Protein AF-0000000078958968 (afdb_homodimer)

Nearest PDB structures (foldseek):
  7oz1-assembly1_B  TM=9.095E-01  e=1.351E-38  Homo sapiens
  7fdv-assembly1_D  TM=9.111E-01  e=1.232E-34  Homo sapiens
  7r8b-assembly1_B  TM=8.773E-01  e=3.197E-30  Homo sapiens
  7r87-assembly1_B  TM=8.542E-01  e=3.319E-28  Homo sapiens
  9iul-assembly1_A  TM=8.326E-01  e=7.284E-24  Candida albicans SC5314

Foldseek 3Di:
DPDPPPLPPVLVPLPDKKKKWWFQKWAWDCDPDRPDTDTQAGGATAMFTFQFEEEEEAAPSLCSVVVLCVSLLQDDPRIDTAMDMVQHGDDSQVSNLQEAEDAPDDDDQQLAFLLLRLLLLLLLSDFPPQDPVNSVVLSVSLCVLLVVVVRRGPGNNPDDPLSNLSSSVSSRCSSVHQEYEEEASCPPHDPVSSLSVLVSQSVSRNSTGGYYYYHHDDDLSSLVSGQWYWYGASNATLDTGGSVCVQVLLVVLPAHDDPPDRPSVRSRVVRVVPPDPSSVVSRVVRNCVRVVPDNPDPPPDDPPPPPCPVPPPDPDDPDRPAHAINYDLVSLLVSLLVVLLSSVVSPCVVLVVLQVVLLVVLVVLLVVLFQVLQALQNVLVVLVSLVVLLVCLLCSQQQVLLCVCLSCLVVVLVCRSSHSHDLVSNLVSVLVSCLVSLLNSLQSSLVSNCVSNNFPPDPQLSVLLSLLSSLSNLLSNLLSNLLNLQDDPVCSNPVSCVVLVVLLCLLLSNPALVVDDPVCNVSNVLRLNVLSSLSNLCSRLHDCDQFRDYPDPDRPPRHSQVVCVVSPSPPDDSVVSSVSSVVSSVVSSVSSSVSSVVSSSVVD/DPDPDPLPPVLVPLPDKKKKWWWQKWAWDCDPDRPDTHTQAGGATAMFTFQFEEEEEAAPSLCSVVVLCVSLLQDDPRIDTAMDMVQHGDDSQVSNLQEAEDAPDDDDQQLAFLLLRLLLLLLLSDFPPQDPVNSVVLSVSLCVLLVVVVRRGPGNNPDDPLSNLSSSVSSRCSSVHQEYEEEASCPPHDPVSSLSVLVSQSVSRNSTGGYYYYHHDDDLSSLVSGQWYWYGASNATLDTGGSVCVQVLLVVLPAHDDPPDRPSVRSRVVRVVPPDPSSVVSRVVRNCVSVVPDNDDPPPPDPPPPPCPVPPPDDDDPDRPAHAINYDLVSLLVSLLVVLLSSVVSPCVVLVVLQVVLLVVLVVLLVVLAQVLQALQNVLVVLVSLVVLLVCLLCSQQQVLLCVCLSCLVVCLVCRSSNSHDLVSNLVSNLVSCLVSLLNSLQSSLVSNCVSNNFPPDPQLSVLLSLLSSLSNLLSNLLSNLLNLQDDPVCSNPVSCVVLVVLLCLLLSNPALVRDDPVCNVSNVLRLSVLSSLSNLCSRLHDCDQFRDYPDPDRPRRHSQVVCVVSPSPPDDSVVSSVSSVVSSVVSSVSSSVSSVVSSVVVD

Solvent-accessible surface area (backbone atoms only — not comparable to full-atom values): 63274 Å² total; per-residue (Å²): 131,82,75,80,71,73,70,44,81,85,46,65,67,60,51,71,83,45,36,44,35,36,41,49,30,27,32,44,46,78,44,98,54,95,82,48,63,48,72,48,34,51,58,28,52,43,73,47,47,40,40,28,24,31,35,40,35,34,48,81,85,16,37,66,69,58,51,51,33,40,74,58,51,64,49,62,80,54,55,45,64,45,48,24,45,70,83,34,74,61,49,63,67,63,45,41,70,37,39,39,77,43,59,64,79,74,67,71,72,45,64,35,28,44,48,54,52,41,48,52,39,43,63,29,60,34,49,74,82,57,47,69,66,55,50,49,48,52,50,52,48,44,34,58,73,59,66,38,68,92,45,35,84,35,38,47,66,76,52,52,66,48,54,49,48,45,47,56,49,45,50,55,48,66,72,60,46,46,31,36,41,32,37,33,76,49,66,91,40,46,68,70,44,31,49,52,54,49,50,48,48,36,52,50,4,61,58,28,16,28,29,38,32,36,43,76,79,63,49,41,72,54,54,68,61,37,45,24,35,32,34,32,33,80,14,28,35,42,41,62,46,50,44,87,53,44,62,58,55,40,40,73,51,70,44,78,80,60,85,44,25,17,64,62,48,49,50,35,52,55,40,72,59,52,93,41,76,47,49,53,51,33,28,52,52,38,44,51,57,56,68,56,63,68,80,71,83,74,70,83,66,74,82,81,67,59,75,70,55,74,68,79,68,74,88,71,81,88,68,67,81,50,51,75,52,58,40,56,66,70,59,46,26,52,54,48,24,52,52,49,39,49,37,53,69,60,40,49,68,66,50,49,51,52,47,50,49,34,45,52,51,18,51,50,51,14,63,61,38,54,48,33,53,56,32,15,75,35,48,68,39,41,52,34,47,52,49,48,51,50,52,48,42,25,54,68,27,16,50,58,26,24,55,59,46,51,73,44,42,65,40,50,49,54,40,42,52,65,13,42,47,54,69,68,35,51,52,52,20,53,56,58,41,48,41,60,64,51,45,49,38,44,48,53,20,48,60,46,28,45,60,40,17,30,40,73,95,41,68,69,37,48,51,46,43,48,50,47,43,38,52,42,23,50,45,20,27,48,53,14,31,39,33,21,49,70,41,54,74,73,55,24,61,39,44,54,55,65,60,49,53,63,36,49,50,34,21,44,82,37,35,48,74,85,72,43,54,80,85,55,50,63,54,34,72,66,18,64,42,18,36,48,46,49,37,46,52,40,36,71,38,34,92,80,47,71,68,36,53,58,92,57,101,72,39,92,40,27,44,36,64,57,44,32,52,73,64,69,58,70,79,72,54,65,63,55,28,51,48,52,49,49,48,52,44,51,51,47,53,50,47,40,54,49,35,53,52,48,49,57,55,64,77,101,126,85,74,84,70,76,66,45,79,86,48,67,65,61,52,73,83,47,35,42,37,36,40,48,30,28,30,44,46,77,45,100,52,95,82,48,65,49,73,49,32,50,56,28,53,44,73,45,47,42,40,29,25,30,35,40,36,34,47,81,86,16,37,65,68,57,51,52,33,39,74,60,52,65,49,62,81,56,55,44,61,46,49,25,45,71,84,34,74,61,49,64,68,62,46,42,70,39,39,37,78,42,59,63,81,74,70,69,73,45,63,37,28,43,48,54,50,42,46,52,38,44,62,28,62,34,48,74,84,59,46,70,66,55,50,50,48,52,51,53,48,46,34,58,72,58,66,39,68,91,45,33,83,36,38,47,65,75,52,52,66,50,54,49,48,46,47,56,49,46,50,55,47,66,71,60,46,49,30,38,40,32,36,34,77,48,67,91,42,46,68,69,46,30,48,52,55,49,51,48,47,36,51,50,4,61,58,28,16,28,30,38,33,36,42,75,78,62,48,42,72,54,55,68,61,37,47,25,33,32,34,32,34,80,14,27,36,41,40,63,45,51,45,86,54,45,63,57,56,40,40,75,51,71,44,76,80,59,86,44,25,17,64,63,49,48,53,35,52,56,41,70,58,52,92,40,74,46,50,52,51,32,28,50,51,38,44,51,56,59,66,57,63,66,79,71,83,75,70,83,62,73,82,80,68,58,73,71,56,76,66,78,66,72,86,72,80,89,67,66,80,52,51,76,53,56,41,57,64,70,60,45,26,51,54,48,24,52,52,48,38,48,36,54,69,63,40,48,69,67,50,50,50,50,45,49,49,34,46,52,51,18,51,50,51,14,61,61,37,53,49,34,53,56,32,14,75,36,49,67,40,41,52,36,48,53,50,48,51,51,52,47,44,25,54,69,28,16,51,57,26,25,55,60,44,51,72,43,43,65,41,49,49,53,39,41,53,65,12,41,49,54,68,66,36,52,51,52,19,52,56,58,42,49,41,59,65,52,45,49,36,45,50,52,21,48,60,46,27,44,60,40,17,30,40,74,95,41,68,70,37,48,50,46,43,48,50,48,41,38,51,41,22,49,47,20,27,49,53,14,32,38,35,20,50,71,40,52,72,72,53,23,60,40,45,54,55,64,60,48,53,64,36,48,50,34,21,44,82,35,36,49,72,86,71,43,54,79,85,54,47,63,54,35,72,67,18,64,42,19,36,48,47,50,38,47,50,40,36,70,38,35,92,81,48,72,68,36,53,57,93,57,99,71,41,92,39,28,43,36,66,57,45,34,52,73,66,67,58,70,80,71,55,65,64,54,28,50,49,52,49,48,49,50,44,51,50,46,54,50,48,38,53,50,37,54,54,49,49,57,54,65,76,99

Structure (mmCIF, N/CA/C/O backbone):
data_AF-0000000078958968-model_v1
#
loop_
_entity.id
_entity.type
_entity.pdbx_description
1 polymer GH11650
#
loop_
_atom_site.group_PDB
_atom_site.id
_atom_site.type_symbol
_atom_site.label_atom_id
_atom_site.label_alt_id
_atom_site.label_comp_id
_atom_site.label_asym_id
_atom_site.label_entity_id
_atom_site.label_seq_id
_atom_site.pdbx_PDB_ins_code
_atom_site.Cartn_x
_atom_site.Cartn_y
_atom_site.Cartn_z
_atom_site.occupancy
_atom_site.B_iso_or_equiv
_atom_site.auth_seq_id
_atom_site.auth_comp_id
_atom_site.auth_asym_id
_atom_site.auth_atom_id
_atom_site.pdbx_PDB_model_num
ATOM 1 N N . MET A 1 1 ? -19.984 43.531 -3.785 1 21.97 1 MET A N 1
ATOM 2 C CA . MET A 1 1 ? -21.422 43.312 -3.637 1 21.97 1 MET A CA 1
ATOM 3 C C . MET A 1 1 ? -21.875 42.062 -4.387 1 21.97 1 MET A C 1
ATOM 5 O O . MET A 1 1 ? -22.516 42.156 -5.441 1 21.97 1 MET A O 1
ATOM 9 N N . ALA A 1 2 ? -20.875 41.219 -4.719 1 28.06 2 ALA A N 1
ATOM 10 C CA . ALA A 1 2 ? -21.203 39.969 -5.387 1 28.06 2 ALA A CA 1
ATOM 11 C C . ALA A 1 2 ? -22.406 39.281 -4.73 1 28.06 2 ALA A C 1
ATOM 13 O O . ALA A 1 2 ? -22.469 39.156 -3.504 1 28.06 2 ALA A O 1
ATOM 14 N N . ASP A 1 3 ? -23.547 39.375 -5.348 1 26.59 3 ASP A N 1
ATOM 15 C CA . ASP A 1 3 ? -24.922 39.031 -5.039 1 26.59 3 ASP A CA 1
ATOM 16 C C . ASP A 1 3 ? -25.016 37.656 -4.375 1 26.59 3 ASP A C 1
ATOM 18 O O . ASP A 1 3 ? -24.188 36.781 -4.645 1 26.59 3 ASP A O 1
ATOM 22 N N . SER A 1 4 ? -25.547 37.594 -3.16 1 30.73 4 SER A N 1
ATOM 23 C CA . SER A 1 4 ? -26.172 36.594 -2.293 1 30.73 4 SER A CA 1
ATOM 24 C C . SER A 1 4 ? -26.953 35.562 -3.105 1 30.73 4 SER A C 1
ATOM 26 O O . SER A 1 4 ? -28.109 35.781 -3.439 1 30.73 4 SER A O 1
ATOM 28 N N . VAL A 1 5 ? -26.547 35.156 -4.191 1 30.25 5 VAL A N 1
ATOM 29 C CA . VAL A 1 5 ? -27.344 34.188 -4.918 1 30.25 5 VAL A CA 1
ATOM 30 C C . VAL A 1 5 ? -27.938 33.156 -3.943 1 30.25 5 VAL A C 1
ATOM 32 O O . VAL A 1 5 ? -27.234 32.688 -3.039 1 30.25 5 VAL A O 1
ATOM 35 N N . ALA A 1 6 ? -29.281 32.969 -3.887 1 29.92 6 ALA A N 1
ATOM 36 C CA . ALA A 1 6 ? -30.312 32.219 -3.184 1 29.92 6 ALA A CA 1
ATOM 37 C C . ALA A 1 6 ? -29.938 30.734 -3.111 1 29.92 6 ALA A C 1
ATOM 39 O O . ALA A 1 6 ? -29.844 30.062 -4.141 1 29.92 6 ALA A O 1
ATOM 40 N N . LEU A 1 7 ? -29.031 30.297 -2.375 1 36.12 7 LEU A N 1
ATOM 41 C CA . LEU A 1 7 ? -29.094 28.922 -1.894 1 36.12 7 LEU A CA 1
ATOM 42 C C . LEU A 1 7 ? -30.531 28.453 -1.768 1 36.12 7 LEU A C 1
ATOM 44 O O . LEU A 1 7 ? -31.016 28.172 -0.664 1 36.12 7 LEU A O 1
ATOM 48 N N . ASN A 1 8 ? -31.562 29 -2.436 1 33.12 8 ASN A N 1
ATOM 49 C CA . ASN A 1 8 ? -33 28.922 -2.346 1 33.12 8 ASN A CA 1
ATOM 50 C C . ASN A 1 8 ? -33.5 27.484 -2.42 1 33.12 8 ASN A C 1
ATOM 52 O O . ASN A 1 8 ? -34.469 27.125 -1.751 1 33.12 8 ASN A O 1
ATOM 56 N N . GLY A 1 9 ? -33.156 26.688 -3.391 1 35.72 9 GLY A N 1
ATOM 57 C CA . GLY A 1 9 ? -33.875 25.422 -3.561 1 35.72 9 GLY A CA 1
ATOM 58 C C . GLY A 1 9 ? -33.562 24.406 -2.48 1 35.72 9 GLY A C 1
ATOM 59 O O . GLY A 1 9 ? -34.406 23.578 -2.143 1 35.72 9 GLY A O 1
ATOM 60 N N . LEU A 1 10 ? -32.375 24.078 -2.201 1 39.72 10 LEU A N 1
ATOM 61 C CA . LEU A 1 10 ? -32.125 23.219 -1.056 1 39.72 10 LEU A CA 1
ATOM 62 C C . LEU A 1 10 ? -32.625 23.859 0.232 1 39.72 10 LEU A C 1
ATOM 64 O O . LEU A 1 10 ? -33 23.156 1.176 1 39.72 10 LEU A O 1
ATOM 68 N N . VAL A 1 11 ? -32.594 25.312 0.463 1 41.25 11 VAL A N 1
ATOM 69 C CA . VAL A 1 11 ? -32.812 26.172 1.623 1 41.25 11 VAL A CA 1
ATOM 70 C C . VAL A 1 11 ? -34.281 26.406 1.827 1 41.25 11 VAL A C 1
ATOM 72 O O . VAL A 1 11 ? -34.688 27.25 2.639 1 41.25 11 VAL A O 1
ATOM 75 N N . THR A 1 12 ? -35.094 26.156 0.951 1 43.62 12 THR A N 1
ATOM 76 C CA . THR A 1 12 ? -36.438 26.578 1.318 1 43.62 12 THR A CA 1
ATOM 77 C C . THR A 1 12 ? -36.781 26.078 2.719 1 43.62 12 THR A C 1
ATOM 79 O O . THR A 1 12 ? -37.688 26.641 3.369 1 43.62 12 THR A O 1
ATOM 82 N N . ARG A 1 13 ? -36.438 24.891 3.098 1 45.53 13 ARG A N 1
ATOM 83 C CA . ARG A 1 13 ? -36.906 24.547 4.438 1 45.53 13 ARG A CA 1
ATOM 84 C C . ARG A 1 13 ? -35.812 24.766 5.473 1 45.53 13 ARG A C 1
ATOM 86 O O . ARG A 1 13 ? -34.844 24.016 5.535 1 45.53 13 ARG A O 1
ATOM 93 N N . ARG A 1 14 ? -35.656 26.031 5.914 1 50.84 14 ARG A N 1
ATOM 94 C CA . ARG A 1 14 ? -34.812 26.312 7.066 1 50.84 14 ARG A CA 1
ATOM 95 C C . ARG A 1 14 ? -34.938 25.219 8.117 1 50.84 14 ARG A C 1
ATOM 97 O O . ARG A 1 14 ? -36.062 24.906 8.578 1 50.84 14 ARG A O 1
ATOM 104 N N . PRO A 1 15 ? -33.844 24.328 8.258 1 58.31 15 PRO A N 1
ATOM 105 C CA . PRO A 1 15 ? -33.969 23.297 9.297 1 58.31 15 PRO A CA 1
ATOM 106 C C . PRO A 1 15 ? -34.406 23.859 10.641 1 58.31 15 PRO A C 1
ATOM 108 O O . PRO A 1 15 ? -34.188 25.047 10.922 1 58.31 15 PRO A O 1
ATOM 111 N N . LYS A 1 16 ? -35.375 23.328 11.367 1 59.72 16 LYS A N 1
ATOM 112 C CA . LYS A 1 16 ? -35.812 23.688 12.711 1 59.72 16 LYS A CA 1
ATOM 113 C C . LYS A 1 16 ? -34.625 23.891 13.641 1 59.72 16 LYS A C 1
ATOM 115 O O . LYS A 1 16 ? -33.625 23.203 13.508 1 59.72 16 LYS A O 1
ATOM 120 N N . ALA A 1 17 ? -34.531 24.969 14.305 1 71.69 17 ALA A N 1
ATOM 121 C CA . ALA A 1 17 ? -33.5 25.312 15.273 1 71.69 17 ALA A CA 1
ATOM 122 C C . ALA A 1 17 ? -33.281 24.172 16.266 1 71.69 17 ALA A C 1
ATOM 124 O O . ALA A 1 17 ? -34.219 23.656 16.859 1 71.69 17 ALA A O 1
ATOM 125 N N . VAL A 1 18 ? -32.125 23.5 16.125 1 82.94 18 VAL A N 1
ATOM 126 C CA . VAL A 1 18 ? -31.781 22.375 17 1 82.94 18 VAL A CA 1
ATOM 127 C C . VAL A 1 18 ? -30.641 22.766 17.922 1 82.94 18 VAL A C 1
ATOM 129 O O . VAL A 1 18 ? -29.797 23.594 17.562 1 82.94 18 VAL A O 1
ATOM 132 N N . GLU A 1 19 ? -30.812 22.375 19.156 1 87.19 19 GLU A N 1
ATOM 133 C CA . GLU A 1 19 ? -29.75 22.562 20.125 1 87.19 19 GLU A CA 1
ATOM 134 C C . GLU A 1 19 ? -29.312 21.25 20.75 1 87.19 19 GLU A C 1
ATOM 136 O O . GLU A 1 19 ? -30.156 20.438 21.141 1 87.19 19 GLU A O 1
ATOM 141 N N . LEU A 1 20 ? -28.062 21.031 20.703 1 90.12 20 LEU A N 1
ATOM 142 C CA . LEU A 1 20 ? -27.5 19.812 21.297 1 90.12 20 LEU A CA 1
ATOM 143 C C . LEU A 1 20 ? -26.766 20.141 22.594 1 90.12 20 LEU A C 1
ATOM 145 O O . LEU A 1 20 ? -25.844 20.969 22.594 1 90.12 20 LEU A O 1
ATOM 149 N N . HIS A 1 21 ? -27.25 19.578 23.672 1 90.56 21 HIS A N 1
ATOM 150 C CA . HIS A 1 21 ? -26.625 19.75 24.984 1 90.56 21 HIS A CA 1
ATOM 151 C C . HIS A 1 21 ? -26.094 18.438 25.516 1 90.56 21 HIS A C 1
ATOM 153 O O . HIS A 1 21 ? -26.719 17.391 25.359 1 90.56 21 HIS A O 1
ATOM 159 N N . PHE A 1 22 ? -24.922 18.422 26.031 1 90.06 22 PHE A N 1
ATOM 160 C CA . PHE A 1 22 ? -24.359 17.234 26.672 1 90.06 22 PHE A CA 1
ATOM 161 C C . PHE A 1 22 ? -23.828 17.562 28.047 1 90.06 22 PHE A C 1
ATOM 163 O O . PHE A 1 22 ? -23.188 18.609 28.25 1 90.06 22 PHE A O 1
ATOM 170 N N . LYS A 1 23 ? -24.188 16.719 28.969 1 89.06 23 LYS A N 1
ATOM 171 C CA . LYS A 1 23 ? -23.844 16.938 30.359 1 89.06 23 LYS A CA 1
ATOM 172 C C . LYS A 1 23 ? -23.125 15.727 30.953 1 89.06 23 LYS A C 1
ATOM 174 O O . LYS A 1 23 ? -23.516 14.586 30.719 1 89.06 23 LYS A O 1
ATOM 179 N N . GLN A 1 24 ? -22.047 16.016 31.641 1 87.62 24 GLN A N 1
ATOM 180 C CA . GLN A 1 24 ? -21.281 15.039 32.406 1 87.62 24 GLN A CA 1
ATOM 181 C C . GLN A 1 24 ? -20.938 13.82 31.562 1 87.62 24 GLN A C 1
ATOM 183 O O . GLN A 1 24 ? -21.188 12.68 31.984 1 87.62 24 GLN A O 1
ATOM 188 N N . VAL A 1 25 ? -20.469 14.102 30.484 1 88.31 25 VAL A N 1
ATOM 189 C CA . VAL A 1 25 ? -20.094 13.016 29.578 1 88.31 25 VAL A CA 1
ATOM 190 C C . VAL A 1 25 ? -18.734 12.43 30 1 88.31 25 VAL A C 1
ATOM 192 O O . VAL A 1 25 ? -17.766 13.164 30.172 1 88.31 25 VAL A O 1
ATOM 195 N N . CYS A 1 26 ? -18.734 11.164 30.266 1 89.44 26 CYS A N 1
ATOM 196 C CA . CYS A 1 26 ? -17.531 10.438 30.625 1 89.44 26 CYS A CA 1
ATOM 197 C C . CYS A 1 26 ? -17.297 9.25 29.688 1 89.44 26 CYS A C 1
ATOM 199 O O . CYS A 1 26 ? -18.25 8.656 29.188 1 89.44 26 CYS A O 1
ATOM 201 N N . TYR A 1 27 ? -16.109 9.07 29.375 1 88.56 27 TYR A N 1
ATOM 202 C CA . TYR A 1 27 ? -15.742 7.938 28.531 1 88.56 27 TYR A CA 1
ATOM 203 C C . TYR A 1 27 ? -14.508 7.227 29.078 1 88.56 27 TYR A C 1
ATOM 205 O O . TYR A 1 27 ? -13.5 7.863 29.375 1 88.56 27 TYR A O 1
ATOM 213 N N . ARG A 1 28 ? -14.602 5.914 29.266 1 84.62 28 ARG A N 1
ATOM 214 C CA . ARG A 1 28 ? -13.508 5.078 29.75 1 84.62 28 ARG A CA 1
ATOM 215 C C . ARG A 1 28 ? -13.156 3.99 28.75 1 84.62 28 ARG A C 1
ATOM 217 O O . ARG A 1 28 ? -14.047 3.324 28.203 1 84.62 28 ARG A O 1
ATOM 224 N N . LEU A 1 29 ? -11.906 4.02 28.25 1 76.06 29 LEU A N 1
ATOM 225 C CA . LEU A 1 29 ? -11.422 2.994 27.344 1 76.06 29 LEU A CA 1
ATOM 226 C C . LEU A 1 29 ? -10.945 1.762 28.109 1 76.06 29 LEU A C 1
ATOM 228 O O . LEU A 1 29 ? -10.266 1.883 29.125 1 76.06 29 LEU A O 1
ATOM 232 N N . LYS A 1 30 ? -11.477 0.591 27.781 1 65.44 30 LYS A N 1
ATOM 233 C CA . LYS A 1 30 ? -11.016 -0.647 28.406 1 65.44 30 LYS A CA 1
ATOM 234 C C . LYS A 1 30 ? -9.586 -0.977 27.984 1 65.44 30 LYS A C 1
ATOM 236 O O . LYS A 1 30 ? -9.266 -0.983 26.797 1 65.44 30 LYS A O 1
ATOM 241 N N . GLY A 1 31 ? -8.602 -0.687 28.719 1 57.44 31 GLY A N 1
ATOM 242 C CA . GLY A 1 31 ? -7.211 -1.001 28.422 1 57.44 31 GLY A CA 1
ATOM 243 C C . GLY A 1 31 ? -6.988 -2.463 28.078 1 57.44 31 GLY A C 1
ATOM 244 O O . GLY A 1 31 ? -7.91 -3.275 28.188 1 57.44 31 GLY A O 1
ATOM 245 N N . LYS A 1 32 ? -5.777 -2.885 27.453 1 53.34 32 LYS A N 1
ATOM 246 C CA . LYS A 1 32 ? -5.352 -4.246 27.141 1 53.34 32 LYS A CA 1
ATOM 247 C C . LYS A 1 32 ? -5.445 -5.148 28.359 1 53.34 32 LYS A C 1
ATOM 249 O O . LYS A 1 32 ? -5.656 -6.359 28.234 1 53.34 32 LYS A O 1
ATOM 254 N N . ASP A 1 33 ? -5.199 -4.648 29.641 1 50.44 33 ASP A N 1
ATOM 255 C CA . ASP A 1 33 ? -5.312 -5.449 30.844 1 50.44 33 ASP A CA 1
ATOM 256 C C . ASP A 1 33 ? -6.699 -5.316 31.469 1 50.44 33 ASP A C 1
ATOM 258 O O . ASP A 1 33 ? -7.324 -4.254 31.375 1 50.44 33 ASP A O 1
ATOM 262 N N . LYS A 1 34 ? -7.465 -6.402 31.844 1 51.16 34 LYS A N 1
ATOM 263 C CA . LYS A 1 34 ? -8.828 -6.562 32.344 1 51.16 34 LYS A CA 1
ATOM 264 C C . LYS A 1 34 ? -9.211 -5.418 33.281 1 51.16 34 LYS A C 1
ATOM 266 O O . LYS A 1 34 ? -10.344 -4.934 33.25 1 51.16 34 LYS A O 1
ATOM 271 N N . ASP A 1 35 ? -8.477 -5.02 34.094 1 53.09 35 ASP A N 1
ATOM 272 C CA . ASP A 1 35 ? -8.922 -4.211 35.219 1 53.09 35 ASP A CA 1
ATOM 273 C C . ASP A 1 35 ? -8.531 -2.746 35.031 1 53.09 35 ASP A C 1
ATOM 275 O O . ASP A 1 35 ? -8.914 -1.891 35.844 1 53.09 35 ASP A O 1
ATOM 279 N N . SER A 1 36 ? -7.691 -2.328 33.969 1 58.62 36 SER A N 1
ATOM 280 C CA . SER A 1 36 ? -7.234 -0.941 33.969 1 58.62 36 SER A CA 1
ATOM 281 C C . SER A 1 36 ? -8.023 -0.102 32.969 1 58.62 36 SER A C 1
ATOM 283 O O . SER A 1 36 ? -8.039 -0.407 31.781 1 58.62 36 SER A O 1
ATOM 285 N N . LYS A 1 37 ? -9.055 0.526 33.438 1 65.62 37 LYS A N 1
ATOM 286 C CA . LYS A 1 37 ? -9.859 1.461 32.656 1 65.62 37 LYS A CA 1
ATOM 287 C C . LYS A 1 37 ? -9.195 2.836 32.594 1 65.62 37 LYS A C 1
ATOM 289 O O . LYS A 1 37 ? -8.844 3.4 33.625 1 65.62 37 LYS A O 1
ATOM 294 N N . THR A 1 38 ? -8.578 3.242 31.359 1 77.81 38 THR A N 1
ATOM 295 C CA . THR A 1 38 ? -8.047 4.594 31.219 1 77.81 38 THR A CA 1
ATOM 296 C C . THR A 1 38 ? -9.148 5.578 30.859 1 77.81 38 THR A C 1
ATOM 298 O O . THR A 1 38 ? -9.891 5.363 29.891 1 77.81 38 THR A O 1
ATOM 301 N N . GLN A 1 39 ? -9.391 6.523 31.781 1 81.31 39 GLN A N 1
ATOM 302 C CA . GLN A 1 39 ? -10.406 7.539 31.531 1 81.31 39 GLN A CA 1
ATOM 303 C C . GLN A 1 39 ? -9.93 8.57 30.516 1 81.31 39 GLN A C 1
ATOM 305 O O . GLN A 1 39 ? -8.898 9.219 30.719 1 81.31 39 GLN A O 1
ATOM 310 N N . ILE A 1 40 ? -10.633 8.703 29.375 1 85 40 ILE A N 1
ATOM 311 C CA . ILE A 1 40 ? -10.258 9.625 28.312 1 85 40 ILE A CA 1
ATOM 312 C C . ILE A 1 40 ? -11.008 10.938 28.484 1 85 40 ILE A C 1
ATOM 314 O O . ILE A 1 40 ? -10.422 12.016 28.344 1 85 40 ILE A O 1
ATOM 318 N N . LEU A 1 41 ? -12.328 10.875 28.734 1 90.12 41 LEU A N 1
ATOM 319 C CA . LEU A 1 41 ? -13.141 12.062 28.969 1 90.12 41 LEU A CA 1
ATOM 320 C C . LEU A 1 41 ? -13.68 12.07 30.406 1 90.12 41 LEU A C 1
ATOM 322 O O . LEU A 1 41 ? -14.078 11.031 30.922 1 90.12 41 LEU A O 1
ATOM 326 N N . ASN A 1 42 ? -13.633 13.32 31 1 90.12 42 ASN A N 1
ATOM 327 C CA . ASN A 1 42 ? -14.055 13.477 32.375 1 90.12 42 ASN A CA 1
ATOM 328 C C . ASN A 1 42 ? -15.117 14.555 32.531 1 90.12 42 ASN A C 1
ATOM 330 O O . ASN A 1 42 ? -14.805 15.75 32.562 1 90.12 42 ASN A O 1
ATOM 334 N N . GLU A 1 43 ? -16.297 14.164 32.75 1 87.75 43 GLU A N 1
ATOM 335 C CA . GLU A 1 43 ? -17.453 15.023 33.031 1 87.75 43 GLU A CA 1
ATOM 336 C C . GLU A 1 43 ? -17.469 16.25 32.094 1 87.75 43 GLU A C 1
ATOM 338 O O . GLU A 1 43 ? -17.531 17.375 32.562 1 87.75 43 GLU A O 1
ATOM 343 N N . THR A 1 44 ? -17.453 15.977 30.859 1 89.81 44 THR A N 1
ATOM 344 C CA . THR A 1 44 ? -17.438 17.031 29.844 1 89.81 44 THR A CA 1
ATOM 345 C C . THR A 1 44 ? -18.828 17.578 29.609 1 89.81 44 THR A C 1
ATOM 347 O O . THR A 1 44 ? -19.812 16.828 29.578 1 89.81 44 THR A O 1
ATOM 350 N N . CYS A 1 45 ? -18.938 18.891 29.625 1 90.75 45 CYS A N 1
ATOM 351 C CA . CYS A 1 45 ? -20.234 19.547 29.391 1 90.75 45 CYS A CA 1
ATOM 352 C C . CYS A 1 45 ? -20.109 20.625 28.344 1 90.75 45 CYS A C 1
ATOM 354 O O . CYS A 1 45 ? -19.031 21.219 28.172 1 90.75 45 CYS A O 1
ATOM 356 N N . GLY A 1 46 ? -21.125 20.844 27.594 1 90.06 46 GLY A N 1
ATOM 357 C CA . GLY A 1 46 ? -21.156 21.859 26.547 1 90.06 46 GLY A CA 1
ATOM 358 C C . GLY A 1 46 ? -22.453 21.859 25.766 1 90.06 46 GLY A C 1
ATOM 359 O O . GLY A 1 46 ? -23.391 21.125 26.078 1 90.06 46 GLY A O 1
ATOM 360 N N . ALA A 1 47 ? -22.516 22.797 24.875 1 91.25 47 ALA A N 1
ATOM 361 C CA . ALA A 1 47 ? -23.719 22.891 24.047 1 91.25 47 ALA A CA 1
ATOM 362 C C . ALA A 1 47 ? -23.375 23.406 22.641 1 91.25 47 ALA A C 1
ATOM 364 O O . ALA A 1 47 ? -22.422 24.172 22.469 1 91.25 47 ALA A O 1
ATOM 365 N N . PHE A 1 48 ? -24.141 22.922 21.719 1 93.19 48 PHE A N 1
ATOM 366 C CA . PHE A 1 48 ? -24.062 23.391 20.328 1 93.19 48 PHE A CA 1
ATOM 367 C C . PHE A 1 48 ? -25.391 23.953 19.875 1 93.19 48 PHE A C 1
ATOM 369 O O . PHE A 1 48 ? -26.453 23.375 20.141 1 93.19 48 PHE A O 1
ATOM 376 N N . ARG A 1 49 ? -25.312 25.047 19.25 1 89.81 49 ARG A N 1
ATOM 377 C CA . ARG A 1 49 ? -26.516 25.734 18.812 1 89.81 49 ARG A CA 1
ATOM 378 C C . ARG A 1 49 ? -26.609 25.781 17.297 1 89.81 49 ARG A C 1
ATOM 380 O O . ARG A 1 49 ? -25.578 25.812 16.609 1 89.81 49 ARG A O 1
ATOM 387 N N . SER A 1 50 ? -27.781 25.828 16.859 1 91.75 50 SER A N 1
ATOM 388 C CA . SER A 1 50 ? -28.016 25.969 15.422 1 91.75 50 SER A CA 1
ATOM 389 C C . SER A 1 50 ? -27.609 27.344 14.922 1 91.75 50 SER A C 1
ATOM 391 O O . SER A 1 50 ? -27.766 28.344 15.641 1 91.75 50 SER A O 1
ATOM 393 N N . GLY A 1 51 ? -27 27.375 13.789 1 92 51 GLY A N 1
ATOM 394 C CA . GLY A 1 51 ? -26.625 28.656 13.188 1 92 51 GLY A CA 1
ATOM 395 C C . GLY A 1 51 ? -25.219 29.078 13.516 1 92 51 GLY A C 1
ATOM 396 O O . GLY A 1 51 ? -24.797 30.188 13.172 1 92 51 GLY A O 1
ATOM 397 N N . CYS A 1 52 ? -24.578 28.172 14.219 1 93.56 52 CYS A N 1
ATOM 398 C CA . CYS A 1 52 ? -23.219 28.531 14.648 1 93.56 52 CYS A CA 1
ATOM 399 C C . CYS A 1 52 ? -22.203 27.5 14.18 1 93.56 52 CYS A C 1
ATOM 401 O O . CYS A 1 52 ? -22.5 26.297 14.188 1 93.56 52 CYS A O 1
ATOM 403 N N . LEU A 1 53 ? -21.125 27.984 13.664 1 96.19 53 LEU A N 1
ATOM 404 C CA . LEU A 1 53 ? -19.969 27.125 13.406 1 96.19 53 LEU A CA 1
ATOM 405 C C . LEU A 1 53 ? -19.094 27.016 14.648 1 96.19 53 LEU A C 1
ATOM 407 O O . LEU A 1 53 ? -18.547 28 15.125 1 96.19 53 LEU A O 1
ATOM 411 N N . THR A 1 54 ? -19.047 25.797 15.195 1 96.44 54 THR A N 1
ATOM 412 C CA . THR A 1 54 ? -18.312 25.594 16.438 1 96.44 54 THR A CA 1
ATOM 413 C C . THR A 1 54 ? -17.031 24.812 16.188 1 96.44 54 THR A C 1
ATOM 415 O O . THR A 1 54 ? -17.031 23.797 15.477 1 96.44 54 THR A O 1
ATOM 418 N N . ALA A 1 55 ? -15.953 25.25 16.734 1 96.12 55 ALA A N 1
ATOM 419 C CA . ALA A 1 55 ? -14.664 24.562 16.625 1 96.12 55 ALA A CA 1
ATOM 420 C C . ALA A 1 55 ? -14.273 23.906 17.953 1 96.12 55 ALA A C 1
ATOM 422 O O . ALA A 1 55 ? -14.414 24.516 19.016 1 96.12 55 ALA A O 1
ATOM 423 N N . ILE A 1 56 ? -13.953 22.703 17.891 1 95.38 56 ILE A N 1
ATOM 424 C CA . ILE A 1 56 ? -13.375 22.016 19.047 1 95.38 56 ILE A CA 1
ATOM 425 C C . ILE A 1 56 ? -11.852 22.094 18.984 1 95.38 56 ILE A C 1
ATOM 427 O O . ILE A 1 56 ? -11.234 21.562 18.047 1 95.38 56 ILE A O 1
ATOM 431 N N . LEU A 1 57 ? -11.32 22.75 19.969 1 93.44 57 LEU A N 1
ATOM 432 C CA . LEU A 1 57 ? -9.883 22.953 20.016 1 93.44 57 LEU A CA 1
ATOM 433 C C . LEU A 1 57 ? -9.266 22.203 21.188 1 93.44 57 LEU A C 1
ATOM 435 O O . LEU A 1 57 ? -9.938 21.969 22.203 1 93.44 57 LEU A O 1
ATOM 439 N N . GLY A 1 58 ? -8.055 21.781 21.031 1 89.56 58 GLY A N 1
ATOM 440 C CA . GLY A 1 58 ? -7.312 21.062 22.062 1 89.56 58 GLY A CA 1
ATOM 441 C C . GLY A 1 58 ? -6.051 20.406 21.547 1 89.56 58 GLY A C 1
ATOM 442 O O . GLY A 1 58 ? -5.902 20.188 20.344 1 89.56 58 GLY A O 1
ATOM 443 N N . PRO A 1 59 ? -5.23 20.172 22.453 1 86.06 59 PRO A N 1
ATOM 444 C CA . PRO A 1 59 ? -3.996 19.5 22.047 1 86.06 59 PRO A CA 1
ATOM 445 C C . PRO A 1 59 ? -4.234 18.047 21.625 1 86.06 59 PRO A C 1
ATOM 447 O O . PRO A 1 59 ? -5.355 17.547 21.734 1 86.06 59 PRO A O 1
ATOM 450 N N . SER A 1 60 ? -3.199 17.484 21.031 1 80.31 60 SER A N 1
ATOM 451 C CA . SER A 1 60 ? -3.311 16.094 20.594 1 80.31 60 SER A CA 1
ATOM 452 C C . SER A 1 60 ? -3.529 15.156 21.781 1 80.31 60 SER A C 1
ATOM 454 O O . SER A 1 60 ? -2.857 15.273 22.797 1 80.31 60 SER A O 1
ATOM 456 N N . GLY A 1 61 ? -4.465 14.266 21.734 1 79.25 61 GLY A N 1
ATOM 457 C CA . GLY A 1 61 ? -4.75 13.305 22.781 1 79.25 61 GLY A CA 1
ATOM 458 C C . GLY A 1 61 ? -5.715 13.836 23.828 1 79.25 61 GLY A C 1
ATOM 459 O O . GLY A 1 61 ? -5.996 13.164 24.812 1 79.25 61 GLY A O 1
ATOM 460 N N . ALA A 1 62 ? -6.168 15.023 23.562 1 84.25 62 ALA A N 1
ATOM 461 C CA . ALA A 1 62 ? -7.078 15.625 24.531 1 84.25 62 ALA A CA 1
ATOM 462 C C . ALA A 1 62 ? -8.438 14.922 24.531 1 84.25 62 ALA A C 1
ATOM 464 O O . ALA A 1 62 ? -9.227 15.078 25.453 1 84.25 62 ALA A O 1
ATOM 465 N N . GLY A 1 63 ? -8.703 14.188 23.469 1 87.62 63 GLY A N 1
ATOM 466 C CA . GLY A 1 63 ? -9.969 13.492 23.375 1 87.62 63 GLY A CA 1
ATOM 467 C C . GLY A 1 63 ? -10.93 14.148 22.391 1 87.62 63 GLY A C 1
ATOM 468 O O . GLY A 1 63 ? -12.141 13.914 22.453 1 87.62 63 GLY A O 1
ATOM 469 N N . LYS A 1 64 ? -10.453 15 21.547 1 89.88 64 LYS A N 1
ATOM 470 C CA . LYS A 1 64 ? -11.297 15.75 20.609 1 89.88 64 LYS A CA 1
ATOM 471 C C . LYS A 1 64 ? -12.086 14.812 19.703 1 89.88 64 LYS A C 1
ATOM 473 O O . LYS A 1 64 ? -13.305 14.93 19.594 1 89.88 64 LYS A O 1
ATOM 478 N N . THR A 1 65 ? -11.359 13.867 19.078 1 86.5 65 THR A N 1
ATOM 479 C CA . THR A 1 65 ? -11.984 12.922 18.156 1 86.5 65 THR A CA 1
ATOM 480 C C . THR A 1 65 ? -12.938 11.992 18.891 1 86.5 65 THR A C 1
ATOM 482 O O . THR A 1 65 ? -14 11.641 18.375 1 86.5 65 THR A O 1
ATOM 485 N N . THR A 1 66 ? -12.586 11.602 20.109 1 87.19 66 THR A N 1
ATOM 486 C CA . THR A 1 66 ? -13.453 10.758 20.938 1 87.19 66 THR A CA 1
ATOM 487 C C . THR A 1 66 ? -14.75 11.477 21.281 1 87.19 66 THR A C 1
ATOM 489 O O . THR A 1 66 ? -15.828 10.898 21.203 1 87.19 66 THR A O 1
ATOM 492 N N . LEU A 1 67 ? -14.547 12.703 21.672 1 90.56 67 LEU A N 1
ATOM 493 C CA . LEU A 1 67 ? -15.727 13.5 22 1 90.56 67 LEU A CA 1
ATOM 494 C C . LEU A 1 67 ? -16.641 13.633 20.781 1 90.56 67 LEU A C 1
ATOM 496 O O . LEU A 1 67 ? -17.859 13.469 20.891 1 90.56 67 LEU A O 1
ATOM 500 N N . LEU A 1 68 ? -16.016 13.914 19.641 1 89.88 68 LEU A N 1
ATOM 501 C CA . LEU A 1 68 ? -16.781 14.062 18.406 1 89.88 68 LEU A CA 1
ATOM 502 C C . LEU A 1 68 ? -17.484 12.766 18.047 1 89.88 68 LEU A C 1
ATOM 504 O O . LEU A 1 68 ? -18.641 12.781 17.625 1 89.88 68 LEU A O 1
ATOM 508 N N . ASN A 1 69 ? -16.859 11.656 18.234 1 85.06 69 ASN A N 1
ATOM 509 C CA . ASN A 1 69 ? -17.438 10.352 17.938 1 85.06 69 ASN A CA 1
ATOM 510 C C . ASN A 1 69 ? -18.594 10.023 18.891 1 85.06 69 ASN A C 1
ATOM 512 O O . ASN A 1 69 ? -19.578 9.414 18.469 1 85.06 69 ASN A O 1
ATOM 516 N N . ILE A 1 70 ? -18.438 10.414 20.078 1 85.44 70 ILE A N 1
ATOM 517 C CA . ILE A 1 70 ? -19.469 10.172 21.078 1 85.44 70 ILE A CA 1
ATOM 518 C C . ILE A 1 70 ? -20.688 11.039 20.781 1 85.44 70 ILE A C 1
ATOM 520 O O . ILE A 1 70 ? -21.828 10.562 20.812 1 85.44 70 ILE A O 1
ATOM 524 N N . LEU A 1 71 ? -20.391 12.211 20.453 1 87.88 71 LEU A N 1
ATOM 525 C CA . LEU A 1 71 ? -21.484 13.141 20.156 1 87.88 71 LEU A CA 1
ATOM 526 C C . LEU A 1 71 ? -22.219 12.719 18.875 1 87.88 71 LEU A C 1
ATOM 528 O O . LEU A 1 71 ? -23.438 12.883 18.781 1 87.88 71 LEU A O 1
ATOM 532 N N . ALA A 1 72 ? -21.438 12.195 17.938 1 83.31 72 ALA A N 1
ATOM 533 C CA . ALA A 1 72 ? -22.031 11.734 16.672 1 83.31 72 ALA A CA 1
ATOM 534 C C . ALA A 1 72 ? -22.75 10.406 16.859 1 83.31 72 ALA A C 1
ATOM 536 O O . ALA A 1 72 ? -23.516 9.984 15.992 1 83.31 72 ALA A O 1
ATOM 537 N N . GLY A 1 73 ? -22.469 9.75 17.953 1 76.81 73 GLY A N 1
ATOM 538 C CA . GLY A 1 73 ? -23.156 8.5 18.25 1 76.81 73 GLY A CA 1
ATOM 539 C C . GLY A 1 73 ? -22.438 7.277 17.734 1 76.81 73 GLY A C 1
ATOM 540 O O . GLY A 1 73 ? -23.016 6.195 17.641 1 76.81 73 GLY A O 1
ATOM 541 N N . PHE A 1 74 ? -21.25 7.391 17.328 1 72.31 74 PHE A N 1
ATOM 542 C CA . PHE A 1 74 ? -20.484 6.262 16.812 1 72.31 74 PHE A CA 1
ATOM 543 C C . PHE A 1 74 ? -19.938 5.41 17.953 1 72.31 74 PHE A C 1
ATOM 545 O O . PHE A 1 74 ? -19.812 4.191 17.812 1 72.31 74 PHE A O 1
ATOM 552 N N . LYS A 1 75 ? -19.562 6.047 19 1 71.38 75 LYS A N 1
ATOM 553 C CA . LYS A 1 75 ? -19.047 5.34 20.156 1 71.38 75 LYS A CA 1
ATOM 554 C C . LYS A 1 75 ? -20.062 5.348 21.312 1 71.38 75 LYS A C 1
ATOM 556 O O . LYS A 1 75 ? -20.406 6.41 21.828 1 71.38 75 LYS A O 1
ATOM 561 N N . VAL A 1 76 ? -20.547 4.125 21.625 1 68.06 76 VAL A N 1
ATOM 562 C CA . VAL A 1 76 ? -21.609 4.086 22.641 1 68.06 76 VAL A CA 1
ATOM 563 C C . VAL A 1 76 ? -21.141 3.262 23.828 1 68.06 76 VAL A C 1
ATOM 565 O O . VAL A 1 76 ? -21.531 3.533 24.969 1 68.06 76 VAL A O 1
ATOM 568 N N . SER A 1 77 ? -20.203 2.426 23.5 1 72.75 77 SER A N 1
ATOM 569 C CA . SER A 1 77 ? -19.75 1.567 24.594 1 72.75 77 SER A CA 1
ATOM 570 C C . SER A 1 77 ? -18.828 2.32 25.547 1 72.75 77 SER A C 1
ATOM 572 O O . SER A 1 77 ? -17.906 3.006 25.094 1 72.75 77 SER A O 1
ATOM 574 N N . GLY A 1 78 ? -19.156 2.275 26.828 1 76.31 78 GLY A N 1
ATOM 575 C CA . GLY A 1 78 ? -18.312 2.887 27.859 1 76.31 78 GLY A CA 1
ATOM 576 C C . GLY A 1 78 ? -18.594 4.367 28.047 1 76.31 78 GLY A C 1
ATOM 577 O O . GLY A 1 78 ? -17.797 5.078 28.672 1 76.31 78 GLY A O 1
ATOM 578 N N . VAL A 1 79 ? -19.656 4.816 27.375 1 83.69 79 VAL A N 1
ATOM 579 C CA . VAL A 1 79 ? -19.969 6.238 27.453 1 83.69 79 VAL A CA 1
ATOM 580 C C . VAL A 1 79 ? -21.062 6.473 28.5 1 83.69 79 VAL A C 1
ATOM 582 O O . VAL A 1 79 ? -22.016 5.703 28.594 1 83.69 79 VAL A O 1
ATOM 585 N N . SER A 1 80 ? -20.766 7.332 29.453 1 84.81 80 SER A N 1
ATOM 586 C CA . SER A 1 80 ? -21.75 7.77 30.422 1 84.81 80 SER A CA 1
ATOM 587 C C . SER A 1 80 ? -22.031 9.266 30.312 1 84.81 80 SER A C 1
ATOM 589 O O . SER A 1 80 ? -21.172 10.023 29.844 1 84.81 80 SER A O 1
ATOM 591 N N . GLY A 1 81 ? -23.25 9.656 30.453 1 85.25 81 GLY A N 1
ATOM 592 C CA . GLY A 1 81 ? -23.641 11.062 30.375 1 85.25 81 GLY A CA 1
ATOM 593 C C . GLY A 1 81 ? -25.016 11.273 29.797 1 85.25 81 GLY A C 1
ATOM 594 O O . GLY A 1 81 ? -25.734 10.305 29.516 1 85.25 81 GLY A O 1
AT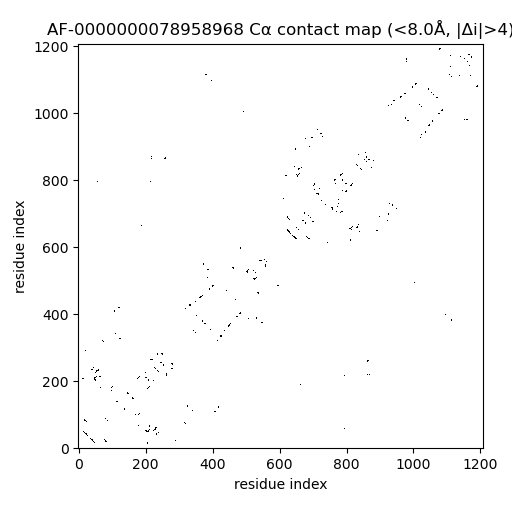OM 595 N N . GLU A 1 82 ? -25.344 12.539 29.797 1 85.56 82 GLU A N 1
ATOM 596 C CA . GLU A 1 82 ? -26.656 12.898 29.266 1 85.56 82 GLU A CA 1
ATOM 597 C C . GLU A 1 82 ? -26.531 13.734 28 1 85.56 82 GLU A C 1
ATOM 599 O O . GLU A 1 82 ? -25.734 14.672 27.938 1 85.56 82 GLU A O 1
ATOM 604 N N . PHE A 1 83 ? -27.203 13.32 27.016 1 88 83 PHE A N 1
ATOM 605 C CA . PHE A 1 83 ? -27.25 14.031 25.734 1 88 83 PHE A CA 1
ATOM 606 C C . PHE A 1 83 ? -28.672 14.523 25.453 1 88 83 PHE A C 1
ATOM 608 O O . PHE A 1 83 ? -29.594 13.719 25.359 1 88 83 PHE A O 1
ATOM 615 N N . LEU A 1 84 ? -28.797 15.789 25.375 1 86.25 84 LEU A N 1
ATOM 616 C CA . LEU A 1 84 ? -30.109 16.375 25.172 1 86.25 84 LEU A CA 1
ATOM 617 C C . LEU A 1 84 ? -30.203 17.062 23.812 1 86.25 84 LEU A C 1
ATOM 619 O O . LEU A 1 84 ? -29.328 17.859 23.453 1 86.25 84 LEU A O 1
ATOM 623 N N . LEU A 1 85 ? -31.156 16.672 23.047 1 87.12 85 LEU A N 1
ATOM 624 C CA . LEU A 1 85 ? -31.5 17.344 21.797 1 87.12 85 LEU A CA 1
ATOM 625 C C . LEU A 1 85 ? -32.75 18.172 21.969 1 87.12 85 LEU A C 1
ATOM 627 O O . LEU A 1 85 ? -33.844 17.625 22.156 1 87.12 85 LEU A O 1
ATOM 631 N N . ASN A 1 86 ? -32.625 19.391 21.859 1 82.5 86 ASN A N 1
ATOM 632 C CA . ASN A 1 86 ? -33.75 20.297 22.109 1 82.5 86 ASN A CA 1
ATOM 633 C C . ASN A 1 86 ? -34.438 20 23.438 1 82.5 86 ASN A C 1
ATOM 635 O O . ASN A 1 86 ? -35.656 19.922 23.516 1 82.5 86 ASN A O 1
ATOM 639 N N . GLY A 1 87 ? -33.656 19.594 24.391 1 78.38 87 GLY A N 1
ATOM 640 C CA . GLY A 1 87 ? -34.156 19.406 25.75 1 78.38 87 GLY A CA 1
ATOM 641 C C . GLY A 1 87 ? -34.594 17.984 26.031 1 78.38 87 GLY A C 1
ATOM 642 O O . GLY A 1 87 ? -34.875 17.625 27.172 1 78.38 87 GLY A O 1
ATOM 643 N N . GLU A 1 88 ? -34.625 17.172 25 1 81.25 88 GLU A N 1
ATOM 644 C CA . GLU A 1 88 ? -35.031 15.773 25.156 1 81.25 88 GLU A CA 1
ATOM 645 C C . GLU A 1 88 ? -33.844 14.836 24.984 1 81.25 88 GLU A C 1
ATOM 647 O O . GLU A 1 88 ? -32.875 15.156 24.281 1 81.25 88 GLU A O 1
ATOM 652 N N . GLN A 1 89 ? -33.969 13.781 25.688 1 82.75 89 GLN A N 1
ATOM 653 C CA . GLN A 1 89 ? -32.906 12.789 25.578 1 82.75 89 GLN A CA 1
ATOM 654 C C . GLN A 1 89 ? -32.781 12.273 24.156 1 82.75 89 GLN A C 1
ATOM 656 O O . GLN A 1 89 ? -33.812 11.992 23.5 1 82.75 89 GLN A O 1
ATOM 661 N N . ARG A 1 90 ? -31.688 12.188 23.75 1 78.69 90 ARG A N 1
ATOM 662 C CA . ARG A 1 90 ? -31.422 11.859 22.344 1 78.69 90 ARG A CA 1
ATOM 663 C C . ARG A 1 90 ? -31.625 10.375 22.078 1 78.69 90 ARG A C 1
ATOM 665 O O . ARG A 1 90 ? -31.219 9.531 22.891 1 78.69 90 ARG A O 1
ATOM 672 N N . ASP A 1 91 ? -32.406 10.094 21.062 1 78 91 ASP A N 1
ATOM 673 C CA . ASP A 1 91 ? -32.469 8.742 20.484 1 78 91 ASP A CA 1
ATOM 674 C C . ASP A 1 91 ? -31.312 8.508 19.531 1 78 91 ASP A C 1
ATOM 676 O O . ASP A 1 91 ? -31.188 9.195 18.5 1 78 91 ASP A O 1
ATOM 680 N N . LEU A 1 92 ? -30.531 7.613 19.906 1 78.56 92 LEU A N 1
ATOM 681 C CA . LEU A 1 92 ? -29.297 7.398 19.172 1 78.56 92 LEU A CA 1
ATOM 682 C C . LEU A 1 92 ? -29.578 7.117 17.703 1 78.56 92 LEU A C 1
ATOM 684 O O . LEU A 1 92 ? -28.875 7.625 16.828 1 78.56 92 LEU A O 1
ATOM 688 N N . LEU A 1 93 ? -30.578 6.359 17.438 1 76 93 LEU A N 1
ATOM 689 C CA . LEU A 1 93 ? -30.875 5.992 16.062 1 76 93 LEU A CA 1
ATOM 690 C C . LEU A 1 93 ? -31.406 7.188 15.281 1 76 93 LEU A C 1
ATOM 692 O O . LEU A 1 93 ? -31 7.418 14.133 1 76 93 LEU A O 1
ATOM 696 N N . ALA A 1 94 ? -32.25 7.859 15.945 1 77.06 94 ALA A N 1
ATOM 697 C CA . ALA A 1 94 ? -32.812 9.055 15.305 1 77.06 94 ALA A CA 1
ATOM 698 C C . ALA A 1 94 ? -31.734 10.125 15.117 1 77.06 94 ALA A C 1
ATOM 700 O O . ALA A 1 94 ? -31.719 10.82 14.102 1 77.06 94 ALA A O 1
ATOM 701 N N . PHE A 1 95 ? -30.906 10.156 16.031 1 82.81 95 PHE A N 1
ATOM 702 C CA . PHE A 1 95 ? -29.828 11.141 15.984 1 82.81 95 PHE A CA 1
ATOM 703 C C . PHE A 1 95 ? -28.859 10.82 14.852 1 82.81 95 PHE A C 1
ATOM 705 O O . PHE A 1 95 ? -28.391 11.727 14.156 1 82.81 95 PHE A O 1
ATOM 712 N N . ARG A 1 96 ? -28.609 9.641 14.656 1 78 96 ARG A N 1
ATOM 713 C CA . ARG A 1 96 ? -27.688 9.227 13.602 1 78 96 ARG A CA 1
ATOM 714 C C . ARG A 1 96 ? -28.266 9.539 12.219 1 78 96 ARG A C 1
ATOM 716 O O . ARG A 1 96 ? -27.516 9.836 11.281 1 78 96 ARG A O 1
ATOM 723 N N . LYS A 1 97 ? -29.5 9.531 12.203 1 75.38 97 LYS A N 1
ATOM 724 C CA . LYS A 1 97 ? -30.156 9.844 10.938 1 75.38 97 LYS A CA 1
ATOM 725 C C . LYS A 1 97 ? -30.125 11.344 10.648 1 75.38 97 LYS A C 1
ATOM 727 O O . LYS A 1 97 ? -30.078 11.75 9.484 1 75.38 97 LYS A O 1
ATOM 732 N N . MET A 1 98 ? -30.062 12.016 11.719 1 80.44 98 MET A N 1
ATOM 733 C CA . MET A 1 98 ? -30.109 13.469 11.547 1 80.44 98 MET A CA 1
ATOM 734 C C . MET A 1 98 ? -28.719 14.07 11.555 1 80.44 98 MET A C 1
ATOM 736 O O . MET A 1 98 ? -28.547 15.266 11.297 1 80.44 98 MET A O 1
ATOM 740 N N . SER A 1 99 ? -27.766 13.242 11.789 1 85.62 99 SER A N 1
ATOM 741 C CA . SER A 1 99 ? -26.406 13.766 11.875 1 85.62 99 SER A CA 1
ATOM 742 C C . SER A 1 99 ? -25.5 13.125 10.828 1 85.62 99 SER A C 1
ATOM 744 O O . SER A 1 99 ? -25.781 12.031 10.336 1 85.62 99 SER A O 1
ATOM 746 N N . SER A 1 100 ? -24.578 13.93 10.367 1 84.56 100 SER A N 1
ATOM 747 C CA . SER A 1 100 ? -23.562 13.453 9.445 1 84.56 100 SER A CA 1
ATOM 748 C C . SER A 1 100 ? -22.172 13.586 10.039 1 84.56 100 SER A C 1
ATOM 750 O O . SER A 1 100 ? -21.891 14.539 10.781 1 84.56 100 SER A O 1
ATOM 752 N N . TYR A 1 101 ? -21.406 12.555 9.852 1 85.94 101 TYR A N 1
ATOM 753 C CA . TYR A 1 101 ? -20.031 12.547 10.344 1 85.94 101 TYR A CA 1
ATOM 754 C C . TYR A 1 101 ? -19.047 12.367 9.195 1 85.94 101 TYR A C 1
ATOM 756 O O . TYR A 1 101 ? -19.156 11.43 8.406 1 85.94 101 TYR A O 1
ATOM 764 N N . ILE A 1 102 ? -18.188 13.266 9.086 1 86.75 102 ILE A N 1
ATOM 765 C CA . ILE A 1 102 ? -17.109 13.18 8.102 1 86.75 102 ILE A CA 1
ATOM 766 C C . ILE A 1 102 ? -15.773 12.977 8.805 1 86.75 102 ILE A C 1
ATOM 768 O O . ILE A 1 102 ? -15.297 13.859 9.516 1 86.75 102 ILE A O 1
ATOM 772 N N . ALA A 1 103 ? -15.156 11.859 8.57 1 84.25 103 ALA A N 1
ATOM 773 C CA . ALA A 1 103 ? -13.898 11.5 9.211 1 84.25 103 ALA A CA 1
ATOM 774 C C . ALA A 1 103 ? -12.727 12.227 8.555 1 84.25 103 ALA A C 1
ATOM 776 O O . ALA A 1 103 ? -12.883 12.844 7.5 1 84.25 103 ALA A O 1
ATOM 777 N N . GLN A 1 104 ? -11.633 12.156 9.234 1 80.75 104 GLN A N 1
ATOM 778 C CA . GLN A 1 104 ? -10.422 12.805 8.758 1 80.75 104 GLN A CA 1
ATOM 779 C C . GLN A 1 104 ? -9.992 12.242 7.402 1 80.75 104 GLN A C 1
ATOM 781 O O . GLN A 1 104 ? -9.734 13 6.465 1 80.75 104 GLN A O 1
ATOM 786 N N . LYS A 1 105 ? -9.898 10.93 7.371 1 78.12 105 LYS A N 1
ATOM 787 C CA . LYS A 1 105 ? -9.586 10.273 6.105 1 78.12 105 LYS A CA 1
ATOM 788 C C . LYS A 1 105 ? -10.852 9.742 5.438 1 78.12 105 LYS A C 1
ATOM 790 O O . LYS A 1 105 ? -11.5 8.836 5.965 1 78.12 105 LYS A O 1
ATOM 795 N N . PHE A 1 106 ? -11.219 10.461 4.422 1 85.25 106 PHE A N 1
ATOM 796 C CA . PHE A 1 106 ? -12.414 10.07 3.68 1 85.25 106 PHE A CA 1
ATOM 797 C C . PHE A 1 106 ? -12.039 9.359 2.385 1 85.25 106 PHE A C 1
ATOM 799 O O . PHE A 1 106 ? -11.75 10.008 1.378 1 85.25 106 PHE A O 1
ATOM 806 N N . VAL A 1 107 ? -12.094 8.062 2.426 1 87.94 107 VAL A N 1
ATOM 807 C CA . VAL A 1 107 ? -11.688 7.289 1.261 1 87.94 107 VAL A CA 1
ATOM 808 C C . VAL A 1 107 ? -12.844 7.195 0.268 1 87.94 107 VAL A C 1
ATOM 810 O O . VAL A 1 107 ? -13.992 7.004 0.664 1 87.94 107 VAL A O 1
ATOM 813 N N . MET A 1 108 ? -12.547 7.441 -0.971 1 92.69 108 MET A N 1
ATOM 814 C CA . MET A 1 108 ? -13.539 7.367 -2.043 1 92.69 108 MET A CA 1
ATOM 815 C C . MET A 1 108 ? -13.039 6.484 -3.184 1 92.69 108 MET A C 1
ATOM 817 O O . MET A 1 108 ? -11.852 6.152 -3.246 1 92.69 108 MET A O 1
ATOM 821 N N . LEU A 1 109 ? -14.008 6.07 -3.979 1 92.5 109 LEU A N 1
ATOM 822 C CA . LEU A 1 109 ? -13.617 5.34 -5.184 1 92.5 109 LEU A CA 1
ATOM 823 C C . LEU A 1 109 ? -12.945 6.266 -6.188 1 92.5 109 LEU A C 1
ATOM 825 O O . LEU A 1 109 ? -13.461 7.348 -6.488 1 92.5 109 LEU A O 1
ATOM 829 N N . THR A 1 110 ? -11.891 5.863 -6.758 1 91.75 110 THR A N 1
ATOM 830 C CA . THR A 1 110 ? -11.023 6.758 -7.52 1 91.75 110 THR A CA 1
ATOM 831 C C . THR A 1 110 ? -11.414 6.758 -9 1 91.75 110 THR A C 1
ATOM 833 O O . THR A 1 110 ? -11.055 7.676 -9.742 1 91.75 110 THR A O 1
ATOM 836 N N . LEU A 1 111 ? -12.188 5.816 -9.438 1 93.25 111 LEU A N 1
ATOM 837 C CA . LEU A 1 111 ? -12.414 5.676 -10.867 1 93.25 111 LEU A CA 1
ATOM 838 C C . LEU A 1 111 ? -13.812 6.168 -11.25 1 93.25 111 LEU A C 1
ATOM 840 O O . LEU A 1 111 ? -14.344 5.785 -12.289 1 93.25 111 LEU A O 1
ATOM 844 N N . LEU A 1 112 ? -14.453 6.922 -10.398 1 95.44 112 LEU A N 1
ATOM 845 C CA . LEU A 1 112 ? -15.703 7.617 -10.688 1 95.44 112 LEU A CA 1
ATOM 846 C C . LEU A 1 112 ? -15.477 9.125 -10.781 1 95.44 112 LEU A C 1
ATOM 848 O O . LEU A 1 112 ? -14.547 9.656 -10.172 1 95.44 112 LEU A O 1
ATOM 852 N N . THR A 1 113 ? -16.25 9.719 -11.555 1 96.81 113 THR A N 1
ATOM 853 C CA . THR A 1 113 ? -16.188 11.172 -11.633 1 96.81 113 THR A CA 1
ATOM 854 C C . THR A 1 113 ? -16.828 11.805 -10.398 1 96.81 113 THR A C 1
ATOM 856 O O . THR A 1 113 ? -17.531 11.133 -9.648 1 96.81 113 THR A O 1
ATOM 859 N N . VAL A 1 114 ? -16.547 13.039 -10.242 1 96.94 114 VAL A N 1
ATOM 860 C CA . VAL A 1 114 ? -17.109 13.789 -9.125 1 96.94 114 VAL A CA 1
ATOM 861 C C . VAL A 1 114 ? -18.641 13.75 -9.195 1 96.94 114 VAL A C 1
ATOM 863 O O . VAL A 1 114 ? -19.297 13.445 -8.203 1 96.94 114 VAL A O 1
ATOM 866 N N . GLU A 1 115 ? -19.156 13.945 -10.305 1 96.5 115 GLU A N 1
ATOM 867 C CA . GLU A 1 115 ? -20.609 13.945 -10.492 1 96.5 115 GLU A CA 1
ATOM 868 C C . GLU A 1 115 ? -21.203 12.57 -10.211 1 96.5 115 GLU A C 1
ATOM 870 O O . GLU A 1 115 ? -22.234 12.453 -9.547 1 96.5 115 GLU A O 1
ATOM 875 N N . GLU A 1 116 ? -20.578 11.594 -10.758 1 96 116 GLU A N 1
ATOM 876 C CA . GLU A 1 116 ? -21.062 10.234 -10.555 1 96 116 GLU A CA 1
ATOM 877 C C . GLU A 1 116 ? -21.031 9.852 -9.078 1 96 116 GLU A C 1
ATOM 879 O O . GLU A 1 116 ? -21.938 9.156 -8.586 1 96 116 GLU A O 1
ATOM 884 N N . THR A 1 117 ? -19.984 10.258 -8.422 1 96.31 117 THR A N 1
ATOM 885 C CA . THR A 1 117 ? -19.844 9.953 -7.004 1 96.31 117 THR A CA 1
ATOM 886 C C . THR A 1 117 ? -20.984 10.586 -6.203 1 96.31 117 THR A C 1
ATOM 888 O O . THR A 1 117 ? -21.578 9.93 -5.348 1 96.31 117 THR A O 1
ATOM 891 N N . ILE A 1 118 ? -21.312 11.805 -6.504 1 95.62 118 ILE A N 1
ATOM 892 C CA . ILE A 1 118 ? -22.406 12.492 -5.816 1 95.62 118 ILE A CA 1
ATOM 893 C C . ILE A 1 118 ? -23.734 11.859 -6.207 1 95.62 118 ILE A C 1
ATOM 895 O O . ILE A 1 118 ? -24.625 11.711 -5.371 1 95.62 118 ILE A O 1
ATOM 899 N N . ARG A 1 119 ? -23.875 11.5 -7.418 1 95.31 119 ARG A N 1
ATOM 900 C CA . ARG A 1 119 ? -25.109 10.883 -7.895 1 95.31 119 ARG A CA 1
ATOM 901 C C . ARG A 1 119 ? -25.375 9.57 -7.18 1 95.31 119 ARG A C 1
ATOM 903 O O . ARG A 1 119 ? -26.516 9.297 -6.777 1 95.31 119 ARG A O 1
ATOM 910 N N . VAL A 1 120 ? -24.344 8.773 -7.062 1 95.38 120 VAL A N 1
ATOM 911 C CA . VAL A 1 120 ? -24.5 7.496 -6.375 1 95.38 120 VAL A CA 1
ATOM 912 C C . VAL A 1 120 ? -24.922 7.734 -4.926 1 95.38 120 VAL A C 1
ATOM 914 O O . VAL A 1 120 ? -25.781 7.023 -4.398 1 95.38 120 VAL A O 1
ATOM 917 N N . SER A 1 121 ? -24.312 8.695 -4.34 1 93.31 121 SER A N 1
ATOM 918 C CA . SER A 1 121 ? -24.688 9.039 -2.971 1 93.31 121 SER A CA 1
ATOM 919 C C . SER A 1 121 ? -26.125 9.508 -2.891 1 93.31 121 SER A C 1
ATOM 921 O O . SER A 1 121 ? -26.875 9.109 -1.986 1 93.31 121 SER A O 1
ATOM 923 N N . ALA A 1 122 ? -26.562 10.32 -3.824 1 93.5 122 ALA A N 1
ATOM 924 C CA . ALA A 1 122 ? -27.938 10.812 -3.867 1 93.5 122 ALA A CA 1
ATOM 925 C C . ALA A 1 122 ? -28.922 9.664 -4.074 1 93.5 122 ALA A C 1
ATOM 927 O O . ALA A 1 122 ? -29.984 9.633 -3.457 1 93.5 122 ALA A O 1
ATOM 928 N N . ASP A 1 123 ? -28.547 8.758 -4.887 1 94.5 123 ASP A N 1
ATOM 929 C CA . ASP A 1 123 ? -29.406 7.633 -5.207 1 94.5 123 ASP A CA 1
ATOM 930 C C . ASP A 1 123 ? -29.578 6.707 -4.004 1 94.5 123 ASP A C 1
ATOM 932 O O . ASP A 1 123 ? -30.656 6.121 -3.814 1 94.5 123 ASP A O 1
ATOM 936 N N . LEU A 1 124 ? -28.609 6.641 -3.178 1 93.69 124 LEU A N 1
ATOM 937 C CA . LEU A 1 124 ? -28.641 5.656 -2.102 1 93.69 124 LEU A CA 1
ATOM 938 C C . LEU A 1 124 ? -29.078 6.297 -0.792 1 93.69 124 LEU A C 1
ATOM 940 O O . LEU A 1 124 ? -29.641 5.625 0.08 1 93.69 124 LEU A O 1
ATOM 944 N N . LYS A 1 125 ? -28.859 7.59 -0.633 1 90.19 125 LYS A N 1
ATOM 945 C CA . LYS A 1 125 ? -29.109 8.234 0.647 1 90.19 125 LYS A CA 1
ATOM 946 C C . LYS A 1 125 ? -30.484 8.906 0.656 1 90.19 125 LYS A C 1
ATOM 948 O O . LYS A 1 125 ? -31.016 9.234 1.72 1 90.19 125 LYS A O 1
ATOM 953 N N . LEU A 1 126 ? -31.031 9.164 -0.484 1 90.44 126 LEU A N 1
ATOM 954 C CA . LEU A 1 126 ? -32.344 9.805 -0.56 1 90.44 126 LEU A CA 1
ATOM 955 C C . LEU A 1 126 ? -33.438 8.766 -0.752 1 90.44 126 LEU A C 1
ATOM 957 O O . LEU A 1 126 ? -33.219 7.73 -1.38 1 90.44 126 LEU A O 1
ATOM 961 N N . PRO A 1 127 ? -34.562 9.109 -0.167 1 87.19 127 PRO A N 1
ATOM 962 C CA . PRO A 1 127 ? -35.656 8.164 -0.311 1 87.19 127 PRO A CA 1
ATOM 963 C C . PRO A 1 127 ? -36.062 7.945 -1.767 1 87.19 127 PRO A C 1
ATOM 965 O O . PRO A 1 127 ? -35.812 8.797 -2.619 1 87.19 127 PRO A O 1
ATOM 968 N N . THR A 1 128 ? -36.688 6.859 -2.014 1 84.19 128 THR A N 1
ATOM 969 C CA . THR A 1 128 ? -37.094 6.465 -3.359 1 84.19 128 THR A CA 1
ATOM 970 C C . THR A 1 128 ? -38.188 7.398 -3.898 1 84.19 128 THR A C 1
ATOM 972 O O . THR A 1 128 ? -38.406 7.465 -5.109 1 84.19 128 THR A O 1
ATOM 975 N N . THR A 1 129 ? -38.75 8.109 -3 1 86.12 129 THR A N 1
ATOM 976 C CA . THR A 1 129 ? -39.812 9.023 -3.398 1 86.12 129 THR A CA 1
ATOM 977 C C . THR A 1 129 ? -39.25 10.258 -4.094 1 86.12 129 THR A C 1
ATOM 979 O O . THR A 1 129 ? -39.969 10.977 -4.785 1 86.12 129 THR A O 1
ATOM 982 N N . THR A 1 130 ? -38 10.422 -3.934 1 88.81 130 THR A N 1
ATOM 983 C CA . THR A 1 130 ? -37.375 11.555 -4.582 1 88.81 130 THR A CA 1
ATOM 984 C C . THR A 1 130 ? -37.188 11.297 -6.074 1 88.81 130 THR A C 1
ATOM 986 O O . THR A 1 130 ? -36.562 10.305 -6.461 1 88.81 130 THR A O 1
ATOM 989 N N . THR A 1 131 ? -37.688 12.133 -6.891 1 90.69 131 THR A N 1
ATOM 990 C CA . THR A 1 131 ? -37.625 11.977 -8.336 1 90.69 131 THR A CA 1
ATOM 991 C C . THR A 1 131 ? -36.219 12.219 -8.852 1 90.69 131 THR A C 1
ATOM 993 O O . THR A 1 131 ? -35.406 12.836 -8.172 1 90.69 131 THR A O 1
ATOM 996 N N . THR A 1 132 ? -36 11.75 -9.984 1 91.06 132 THR A N 1
ATOM 997 C CA . THR A 1 132 ? -34.688 11.906 -10.625 1 91.06 132 THR A CA 1
ATOM 998 C C . THR A 1 132 ? -34.406 13.383 -10.875 1 91.06 132 THR A C 1
ATOM 1000 O O . THR A 1 132 ? -33.25 13.812 -10.766 1 91.06 132 THR A O 1
ATOM 1003 N N . GLN A 1 133 ? -35.406 14.078 -11.18 1 92.56 133 GLN A N 1
ATOM 1004 C CA . GLN A 1 133 ? -35.219 15.508 -11.422 1 92.56 133 GLN A CA 1
ATOM 1005 C C . GLN A 1 133 ? -34.844 16.25 -10.141 1 92.56 133 GLN A C 1
ATOM 1007 O O . GLN A 1 133 ? -34 17.125 -10.164 1 92.56 133 GLN A O 1
ATOM 1012 N N . GLN A 1 134 ? -35.469 15.836 -9.102 1 92 134 GLN A N 1
ATOM 1013 C CA . GLN A 1 134 ? -35.156 16.438 -7.816 1 92 134 GLN A CA 1
ATOM 1014 C C . GLN A 1 134 ? -33.719 16.094 -7.395 1 92 134 GLN A C 1
ATOM 1016 O O . GLN A 1 134 ? -33 16.938 -6.855 1 92 134 GLN A O 1
ATOM 1021 N N . LYS A 1 135 ? -33.406 14.922 -7.633 1 92.88 135 LYS A N 1
ATOM 1022 C CA . LYS A 1 135 ? -32.031 14.5 -7.309 1 92.88 135 LYS A CA 1
ATOM 1023 C C . LYS A 1 135 ? -31.016 15.289 -8.109 1 92.88 135 LYS A C 1
ATOM 1025 O O . LYS A 1 135 ? -29.969 15.68 -7.582 1 92.88 135 LYS A O 1
ATOM 1030 N N . GLN A 1 136 ? -31.359 15.5 -9.375 1 93.69 136 GLN A N 1
ATOM 1031 C CA . GLN A 1 136 ? -30.453 16.266 -10.227 1 93.69 136 GLN A CA 1
ATOM 1032 C C . GLN A 1 136 ? -30.344 17.703 -9.734 1 93.69 136 GLN A C 1
ATOM 1034 O O . GLN A 1 136 ? -29.266 18.312 -9.797 1 93.69 136 GLN A O 1
ATOM 1039 N N . GLN A 1 137 ? -31.344 18.188 -9.297 1 92.44 137 GLN A N 1
ATOM 1040 C CA . GLN A 1 137 ? -31.344 19.547 -8.766 1 92.44 137 GLN A CA 1
ATOM 1041 C C . GLN A 1 137 ? -30.484 19.641 -7.5 1 92.44 137 GLN A C 1
ATOM 1043 O O . GLN A 1 137 ? -29.734 20.594 -7.324 1 92.44 137 GLN A O 1
ATOM 1048 N N . ILE A 1 138 ? -30.703 18.719 -6.668 1 91.12 138 ILE A N 1
ATOM 1049 C CA . ILE A 1 138 ? -29.906 18.672 -5.441 1 91.12 138 ILE A CA 1
ATOM 1050 C C . ILE A 1 138 ? -28.422 18.578 -5.785 1 91.12 138 ILE A C 1
ATOM 1052 O O . ILE A 1 138 ? -27.594 19.266 -5.191 1 91.12 138 ILE A O 1
ATOM 1056 N N . LEU A 1 139 ? -28.156 17.75 -6.75 1 93.75 139 LEU A N 1
ATOM 1057 C CA . LEU A 1 139 ? -26.781 17.562 -7.199 1 93.75 139 LEU A CA 1
ATOM 1058 C C . LEU A 1 139 ? -26.203 18.859 -7.738 1 93.75 139 LEU A C 1
ATOM 1060 O O . LEU A 1 139 ? -25.078 19.234 -7.391 1 93.75 139 LEU A O 1
ATOM 1064 N N . ASP A 1 140 ? -26.922 19.531 -8.555 1 93.75 140 ASP A N 1
ATOM 1065 C CA . ASP A 1 140 ? -26.469 20.781 -9.141 1 93.75 140 ASP A CA 1
ATOM 1066 C C . ASP A 1 140 ? -26.266 21.844 -8.07 1 93.75 140 ASP A C 1
ATOM 1068 O O . ASP A 1 140 ? -25.328 22.641 -8.141 1 93.75 140 ASP A O 1
ATOM 1072 N N . ASN A 1 141 ? -27.109 21.844 -7.113 1 89.25 141 ASN A N 1
ATOM 1073 C CA . ASN A 1 141 ? -27 22.781 -6.008 1 89.25 141 ASN A CA 1
ATOM 1074 C C . ASN A 1 141 ? -25.734 22.531 -5.191 1 89.25 141 ASN A C 1
ATOM 1076 O O . ASN A 1 141 ? -25.047 23.484 -4.797 1 89.25 141 ASN A O 1
ATOM 1080 N N . ILE A 1 142 ? -25.484 21.328 -4.93 1 90.25 142 ILE A N 1
ATOM 1081 C CA . ILE A 1 142 ? -24.312 20.953 -4.145 1 90.25 142 ILE A CA 1
ATOM 1082 C C . ILE A 1 142 ? -23.047 21.359 -4.891 1 90.25 142 ILE A C 1
ATOM 1084 O O . ILE A 1 142 ? -22.125 21.922 -4.301 1 90.25 142 ILE A O 1
ATOM 1088 N N . ILE A 1 143 ? -23.062 21.109 -6.199 1 93.56 143 ILE A N 1
ATOM 1089 C CA . ILE A 1 143 ? -21.906 21.453 -7.031 1 93.56 143 ILE A CA 1
ATOM 1090 C C . ILE A 1 143 ? -21.703 22.969 -7.016 1 93.56 143 ILE A C 1
ATOM 1092 O O . ILE A 1 143 ? -20.578 23.453 -6.977 1 93.56 143 ILE A O 1
ATOM 1096 N N . GLU A 1 144 ? -22.719 23.641 -6.957 1 88.56 144 GLU A N 1
ATOM 1097 C CA . GLU A 1 144 ? -22.672 25.094 -6.941 1 88.56 144 GLU A CA 1
ATOM 1098 C C . GLU A 1 144 ? -22.203 25.609 -5.582 1 88.56 144 GLU A C 1
ATOM 1100 O O . GLU A 1 144 ? -21.297 26.453 -5.508 1 88.56 144 GLU A O 1
ATOM 1105 N N . VAL A 1 145 ? -22.812 25.078 -4.578 1 82.75 145 VAL A N 1
ATOM 1106 C CA . VAL A 1 145 ? -22.531 25.547 -3.221 1 82.75 145 VAL A CA 1
ATOM 1107 C C . VAL A 1 145 ? -21.062 25.281 -2.879 1 82.75 145 VAL A C 1
ATOM 1109 O O . VAL A 1 145 ? -20.406 26.094 -2.229 1 82.75 145 VAL A O 1
ATOM 1112 N N . LEU A 1 146 ? -20.531 24.172 -3.332 1 88.12 146 LEU A N 1
ATOM 1113 C CA . LEU A 1 146 ? -19.172 23.781 -2.977 1 88.12 146 LEU A CA 1
ATOM 1114 C C . LEU A 1 146 ? -18.203 24.125 -4.098 1 88.12 146 LEU A C 1
ATOM 1116 O O . LEU A 1 146 ? -17.031 23.75 -4.039 1 88.12 146 LEU A O 1
ATOM 1120 N N . ASN A 1 147 ? -18.562 24.797 -5.109 1 87.25 147 ASN A N 1
ATOM 1121 C CA . ASN A 1 147 ? -17.75 25.234 -6.223 1 87.25 147 ASN A CA 1
ATOM 1122 C C . ASN A 1 147 ? -16.969 24.078 -6.852 1 87.25 147 ASN A C 1
ATOM 1124 O O . ASN A 1 147 ? -15.75 24.156 -6.996 1 87.25 147 ASN A O 1
ATOM 1128 N N . LEU A 1 148 ? -17.688 23.062 -7.207 1 92.31 148 LEU A N 1
ATOM 1129 C CA . LEU A 1 148 ? -17.078 21.891 -7.812 1 92.31 148 LEU A CA 1
ATOM 1130 C C . LEU A 1 148 ? -17.328 21.844 -9.312 1 92.31 148 LEU A C 1
ATOM 1132 O O . LEU A 1 148 ? -17.188 20.797 -9.953 1 92.31 148 LEU A O 1
ATOM 1136 N N . HIS A 1 149 ? -17.625 22.938 -9.906 1 92.5 149 HIS A N 1
ATOM 1137 C CA . HIS A 1 149 ? -17.984 23.016 -11.32 1 92.5 149 HIS A CA 1
ATOM 1138 C C . HIS A 1 149 ? -16.797 22.641 -12.203 1 92.5 149 HIS A C 1
ATOM 1140 O O . HIS A 1 149 ? -16.953 21.938 -13.203 1 92.5 149 HIS A O 1
ATOM 1146 N N . SER A 1 150 ? -15.617 23.031 -11.867 1 91.31 150 SER A N 1
ATOM 1147 C CA . SER A 1 150 ? -14.43 22.828 -12.695 1 91.31 150 SER A CA 1
ATOM 1148 C C . SER A 1 150 ? -14.023 21.359 -12.734 1 91.31 150 SER A C 1
ATOM 1150 O O . SER A 1 150 ? -13.422 20.906 -13.711 1 91.31 150 SER A O 1
ATOM 1152 N N . CYS A 1 151 ? -14.414 20.609 -11.664 1 93.06 151 CYS A N 1
ATOM 1153 C CA . CYS A 1 151 ? -13.984 19.219 -11.602 1 93.06 151 CYS A CA 1
ATOM 1154 C C . CYS A 1 151 ? -15.172 18.266 -11.688 1 93.06 151 CYS A C 1
ATOM 1156 O O . CYS A 1 151 ? -15.062 17.094 -11.328 1 93.06 151 CYS A O 1
ATOM 1158 N N . ARG A 1 152 ? -16.234 18.75 -12.164 1 94.94 152 ARG A N 1
ATOM 1159 C CA . ARG A 1 152 ? -17.484 17.984 -12.227 1 94.94 152 ARG A CA 1
ATOM 1160 C C . ARG A 1 152 ? -17.297 16.688 -12.984 1 94.94 152 ARG A C 1
ATOM 1162 O O . ARG A 1 152 ? -17.797 15.633 -12.57 1 94.94 152 ARG A O 1
ATOM 1169 N N . HIS A 1 153 ? -16.516 16.672 -14.078 1 95.38 153 HIS A N 1
ATOM 1170 C CA . HIS A 1 153 ? -16.375 15.492 -14.93 1 95.38 153 HIS A CA 1
ATOM 1171 C C . HIS A 1 153 ? -14.977 14.891 -14.789 1 95.38 153 HIS A C 1
ATOM 1173 O O . HIS A 1 153 ? -14.578 14.047 -15.594 1 95.38 153 HIS A O 1
ATOM 1179 N N . THR A 1 154 ? -14.328 15.312 -13.805 1 95.5 154 THR A N 1
ATOM 1180 C CA . THR A 1 154 ? -12.992 14.781 -13.539 1 95.5 154 THR A CA 1
ATOM 1181 C C . THR A 1 154 ? -13.07 13.555 -12.633 1 95.5 154 THR A C 1
ATOM 1183 O O . THR A 1 154 ? -13.945 13.469 -11.766 1 95.5 154 THR A O 1
ATOM 1186 N N . LEU A 1 155 ? -12.227 12.617 -12.922 1 95.69 155 LEU A N 1
ATOM 1187 C CA . LEU A 1 155 ? -12.156 11.438 -12.062 1 95.69 155 LEU A CA 1
ATOM 1188 C C . LEU A 1 155 ? -11.648 11.797 -10.68 1 95.69 155 LEU A C 1
ATOM 1190 O O . LEU A 1 155 ? -10.781 12.664 -10.539 1 95.69 155 LEU A O 1
ATOM 1194 N N . VAL A 1 156 ? -12.125 11.148 -9.656 1 94.81 156 VAL A N 1
ATOM 1195 C CA . VAL A 1 156 ? -11.758 11.414 -8.273 1 94.81 156 VAL A CA 1
ATOM 1196 C C . VAL A 1 156 ? -10.258 11.219 -8.086 1 94.81 156 VAL A C 1
ATOM 1198 O O . VAL A 1 156 ? -9.625 11.906 -7.281 1 94.81 156 VAL A O 1
ATOM 1201 N N . ARG A 1 157 ? -9.695 10.414 -8.852 1 91.25 157 ARG A N 1
ATOM 1202 C CA . ARG A 1 157 ? -8.266 10.148 -8.758 1 91.25 157 ARG A CA 1
ATOM 1203 C C . ARG A 1 157 ? -7.453 11.375 -9.156 1 91.25 157 ARG A C 1
ATOM 1205 O O . ARG A 1 157 ? -6.348 11.586 -8.648 1 91.25 157 ARG A O 1
ATOM 1212 N N . ASP A 1 158 ? -8.008 12.227 -9.953 1 92 158 ASP A N 1
ATOM 1213 C CA . ASP A 1 158 ? -7.262 13.32 -10.57 1 92 158 ASP A CA 1
ATOM 1214 C C . ASP A 1 158 ? -7.602 14.656 -9.914 1 92 158 ASP A C 1
ATOM 1216 O O . ASP A 1 158 ? -7.121 15.703 -10.352 1 92 158 ASP A O 1
ATOM 1220 N N . ILE A 1 159 ? -8.352 14.625 -8.852 1 91.38 159 ILE A N 1
ATOM 1221 C CA . ILE A 1 159 ? -8.742 15.898 -8.25 1 91.38 159 ILE A CA 1
ATOM 1222 C C . ILE A 1 159 ? -7.738 16.281 -7.16 1 91.38 159 ILE A C 1
ATOM 1224 O O . ILE A 1 159 ? -6.996 15.422 -6.668 1 91.38 159 ILE A O 1
ATOM 1228 N N . SER A 1 160 ? -7.762 17.578 -6.859 1 84.81 160 SER A N 1
ATOM 1229 C CA . SER A 1 160 ? -6.852 18.109 -5.848 1 84.81 160 SER A CA 1
ATOM 1230 C C . SER A 1 160 ? -7.324 17.75 -4.441 1 84.81 160 SER A C 1
ATOM 1232 O O . SER A 1 160 ? -8.445 17.266 -4.258 1 84.81 160 SER A O 1
ATOM 1234 N N . GLY A 1 161 ? -6.508 17.906 -3.424 1 83.19 161 GLY A N 1
ATOM 1235 C CA . GLY A 1 161 ? -6.867 17.656 -2.039 1 83.19 161 GLY A CA 1
ATOM 1236 C C . GLY A 1 161 ? -8.047 18.484 -1.562 1 83.19 161 GLY A C 1
ATOM 1237 O O . GLY A 1 161 ? -8.922 17.984 -0.859 1 83.19 161 GLY A O 1
ATOM 1238 N N . GLY A 1 162 ? -8.016 19.734 -1.943 1 83.88 162 GLY A N 1
ATOM 1239 C CA . GLY A 1 162 ? -9.117 20.609 -1.585 1 83.88 162 GLY A CA 1
ATOM 1240 C C . GLY A 1 162 ? -10.438 20.188 -2.215 1 83.88 162 GLY A C 1
ATOM 1241 O O . GLY A 1 162 ? -11.477 20.219 -1.562 1 83.88 162 GLY A O 1
ATOM 1242 N N . GLU A 1 163 ? -10.32 19.812 -3.461 1 89.12 163 GLU A N 1
ATOM 1243 C CA . GLU A 1 163 ? -11.516 19.344 -4.152 1 89.12 163 GLU A CA 1
ATOM 1244 C C . GLU A 1 163 ? -12.023 18.031 -3.545 1 89.12 163 GLU A C 1
ATOM 1246 O O . GLU A 1 163 ? -13.234 17.828 -3.449 1 89.12 163 GLU A O 1
ATOM 1251 N N . HIS A 1 164 ? -11.109 17.25 -3.168 1 92.38 164 HIS A N 1
ATOM 1252 C CA . HIS A 1 164 ? -11.461 15.984 -2.541 1 92.38 164 HIS A CA 1
ATOM 1253 C C . HIS A 1 164 ? -12.227 16.203 -1.241 1 92.38 164 HIS A C 1
ATOM 1255 O O . HIS A 1 164 ? -13.219 15.516 -0.975 1 92.38 164 HIS A O 1
ATOM 1261 N N . LYS A 1 165 ? -11.82 17.141 -0.485 1 88.69 165 LYS A N 1
ATOM 1262 C CA . LYS A 1 165 ? -12.5 17.438 0.776 1 88.69 165 LYS A CA 1
ATOM 1263 C C . LYS A 1 165 ? -13.875 18.031 0.534 1 88.69 165 LYS A C 1
ATOM 1265 O O . LYS A 1 165 ? -14.836 17.703 1.232 1 88.69 165 LYS A O 1
ATOM 1270 N N . ARG A 1 166 ? -13.922 18.953 -0.391 1 89.44 166 ARG A N 1
ATOM 1271 C CA . ARG A 1 166 ? -15.219 19.531 -0.724 1 89.44 166 ARG A CA 1
ATOM 1272 C C . ARG A 1 166 ? -16.188 18.469 -1.236 1 89.44 166 ARG A C 1
ATOM 1274 O O . ARG A 1 166 ? -17.375 18.5 -0.93 1 89.44 166 ARG A O 1
ATOM 1281 N N . LEU A 1 167 ? -15.633 17.562 -1.99 1 93.88 167 LEU A N 1
ATOM 1282 C CA . LEU A 1 167 ? -16.453 16.453 -2.48 1 93.88 167 LEU A CA 1
ATOM 1283 C C . LEU A 1 167 ? -16.953 15.594 -1.322 1 93.88 167 LEU A C 1
ATOM 1285 O O . LEU A 1 167 ? -18.109 15.164 -1.329 1 93.88 167 LEU A O 1
ATOM 1289 N N . SER A 1 168 ? -16.109 15.32 -0.373 1 92 168 SER A N 1
ATOM 1290 C CA . SER A 1 168 ? -16.531 14.547 0.794 1 92 168 SER A CA 1
ATOM 1291 C C . SER A 1 168 ? -17.672 15.227 1.527 1 92 168 SER A C 1
ATOM 1293 O O . SER A 1 168 ? -18.594 14.562 2.006 1 92 168 SER A O 1
ATOM 1295 N N . MET A 1 169 ? -17.672 16.531 1.591 1 87.88 169 MET A N 1
ATOM 1296 C CA . MET A 1 169 ? -18.75 17.297 2.184 1 87.88 169 MET A CA 1
ATOM 1297 C C . MET A 1 169 ? -20.031 17.172 1.36 1 87.88 169 MET A C 1
ATOM 1299 O O . MET A 1 169 ? -21.125 17.047 1.917 1 87.88 169 MET A O 1
ATOM 1303 N N . GLY A 1 170 ? -19.781 17.219 0.075 1 90 170 GLY A N 1
ATOM 1304 C CA . GLY A 1 170 ? -20.922 17.109 -0.817 1 90 170 GLY A CA 1
ATOM 1305 C C . GLY A 1 170 ? -21.656 15.789 -0.663 1 90 170 GLY A C 1
ATOM 1306 O O . GLY A 1 170 ? -22.891 15.758 -0.696 1 90 170 GLY A O 1
ATOM 1307 N N . ILE A 1 171 ? -20.938 14.75 -0.459 1 92.31 171 ILE A N 1
ATOM 1308 C CA . ILE A 1 171 ? -21.516 13.422 -0.291 1 92.31 171 ILE A CA 1
ATOM 1309 C C . ILE A 1 171 ? -22.406 13.398 0.95 1 92.31 171 ILE A C 1
ATOM 1311 O O . ILE A 1 171 ? -23.484 12.812 0.931 1 92.31 171 ILE A O 1
ATOM 1315 N N . GLU A 1 172 ? -22.031 14.148 1.949 1 84.44 172 GLU A N 1
ATOM 1316 C CA . GLU A 1 172 ? -22.766 14.141 3.211 1 84.44 172 GLU A CA 1
ATOM 1317 C C . GLU A 1 172 ? -23.922 15.156 3.188 1 84.44 172 GLU A C 1
ATOM 1319 O O . GLU A 1 172 ? -24.922 14.984 3.883 1 84.44 172 GLU A O 1
ATOM 1324 N N . LEU A 1 173 ? -23.797 16.125 2.375 1 86.62 173 LEU A N 1
ATOM 1325 C CA . LEU A 1 173 ? -24.766 17.203 2.32 1 86.62 173 LEU A CA 1
ATOM 1326 C C . LEU A 1 173 ? -26.016 16.766 1.561 1 86.62 173 LEU A C 1
ATOM 1328 O O . LEU A 1 173 ? -27.047 17.438 1.618 1 86.62 173 LEU A O 1
ATOM 1332 N N . ILE A 1 174 ? -25.906 15.711 0.947 1 87.94 174 ILE A N 1
ATOM 1333 C CA . ILE A 1 174 ? -27 15.242 0.1 1 87.94 174 ILE A CA 1
ATOM 1334 C C . ILE A 1 174 ? -28.266 15.07 0.936 1 87.94 174 ILE A C 1
ATOM 1336 O O . ILE A 1 174 ? -29.375 15.352 0.463 1 87.94 174 ILE A O 1
ATOM 1340 N N . THR A 1 175 ? -28.141 14.602 2.17 1 84.06 175 THR A N 1
ATOM 1341 C CA . THR A 1 175 ? -29.297 14.352 3.029 1 84.06 175 THR A CA 1
ATOM 1342 C C . THR A 1 175 ? -29.688 15.625 3.773 1 84.06 175 THR A C 1
ATOM 1344 O O . THR A 1 175 ? -30.703 15.648 4.492 1 84.06 175 THR A O 1
ATOM 1347 N N . ASN A 1 176 ? -28.984 16.625 3.604 1 81.31 176 ASN A N 1
ATOM 1348 C CA . ASN A 1 176 ? -29.234 17.906 4.262 1 81.31 176 ASN A CA 1
ATOM 1349 C C . ASN A 1 176 ? -29.375 17.734 5.773 1 81.31 176 ASN A C 1
ATOM 1351 O O . ASN A 1 176 ? -30.375 18.156 6.352 1 81.31 176 ASN A O 1
ATOM 1355 N N . PRO A 1 177 ? -28.438 17.219 6.402 1 87.12 177 PRO A N 1
ATOM 1356 C CA . PRO A 1 177 ? -28.516 17 7.848 1 87.12 177 PRO A CA 1
ATOM 1357 C C . PRO A 1 177 ? -28.453 18.297 8.648 1 87.12 177 PRO A C 1
ATOM 1359 O O . PRO A 1 177 ? -27.688 19.203 8.312 1 87.12 177 PRO A O 1
ATOM 1362 N N . PRO A 1 178 ? -29.297 18.328 9.688 1 89.12 178 PRO A N 1
ATOM 1363 C CA . PRO A 1 178 ? -29.266 19.531 10.516 1 89.12 178 PRO A CA 1
ATOM 1364 C C . PRO A 1 178 ? -28.016 19.625 11.383 1 89.12 178 PRO A C 1
ATOM 1366 O O . PRO A 1 178 ? -27.641 20.703 11.844 1 89.12 178 PRO A O 1
ATOM 1369 N N . ILE A 1 179 ? -27.422 18.484 11.609 1 91.38 179 ILE A N 1
ATOM 1370 C CA . ILE A 1 179 ? -26.203 18.453 12.43 1 91.38 179 ILE A CA 1
ATOM 1371 C C . ILE A 1 179 ? -25.062 17.812 11.641 1 91.38 179 ILE A C 1
ATOM 1373 O O . ILE A 1 179 ? -25.219 16.734 11.086 1 91.38 179 ILE A O 1
ATOM 1377 N N . MET A 1 180 ? -24 18.484 11.586 1 91.81 180 MET A N 1
ATOM 1378 C CA . MET A 1 180 ? -22.844 17.984 10.844 1 91.81 180 MET A CA 1
ATOM 1379 C C . MET A 1 180 ? -21.594 18.016 11.695 1 91.81 180 MET A C 1
ATOM 1381 O O . MET A 1 180 ? -21.281 19.031 12.32 1 91.81 180 MET A O 1
ATOM 1385 N N . PHE A 1 181 ? -20.906 16.875 11.781 1 92.81 181 PHE A N 1
ATOM 1386 C CA . PHE A 1 181 ? -19.656 16.75 12.508 1 92.81 181 PHE A CA 1
ATOM 1387 C C . PHE A 1 181 ? -18.484 16.547 11.539 1 92.81 181 PHE A C 1
ATOM 1389 O O . PHE A 1 181 ? -18.547 15.656 10.688 1 92.81 181 PHE A O 1
ATOM 1396 N N . PHE A 1 182 ? -17.484 17.359 11.641 1 92.56 182 PHE A N 1
ATOM 1397 C CA . PHE A 1 182 ? -16.297 17.266 10.789 1 92.56 182 PHE A CA 1
ATOM 1398 C C . PHE A 1 182 ? -15.055 17 11.617 1 92.56 182 PHE A C 1
ATOM 1400 O O . PHE A 1 182 ? -14.727 17.766 12.523 1 92.56 182 PHE A O 1
ATOM 1407 N N . ASP A 1 183 ? -14.453 15.867 11.312 1 90.19 183 ASP A N 1
ATOM 1408 C CA . ASP A 1 183 ? -13.188 15.57 11.977 1 90.19 183 ASP A CA 1
ATOM 1409 C C . ASP A 1 183 ? -12 16.047 11.141 1 90.19 183 ASP A C 1
ATOM 1411 O O . ASP A 1 183 ? -11.617 15.391 10.172 1 90.19 183 ASP A O 1
ATOM 1415 N N . GLU A 1 184 ? -11.406 17.094 11.453 1 88.88 184 GLU A N 1
ATOM 1416 C CA . GLU A 1 184 ? -10.219 17.688 10.844 1 88.88 184 GLU A CA 1
ATOM 1417 C C . GLU A 1 184 ? -10.422 17.906 9.344 1 88.88 184 GLU A C 1
ATOM 1419 O O . GLU A 1 184 ? -9.648 17.391 8.531 1 88.88 184 GLU A O 1
ATOM 1424 N N . PRO A 1 185 ? -11.352 18.719 8.992 1 89 185 PRO A N 1
ATOM 1425 C CA . PRO A 1 185 ? -11.664 18.953 7.582 1 89 185 PRO A CA 1
ATOM 1426 C C . PRO A 1 185 ? -10.539 19.688 6.848 1 89 185 PRO A C 1
ATOM 1428 O O . PRO A 1 185 ? -10.5 19.688 5.613 1 89 185 PRO A O 1
ATOM 1431 N N . THR A 1 186 ? -9.68 20.359 7.559 1 86.88 186 THR A N 1
ATOM 1432 C CA . THR A 1 186 ? -8.641 21.156 6.918 1 86.88 186 THR A CA 1
ATOM 1433 C C . THR A 1 186 ? -7.312 20.406 6.898 1 86.88 186 THR A C 1
ATOM 1435 O O . THR A 1 186 ? -6.312 20.922 6.387 1 86.88 186 THR A O 1
ATOM 1438 N N . SER A 1 187 ? -7.316 19.25 7.387 1 80.75 187 SER A N 1
ATOM 1439 C CA . SER A 1 187 ? -6.074 18.5 7.453 1 80.75 187 SER A CA 1
ATOM 1440 C C . SER A 1 187 ? -5.559 18.156 6.059 1 80.75 187 SER A C 1
ATOM 1442 O O . SER A 1 187 ? -6.324 17.734 5.188 1 80.75 187 SER A O 1
ATOM 1444 N N . GLY A 1 188 ? -4.285 18.438 5.824 1 72.31 188 GLY A N 1
ATOM 1445 C CA . GLY A 1 188 ? -3.654 18.094 4.559 1 72.31 188 GLY A CA 1
ATOM 1446 C C . GLY A 1 188 ? -3.918 19.109 3.469 1 72.31 188 GLY A C 1
ATOM 1447 O O . GLY A 1 188 ? -3.529 18.906 2.316 1 72.31 188 GLY A O 1
ATOM 1448 N N . LEU A 1 189 ? -4.645 20.172 3.838 1 78.69 189 LEU A N 1
ATOM 1449 C CA . LEU A 1 189 ? -4.957 21.203 2.859 1 78.69 189 LEU A CA 1
ATOM 1450 C C . LEU A 1 189 ? -4.055 22.406 3.041 1 78.69 189 LEU A C 1
ATOM 1452 O O . LEU A 1 189 ? -3.518 22.641 4.129 1 78.69 189 LEU A O 1
ATOM 1456 N N . ASP A 1 190 ? -3.893 23.125 1.958 1 73.56 190 ASP A N 1
ATOM 1457 C CA . ASP A 1 190 ? -3.174 24.406 2.045 1 73.56 190 ASP A CA 1
ATOM 1458 C C . ASP A 1 190 ? -4.055 25.484 2.654 1 73.56 190 ASP A C 1
ATOM 1460 O O . ASP A 1 190 ? -5.258 25.297 2.83 1 73.56 190 ASP A O 1
ATOM 1464 N N . SER A 1 191 ? -3.527 26.578 2.926 1 76.81 191 SER A N 1
ATOM 1465 C CA . SER A 1 191 ? -4.207 27.656 3.619 1 76.81 191 SER A CA 1
ATOM 1466 C C . SER A 1 191 ? -5.395 28.172 2.812 1 76.81 191 SER A C 1
ATOM 1468 O O . SER A 1 191 ? -6.465 28.438 3.367 1 76.81 191 SER A O 1
ATOM 1470 N N . ALA A 1 192 ? -5.121 28.328 1.534 1 76.88 192 ALA A N 1
ATOM 1471 C CA . ALA A 1 192 ? -6.191 28.859 0.697 1 76.88 192 ALA A CA 1
ATOM 1472 C C . ALA A 1 192 ? -7.363 27.891 0.609 1 76.88 192 ALA A C 1
ATOM 1474 O O . ALA A 1 192 ? -8.523 28.281 0.759 1 76.88 192 ALA A O 1
ATOM 1475 N N . SER A 1 193 ? -7.055 26.656 0.396 1 82 193 SER A N 1
ATOM 1476 C CA . SER A 1 193 ? -8.086 25.625 0.305 1 82 193 SER A CA 1
ATOM 1477 C C . SER A 1 193 ? -8.797 25.438 1.643 1 82 193 SER A C 1
ATOM 1479 O O . SER A 1 193 ? -10.008 25.219 1.684 1 82 193 SER A O 1
ATOM 1481 N N . SER A 1 194 ? -8.008 25.5 2.674 1 87.06 194 SER A N 1
ATOM 1482 C CA . SER A 1 194 ? -8.594 25.375 4.004 1 87.06 194 SER A CA 1
ATOM 1483 C C . SER A 1 194 ? -9.602 26.484 4.266 1 87.06 194 SER A C 1
ATOM 1485 O O . SER A 1 194 ? -10.688 26.25 4.805 1 87.06 194 SER A O 1
ATOM 1487 N N . TYR A 1 195 ? -9.203 27.641 3.908 1 88 195 TYR A N 1
ATOM 1488 C CA . TYR A 1 195 ? -10.086 28.797 4.105 1 88 195 TYR A CA 1
ATOM 1489 C C . TYR A 1 195 ? -11.359 28.641 3.293 1 88 195 TYR A C 1
ATOM 1491 O O . TYR A 1 195 ? -12.453 28.938 3.785 1 88 195 TYR A O 1
ATOM 1499 N N . GLN A 1 196 ? -11.195 28.203 2.104 1 85.69 196 GLN A N 1
ATOM 1500 C CA . GLN A 1 196 ? -12.367 28.016 1.247 1 85.69 196 GLN A CA 1
ATOM 1501 C C . GLN A 1 196 ? -13.32 26.984 1.83 1 85.69 196 GLN A C 1
ATOM 1503 O O . GLN A 1 196 ? -14.531 27.203 1.865 1 85.69 196 GLN A O 1
ATOM 1508 N N . VAL A 1 197 ? -12.812 25.922 2.223 1 88.56 197 VAL A N 1
ATOM 1509 C CA . VAL A 1 197 ? -13.617 24.859 2.797 1 88.56 197 VAL A CA 1
ATOM 1510 C C . VAL A 1 197 ? -14.344 25.359 4.043 1 88.56 197 VAL A C 1
ATOM 1512 O O . VAL A 1 197 ? -15.539 25.125 4.215 1 88.56 197 VAL A O 1
ATOM 1515 N N . MET A 1 198 ? -13.68 26.078 4.875 1 92.31 198 MET A N 1
ATOM 1516 C CA . MET A 1 198 ? -14.266 26.578 6.121 1 92.31 198 MET A CA 1
ATOM 1517 C C . MET A 1 198 ? -15.328 27.625 5.844 1 92.31 198 MET A C 1
ATOM 1519 O O . MET A 1 198 ? -16.312 27.734 6.574 1 92.31 198 MET A O 1
ATOM 1523 N N . CYS A 1 199 ? -15.078 28.391 4.809 1 91.75 199 CYS A N 1
ATOM 1524 C CA . CYS A 1 199 ? -16.094 29.344 4.414 1 91.75 199 CYS A CA 1
ATOM 1525 C C . CYS A 1 199 ? -17.391 28.656 4.012 1 91.75 199 CYS A C 1
ATOM 1527 O O . CYS A 1 199 ? -18.484 29.109 4.348 1 91.75 199 CYS A O 1
ATOM 1529 N N . HIS A 1 200 ? -17.203 27.625 3.342 1 88.88 200 HIS A N 1
ATOM 1530 C CA . HIS A 1 200 ? -18.375 26.844 2.955 1 88.88 200 HIS A CA 1
ATOM 1531 C C . HIS A 1 200 ? -19.062 26.266 4.176 1 88.88 200 HIS A C 1
ATOM 1533 O O . HIS A 1 200 ? -20.297 26.234 4.238 1 88.88 200 HIS A O 1
ATOM 1539 N N . LEU A 1 201 ? -18.328 25.797 5.125 1 91.5 201 LEU A N 1
ATOM 1540 C CA . LEU A 1 201 ? -18.906 25.234 6.352 1 91.5 201 LEU A CA 1
ATOM 1541 C C . LEU A 1 201 ? -19.625 26.328 7.145 1 91.5 201 LEU A C 1
ATOM 1543 O O . LEU A 1 201 ? -20.688 26.062 7.73 1 91.5 201 LEU A O 1
ATOM 1547 N N . GLN A 1 202 ? -19.016 27.484 7.188 1 94 202 GLN A N 1
ATOM 1548 C CA . GLN A 1 202 ? -19.656 28.594 7.883 1 94 202 GLN A CA 1
ATOM 1549 C C . GLN A 1 202 ? -21 28.953 7.25 1 94 202 GLN A C 1
ATOM 1551 O O . GLN A 1 202 ? -21.969 29.219 7.957 1 94 202 GLN A O 1
ATOM 1556 N N . ARG A 1 203 ? -20.938 28.953 5.977 1 89.62 203 ARG A N 1
ATOM 1557 C CA . ARG A 1 203 ? -22.188 29.234 5.262 1 89.62 203 ARG A CA 1
ATOM 1558 C C . ARG A 1 203 ? -23.25 28.188 5.59 1 89.62 203 ARG A C 1
ATOM 1560 O O . ARG A 1 203 ? -24.422 28.531 5.785 1 89.62 203 ARG A O 1
ATOM 1567 N N . LEU A 1 204 ? -22.891 27 5.609 1 87.81 204 LEU A N 1
ATOM 1568 C CA . LEU A 1 204 ? -23.812 25.922 5.953 1 87.81 204 LEU A CA 1
ATOM 1569 C C . LEU A 1 204 ? -24.344 26.094 7.371 1 87.81 204 LEU A C 1
ATOM 1571 O O . LEU A 1 204 ? -25.531 25.859 7.621 1 87.81 204 LEU A O 1
ATOM 1575 N N . ALA A 1 205 ? -23.484 26.469 8.281 1 92.88 205 ALA A N 1
ATOM 1576 C CA . ALA A 1 205 ? -23.906 26.719 9.656 1 92.88 205 ALA A CA 1
ATOM 1577 C C . ALA A 1 205 ? -24.891 27.875 9.734 1 92.88 205 ALA A C 1
ATOM 1579 O O . ALA A 1 205 ? -25.938 27.766 10.398 1 92.88 205 ALA A O 1
ATOM 1580 N N . HIS A 1 206 ? -24.625 28.938 9.078 1 92.25 206 HIS A N 1
ATOM 1581 C CA . HIS A 1 206 ? -25.453 30.141 9.133 1 92.25 206 HIS A CA 1
ATOM 1582 C C . HIS A 1 206 ? -26.797 29.922 8.438 1 92.25 206 HIS A C 1
ATOM 1584 O O . HIS A 1 206 ? -27.734 30.688 8.656 1 92.25 206 HIS A O 1
ATOM 1590 N N . ASP A 1 207 ? -26.812 28.844 7.645 1 87.69 207 ASP A N 1
ATOM 1591 C CA . ASP A 1 207 ? -28.078 28.469 7.035 1 87.69 207 ASP A CA 1
ATOM 1592 C C . ASP A 1 207 ? -28.969 27.734 8.039 1 87.69 207 ASP A C 1
ATOM 1594 O O . ASP A 1 207 ? -30.094 27.328 7.695 1 87.69 207 ASP A O 1
ATOM 1598 N N . GLY A 1 208 ? -28.516 27.562 9.242 1 88.38 208 GLY A N 1
ATOM 1599 C CA . GLY A 1 208 ? -29.375 27.047 10.289 1 88.38 208 GLY A CA 1
ATOM 1600 C C . GLY A 1 208 ? -28.938 25.688 10.797 1 88.38 208 GLY A C 1
ATOM 1601 O O . GLY A 1 208 ? -29.641 25.031 11.562 1 88.38 208 GLY A O 1
ATOM 1602 N N . ARG A 1 209 ? -27.859 25.25 10.43 1 90 209 ARG A N 1
ATOM 1603 C CA . ARG A 1 209 ? -27.375 23.938 10.828 1 90 209 ARG A CA 1
ATOM 1604 C C . ARG A 1 209 ? -26.375 24.047 11.977 1 90 209 ARG A C 1
ATOM 1606 O O . ARG A 1 209 ? -25.844 25.125 12.25 1 90 209 ARG A O 1
ATOM 1613 N N . ILE A 1 210 ? -26.266 22.922 12.703 1 93.06 210 ILE A N 1
ATOM 1614 C CA . ILE A 1 210 ? -25.172 22.781 13.664 1 93.06 210 ILE A CA 1
ATOM 1615 C C . ILE A 1 210 ? -23.938 22.188 12.969 1 93.06 210 ILE A C 1
ATOM 1617 O O . ILE A 1 210 ? -24 21.094 12.43 1 93.06 210 ILE A O 1
ATOM 1621 N N . VAL A 1 211 ? -22.969 22.938 12.859 1 94.31 211 VAL A N 1
ATOM 1622 C CA . VAL A 1 211 ? -21.734 22.453 12.258 1 94.31 211 VAL A CA 1
ATOM 1623 C C . VAL A 1 211 ? -20.609 22.484 13.289 1 94.31 211 VAL A C 1
ATOM 1625 O O . VAL A 1 211 ? -20.297 23.531 13.844 1 94.31 211 VAL A O 1
ATOM 1628 N N . VAL A 1 212 ? -20.125 21.312 13.602 1 95.25 212 VAL A N 1
ATOM 1629 C CA . VAL A 1 212 ? -19.047 21.188 14.57 1 95.25 212 VAL A CA 1
ATOM 1630 C C . VAL A 1 212 ? -17.812 20.594 13.883 1 95.25 212 VAL A C 1
ATOM 1632 O O . VAL A 1 212 ? -17.891 19.609 13.164 1 95.25 212 VAL A O 1
ATOM 1635 N N . CYS A 1 213 ? -16.688 21.203 14.062 1 93.88 213 CYS A N 1
ATOM 1636 C CA . CYS A 1 213 ? -15.469 20.688 13.438 1 93.88 213 CYS A CA 1
ATOM 1637 C C . CYS A 1 213 ? -14.32 20.656 14.438 1 93.88 213 CYS A C 1
ATOM 1639 O O . CYS A 1 213 ? -14.219 21.516 15.305 1 93.88 213 CYS A O 1
ATOM 1641 N N . VAL A 1 214 ? -13.625 19.594 14.359 1 93.56 214 VAL A N 1
ATOM 1642 C CA . VAL A 1 214 ? -12.383 19.484 15.117 1 93.56 214 VAL A CA 1
ATOM 1643 C C . VAL A 1 214 ? -11.227 20.047 14.297 1 93.56 214 VAL A C 1
ATOM 1645 O O . VAL A 1 214 ? -11.031 19.656 13.141 1 93.56 214 VAL A O 1
ATOM 1648 N N . VAL A 1 215 ? -10.578 21.031 14.812 1 88.81 215 VAL A N 1
ATOM 1649 C CA . VAL A 1 215 ? -9.422 21.609 14.133 1 88.81 215 VAL A CA 1
ATOM 1650 C C . VAL A 1 215 ? -8.203 21.562 15.055 1 88.81 215 VAL A C 1
ATOM 1652 O O . VAL A 1 215 ? -8.297 21.891 16.234 1 88.81 215 VAL A O 1
ATOM 1655 N N . HIS A 1 216 ? -7.211 21.109 14.625 1 80.81 216 HIS A N 1
ATOM 1656 C CA . HIS A 1 216 ? -6.012 20.984 15.445 1 80.81 216 HIS A CA 1
ATOM 1657 C C . HIS A 1 216 ? -5.348 22.344 15.664 1 80.81 216 HIS A C 1
ATOM 1659 O O . HIS A 1 216 ? -5.066 22.719 16.797 1 80.81 216 HIS A O 1
ATOM 1665 N N . GLN A 1 217 ? -4.965 23.016 14.633 1 82.75 217 GLN A N 1
ATOM 1666 C CA . GLN A 1 217 ? -4.305 24.312 14.719 1 82.75 217 GLN A CA 1
ATOM 1667 C C . GLN A 1 217 ? -4.797 25.25 13.625 1 82.75 217 GLN A C 1
ATOM 1669 O O . GLN A 1 217 ? -4.102 25.469 12.625 1 82.75 217 GLN A O 1
ATOM 1674 N N . PRO A 1 218 ? -5.883 25.906 13.953 1 88.25 218 PRO A N 1
ATOM 1675 C CA . PRO A 1 218 ? -6.406 26.812 12.93 1 88.25 218 PRO A CA 1
ATOM 1676 C C . PRO A 1 218 ? -5.578 28.094 12.797 1 88.25 218 PRO A C 1
ATOM 1678 O O . PRO A 1 218 ? -5.031 28.578 13.789 1 88.25 218 PRO A O 1
ATOM 1681 N N . SER A 1 219 ? -5.535 28.578 11.594 1 88.25 219 SER A N 1
ATOM 1682 C CA . SER A 1 219 ? -4.895 29.875 11.367 1 88.25 219 SER A CA 1
ATOM 1683 C C . SER A 1 219 ? -5.719 31.016 11.961 1 88.25 219 SER A C 1
ATOM 1685 O O . SER A 1 219 ? -6.863 30.812 12.367 1 88.25 219 SER A O 1
ATOM 1687 N N . SER A 1 220 ? -5.141 32.156 12.062 1 89.75 220 SER A N 1
ATOM 1688 C CA . SER A 1 220 ? -5.824 33.312 12.617 1 89.75 220 SER A CA 1
ATOM 1689 C C . SER A 1 220 ? -7.07 33.656 11.812 1 89.75 220 SER A C 1
ATOM 1691 O O . SER A 1 220 ? -8.102 34.031 12.375 1 89.75 220 SER A O 1
ATOM 1693 N N . ARG A 1 221 ? -6.902 33.5 10.57 1 87.75 221 ARG A N 1
ATOM 1694 C CA . ARG A 1 221 ? -8.031 33.781 9.695 1 87.75 221 ARG A CA 1
ATOM 1695 C C . ARG A 1 221 ? -9.148 32.781 9.883 1 87.75 221 ARG A C 1
ATOM 1697 O O . ARG A 1 221 ? -10.328 33.125 9.867 1 87.75 221 ARG A O 1
ATOM 1704 N N . LEU A 1 222 ? -8.812 31.609 10.039 1 91 222 LEU A N 1
ATOM 1705 C CA . LEU A 1 222 ? -9.797 30.547 10.25 1 91 222 LEU A CA 1
ATOM 1706 C C . LEU A 1 222 ? -10.492 30.703 11.594 1 91 222 LEU A C 1
ATOM 1708 O O . LEU A 1 222 ? -11.695 30.453 11.711 1 91 222 LEU A O 1
ATOM 1712 N N . MET A 1 223 ? -9.711 31.125 12.562 1 92.38 223 MET A N 1
ATOM 1713 C CA . MET A 1 223 ? -10.258 31.312 13.898 1 92.38 223 MET A CA 1
ATOM 1714 C C . MET A 1 223 ? -11.383 32.344 13.891 1 92.38 223 MET A C 1
ATOM 1716 O O . MET A 1 223 ? -12.336 32.219 14.664 1 92.38 223 MET A O 1
ATOM 1720 N N . GLN A 1 224 ? -11.273 33.25 13.039 1 91.12 224 GLN A N 1
ATOM 1721 C CA . GLN A 1 224 ? -12.266 34.312 12.953 1 91.12 224 GLN A CA 1
ATOM 1722 C C . GLN A 1 224 ? -13.57 33.812 12.359 1 91.12 224 GLN A C 1
ATOM 1724 O O . GLN A 1 224 ? -14.617 34.438 12.523 1 91.12 224 GLN A O 1
ATOM 1729 N N . LEU A 1 225 ? -13.492 32.719 11.719 1 93.69 225 LEU A N 1
ATOM 1730 C CA . LEU A 1 225 ? -14.688 32.188 11.062 1 93.69 225 LEU A CA 1
ATOM 1731 C C . LEU A 1 225 ? -15.578 31.469 12.062 1 93.69 225 LEU A C 1
ATOM 1733 O O . LEU A 1 225 ? -16.766 31.25 11.797 1 93.69 225 LEU A O 1
ATOM 1737 N N . PHE A 1 226 ? -15.047 31.094 13.18 1 96 226 PHE A N 1
ATOM 1738 C CA . PHE A 1 226 ? -15.812 30.312 14.141 1 96 226 PHE A CA 1
ATOM 1739 C C . PHE A 1 226 ? -16.703 31.203 14.992 1 96 226 PHE A C 1
ATOM 1741 O O . PHE A 1 226 ? -16.266 32.25 15.461 1 96 226 PHE A O 1
ATOM 1748 N N . ASP A 1 227 ? -17.875 30.828 15.164 1 96.06 227 ASP A N 1
ATOM 1749 C CA . ASP A 1 227 ? -18.812 31.531 16.047 1 96.06 227 ASP A CA 1
ATOM 1750 C C . ASP A 1 227 ? -18.625 31.094 17.5 1 96.06 227 ASP A C 1
ATOM 1752 O O . ASP A 1 227 ? -18.547 31.938 18.406 1 96.06 227 ASP A O 1
ATOM 1756 N N . ASP A 1 228 ? -18.594 29.844 17.672 1 95.88 228 ASP A N 1
ATOM 1757 C CA . ASP A 1 228 ? -18.406 29.234 18.984 1 95.88 228 ASP A CA 1
ATOM 1758 C C . ASP A 1 228 ? -17.156 28.375 19.016 1 95.88 228 ASP A C 1
ATOM 1760 O O . ASP A 1 228 ? -16.688 27.906 17.969 1 95.88 228 ASP A O 1
ATOM 1764 N N . VAL A 1 229 ? -16.625 28.25 20.234 1 96.06 229 VAL A N 1
ATOM 1765 C CA . VAL A 1 229 ? -15.43 27.438 20.391 1 96.06 229 VAL A CA 1
ATOM 1766 C C . VAL A 1 229 ? -15.555 26.578 21.641 1 96.06 229 VAL A C 1
ATOM 1768 O O . VAL A 1 229 ? -16.172 26.984 22.625 1 96.06 229 VAL A O 1
ATOM 1771 N N . LEU A 1 230 ? -15.148 25.375 21.516 1 95.81 230 LEU A N 1
ATOM 1772 C CA . LEU A 1 230 ? -15.039 24.453 22.641 1 95.81 230 LEU A CA 1
ATOM 1773 C C . LEU A 1 230 ? -13.594 24.016 22.844 1 95.81 230 LEU A C 1
ATOM 1775 O O . LEU A 1 230 ? -12.984 23.422 21.938 1 95.81 230 LEU A O 1
ATOM 1779 N N . VAL A 1 231 ? -13.062 24.312 24 1 95.12 231 VAL A N 1
ATOM 1780 C CA . VAL A 1 231 ? -11.664 24.016 24.281 1 95.12 231 VAL A CA 1
ATOM 1781 C C . VAL A 1 231 ? -11.578 22.812 25.203 1 95.12 231 VAL A C 1
ATOM 1783 O O . VAL A 1 231 ? -12.109 22.828 26.328 1 95.12 231 VAL A O 1
ATOM 1786 N N . LEU A 1 232 ? -10.914 21.797 24.719 1 93.19 232 LEU A N 1
ATOM 1787 C CA . LEU A 1 232 ? -10.781 20.547 25.453 1 93.19 232 LEU A CA 1
ATOM 1788 C C . LEU A 1 232 ? -9.328 20.312 25.859 1 93.19 232 LEU A C 1
ATOM 1790 O O . LEU A 1 232 ? -8.414 20.531 25.078 1 93.19 232 LEU A O 1
ATOM 1794 N N . ALA A 1 233 ? -9.125 20.016 27.141 1 90.38 233 ALA A N 1
ATOM 1795 C CA . ALA A 1 233 ? -7.797 19.672 27.641 1 90.38 233 ALA A CA 1
ATOM 1796 C C . ALA A 1 233 ? -7.859 18.469 28.578 1 90.38 233 ALA A C 1
ATOM 1798 O O . ALA A 1 233 ? -8.594 18.484 29.578 1 90.38 233 ALA A O 1
ATOM 1799 N N . ASN A 1 234 ? -7.102 17.453 28.328 1 87.88 234 ASN A N 1
ATOM 1800 C CA . ASN A 1 234 ? -6.98 16.266 29.172 1 87.88 234 ASN A CA 1
ATOM 1801 C C . ASN A 1 234 ? -8.344 15.664 29.5 1 87.88 234 ASN A C 1
ATOM 1803 O O . ASN A 1 234 ? -8.633 15.352 30.656 1 87.88 234 ASN A O 1
ATOM 1807 N N . GLY A 1 235 ? -9.203 15.719 28.562 1 89.25 235 GLY A N 1
ATOM 1808 C CA . GLY A 1 235 ? -10.5 15.078 28.719 1 89.25 235 GLY A CA 1
ATOM 1809 C C . GLY A 1 235 ? -11.531 15.977 29.391 1 89.25 235 GLY A C 1
ATOM 1810 O O . GLY A 1 235 ? -12.641 15.539 29.688 1 89.25 235 GLY A O 1
ATOM 1811 N N . GLU A 1 236 ? -11.172 17.172 29.75 1 91.38 236 GLU A N 1
ATOM 1812 C CA . GLU A 1 236 ? -12.086 18.109 30.375 1 91.38 236 GLU A CA 1
ATOM 1813 C C . GLU A 1 236 ? -12.242 19.375 29.531 1 91.38 236 GLU A C 1
ATOM 1815 O O . GLU A 1 236 ? -11.32 19.766 28.812 1 91.38 236 GLU A O 1
ATOM 1820 N N . VAL A 1 237 ? -13.391 19.984 29.656 1 93.75 237 VAL A N 1
ATOM 1821 C CA . VAL A 1 237 ? -13.672 21.172 28.859 1 93.75 237 VAL A CA 1
ATOM 1822 C C . VAL A 1 237 ? -13.305 22.422 29.656 1 93.75 237 VAL A C 1
ATOM 1824 O O . VAL A 1 237 ? -13.844 22.656 30.75 1 93.75 237 VAL A O 1
ATOM 1827 N N . LEU A 1 238 ? -12.461 23.219 29.125 1 92.69 238 LEU A N 1
ATOM 1828 C CA . LEU A 1 238 ? -12.039 24.453 29.781 1 92.69 238 LEU A CA 1
ATOM 1829 C C . LEU A 1 238 ? -13.016 25.594 29.484 1 92.69 238 LEU A C 1
ATOM 1831 O O . LEU A 1 238 ? -13.25 26.453 30.328 1 92.69 238 LEU A O 1
ATOM 1835 N N . TYR A 1 239 ? -13.469 25.578 28.266 1 94.06 239 TYR A N 1
ATOM 1836 C CA . TYR A 1 239 ? -14.352 26.656 27.828 1 94.06 239 TYR A CA 1
ATOM 1837 C C . TYR A 1 239 ? -15.273 26.188 26.703 1 94.06 239 TYR A C 1
ATOM 1839 O O . TYR A 1 239 ? -14.852 25.453 25.812 1 94.06 239 TYR A O 1
ATOM 1847 N N . ALA A 1 240 ? -16.469 26.531 26.781 1 94.62 240 ALA A N 1
ATOM 1848 C CA . ALA A 1 240 ? -17.453 26.328 25.719 1 94.62 240 ALA A CA 1
ATOM 1849 C C . ALA A 1 240 ? -18.359 27.531 25.578 1 94.62 240 ALA A C 1
ATOM 1851 O O . ALA A 1 240 ? -19.016 27.953 26.547 1 94.62 240 ALA A O 1
ATOM 1852 N N . GLY A 1 241 ? -18.344 28.156 24.484 1 93.06 241 GLY A N 1
ATOM 1853 C CA . GLY A 1 241 ? -19.188 29.328 24.281 1 93.06 241 GLY A CA 1
ATOM 1854 C C . GLY A 1 241 ? -18.766 30.156 23.078 1 93.06 241 GLY A C 1
ATOM 1855 O O . GLY A 1 241 ? -18.125 29.641 22.156 1 93.06 241 GLY A O 1
ATOM 1856 N N . ALA A 1 242 ? -19.156 31.375 23.062 1 94.56 242 ALA A N 1
ATOM 1857 C CA . ALA A 1 242 ? -18.859 32.281 21.953 1 94.56 242 ALA A CA 1
ATOM 1858 C C . ALA A 1 242 ? -17.375 32.594 21.875 1 94.56 242 ALA A C 1
ATOM 1860 O O . ALA A 1 242 ? -16.719 32.812 22.906 1 94.56 242 ALA A O 1
ATOM 1861 N N . GLN A 1 243 ? -16.844 32.562 20.703 1 94.38 243 GLN A N 1
ATOM 1862 C CA . GLN A 1 243 ? -15.422 32.812 20.484 1 94.38 243 GLN A CA 1
ATOM 1863 C C . GLN A 1 243 ? -15.016 34.188 21.031 1 94.38 243 GLN A C 1
ATOM 1865 O O . GLN A 1 243 ? -13.938 34.344 21.594 1 94.38 243 GLN A O 1
ATOM 1870 N N . ARG A 1 244 ? -15.852 35.219 20.906 1 91.38 244 ARG A N 1
ATOM 1871 C CA . ARG A 1 244 ? -15.555 36.594 21.297 1 91.38 244 ARG A CA 1
ATOM 1872 C C . ARG A 1 244 ? -15.328 36.688 22.797 1 91.38 244 ARG A C 1
ATOM 1874 O O . ARG A 1 244 ? -14.602 37.594 23.266 1 91.38 244 ARG A O 1
ATOM 1881 N N . ASP A 1 245 ? -15.961 35.812 23.547 1 93.25 245 ASP A N 1
ATOM 1882 C CA . ASP A 1 245 ? -15.906 35.875 25 1 93.25 245 ASP A CA 1
ATOM 1883 C C . ASP A 1 245 ? -14.789 34.969 25.547 1 93.25 245 ASP A C 1
ATOM 1885 O O . ASP A 1 245 ? -14.523 34.969 26.75 1 93.25 245 ASP A O 1
ATOM 1889 N N . MET A 1 246 ? -14.227 34.281 24.719 1 93.44 246 MET A N 1
ATOM 1890 C CA . MET A 1 246 ? -13.25 33.25 25.141 1 93.44 246 MET A CA 1
ATOM 1891 C C . MET A 1 246 ? -12.055 33.906 25.828 1 93.44 246 MET A C 1
ATOM 1893 O O . MET A 1 246 ? -11.688 33.531 26.938 1 93.44 246 MET A O 1
ATOM 1897 N N . LEU A 1 247 ? -11.484 34.938 25.188 1 92.69 247 LEU A N 1
ATOM 1898 C CA . LEU A 1 247 ? -10.281 35.562 25.703 1 92.69 247 LEU A CA 1
ATOM 1899 C C . LEU A 1 247 ? -10.562 36.25 27.047 1 92.69 247 LEU A C 1
ATOM 1901 O O . LEU A 1 247 ? -9.703 36.25 27.938 1 92.69 247 LEU A O 1
ATOM 1905 N N . ALA A 1 248 ? -11.719 36.812 27.156 1 92.75 248 ALA A N 1
ATOM 1906 C CA . ALA A 1 248 ? -12.102 37.438 28.406 1 92.75 248 ALA A CA 1
ATOM 1907 C C . ALA A 1 248 ? -12.203 36.438 29.547 1 92.75 248 ALA A C 1
ATOM 1909 O O . ALA A 1 248 ? -11.781 36.688 30.672 1 92.75 248 ALA A O 1
ATOM 1910 N N . SER A 1 249 ? -12.773 35.312 29.281 1 92.56 249 SER A N 1
ATOM 1911 C CA . SER A 1 249 ? -12.891 34.219 30.266 1 92.56 249 SER A CA 1
ATOM 1912 C C . SER A 1 249 ? -11.516 33.75 30.719 1 92.56 249 SER A C 1
ATOM 1914 O O . SER A 1 249 ? -11.305 33.469 31.891 1 92.56 249 SER A O 1
ATOM 1916 N N . PHE A 1 250 ? -10.648 33.594 29.812 1 92.94 250 PHE A N 1
ATOM 1917 C CA . PHE A 1 250 ? -9.305 33.125 30.141 1 92.94 250 PHE A CA 1
ATOM 1918 C C . PHE A 1 250 ? -8.547 34.188 30.938 1 92.94 250 PHE A C 1
ATOM 1920 O O . PHE A 1 250 ? -7.746 33.875 31.812 1 92.94 250 PHE A O 1
ATOM 1927 N N . ARG A 1 251 ? -8.773 35.438 30.547 1 92 251 ARG A N 1
ATOM 1928 C CA . ARG A 1 251 ? -8.148 36.531 31.297 1 92 251 ARG A CA 1
ATOM 1929 C C . ARG A 1 251 ? -8.617 36.531 32.75 1 92 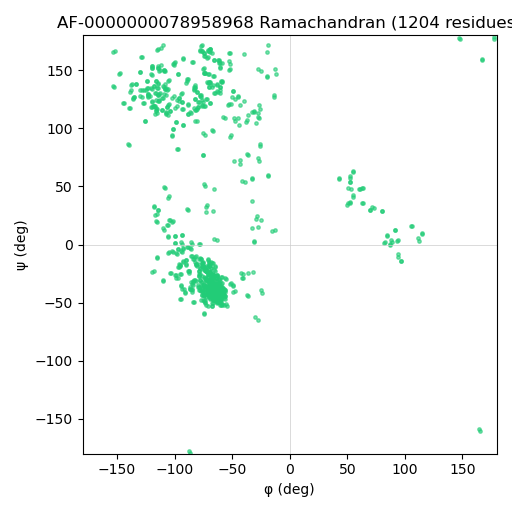251 ARG A C 1
ATOM 1931 O O . ARG A 1 251 ? -7.828 36.812 33.656 1 92 251 ARG A O 1
ATOM 1938 N N . GLU A 1 252 ? -9.875 36.25 32.969 1 91.75 252 GLU A N 1
ATOM 1939 C CA . GLU A 1 252 ? -10.43 36.156 34.312 1 91.75 252 GLU A CA 1
ATOM 1940 C C . GLU A 1 252 ? -9.758 35.062 35.125 1 91.75 252 GLU A C 1
ATOM 1942 O O . GLU A 1 252 ? -9.633 35.156 36.344 1 91.75 252 GLU A O 1
ATOM 1947 N N . ALA A 1 253 ? -9.391 34.062 34.469 1 89.88 253 ALA A N 1
ATOM 1948 C CA . ALA A 1 253 ? -8.734 32.938 35.125 1 89.88 253 ALA A CA 1
ATOM 1949 C C . ALA A 1 253 ? -7.246 33.219 35.344 1 89.88 253 ALA A C 1
ATOM 1951 O O . ALA A 1 253 ? -6.551 32.469 36 1 89.88 253 ALA A O 1
ATOM 1952 N N . GLY A 1 254 ? -6.695 34.312 34.75 1 88.06 254 GLY A N 1
ATOM 1953 C CA . GLY A 1 254 ? -5.312 34.688 34.969 1 88.06 254 GLY A CA 1
ATOM 1954 C C . GLY A 1 254 ? -4.426 34.531 33.75 1 88.06 254 GLY A C 1
ATOM 1955 O O . GLY A 1 254 ? -3.207 34.688 33.844 1 88.06 254 GLY A O 1
ATOM 1956 N N . PHE A 1 255 ? -5.027 34.156 32.688 1 89.94 255 PHE A N 1
ATOM 1957 C CA . PHE A 1 255 ? -4.238 33.969 31.484 1 89.94 255 PHE A CA 1
ATOM 1958 C C . PHE A 1 255 ? -4.391 35.188 30.547 1 89.94 255 PHE A C 1
ATOM 1960 O O . PHE A 1 255 ? -5.512 35.594 30.25 1 89.94 255 PHE A O 1
ATOM 1967 N N . SER A 1 256 ? -3.254 35.75 30.125 1 88.94 256 SER A N 1
ATOM 1968 C CA . SER A 1 256 ? -3.303 36.875 29.188 1 88.94 256 SER A CA 1
ATOM 1969 C C . SER A 1 256 ? -2.66 36.5 27.859 1 88.94 256 SER A C 1
ATOM 1971 O O . SER A 1 256 ? -1.518 36.062 27.812 1 88.94 256 SER A O 1
ATOM 1973 N N . CYS A 1 257 ? -3.404 36.656 26.828 1 88.56 257 CYS A N 1
ATOM 1974 C CA . CYS A 1 257 ? -2.922 36.375 25.484 1 88.56 257 CYS A CA 1
ATOM 1975 C C . CYS A 1 257 ? -1.945 37.438 25.016 1 88.56 257 CYS A C 1
ATOM 1977 O O . CYS A 1 257 ? -2.273 38.625 25.031 1 88.56 257 CYS A O 1
ATOM 1979 N N . PRO A 1 258 ? -0.787 37.094 24.609 1 85.12 258 PRO A N 1
ATOM 1980 C CA . PRO A 1 258 ? 0.192 38.094 24.156 1 85.12 258 PRO A CA 1
ATOM 1981 C C . PRO A 1 258 ? -0.221 38.75 22.844 1 85.12 258 PRO A C 1
ATOM 1983 O O . PRO A 1 258 ? -1.126 38.281 22.156 1 85.12 258 PRO A O 1
ATOM 1986 N N . GLN A 1 259 ? 0.458 39.844 22.547 1 81.75 259 GLN A N 1
ATOM 1987 C CA . GLN A 1 259 ? 0.217 40.531 21.281 1 81.75 259 GLN A CA 1
ATOM 1988 C C . GLN A 1 259 ? 0.73 39.719 20.094 1 81.75 259 GLN A C 1
ATOM 1990 O O . GLN A 1 259 ? 1.775 39.062 20.188 1 81.75 259 GLN A O 1
ATOM 1995 N N . TYR A 1 260 ? -0.05 39.719 19 1 81.62 260 TYR A N 1
ATOM 1996 C CA . TYR A 1 260 ? 0.327 39.062 17.75 1 81.62 260 TYR A CA 1
ATOM 1997 C C . TYR A 1 260 ? 0.304 37.531 17.922 1 81.62 260 TYR A C 1
ATOM 1999 O O . TYR A 1 260 ? 1.225 36.844 17.484 1 81.62 260 TYR A O 1
ATOM 2007 N N . TYR A 1 261 ? -0.573 37.125 18.812 1 88.75 261 TYR A N 1
ATOM 2008 C CA . TYR A 1 261 ? -0.832 35.719 19 1 88.75 261 TYR A CA 1
ATOM 2009 C C . TYR A 1 261 ? -2.201 35.344 18.438 1 88.75 261 TYR A C 1
ATOM 2011 O O . TYR A 1 261 ? -3.174 36.062 18.625 1 88.75 261 TYR A O 1
ATOM 2019 N N . ASN A 1 262 ? -2.164 34.312 17.781 1 90.56 262 ASN A N 1
ATOM 2020 C CA . ASN A 1 262 ? -3.439 33.688 17.438 1 90.56 262 ASN A CA 1
ATOM 2021 C C . ASN A 1 262 ? -4.141 33.094 18.656 1 90.56 262 ASN A C 1
ATOM 2023 O O . ASN A 1 262 ? -3.539 32.344 19.422 1 90.56 262 ASN A O 1
ATOM 2027 N N . PRO A 1 263 ? -5.332 33.531 18.922 1 90.25 263 PRO A N 1
ATOM 2028 C CA . PRO A 1 263 ? -6.059 33.031 20.094 1 90.25 263 PRO A CA 1
ATOM 2029 C C . PRO A 1 263 ? -6.066 31.516 20.172 1 90.25 263 PRO A C 1
ATOM 2031 O O . PRO A 1 263 ? -6.016 30.953 21.281 1 90.25 263 PRO A O 1
ATOM 2034 N N . SER A 1 264 ? -6.137 30.891 19.094 1 90.94 264 SER A N 1
ATOM 2035 C CA . SER A 1 264 ? -6.129 29.422 19.109 1 90.94 264 SER A CA 1
ATOM 2036 C C . SER A 1 264 ? -4.805 28.891 19.625 1 90.94 264 SER A C 1
ATOM 2038 O O . SER A 1 264 ? -4.781 27.922 20.391 1 90.94 264 SER A O 1
ATOM 2040 N N . ASP A 1 265 ? -3.736 29.5 19.172 1 90.19 265 ASP A N 1
ATOM 2041 C CA . ASP A 1 265 ? -2.42 29.094 19.641 1 90.19 265 ASP A CA 1
ATOM 2042 C C . ASP A 1 265 ? -2.295 29.281 21.156 1 90.19 265 ASP A C 1
ATOM 2044 O O . ASP A 1 265 ? -1.72 28.453 21.844 1 90.19 265 ASP A O 1
ATOM 2048 N N . PHE A 1 266 ? -2.781 30.375 21.562 1 88.88 266 PHE A N 1
ATOM 2049 C CA . PHE A 1 266 ? -2.723 30.719 22.984 1 88.88 266 PHE A CA 1
ATOM 2050 C C . PHE A 1 266 ? -3.461 29.688 23.828 1 88.88 266 PHE A C 1
ATOM 2052 O O . PHE A 1 266 ? -2.924 29.188 24.812 1 88.88 266 PHE A O 1
ATOM 2059 N N . VAL A 1 267 ? -4.613 29.359 23.438 1 90.06 267 VAL A N 1
ATOM 2060 C CA . VAL A 1 267 ? -5.449 28.422 24.188 1 90.06 267 VAL A CA 1
ATOM 2061 C C . VAL A 1 267 ? -4.812 27.031 24.188 1 90.06 267 VAL A C 1
ATOM 2063 O O . VAL A 1 267 ? -4.867 26.312 25.188 1 90.06 267 VAL A O 1
ATOM 2066 N N . LEU A 1 268 ? -4.262 26.656 23.094 1 88.38 268 LEU A N 1
ATOM 2067 C CA . LEU A 1 268 ? -3.613 25.359 23 1 88.38 268 LEU A CA 1
ATOM 2068 C C . LEU A 1 268 ? -2.406 25.281 23.922 1 88.38 268 LEU A C 1
ATOM 2070 O O . LEU A 1 268 ? -2.117 24.219 24.5 1 88.38 268 LEU A O 1
ATOM 2074 N N . GLU A 1 269 ? -1.693 26.406 24.031 1 85.44 269 GLU A N 1
ATOM 2075 C CA . GLU A 1 269 ? -0.556 26.453 24.938 1 85.44 269 GLU A CA 1
ATOM 2076 C C . GLU A 1 269 ? -1.009 26.344 26.391 1 85.44 269 GLU A C 1
ATOM 2078 O O . GLU A 1 269 ? -0.371 25.641 27.188 1 85.44 269 GLU A O 1
ATOM 2083 N N . VAL A 1 270 ? -2.045 27 26.672 1 87.25 270 VAL A N 1
ATOM 2084 C CA . VAL A 1 270 ? -2.592 26.953 28.016 1 87.25 270 VAL A CA 1
ATOM 2085 C C . VAL A 1 270 ? -3.039 25.531 28.344 1 87.25 270 VAL A C 1
ATOM 2087 O O . VAL A 1 270 ? -2.816 25.047 29.453 1 87.25 270 VAL A O 1
ATOM 2090 N N . CYS A 1 271 ? -3.67 24.891 27.375 1 87.62 271 CYS A N 1
ATOM 2091 C CA . CYS A 1 271 ? -4.176 23.547 27.562 1 87.62 271 CYS A CA 1
ATOM 2092 C C . CYS A 1 271 ? -3.033 22.547 27.766 1 87.62 271 CYS A C 1
ATOM 2094 O O . CYS A 1 271 ? -3.201 21.531 28.438 1 87.62 271 CYS A O 1
ATOM 2096 N N . SER A 1 272 ? -1.979 22.844 27.109 1 78.69 272 SER A N 1
ATOM 2097 C CA . SER A 1 272 ? -0.842 21.938 27.203 1 78.69 272 SER A CA 1
ATOM 2098 C C . SER A 1 272 ? -0.159 22.047 28.562 1 78.69 272 SER A C 1
ATOM 2100 O O . SER A 1 272 ? 0.513 21.125 29.016 1 78.69 272 SER A O 1
ATOM 2102 N N . GLU A 1 273 ? -0.333 23.203 29.25 1 72.12 273 GLU A N 1
ATOM 2103 C CA . GLU A 1 273 ? 0.253 23.422 30.578 1 72.12 273 GLU A CA 1
ATOM 2104 C C . GLU A 1 273 ? -0.687 22.938 31.688 1 72.12 273 GLU A C 1
ATOM 2106 O O . GLU A 1 273 ? -0.443 23.203 32.875 1 72.12 273 GLU A O 1
ATOM 2111 N N . SER A 1 274 ? -1.6 21.891 31.562 1 60.12 274 SER A N 1
ATOM 2112 C CA . SER A 1 274 ? -2.748 21.375 32.281 1 60.12 274 SER A CA 1
ATOM 2113 C C . SER A 1 274 ? -2.627 21.656 33.781 1 60.12 274 SER A C 1
ATOM 2115 O O . SER A 1 274 ? -3.621 21.953 34.469 1 60.12 274 SER A O 1
ATOM 2117 N N . SER A 1 275 ? -1.601 21.125 34.5 1 60.94 275 SER A N 1
ATOM 2118 C CA . SER A 1 275 ? -1.766 20.797 35.906 1 60.94 275 SER A CA 1
ATOM 2119 C C . SER A 1 275 ? -1.814 22.062 36.75 1 60.94 275 SER A C 1
ATOM 2121 O O . SER A 1 275 ? -1.612 22 37.969 1 60.94 275 SER A O 1
ATOM 2123 N N . ASN A 1 276 ? -2.398 23.172 36.094 1 71.62 276 ASN A N 1
ATOM 2124 C CA . ASN A 1 276 ? -2.283 24.359 36.938 1 71.62 276 ASN A CA 1
ATOM 2125 C C . ASN A 1 276 ? -3.617 24.719 37.594 1 71.62 276 ASN A C 1
ATOM 2127 O O . ASN A 1 276 ? -4.676 24.312 37.125 1 71.62 276 ASN A O 1
ATOM 2131 N N . GLU A 1 277 ? -3.709 25.141 38.781 1 77.75 277 GLU A N 1
ATOM 2132 C CA . GLU A 1 277 ? -4.852 25.641 39.562 1 77.75 277 GLU A CA 1
ATOM 2133 C C . GLU A 1 277 ? -5.727 26.562 38.719 1 77.75 277 GLU A C 1
ATOM 2135 O O . GLU A 1 277 ? -6.953 26.531 38.812 1 77.75 277 GLU A O 1
ATOM 2140 N N . ARG A 1 278 ? -5.164 27.141 37.719 1 84.44 278 ARG A N 1
ATOM 2141 C CA . ARG A 1 278 ? -5.879 28.094 36.906 1 84.44 278 ARG A CA 1
ATOM 2142 C C . ARG A 1 278 ? -6.781 27.375 35.906 1 84.44 278 ARG A C 1
ATOM 2144 O O . ARG A 1 278 ? -7.895 27.828 35.625 1 84.44 278 ARG A O 1
ATOM 2151 N N . CYS A 1 279 ? -6.363 26.344 35.469 1 88.44 279 CYS A N 1
ATOM 2152 C CA . CYS A 1 279 ? -7.168 25.562 34.531 1 88.44 279 CYS A CA 1
ATOM 2153 C C . CYS A 1 279 ? -8.367 24.938 35.219 1 88.44 279 CYS A C 1
ATOM 2155 O O . CYS A 1 279 ? -9.445 24.828 34.625 1 88.44 279 CYS A O 1
ATOM 2157 N N . GLU A 1 280 ? -8.219 24.594 36.5 1 88.25 280 GLU A N 1
ATOM 2158 C CA . GLU A 1 280 ? -9.328 24.047 37.281 1 88.25 280 GLU A CA 1
ATOM 2159 C C . GLU A 1 280 ? -10.438 25.078 37.469 1 88.25 280 GLU A C 1
ATOM 2161 O O . GLU A 1 280 ? -11.617 24.734 37.5 1 88.25 280 GLU A O 1
ATOM 2166 N N . PHE A 1 281 ? -9.953 26.266 37.594 1 90.25 281 PHE A N 1
ATOM 2167 C CA . PHE A 1 281 ? -10.93 27.344 37.688 1 90.25 281 PHE A CA 1
ATOM 2168 C C . PHE A 1 281 ? -11.789 27.438 36.438 1 90.25 281 PHE A C 1
ATOM 2170 O O . PHE A 1 281 ? -13.016 27.562 36.531 1 90.25 281 PHE A O 1
ATOM 2177 N N . LEU A 1 282 ? -11.219 27.391 35.344 1 91.62 282 LEU A N 1
ATOM 2178 C CA . LEU A 1 282 ? -11.938 27.453 34.062 1 91.62 282 LEU A CA 1
ATOM 2179 C C . LEU A 1 282 ? -12.875 26.266 33.906 1 91.62 282 LEU A C 1
ATOM 2181 O O . LEU A 1 282 ? -14 26.406 33.438 1 91.62 282 LEU A O 1
ATOM 2185 N N . ILE A 1 283 ? -12.461 25.094 34.312 1 90.69 283 ILE A N 1
ATOM 2186 C CA . ILE A 1 283 ? -13.242 23.875 34.219 1 90.69 283 ILE A CA 1
ATOM 2187 C C . ILE A 1 283 ? -14.484 23.984 35.094 1 90.69 283 ILE A C 1
ATOM 2189 O O . ILE A 1 283 ? -15.594 23.656 34.656 1 90.69 283 ILE A O 1
ATOM 2193 N N . ASN A 1 284 ? -14.266 24.453 36.281 1 89.56 284 ASN A N 1
ATOM 2194 C CA . ASN A 1 284 ? -15.383 24.609 37.219 1 89.56 284 ASN A CA 1
ATOM 2195 C C . ASN A 1 284 ? -16.359 25.672 36.75 1 89.56 284 ASN A C 1
ATOM 2197 O O . ASN A 1 284 ? -17.578 25.531 36.938 1 89.56 284 ASN A O 1
ATOM 2201 N N . GLN A 1 285 ? -15.859 26.688 36.219 1 89.69 285 GLN A N 1
ATOM 2202 C CA . GLN A 1 285 ? -16.719 27.719 35.656 1 89.69 285 GLN A CA 1
ATOM 2203 C C . GLN A 1 285 ? -17.594 27.172 34.531 1 89.69 285 GLN A C 1
ATOM 2205 O O . GLN A 1 285 ? -18.781 27.484 34.438 1 89.69 285 GLN A O 1
ATOM 2210 N N . ASN A 1 286 ? -17 26.453 33.656 1 90.62 286 ASN A N 1
ATOM 2211 C CA . ASN A 1 286 ? -17.75 25.844 32.562 1 90.62 286 ASN A CA 1
ATOM 2212 C C . ASN A 1 286 ? -18.781 24.844 33.062 1 90.62 286 ASN A C 1
ATOM 2214 O O . ASN A 1 286 ? -19.906 24.797 32.531 1 90.62 286 ASN A O 1
ATOM 2218 N N . LYS A 1 287 ? -18.406 24.031 34.031 1 88.12 287 LYS A N 1
ATOM 2219 C CA . LYS A 1 287 ? -19.328 23.047 34.594 1 88.12 287 LYS A CA 1
ATOM 2220 C C . LYS A 1 287 ? -20.531 23.734 35.25 1 88.12 287 LYS A C 1
ATOM 2222 O O . LYS A 1 287 ? -2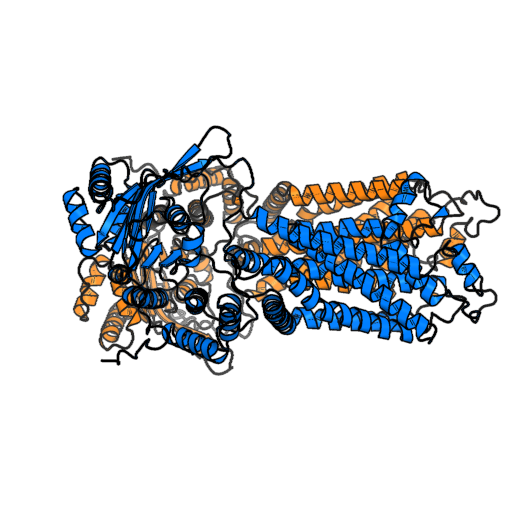1.672 23.266 35.094 1 88.12 287 LYS A O 1
ATOM 2227 N N . SER A 1 288 ? -20.234 24.797 35.938 1 86.81 288 SER A N 1
ATOM 2228 C CA . SER A 1 288 ? -21.312 25.531 36.562 1 86.81 288 SER A CA 1
ATOM 2229 C C . SER A 1 288 ? -22.25 26.156 35.562 1 86.81 288 SER A C 1
ATOM 2231 O O . SER A 1 288 ? -23.469 26.219 35.781 1 86.81 288 SER A O 1
ATOM 2233 N N . LYS A 1 289 ? -21.719 26.609 34.469 1 85.38 289 LYS A N 1
ATOM 2234 C CA . LYS A 1 289 ? -22.516 27.25 33.406 1 85.38 289 LYS A CA 1
ATOM 2235 C C . LYS A 1 289 ? -23.453 26.234 32.75 1 85.38 289 LYS A C 1
ATOM 2237 O O . LYS A 1 289 ? -24.625 26.531 32.531 1 85.38 289 LYS A O 1
ATOM 2242 N N . TYR A 1 290 ? -23.031 25.141 32.531 1 83.94 290 TYR A N 1
ATOM 2243 C CA . TYR A 1 290 ? -23.797 24.203 31.734 1 83.94 290 TYR A CA 1
ATOM 2244 C C . TYR A 1 290 ? -24.469 23.141 32.594 1 83.94 290 TYR A C 1
ATOM 2246 O O . TYR A 1 290 ? -25.453 22.531 32.188 1 83.94 290 TYR A O 1
ATOM 2254 N N . ASN A 1 291 ? -23.875 22.906 33.812 1 72.69 291 ASN A N 1
ATOM 2255 C CA . ASN A 1 291 ? -24.594 22.016 34.719 1 72.69 291 ASN A CA 1
ATOM 2256 C C . ASN A 1 291 ? -25.797 22.719 35.375 1 72.69 291 ASN A C 1
ATOM 2258 O O . ASN A 1 291 ? -26.797 22.078 35.688 1 72.69 291 ASN A O 1
ATOM 2262 N N . GLY A 1 292 ? -25.719 24.156 35.812 1 60.16 292 GLY A N 1
ATOM 2263 C CA . GLY A 1 292 ? -26.812 24.922 36.375 1 60.16 292 GLY A CA 1
ATOM 2264 C C . GLY A 1 292 ? -27.906 25.203 35.344 1 60.16 292 GLY A C 1
ATOM 2265 O O . GLY A 1 292 ? -28.969 25.719 35.719 1 60.16 292 GLY A O 1
ATOM 2266 N N . LEU A 1 293 ? -27.656 25.578 34.156 1 51.66 293 LEU A N 1
ATOM 2267 C CA . LEU A 1 293 ? -28.703 25.766 33.156 1 51.66 293 LEU A CA 1
ATOM 2268 C C . LEU A 1 293 ? -29.797 24.719 33.344 1 51.66 293 LEU A C 1
ATOM 2270 O O . LEU A 1 293 ? -29.547 23.516 33.188 1 51.66 293 LEU A O 1
ATOM 2274 N N . GLN A 1 294 ? -30.688 25.031 34.469 1 42 294 GLN A N 1
ATOM 2275 C CA . GLN A 1 294 ? -31.906 24.391 34.938 1 42 294 GLN A CA 1
ATOM 2276 C C . GLN A 1 294 ? -32.625 23.688 33.781 1 42 294 GLN A C 1
ATOM 2278 O O . GLN A 1 294 ? -32.5 24.109 32.625 1 42 294 GLN A O 1
ATOM 2283 N N . SER A 1 295 ? -33.344 22.625 34.188 1 38.97 295 SER A N 1
ATOM 2284 C CA . SER A 1 295 ? -34.406 21.812 33.625 1 38.97 295 SER A CA 1
ATOM 2285 C C . SER A 1 295 ? -35.469 22.688 32.938 1 38.97 295 SER A C 1
ATOM 2287 O O . SER A 1 295 ? -36.094 23.516 33.594 1 38.97 295 SER A O 1
ATOM 2289 N N . PHE A 1 296 ? -35.562 23.391 31.953 1 33 296 PHE A N 1
ATOM 2290 C CA . PHE A 1 296 ? -36.844 23.734 31.406 1 33 296 PHE A CA 1
ATOM 2291 C C . PHE A 1 296 ? -37.938 22.859 32.031 1 33 296 PHE A C 1
ATOM 2293 O O . PHE A 1 296 ? -37.688 21.75 32.5 1 33 296 PHE A O 1
ATOM 2300 N N . LYS A 1 297 ? -39.312 23.516 32.094 1 32.72 297 LYS A N 1
ATOM 2301 C CA . LYS A 1 297 ? -40.562 23.016 32.625 1 32.72 297 LYS A CA 1
ATOM 2302 C C . LYS A 1 297 ? -40.719 21.516 32.375 1 32.72 297 LYS A C 1
ATOM 2304 O O . LYS A 1 297 ? -40.625 21.062 31.219 1 32.72 297 LYS A O 1
ATOM 2309 N N . LYS A 1 298 ? -40.688 20.719 33.344 1 31.84 298 LYS A N 1
ATOM 2310 C CA . LYS A 1 298 ? -41.375 19.422 33.438 1 31.84 298 LYS A CA 1
ATOM 2311 C C . LYS A 1 298 ? -42.75 19.5 32.812 1 31.84 298 LYS A C 1
ATOM 2313 O O . LYS A 1 298 ? -43.688 20.016 33.406 1 31.84 298 LYS A O 1
ATOM 2318 N N . VAL A 1 299 ? -43.094 19.875 31.672 1 28.77 299 VAL A N 1
ATOM 2319 C CA . VAL A 1 299 ? -44.438 19.422 31.312 1 28.77 299 VAL A CA 1
ATOM 2320 C C . VAL A 1 299 ? -44.719 18.078 31.984 1 28.77 299 VAL A C 1
ATOM 2322 O O . VAL A 1 299 ? -43.844 17.203 32 1 28.77 299 VAL A O 1
ATOM 2325 N N . SER A 1 300 ? -45.75 18.016 33 1 28.3 300 SER A N 1
ATOM 2326 C CA . SER A 1 300 ? -46.438 16.906 33.688 1 28.3 300 SER A CA 1
ATOM 2327 C C . SER A 1 300 ? -46.469 15.672 32.812 1 28.3 300 SER A C 1
ATOM 2329 O O . SER A 1 300 ? -47.5 15.375 32.188 1 28.3 300 SER A O 1
ATOM 2331 N N . GLY A 1 301 ? -45.781 15.547 31.844 1 25.44 301 GLY A N 1
ATOM 2332 C CA . GLY A 1 301 ? -46.031 14.258 31.219 1 25.44 301 GLY A CA 1
ATOM 2333 C C . GLY A 1 301 ? -45.969 13.102 32.188 1 25.44 301 GLY A C 1
ATOM 2334 O O . GLY A 1 301 ? -45.375 13.219 33.281 1 25.44 301 GLY A O 1
ATOM 2335 N N . ASP A 1 302 ? -47 12.172 32.312 1 24.92 302 ASP A N 1
ATOM 2336 C CA . ASP A 1 302 ? -47.188 10.883 32.969 1 24.92 302 ASP A CA 1
ATOM 2337 C C . ASP A 1 302 ? -45.844 10.234 33.281 1 24.92 302 ASP A C 1
ATOM 2339 O O . ASP A 1 302 ? -44.844 10.539 32.625 1 24.92 302 ASP A O 1
ATOM 2343 N N . GLU A 1 303 ? -45.719 9.461 34.5 1 26.42 303 GLU A N 1
ATOM 2344 C CA . GLU A 1 303 ? -44.812 8.562 35.219 1 26.42 303 GLU A CA 1
ATOM 2345 C C . GLU A 1 303 ? -43.844 7.863 34.25 1 26.42 303 GLU A C 1
ATOM 2347 O O . GLU A 1 303 ? -42.844 7.309 34.688 1 26.42 303 GLU A O 1
ATOM 2352 N N . GLN A 1 304 ? -44.406 7.477 33.188 1 24.36 304 GLN A N 1
ATOM 2353 C CA . GLN A 1 304 ? -43.688 6.438 32.438 1 24.36 304 GLN A CA 1
ATOM 2354 C C . GLN A 1 304 ? -42.344 6.938 31.953 1 24.36 304 GLN A C 1
ATOM 2356 O O . GLN A 1 304 ? -41.844 6.48 30.922 1 24.36 304 GLN A O 1
ATOM 2361 N N . THR A 1 305 ? -42.031 8.148 32.344 1 27 305 THR A N 1
ATOM 2362 C CA . THR A 1 305 ? -40.812 8.734 31.781 1 27 305 THR A CA 1
ATOM 2363 C C . THR A 1 305 ? -39.562 8.078 32.375 1 27 305 THR A C 1
ATOM 2365 O O . THR A 1 305 ? -39.094 8.484 33.438 1 27 305 THR A O 1
ATOM 2368 N N . ALA A 1 306 ? -39.75 6.785 32.781 1 23.83 306 ALA A N 1
ATOM 2369 C CA . ALA A 1 306 ? -38.656 5.973 33.312 1 23.83 306 ALA A CA 1
ATOM 2370 C C . ALA A 1 306 ? -37.312 6.41 32.75 1 23.83 306 ALA A C 1
ATOM 2372 O O . ALA A 1 306 ? -37.219 6.785 31.562 1 23.83 306 ALA A O 1
ATOM 2373 N N . LEU A 1 307 ? -36.438 6.93 33.5 1 28.19 307 LEU A N 1
ATOM 2374 C CA . LEU A 1 307 ? -34.969 6.918 33.375 1 28.19 307 LEU A CA 1
ATOM 2375 C C . LEU A 1 307 ? -34.531 5.797 32.438 1 28.19 307 LEU A C 1
ATOM 2377 O O . LEU A 1 307 ? -34.719 4.617 32.75 1 28.19 307 LEU A O 1
ATOM 2381 N N . ILE A 1 308 ? -35 5.836 31.219 1 27.56 308 ILE A N 1
ATOM 2382 C CA . ILE A 1 308 ? -34.531 4.723 30.406 1 27.56 308 ILE A CA 1
ATOM 2383 C C . ILE A 1 308 ? -33.125 4.336 30.828 1 27.56 308 ILE A C 1
ATOM 2385 O O . ILE A 1 308 ? -32.188 5.113 30.656 1 27.56 308 ILE A O 1
ATOM 2389 N N . GLU A 1 309 ? -32.906 3.986 32.125 1 28.34 309 GLU A N 1
ATOM 2390 C CA . GLU A 1 309 ? -31.734 3.125 32.281 1 28.34 309 GLU A CA 1
ATOM 2391 C C . GLU A 1 309 ? -31.438 2.348 31 1 28.34 309 GLU A C 1
ATOM 2393 O O . GLU A 1 309 ? -32.312 1.701 30.438 1 28.34 309 GLU A O 1
ATOM 2398 N N . MET A 1 310 ? -30.703 3 30.172 1 29.91 310 MET A N 1
ATOM 2399 C CA . MET A 1 310 ? -30.406 2.07 29.078 1 29.91 310 MET A CA 1
ATOM 2400 C C . MET A 1 310 ? -30.453 0.627 29.562 1 29.91 310 MET A C 1
ATOM 2402 O O . MET A 1 310 ? -29.766 0.27 30.531 1 29.91 310 MET A O 1
ATOM 2406 N N . PRO A 1 311 ? -31.641 0.033 29.859 1 28.78 311 PRO A N 1
ATOM 2407 C CA . PRO A 1 311 ? -31.641 -1.364 30.297 1 28.78 311 PRO A CA 1
ATOM 2408 C C . PRO A 1 311 ? -30.312 -2.062 30.031 1 28.78 311 PRO A C 1
ATOM 2410 O O . PRO A 1 311 ? -29.578 -1.672 29.109 1 28.78 311 PRO A O 1
ATOM 2413 N N . ASP A 1 312 ? -29.734 -2.725 31.125 1 29.33 312 ASP A N 1
ATOM 2414 C CA . ASP A 1 312 ? -28.75 -3.805 31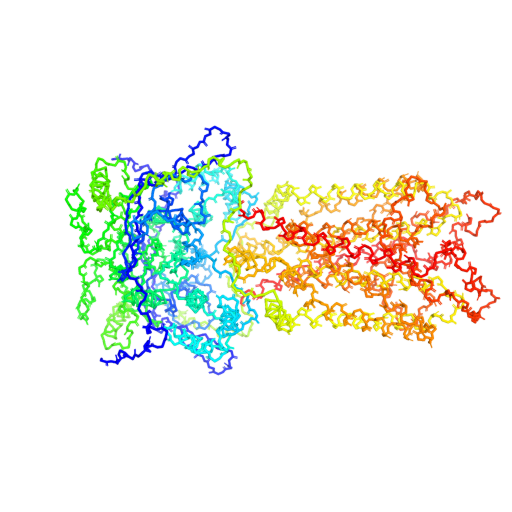.047 1 29.33 312 ASP A CA 1
ATOM 2415 C C . ASP A 1 312 ? -28.953 -4.648 29.797 1 29.33 312 ASP A C 1
ATOM 2417 O O . ASP A 1 312 ? -29.422 -5.789 29.875 1 29.33 312 ASP A O 1
ATOM 2421 N N . SER A 1 313 ? -29.859 -4.328 28.984 1 29.38 313 SER A N 1
ATOM 2422 C CA . SER A 1 313 ? -30.078 -5.375 28 1 29.38 313 SER A CA 1
ATOM 2423 C C . SER A 1 313 ? -28.828 -6.211 27.781 1 29.38 313 SER A C 1
ATOM 2425 O O . SER A 1 313 ? -27.719 -5.684 27.797 1 29.38 313 SER A O 1
ATOM 2427 N N . SER A 1 314 ? -28.781 -7.562 28.016 1 30.11 314 SER A N 1
ATOM 2428 C CA . SER A 1 314 ? -27.812 -8.648 27.922 1 30.11 314 SER A CA 1
ATOM 2429 C C . SER A 1 314 ? -26.656 -8.289 26.984 1 30.11 314 SER A C 1
ATOM 2431 O O . SER A 1 314 ? -26.781 -7.359 26.172 1 30.11 314 SER A O 1
ATOM 2433 N N . ALA A 1 315 ? -25.484 -9.148 27.062 1 29.56 315 ALA A N 1
ATOM 2434 C CA . ALA A 1 315 ? -24.203 -9.438 26.406 1 29.56 315 ALA A CA 1
ATOM 2435 C C . ALA A 1 315 ? -24.281 -9.195 24.906 1 29.56 315 ALA A C 1
ATOM 2437 O O . ALA A 1 315 ? -23.422 -9.633 24.156 1 29.56 315 ALA A O 1
ATOM 2438 N N . GLU A 1 316 ? -25.375 -9.242 24.359 1 32.31 316 GLU A N 1
ATOM 2439 C CA . GLU A 1 316 ? -25.203 -9.328 22.906 1 32.31 316 GLU A CA 1
ATOM 2440 C C . GLU A 1 316 ? -24.297 -8.219 22.391 1 32.31 316 GLU A C 1
ATOM 2442 O O . GLU A 1 316 ? -24.234 -7.137 22.969 1 32.31 316 GLU A O 1
ATOM 2447 N N . ASN A 1 317 ? -23.656 -8.391 21.188 1 34.78 317 ASN A N 1
ATOM 2448 C CA . ASN A 1 317 ? -22.5 -7.891 20.453 1 34.78 317 ASN A CA 1
ATOM 2449 C C . ASN A 1 317 ? -22.5 -6.367 20.375 1 34.78 317 ASN A C 1
ATOM 2451 O O . ASN A 1 317 ? -23.547 -5.734 20.5 1 34.78 317 ASN A O 1
ATOM 2455 N N . ASP A 1 318 ? -21.25 -5.691 20.297 1 39.53 318 ASP A N 1
ATOM 2456 C CA . ASP A 1 318 ? -20.359 -4.645 19.812 1 39.53 318 ASP A CA 1
ATOM 2457 C C . ASP A 1 318 ? -20.969 -3.904 18.625 1 39.53 318 ASP A C 1
ATOM 2459 O O . ASP A 1 318 ? -20.25 -3.443 17.734 1 39.53 318 ASP A O 1
ATOM 2463 N N . SER A 1 319 ? -22.172 -3.953 18.203 1 44.56 319 SER A N 1
ATOM 2464 C CA . SER A 1 319 ? -22.688 -3.512 16.906 1 44.56 319 SER A CA 1
ATOM 2465 C C . SER A 1 319 ? -22.75 -1.991 16.828 1 44.56 319 SER A C 1
ATOM 2467 O O . SER A 1 319 ? -23.328 -1.345 17.703 1 44.56 319 SER A O 1
ATOM 2469 N N . VAL A 1 320 ? -21.828 -1.248 16.328 1 55.44 320 VAL A N 1
ATOM 2470 C CA . VAL A 1 320 ? -22.031 0.082 15.766 1 55.44 320 VAL A CA 1
ATOM 2471 C C . VAL A 1 320 ? -23.469 0.207 15.25 1 55.44 320 VAL A C 1
ATOM 2473 O O . VAL A 1 320 ? -23.969 -0.691 14.57 1 55.44 320 VAL A O 1
ATOM 2476 N N . LEU A 1 321 ? -24.344 1.037 15.969 1 62.44 321 LEU A N 1
ATOM 2477 C CA . LEU A 1 321 ? -25.703 1.309 15.531 1 62.44 321 LEU A CA 1
ATOM 2478 C C . LEU A 1 321 ? -25.734 1.779 14.078 1 62.44 321 LEU A C 1
ATOM 2480 O O . LEU A 1 321 ? -25.141 2.811 13.75 1 62.44 321 LEU A O 1
ATOM 2484 N N . ARG A 1 322 ? -25.891 0.95 13.141 1 72.69 322 ARG A N 1
ATOM 2485 C CA . ARG A 1 322 ? -26.031 1.245 11.719 1 72.69 322 ARG A CA 1
ATOM 2486 C C . ARG A 1 322 ? -27.453 1.694 11.398 1 72.69 322 ARG A C 1
ATOM 2488 O O . ARG A 1 322 ? -28.422 1.015 11.75 1 72.69 322 ARG A O 1
ATOM 2495 N N . PRO A 1 323 ? -27.562 2.939 10.906 1 75 323 PRO A N 1
ATOM 2496 C CA . PRO A 1 323 ? -28.906 3.348 10.469 1 75 323 PRO A CA 1
ATOM 2497 C C . PRO A 1 323 ? -29.453 2.465 9.352 1 75 323 PRO A C 1
ATOM 2499 O O . PRO A 1 323 ? -28.672 1.845 8.617 1 75 323 PRO A O 1
ATOM 2502 N N . LYS A 1 324 ? -30.719 2.389 9.312 1 77.12 324 LYS A N 1
ATOM 2503 C CA . LYS A 1 324 ? -31.359 1.574 8.281 1 77.12 324 LYS A CA 1
ATOM 2504 C C . LYS A 1 324 ? -31.328 2.268 6.922 1 77.12 324 LYS A C 1
ATOM 2506 O O . LYS A 1 324 ? -31.359 3.498 6.848 1 77.12 324 LYS A O 1
ATOM 2511 N N . GLU A 1 325 ? -31.312 1.494 5.918 1 83.25 325 GLU A N 1
ATOM 2512 C CA . GLU A 1 325 ? -31.266 1.997 4.547 1 83.25 325 GLU A CA 1
ATOM 2513 C C . GLU A 1 325 ? -32.594 2.668 4.168 1 83.25 325 GLU A C 1
ATOM 2515 O O . GLU A 1 325 ? -33.656 2.24 4.609 1 83.25 325 GLU A O 1
ATOM 2520 N N . LEU A 1 326 ? -32.5 3.648 3.379 1 82.81 326 LEU A N 1
ATOM 2521 C CA . LEU A 1 326 ? -33.688 4.43 3.006 1 82.81 326 LEU A CA 1
ATOM 2522 C C . LEU A 1 326 ? -34.25 3.939 1.683 1 82.81 326 LEU A C 1
ATOM 2524 O O . LEU A 1 326 ? -35.406 4.238 1.357 1 82.81 326 LEU A O 1
ATOM 2528 N N . VAL A 1 327 ? -33.438 3.205 0.969 1 89.88 327 VAL A N 1
ATOM 2529 C CA . VAL A 1 327 ? -33.875 2.762 -0.355 1 89.88 327 VAL A CA 1
ATOM 2530 C C . VAL A 1 327 ? -34.031 1.246 -0.361 1 89.88 327 VAL A C 1
ATOM 2532 O O . VAL A 1 327 ? -33.406 0.537 0.428 1 89.88 327 VAL A O 1
ATOM 2535 N N . GLY A 1 328 ? -34.906 0.775 -1.259 1 91.25 328 GLY A N 1
ATOM 2536 C CA . GLY A 1 328 ? -35.188 -0.646 -1.359 1 91.25 328 GLY A CA 1
ATOM 2537 C C . GLY A 1 328 ? -34.031 -1.46 -1.892 1 91.25 328 GLY A C 1
ATOM 2538 O O . GLY A 1 328 ? -33.094 -0.905 -2.445 1 91.25 328 GLY A O 1
ATOM 2539 N N . PHE A 1 329 ? -34.156 -2.742 -1.767 1 94 329 PHE A N 1
ATOM 2540 C CA . PHE A 1 329 ? -33.062 -3.67 -2.082 1 94 329 PHE A CA 1
ATOM 2541 C C . PHE A 1 329 ? -32.75 -3.639 -3.57 1 94 329 PHE A C 1
ATOM 2543 O O . PHE A 1 329 ? -31.578 -3.547 -3.955 1 94 329 PHE A O 1
ATOM 2550 N N . TRP A 1 330 ? -33.719 -3.721 -4.445 1 94.38 330 TRP A N 1
ATOM 2551 C CA . TRP A 1 330 ? -33.5 -3.811 -5.883 1 94.38 330 TRP A CA 1
ATOM 2552 C C . TRP A 1 330 ? -32.875 -2.525 -6.422 1 94.38 330 TRP A C 1
ATOM 2554 O O . TRP A 1 330 ? -32.062 -2.562 -7.355 1 94.38 330 TRP A O 1
ATOM 2564 N N . TYR A 1 331 ? -33.25 -1.446 -5.844 1 94.44 331 TYR A N 1
ATOM 2565 C CA . TYR A 1 331 ? -32.688 -0.172 -6.25 1 94.44 331 TYR A CA 1
ATOM 2566 C C . TYR A 1 331 ? -31.219 -0.073 -5.812 1 94.44 331 TYR A C 1
ATOM 2568 O O . TYR A 1 331 ? -30.375 0.402 -6.566 1 94.44 331 TYR A O 1
ATOM 2576 N N . GLN A 1 332 ? -30.969 -0.542 -4.57 1 95.69 332 GLN A N 1
ATOM 2577 C CA . GLN A 1 332 ? -29.594 -0.604 -4.098 1 95.69 332 GLN A CA 1
ATOM 2578 C C . GLN A 1 332 ? -28.719 -1.431 -5.039 1 95.69 332 GLN A C 1
ATOM 2580 O O . GLN A 1 332 ? -27.625 -1.002 -5.422 1 95.69 332 GLN A O 1
ATOM 2585 N N . LEU A 1 333 ? -29.266 -2.539 -5.43 1 96.12 333 LEU A N 1
ATOM 2586 C CA . LEU A 1 333 ? -28.547 -3.48 -6.273 1 96.12 333 LEU A CA 1
ATOM 2587 C C . LEU A 1 333 ? -28.219 -2.855 -7.629 1 96.12 333 LEU A C 1
ATOM 2589 O O . LEU A 1 333 ? -27.094 -2.973 -8.117 1 96.12 333 LEU A O 1
ATOM 2593 N N . ARG A 1 334 ? -29.156 -2.254 -8.164 1 95.56 334 ARG A N 1
ATOM 2594 C CA . ARG A 1 334 ? -28.953 -1.647 -9.477 1 95.56 334 ARG A CA 1
ATOM 2595 C C . ARG A 1 334 ? -27.891 -0.556 -9.43 1 95.56 334 ARG A C 1
ATOM 2597 O O . ARG A 1 334 ? -27 -0.521 -10.273 1 95.56 334 ARG A O 1
ATOM 2604 N N . VAL A 1 335 ? -27.922 0.345 -8.438 1 95.81 335 VAL A N 1
ATOM 2605 C CA . VAL A 1 335 ? -27 1.467 -8.32 1 95.81 335 VAL A CA 1
ATOM 2606 C C . VAL A 1 335 ? -25.578 0.947 -8.062 1 95.81 335 VAL A C 1
ATOM 2608 O O . VAL A 1 335 ? -24.625 1.393 -8.695 1 95.81 335 VAL A O 1
ATOM 2611 N N . LEU A 1 336 ? -25.5 -0.007 -7.184 1 96.56 336 LEU A N 1
ATOM 2612 C CA . LEU A 1 336 ? -24.203 -0.558 -6.824 1 96.56 336 LEU A CA 1
ATOM 2613 C C . LEU A 1 336 ? -23.594 -1.334 -7.992 1 96.56 336 LEU A C 1
ATOM 2615 O O . LEU A 1 336 ? -22.391 -1.29 -8.211 1 96.56 336 LEU A O 1
ATOM 2619 N N . MET A 1 337 ? -24.438 -2.053 -8.719 1 95.75 337 MET A N 1
ATOM 2620 C CA . MET A 1 337 ? -23.969 -2.812 -9.875 1 95.75 337 MET A CA 1
ATOM 2621 C C . MET A 1 337 ? -23.438 -1.884 -10.953 1 95.75 337 MET A C 1
ATOM 2623 O O . MET A 1 337 ? -22.344 -2.115 -11.492 1 95.75 337 MET A O 1
ATOM 2627 N N . ILE A 1 338 ? -24.156 -0.874 -11.211 1 95.31 338 ILE A N 1
ATOM 2628 C CA . ILE A 1 338 ? -23.734 0.078 -12.234 1 95.31 338 ILE A CA 1
ATOM 2629 C C . ILE A 1 338 ? -22.438 0.758 -11.805 1 95.31 338 ILE A C 1
ATOM 2631 O O . ILE A 1 338 ? -21.516 0.935 -12.617 1 95.31 338 ILE A O 1
ATOM 2635 N N . ARG A 1 339 ? -22.359 1.097 -10.555 1 94.75 339 ARG A N 1
ATOM 2636 C CA . ARG A 1 339 ? -21.172 1.736 -10 1 94.75 339 ARG A CA 1
ATOM 2637 C C . ARG A 1 339 ? -19.953 0.829 -10.133 1 94.75 339 ARG A C 1
ATOM 2639 O O . ARG A 1 339 ? -18.875 1.268 -10.57 1 94.75 339 ARG A O 1
ATOM 2646 N N . SER A 1 340 ? -20.125 -0.394 -9.789 1 92.81 340 SER A N 1
ATOM 2647 C CA . SER A 1 340 ? -19.031 -1.351 -9.82 1 92.81 340 SER A CA 1
ATOM 2648 C C . SER A 1 340 ? -18.609 -1.673 -11.25 1 92.81 340 SER A C 1
ATOM 2650 O O . SER A 1 340 ? -17.422 -1.804 -11.547 1 92.81 340 SER A O 1
ATOM 2652 N N . LEU A 1 341 ? -19.578 -1.773 -12.156 1 91.94 341 LEU A N 1
ATOM 2653 C CA . LEU A 1 341 ? -19.297 -2.059 -13.555 1 91.94 341 LEU A CA 1
ATOM 2654 C C . LEU A 1 341 ? -18.547 -0.897 -14.203 1 91.94 341 LEU A C 1
ATOM 2656 O O . LEU A 1 341 ? -17.609 -1.109 -14.969 1 91.94 341 LEU A O 1
ATOM 2660 N N . ARG A 1 342 ? -18.922 0.305 -13.852 1 92.12 342 ARG A N 1
ATOM 2661 C CA . ARG A 1 342 ? -18.266 1.485 -14.391 1 92.12 342 ARG A CA 1
ATOM 2662 C C . ARG A 1 342 ? -16.812 1.568 -13.914 1 92.12 342 ARG A C 1
ATOM 2664 O O . ARG A 1 342 ? -15.914 1.873 -14.695 1 92.12 342 ARG A O 1
ATOM 2671 N N . SER A 1 343 ? -16.625 1.353 -12.633 1 90.31 343 SER A N 1
ATOM 2672 C CA . SER A 1 343 ? -15.273 1.371 -12.062 1 90.31 343 SER A CA 1
ATOM 2673 C C . SER A 1 343 ? -14.391 0.297 -12.695 1 90.31 343 SER A C 1
ATOM 2675 O O . SER A 1 343 ? -13.219 0.542 -12.984 1 90.31 343 SER A O 1
ATOM 2677 N N . MET A 1 344 ? -14.977 -0.853 -12.953 1 87 344 MET A N 1
ATOM 2678 C CA . MET A 1 344 ? -14.227 -1.969 -13.523 1 87 344 MET A CA 1
ATOM 2679 C C . MET A 1 344 ? -13.844 -1.677 -14.977 1 87 344 MET A C 1
ATOM 2681 O O . MET A 1 344 ? -12.727 -1.961 -15.398 1 87 344 MET A O 1
ATOM 2685 N N . LEU A 1 345 ? -14.711 -1.083 -15.727 1 86.75 345 LEU A N 1
ATOM 2686 C CA . LEU A 1 345 ? -14.484 -0.815 -17.141 1 86.75 345 LEU A CA 1
ATOM 2687 C C . LEU A 1 345 ? -13.461 0.302 -17.328 1 86.75 345 LEU A C 1
ATOM 2689 O O . LEU A 1 345 ? -12.797 0.37 -18.359 1 86.75 345 LEU A O 1
ATOM 2693 N N . ARG A 1 346 ? -13.297 1.151 -16.281 1 88.5 346 ARG A N 1
ATOM 2694 C CA . ARG A 1 346 ? -12.375 2.277 -16.391 1 88.5 346 ARG A CA 1
ATOM 2695 C C . ARG A 1 346 ? -10.977 1.887 -15.93 1 88.5 346 ARG A C 1
ATOM 2697 O O . ARG A 1 346 ? -10.008 2.615 -16.172 1 88.5 346 ARG A O 1
ATOM 2704 N N . ASP A 1 347 ? -10.883 0.809 -15.227 1 84.12 347 ASP A N 1
ATOM 2705 C CA . ASP A 1 347 ? -9.57 0.282 -14.875 1 84.12 347 ASP A CA 1
ATOM 2706 C C . ASP A 1 347 ? -8.914 -0.398 -16.078 1 84.12 347 ASP A C 1
ATOM 2708 O O . ASP A 1 347 ? -8.805 -1.625 -16.125 1 84.12 347 ASP A O 1
ATOM 2712 N N . ARG A 1 348 ? -8.406 0.279 -16.953 1 77 348 ARG A N 1
ATOM 2713 C CA . ARG A 1 348 ? -7.961 -0.165 -18.281 1 77 348 ARG A CA 1
ATOM 2714 C C . ARG A 1 348 ? -6.762 -1.097 -18.172 1 77 348 ARG A C 1
ATOM 2716 O O . ARG A 1 348 ? -6.727 -2.15 -18.812 1 77 348 ARG A O 1
ATOM 2723 N N . ILE A 1 349 ? -5.91 -0.772 -17.281 1 74.06 349 ILE A N 1
ATOM 2724 C CA . ILE A 1 349 ? -4.664 -1.526 -17.234 1 74.06 349 ILE A CA 1
ATOM 2725 C C . ILE A 1 349 ? -4.934 -2.938 -16.719 1 74.06 349 ILE A C 1
ATOM 2727 O O . ILE A 1 349 ? -4.496 -3.922 -17.328 1 74.06 349 ILE A O 1
ATOM 2731 N N . ALA A 1 350 ? -5.762 -2.988 -15.797 1 75.06 350 ALA A N 1
ATOM 2732 C CA . ALA A 1 350 ? -6.027 -4.301 -15.211 1 75.06 350 ALA A CA 1
ATOM 2733 C C . ALA A 1 350 ? -6.863 -5.164 -16.156 1 75.06 350 ALA A C 1
ATOM 2735 O O . ALA A 1 350 ? -6.574 -6.348 -16.344 1 75.06 350 ALA A O 1
ATOM 2736 N N . VAL A 1 351 ? -7.832 -4.629 -16.812 1 81.5 351 VAL A N 1
ATOM 2737 C CA . VAL A 1 351 ? -8.742 -5.379 -17.672 1 81.5 351 VAL A CA 1
ATOM 2738 C C . VAL A 1 351 ? -8.039 -5.723 -18.984 1 81.5 351 VAL A C 1
ATOM 2740 O O . VAL A 1 351 ? -8.07 -6.875 -19.438 1 81.5 351 VAL A O 1
ATOM 2743 N N . GLN A 1 352 ? -7.352 -4.805 -19.516 1 84.62 352 GLN A N 1
ATOM 2744 C CA . GLN A 1 352 ? -6.707 -5.023 -20.812 1 84.62 352 GLN A CA 1
ATOM 2745 C C . GLN A 1 352 ? -5.578 -6.047 -20.688 1 84.62 352 GLN A C 1
ATOM 2747 O O . GLN A 1 352 ? -5.434 -6.914 -21.547 1 84.62 352 GLN A O 1
ATOM 2752 N N . MET A 1 353 ? -4.891 -5.945 -19.672 1 86.44 353 MET A N 1
ATOM 2753 C CA . MET A 1 353 ? -3.773 -6.867 -19.5 1 86.44 353 MET A CA 1
ATOM 2754 C C . MET A 1 353 ? -4.27 -8.297 -19.297 1 86.44 353 MET A C 1
ATOM 2756 O O . MET A 1 353 ? -3.664 -9.25 -19.781 1 86.44 353 MET A O 1
ATOM 2760 N N . ARG A 1 354 ? -5.32 -8.461 -18.641 1 88.5 354 ARG A N 1
ATOM 2761 C CA . ARG A 1 354 ? -5.871 -9.789 -18.406 1 88.5 354 ARG A CA 1
ATOM 2762 C C . ARG A 1 354 ? -6.379 -10.422 -19.703 1 88.5 354 ARG A C 1
ATOM 2764 O O . ARG A 1 354 ? -6.09 -11.586 -19.984 1 88.5 354 ARG A O 1
ATOM 2771 N N . VAL A 1 355 ? -7.129 -9.625 -20.453 1 90.31 355 VAL A N 1
ATOM 2772 C CA . VAL A 1 355 ? -7.672 -10.125 -21.703 1 90.31 355 VAL A CA 1
ATOM 2773 C C . VAL A 1 355 ? -6.531 -10.453 -22.672 1 90.31 355 VAL A C 1
ATOM 2775 O O . VAL A 1 355 ? -6.504 -11.531 -23.266 1 90.31 355 VAL A O 1
ATOM 2778 N N . LEU A 1 356 ? -5.605 -9.57 -22.719 1 91.88 356 LEU A N 1
ATOM 2779 C CA . LEU A 1 356 ? -4.488 -9.734 -23.641 1 91.88 356 LEU A CA 1
ATOM 2780 C C . LEU A 1 356 ? -3.66 -10.961 -23.266 1 91.88 356 LEU A C 1
ATOM 2782 O O . LEU A 1 356 ? -3.297 -11.758 -24.141 1 91.88 356 LEU A O 1
ATOM 2786 N N . MET A 1 357 ? -3.428 -11.141 -22.031 1 91.19 357 MET A N 1
ATOM 2787 C CA . MET A 1 357 ? -2.594 -12.258 -21.594 1 91.19 357 MET A CA 1
ATOM 2788 C C . MET A 1 357 ? -3.311 -13.586 -21.812 1 91.19 357 MET A C 1
ATOM 2790 O O . MET A 1 357 ? -2.684 -14.586 -22.188 1 91.19 357 MET A O 1
ATOM 2794 N N . HIS A 1 358 ? -4.641 -13.68 -21.625 1 93.5 358 HIS A N 1
ATOM 2795 C CA . HIS A 1 358 ? -5.383 -14.906 -21.875 1 93.5 358 HIS A CA 1
ATOM 2796 C C . HIS A 1 358 ? -5.363 -15.273 -23.344 1 93.5 358 HIS A C 1
ATOM 2798 O O . HIS A 1 358 ? -5.223 -16.438 -23.703 1 93.5 358 HIS A O 1
ATOM 2804 N N . VAL A 1 359 ? -5.391 -14.258 -24.156 1 95.06 359 VAL A N 1
ATOM 2805 C CA . VAL A 1 359 ? -5.387 -14.492 -25.594 1 95.06 359 VAL A CA 1
ATOM 2806 C C . VAL A 1 359 ? -3.994 -14.922 -26.047 1 95.06 359 VAL A C 1
ATOM 2808 O O . VAL A 1 359 ? -3.846 -15.891 -26.797 1 95.06 359 VAL A O 1
ATOM 2811 N N . ILE A 1 360 ? -3.014 -14.258 -25.547 1 94.44 360 ILE A N 1
ATOM 2812 C CA . ILE A 1 360 ? -1.64 -14.547 -25.938 1 94.44 360 ILE A CA 1
ATOM 2813 C C . ILE A 1 360 ? -1.271 -15.961 -25.516 1 94.44 360 ILE A C 1
ATOM 2815 O O . ILE A 1 360 ? -0.717 -16.734 -26.312 1 94.44 360 ILE A O 1
ATOM 2819 N N . VAL A 1 361 ? -1.612 -16.297 -24.359 1 94.12 361 VAL A N 1
ATOM 2820 C CA . VAL A 1 361 ? -1.261 -17.625 -23.859 1 94.12 361 VAL A CA 1
ATOM 2821 C C . VAL A 1 361 ? -2.092 -18.688 -24.578 1 94.12 361 VAL A C 1
ATOM 2823 O O . VAL A 1 361 ? -1.602 -19.781 -24.859 1 94.12 361 VAL A O 1
ATOM 2826 N N . ALA A 1 362 ? -3.344 -18.344 -24.891 1 96.31 362 ALA A N 1
ATOM 2827 C CA . ALA A 1 362 ? -4.18 -19.25 -25.656 1 96.31 362 ALA A CA 1
ATOM 2828 C C . ALA A 1 362 ? -3.586 -19.516 -27.047 1 96.31 362 ALA A C 1
ATOM 2830 O O . ALA A 1 362 ? -3.547 -20.656 -27.516 1 96.31 362 ALA A O 1
ATOM 2831 N N . LEU A 1 363 ? -3.09 -18.531 -27.625 1 95.25 363 LEU A N 1
ATOM 2832 C CA . LEU A 1 363 ? -2.467 -18.656 -28.938 1 95.25 363 LEU A CA 1
ATOM 2833 C C . LEU A 1 363 ? -1.177 -19.469 -28.844 1 95.25 363 LEU A C 1
ATOM 2835 O O . LEU A 1 363 ? -0.908 -20.312 -29.719 1 95.25 363 LEU A O 1
ATOM 2839 N N . LEU A 1 364 ? -0.507 -19.203 -27.844 1 92.38 364 LEU A N 1
ATOM 2840 C CA . LEU A 1 364 ? 0.726 -19.953 -27.641 1 92.38 364 LEU A CA 1
ATOM 2841 C C . LEU A 1 364 ? 0.432 -21.438 -27.438 1 92.38 364 LEU A C 1
ATOM 2843 O O . LEU A 1 364 ? 1.09 -22.297 -28.047 1 92.38 364 LEU A O 1
ATOM 2847 N N . LEU A 1 365 ? -0.524 -21.75 -26.672 1 93 365 LEU A N 1
ATOM 2848 C CA . LEU A 1 365 ? -0.936 -23.125 -26.438 1 93 365 LEU A CA 1
ATOM 2849 C C . LEU A 1 365 ? -1.411 -23.781 -27.734 1 93 365 LEU A C 1
ATOM 2851 O O . LEU A 1 365 ? -1.087 -24.938 -28 1 93 365 LEU A O 1
ATOM 2855 N N . GLY A 1 366 ? -2.119 -23.016 -28.516 1 93.44 366 GLY A N 1
ATOM 2856 C CA . GLY A 1 366 ? -2.619 -23.5 -29.781 1 93.44 366 GLY A CA 1
ATOM 2857 C C . GLY A 1 366 ? -1.514 -23.844 -30.766 1 93.44 366 GLY A C 1
ATOM 2858 O O . GLY A 1 366 ? -1.581 -24.875 -31.453 1 93.44 366 GLY A O 1
ATOM 2859 N N . VAL A 1 367 ? -0.546 -23.094 -30.703 1 92.06 367 VAL A N 1
ATOM 2860 C CA . VAL A 1 367 ? 0.553 -23.312 -31.641 1 92.06 367 VAL A CA 1
ATOM 2861 C C . VAL A 1 367 ? 1.41 -24.484 -31.156 1 92.06 367 VAL A C 1
ATOM 2863 O O . VAL A 1 367 ? 1.843 -25.312 -31.969 1 92.06 367 VAL A O 1
ATOM 2866 N N . VAL A 1 368 ? 1.603 -24.562 -29.906 1 90.88 368 VAL A N 1
ATOM 2867 C CA . VAL A 1 368 ? 2.441 -25.609 -29.344 1 90.88 368 VAL A CA 1
ATOM 2868 C C . VAL A 1 368 ? 1.765 -26.969 -29.516 1 90.88 368 VAL A C 1
ATOM 2870 O O . VAL A 1 368 ? 2.414 -27.953 -29.875 1 90.88 368 VAL A O 1
ATOM 2873 N N . TYR A 1 369 ? 0.492 -27.016 -29.266 1 92.75 369 TYR A N 1
ATOM 2874 C CA . TYR A 1 369 ? -0.264 -28.25 -29.359 1 92.75 369 TYR A CA 1
ATOM 2875 C C . TYR A 1 369 ? -1.125 -28.281 -30.609 1 92.75 369 TYR A C 1
ATOM 2877 O O . TYR A 1 369 ? -2.281 -28.719 -30.562 1 92.75 369 TYR A O 1
ATOM 2885 N N . TRP A 1 370 ? -0.553 -27.844 -31.625 1 91.56 370 TRP A N 1
ATOM 2886 C CA . TRP A 1 370 ? -1.293 -27.75 -32.875 1 91.56 370 TRP A CA 1
ATOM 2887 C C . TRP A 1 370 ? -1.845 -29.109 -33.281 1 91.56 370 TRP A C 1
ATOM 2889 O O . TRP A 1 370 ? -1.081 -30.031 -33.594 1 91.56 370 TRP A O 1
ATOM 2899 N N . GLN A 1 371 ? -3.188 -29.328 -33.219 1 90.19 371 GLN A N 1
ATOM 2900 C CA . GLN A 1 371 ? -3.953 -30.469 -33.719 1 90.19 371 GLN A CA 1
ATOM 2901 C C . GLN A 1 371 ? -3.535 -31.75 -33 1 90.19 371 GLN A C 1
ATOM 2903 O O . GLN A 1 371 ? -3.451 -32.812 -33.625 1 90.19 371 GLN A O 1
ATOM 2908 N N . ILE A 1 372 ? -3.238 -31.672 -31.797 1 89.44 372 ILE A N 1
ATOM 2909 C CA . ILE A 1 372 ? -2.816 -32.812 -31 1 89.44 372 ILE A CA 1
ATOM 2910 C C . ILE A 1 372 ? -4.035 -33.625 -30.594 1 89.44 372 ILE A C 1
ATOM 2912 O O . ILE A 1 372 ? -3.924 -34.844 -30.328 1 89.44 372 ILE A O 1
ATOM 2916 N N . GLY A 1 373 ? -5.188 -33.062 -30.562 1 88.69 373 GLY A N 1
ATOM 2917 C CA . GLY A 1 373 ? -6.395 -33.688 -30.031 1 88.69 373 GLY A CA 1
ATOM 2918 C C . GLY A 1 373 ? -6.91 -34.844 -30.859 1 88.69 373 GLY A C 1
ATOM 2919 O O . GLY A 1 373 ? -7.676 -35.656 -30.375 1 88.69 373 GLY A O 1
ATOM 2920 N N . ASN A 1 374 ? -6.438 -34.969 -32.094 1 87.06 374 ASN A N 1
ATOM 2921 C CA . ASN A 1 374 ? -6.938 -36 -32.969 1 87.06 374 ASN A CA 1
ATOM 2922 C C . ASN A 1 374 ? -5.855 -37.031 -33.312 1 87.06 374 ASN A C 1
ATOM 2924 O O . ASN A 1 374 ? -5.879 -37.625 -34.375 1 87.06 374 ASN A O 1
ATOM 2928 N N . ASP A 1 375 ? -4.953 -37.219 -32.406 1 87.56 375 ASP A N 1
ATOM 2929 C CA . ASP A 1 375 ? -3.863 -38.188 -32.594 1 87.56 375 ASP A CA 1
ATOM 2930 C C . ASP A 1 375 ? -3.787 -39.156 -31.422 1 87.56 375 ASP A C 1
ATOM 2932 O O . ASP A 1 375 ? -3.533 -38.781 -30.281 1 87.56 375 ASP A O 1
ATOM 2936 N N . ALA A 1 376 ? -3.912 -40.469 -31.703 1 87.31 376 ALA A N 1
ATOM 2937 C CA . ALA A 1 376 ? -3.941 -41.5 -30.688 1 87.31 376 ALA A CA 1
ATOM 2938 C C . ALA A 1 376 ? -2.574 -41.656 -30.031 1 87.31 376 ALA A C 1
ATOM 2940 O O . ALA A 1 376 ? -2.479 -42.125 -28.891 1 87.31 376 ALA A O 1
ATOM 2941 N N . ALA A 1 377 ? -1.548 -41.25 -30.734 1 83.25 377 ALA A N 1
ATOM 2942 C CA . ALA A 1 377 ? -0.19 -41.406 -30.219 1 83.25 377 ALA A CA 1
ATOM 2943 C C . ALA A 1 377 ? 0.15 -40.312 -29.219 1 83.25 377 ALA A C 1
ATOM 2945 O O . ALA A 1 377 ? 1.088 -40.469 -28.422 1 83.25 377 ALA A O 1
ATOM 2946 N N . LYS A 1 378 ? -0.635 -39.25 -29.219 1 87.94 378 LYS A N 1
ATOM 2947 C CA . LYS A 1 378 ? -0.304 -38.094 -28.406 1 87.94 378 LYS A CA 1
ATOM 2948 C C . LYS A 1 378 ? -1.392 -37.844 -27.359 1 87.94 378 LYS A C 1
ATOM 2950 O O . LYS A 1 378 ? -1.683 -36.688 -27.047 1 87.94 378 LYS A O 1
ATOM 2955 N N . VAL A 1 379 ? -1.995 -38.844 -26.891 1 87.69 379 VAL A N 1
ATOM 2956 C CA . VAL A 1 379 ? -3.094 -38.719 -25.953 1 87.69 379 VAL A CA 1
ATOM 2957 C C . VAL A 1 379 ? -2.566 -38.156 -24.625 1 87.69 379 VAL A C 1
ATOM 2959 O O . VAL A 1 379 ? -3.195 -37.312 -24 1 87.69 379 VAL A O 1
ATOM 2962 N N . ILE A 1 380 ? -1.406 -38.594 -24.188 1 84.31 380 ILE A N 1
ATOM 2963 C CA . ILE A 1 380 ? -0.826 -38.156 -22.938 1 84.31 380 ILE A CA 1
ATOM 2964 C C . ILE A 1 380 ? -0.458 -36.656 -23.016 1 84.31 380 ILE A C 1
ATOM 2966 O O . ILE A 1 380 ? -0.677 -35.906 -22.062 1 84.31 380 ILE A O 1
ATOM 2970 N N . SER A 1 381 ? 0.04 -36.219 -24.141 1 88.06 381 SER A N 1
ATOM 2971 C CA . SER A 1 381 ? 0.361 -34.812 -24.359 1 88.06 381 SER A CA 1
ATOM 2972 C C . SER A 1 381 ? -0.899 -33.969 -24.359 1 88.06 381 SER A C 1
ATOM 2974 O O . SER A 1 381 ? -0.884 -32.812 -23.875 1 88.06 381 SER A O 1
ATOM 2976 N N . ASN A 1 382 ? -1.944 -34.531 -24.922 1 92.25 382 ASN A N 1
ATOM 2977 C CA . ASN A 1 382 ? -3.203 -33.781 -24.938 1 92.25 382 ASN A CA 1
ATOM 2978 C C . ASN A 1 382 ? -3.768 -33.656 -23.531 1 92.25 382 ASN A C 1
ATOM 2980 O O . ASN A 1 382 ? -4.344 -32.594 -23.188 1 92.25 382 ASN A O 1
ATOM 2984 N N . VAL A 1 383 ? -3.59 -34.656 -22.688 1 91.25 383 VAL A N 1
ATOM 2985 C CA . VAL A 1 383 ? -4.031 -34.594 -21.297 1 91.25 383 VAL A CA 1
ATOM 2986 C C . VAL A 1 383 ? -3.207 -33.531 -20.547 1 91.25 383 VAL A C 1
ATOM 2988 O O . VAL A 1 383 ? -3.744 -32.781 -19.734 1 91.25 383 VAL A O 1
ATOM 2991 N N . SER A 1 384 ? -1.94 -33.531 -20.844 1 90.62 384 SER A N 1
ATOM 2992 C CA . SER A 1 384 ? -1.073 -32.5 -20.25 1 90.62 384 SER A CA 1
ATOM 2993 C C . SER A 1 384 ? -1.487 -31.109 -20.688 1 90.62 384 SER A C 1
ATOM 2995 O O . SER A 1 384 ? -1.405 -30.156 -19.906 1 90.62 384 SER A O 1
ATOM 2997 N N . CYS A 1 385 ? -1.903 -30.984 -21.906 1 92.75 385 CYS A N 1
ATOM 2998 C CA . CYS A 1 385 ? -2.41 -29.719 -22.422 1 92.75 385 CYS A CA 1
ATOM 2999 C C . CYS A 1 385 ? -3.621 -29.25 -21.609 1 92.75 385 CYS A C 1
ATOM 3001 O O . CYS A 1 385 ? -3.711 -28.094 -21.234 1 92.75 385 CYS A O 1
ATOM 3003 N N . GLN A 1 386 ? -4.488 -30.188 -21.359 1 94 386 GLN A N 1
ATOM 3004 C CA . GLN A 1 386 ? -5.676 -29.844 -20.578 1 94 386 GLN A CA 1
ATOM 3005 C C . GLN A 1 386 ? -5.301 -29.406 -19.172 1 94 386 GLN A C 1
ATOM 3007 O O . GLN A 1 386 ? -5.902 -28.484 -18.625 1 94 386 GLN A O 1
ATOM 3012 N N . PHE A 1 387 ? -4.375 -30.031 -18.594 1 92.38 387 PHE A N 1
ATOM 3013 C CA . PHE A 1 387 ? -3.945 -29.656 -17.266 1 92.38 387 PHE A CA 1
ATOM 3014 C C . PHE A 1 387 ? -3.326 -28.266 -17.266 1 92.38 387 PHE A C 1
ATOM 3016 O O . PHE A 1 387 ? -3.514 -27.484 -16.328 1 92.38 387 PHE A O 1
ATOM 3023 N N . PHE A 1 388 ? -2.594 -28.016 -18.281 1 92.75 388 PHE A N 1
ATOM 3024 C CA . PHE A 1 388 ? -2.018 -26.688 -18.422 1 92.75 388 PHE A CA 1
ATOM 3025 C C . PHE A 1 388 ? -3.113 -25.625 -18.5 1 92.75 388 PHE A C 1
ATOM 3027 O O . PHE A 1 388 ? -2.98 -24.547 -17.906 1 92.75 388 PHE A O 1
ATOM 3034 N N . VAL A 1 389 ? -4.141 -25.922 -19.219 1 94.88 389 VAL A N 1
ATOM 3035 C CA . VAL A 1 389 ? -5.285 -25.016 -19.312 1 94.88 389 VAL A CA 1
ATOM 3036 C C . VAL A 1 389 ? -5.852 -24.75 -17.922 1 94.88 389 VAL A C 1
ATOM 3038 O O . VAL A 1 389 ? -6.117 -23.609 -17.562 1 94.88 389 VAL A O 1
ATOM 3041 N N . ILE A 1 390 ? -5.957 -25.797 -17.141 1 95.25 390 ILE A N 1
ATOM 3042 C CA . ILE A 1 390 ? -6.496 -25.688 -15.789 1 95.25 390 ILE A CA 1
ATOM 3043 C C . ILE A 1 390 ? -5.586 -24.812 -14.945 1 95.25 390 ILE A C 1
ATOM 3045 O O . ILE A 1 390 ? -6.059 -23.891 -14.258 1 95.25 390 ILE A O 1
ATOM 3049 N N . LEU A 1 391 ? -4.332 -25.062 -15.062 1 92.56 391 LEU A N 1
ATOM 3050 C CA . LEU A 1 391 ? -3.342 -24.328 -14.281 1 92.56 391 LEU A CA 1
ATOM 3051 C C . LEU A 1 391 ? -3.379 -22.844 -14.609 1 92.56 391 LEU A C 1
ATOM 3053 O O . LEU A 1 391 ? -3.432 -22 -13.703 1 92.56 391 LEU A O 1
ATOM 3057 N N . PHE A 1 392 ? -3.422 -22.516 -15.836 1 93.62 392 PHE A N 1
ATOM 3058 C CA . PHE A 1 392 ? -3.387 -21.109 -16.266 1 93.62 392 PHE A CA 1
ATOM 3059 C C . PHE A 1 392 ? -4.684 -20.406 -15.883 1 93.62 392 PHE A C 1
ATOM 3061 O O . PHE A 1 392 ? -4.656 -19.281 -15.383 1 93.62 392 PHE A O 1
ATOM 3068 N N . LEU A 1 393 ? -5.812 -21.047 -16.141 1 94.81 393 LEU A N 1
ATOM 3069 C CA . LEU A 1 393 ? -7.102 -20.422 -15.852 1 94.81 393 LEU A CA 1
ATOM 3070 C C . LEU A 1 393 ? -7.262 -20.188 -14.352 1 94.81 393 LEU A C 1
ATOM 3072 O O . LEU A 1 393 ? -7.789 -19.141 -13.945 1 94.81 393 LEU A O 1
ATOM 3076 N N . PHE A 1 394 ? -6.816 -21.109 -13.578 1 94.12 394 PHE A N 1
ATOM 3077 C CA . PHE A 1 394 ? -6.934 -20.953 -12.133 1 94.12 394 PHE A CA 1
ATOM 3078 C C . PHE A 1 394 ? -6.047 -19.828 -11.641 1 94.12 394 PHE A C 1
ATOM 3080 O O . PHE A 1 394 ? -6.523 -18.891 -10.984 1 94.12 394 PHE A O 1
ATOM 3087 N N . CYS A 1 395 ? -4.762 -19.859 -11.992 1 91 395 CYS A N 1
ATOM 3088 C CA . CYS A 1 395 ? -3.812 -18.875 -11.5 1 91 395 CYS A CA 1
ATOM 3089 C C . CYS A 1 395 ? -4.098 -17.5 -12.094 1 91 395 CYS A C 1
ATOM 3091 O O . CYS A 1 395 ? -3.949 -16.484 -11.422 1 91 395 CYS A O 1
ATOM 3093 N N . GLY A 1 396 ? -4.52 -17.438 -13.359 1 89.56 396 GLY A N 1
ATOM 3094 C CA . GLY A 1 396 ? -4.812 -16.188 -14.055 1 89.56 396 GLY A CA 1
ATOM 3095 C C . GLY A 1 396 ? -5.984 -15.438 -13.453 1 89.56 396 GLY A C 1
ATOM 3096 O O . GLY A 1 396 ? -6.121 -14.234 -13.656 1 89.56 396 GLY A O 1
ATOM 3097 N N . ASN A 1 397 ? -6.766 -16.141 -12.711 1 91.44 397 ASN A N 1
ATOM 3098 C CA . ASN A 1 397 ? -7.926 -15.484 -12.109 1 91.44 397 ASN A CA 1
ATOM 3099 C C . ASN A 1 397 ? -7.77 -15.336 -10.602 1 91.44 397 ASN A C 1
ATOM 3101 O O . ASN A 1 397 ? -8.242 -14.352 -10.016 1 91.44 397 ASN A O 1
ATOM 3105 N N . ALA A 1 398 ? -7.098 -16.219 -9.961 1 92.62 398 ALA A N 1
ATOM 3106 C CA . ALA A 1 398 ? -6.965 -16.188 -8.508 1 92.62 398 ALA A CA 1
ATOM 3107 C C . ALA A 1 398 ? -6.07 -15.039 -8.055 1 92.62 398 ALA A C 1
ATOM 3109 O O . ALA A 1 398 ? -6.406 -14.312 -7.117 1 92.62 398 ALA A O 1
ATOM 3110 N N . MET A 1 399 ? -4.988 -14.812 -8.734 1 91.56 399 MET A N 1
ATOM 3111 C CA . MET A 1 399 ? -3.955 -13.906 -8.258 1 91.56 399 MET A CA 1
ATOM 3112 C C . MET A 1 399 ? -4.402 -12.453 -8.383 1 91.56 399 MET A C 1
ATOM 3114 O O . MET A 1 399 ? -4.379 -11.703 -7.41 1 91.56 399 MET A O 1
ATOM 3118 N N . PRO A 1 400 ? -4.887 -12.016 -9.508 1 88.5 400 PRO A N 1
ATOM 3119 C CA . PRO A 1 400 ? -5.309 -10.617 -9.594 1 88.5 400 PRO A CA 1
ATOM 3120 C C . PRO A 1 400 ? -6.516 -10.312 -8.711 1 88.5 400 PRO A C 1
ATOM 3122 O O . PRO A 1 400 ? -6.711 -9.164 -8.305 1 88.5 400 PRO A O 1
ATOM 3125 N N . SER A 1 401 ? -7.328 -11.297 -8.422 1 91.69 401 SER A N 1
ATOM 3126 C CA . SER A 1 401 ? -8.555 -11.102 -7.652 1 91.69 401 SER A CA 1
ATOM 3127 C C . SER A 1 401 ? -8.242 -10.797 -6.188 1 91.69 401 SER A C 1
ATOM 3129 O O . SER A 1 401 ? -9.094 -10.297 -5.457 1 91.69 401 SER A O 1
ATOM 3131 N N . ILE A 1 402 ? -7.004 -11.008 -5.781 1 92.12 402 ILE A N 1
ATOM 3132 C CA . ILE A 1 402 ? -6.586 -10.766 -4.406 1 92.12 402 ILE A CA 1
ATOM 3133 C C . ILE A 1 402 ? -6.723 -9.281 -4.082 1 92.12 402 ILE A C 1
ATOM 3135 O O . ILE A 1 402 ? -7.141 -8.914 -2.982 1 92.12 402 ILE A O 1
ATOM 3139 N N . LEU A 1 403 ? -6.477 -8.391 -5.039 1 89.19 403 LEU A N 1
ATOM 3140 C CA . LEU A 1 403 ? -6.387 -6.957 -4.797 1 89.19 403 LEU A CA 1
ATOM 3141 C C . LEU A 1 403 ? -7.754 -6.297 -4.945 1 89.19 403 LEU A C 1
ATOM 3143 O O . LEU A 1 403 ? -7.953 -5.164 -4.504 1 89.19 403 LEU A O 1
ATOM 3147 N N . LEU A 1 404 ? -8.711 -6.965 -5.488 1 85.12 404 LEU A N 1
ATOM 3148 C CA . LEU A 1 404 ? -9.977 -6.336 -5.867 1 85.12 404 LEU A CA 1
ATOM 3149 C C . LEU A 1 404 ? -10.734 -5.859 -4.633 1 85.12 404 LEU A C 1
ATOM 3151 O O . LEU A 1 404 ? -11.195 -4.719 -4.586 1 85.12 404 LEU A O 1
ATOM 3155 N N . CYS A 1 405 ? -10.812 -6.645 -3.611 1 83.88 405 CYS A N 1
ATOM 3156 C CA . CYS A 1 405 ? -11.586 -6.254 -2.436 1 83.88 405 CYS A CA 1
ATOM 3157 C C . CYS A 1 405 ? -10.734 -5.438 -1.472 1 83.88 405 CYS A C 1
ATOM 3159 O O . CYS A 1 405 ? -11.258 -4.613 -0.718 1 83.88 405 CYS A O 1
ATOM 3161 N N . MET A 1 406 ? -9.492 -5.586 -1.563 1 84.06 406 MET A N 1
ATOM 3162 C CA . MET A 1 406 ? -8.594 -4.879 -0.65 1 84.06 406 MET A CA 1
ATOM 3163 C C . MET A 1 406 ? -8.625 -3.379 -0.913 1 84.06 406 MET A C 1
ATOM 3165 O O . MET A 1 406 ? -8.633 -2.58 0.025 1 84.06 406 MET A O 1
ATOM 3169 N N . ASN A 1 407 ? -8.781 -3.025 -2.01 1 82.31 407 ASN A N 1
ATOM 3170 C CA . ASN A 1 407 ? -8.758 -1.619 -2.398 1 82.31 407 ASN A CA 1
ATOM 3171 C C . ASN A 1 407 ? -10.07 -0.924 -2.068 1 82.31 407 ASN A C 1
ATOM 3173 O O . ASN A 1 407 ? -10.094 0.27 -1.764 1 82.31 407 ASN A O 1
ATOM 3177 N N . ASP A 1 408 ? -11.141 -1.653 -2.033 1 87.69 408 ASP A N 1
ATOM 3178 C CA . ASP A 1 408 ? -12.461 -1.059 -1.867 1 87.69 408 ASP A CA 1
ATOM 3179 C C . ASP A 1 408 ? -12.953 -1.211 -0.43 1 87.69 408 ASP A C 1
ATOM 3181 O O . ASP A 1 408 ? -13.977 -0.625 -0.052 1 87.69 408 ASP A O 1
ATOM 3185 N N . ALA A 1 409 ? -12.242 -1.896 0.32 1 88.62 409 ALA A N 1
ATOM 3186 C CA . ALA A 1 409 ? -12.719 -2.283 1.645 1 88.62 409 ALA A CA 1
ATOM 3187 C C . ALA A 1 409 ? -12.969 -1.056 2.518 1 88.62 409 ALA A C 1
ATOM 3189 O O . ALA A 1 409 ? -14.016 -0.943 3.158 1 88.62 409 ALA A O 1
ATOM 3190 N N . PRO A 1 410 ? -12.109 -0.112 2.441 1 87.31 410 PRO A N 1
ATOM 3191 C CA . PRO A 1 410 ? -12.352 1.05 3.301 1 87.31 410 PRO A CA 1
ATOM 3192 C C . PRO A 1 410 ? -13.594 1.837 2.891 1 87.31 410 PRO A C 1
ATOM 3194 O O . PRO A 1 410 ? -14.32 2.338 3.75 1 87.31 410 PRO A O 1
ATOM 3197 N N . VAL A 1 411 ? -13.812 1.965 1.66 1 91.12 411 VAL A N 1
ATOM 3198 C CA . VAL A 1 411 ? -14.992 2.67 1.167 1 91.12 411 VAL A CA 1
ATOM 3199 C C . VAL A 1 411 ? -16.25 1.896 1.545 1 91.12 411 VAL A C 1
ATOM 3201 O O . VAL A 1 411 ? -17.234 2.484 2.002 1 91.12 411 VAL A O 1
ATOM 3204 N N . PHE A 1 412 ? -16.203 0.592 1.429 1 91.25 412 PHE A N 1
ATOM 3205 C CA . PHE A 1 412 ? -17.328 -0.287 1.74 1 91.25 412 PHE A CA 1
ATOM 3206 C C . PHE A 1 412 ? -17.688 -0.201 3.219 1 91.25 412 PHE A C 1
ATOM 3208 O O . PHE A 1 412 ? -18.859 -0.067 3.57 1 91.25 412 PHE A O 1
ATOM 3215 N N . ILE A 1 413 ? -16.734 -0.206 4.039 1 87.56 413 ILE A N 1
ATOM 3216 C CA . ILE A 1 413 ? -16.969 -0.201 5.48 1 87.56 413 ILE A CA 1
ATOM 3217 C C . ILE A 1 413 ? -17.594 1.126 5.898 1 87.56 413 ILE A C 1
ATOM 3219 O O . ILE A 1 413 ? -18.562 1.148 6.672 1 87.56 413 ILE A O 1
ATOM 3223 N N . ARG A 1 414 ? -17.094 2.168 5.375 1 85.06 414 ARG A N 1
ATOM 3224 C CA . ARG A 1 414 ? -17.625 3.49 5.691 1 85.06 414 ARG A CA 1
ATOM 3225 C C . ARG A 1 414 ? -19.078 3.625 5.234 1 85.06 414 ARG A C 1
ATOM 3227 O O . ARG A 1 414 ? -19.922 4.074 5.992 1 85.06 414 ARG A O 1
ATOM 3234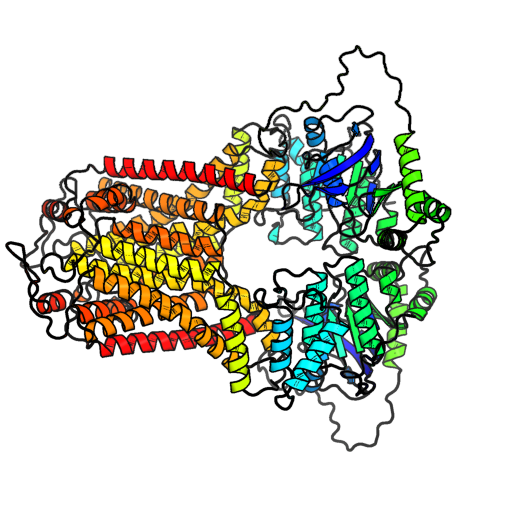 N N . GLU A 1 415 ? -19.344 3.223 4.039 1 88.88 415 GLU A N 1
ATOM 3235 C CA . GLU A 1 415 ? -20.688 3.348 3.486 1 88.88 415 GLU A CA 1
ATOM 3236 C C . GLU A 1 415 ? -21.656 2.41 4.191 1 88.88 415 GLU A C 1
ATOM 3238 O O . GLU A 1 415 ? -22.828 2.762 4.41 1 88.88 415 GLU A O 1
ATOM 3243 N N . TYR A 1 416 ? -21.172 1.275 4.52 1 87.94 416 TYR A N 1
ATOM 3244 C CA . TYR A 1 416 ? -22.016 0.302 5.207 1 87.94 416 TYR A CA 1
ATOM 3245 C C . TYR A 1 416 ? -22.406 0.804 6.594 1 87.94 416 TYR A C 1
ATOM 3247 O O . TYR A 1 416 ? -23.578 0.732 6.98 1 87.94 416 TYR A O 1
ATOM 3255 N N . TYR A 1 417 ? -21.516 1.394 7.324 1 80.38 417 TYR A N 1
ATOM 3256 C CA . TYR A 1 417 ? -21.781 1.858 8.68 1 80.38 417 TYR A CA 1
ATOM 3257 C C . TYR A 1 417 ? -22.641 3.115 8.672 1 80.38 417 TYR A C 1
ATOM 3259 O O . TYR A 1 417 ? -23.328 3.412 9.648 1 80.38 417 TYR A O 1
ATOM 3267 N N . ASN A 1 418 ? -22.609 3.775 7.512 1 81 418 ASN A N 1
ATOM 3268 C CA . ASN A 1 418 ? -23.453 4.957 7.383 1 81 418 ASN A CA 1
ATOM 3269 C C . ASN A 1 418 ? -24.844 4.602 6.855 1 81 418 ASN A C 1
ATOM 3271 O O . ASN A 1 418 ? -25.656 5.484 6.621 1 81 418 ASN A O 1
ATOM 3275 N N . GLY A 1 419 ? -25.016 3.355 6.578 1 83.62 419 GLY A N 1
ATOM 3276 C CA . GLY A 1 419 ? -26.344 2.861 6.238 1 83.62 419 GLY A CA 1
ATOM 3277 C C . GLY A 1 419 ? -26.734 3.145 4.801 1 83.62 419 GLY A C 1
ATOM 3278 O O . GLY A 1 419 ? -27.906 3.361 4.504 1 83.62 419 GLY A O 1
ATOM 3279 N N . TRP A 1 420 ? -25.75 3.213 3.93 1 87.81 420 TRP A N 1
ATOM 3280 C CA . TRP A 1 420 ? -26.047 3.494 2.527 1 87.81 420 TRP A CA 1
ATOM 3281 C C . TRP A 1 420 ? -26.797 2.336 1.887 1 87.81 420 TRP A C 1
ATOM 3283 O O . TRP A 1 420 ? -27.75 2.553 1.126 1 87.81 420 TRP A O 1
ATOM 3293 N N . TYR A 1 421 ? -26.359 1.16 2.158 1 93.19 421 TYR A N 1
ATOM 3294 C CA . TYR A 1 421 ? -26.891 -0.054 1.561 1 93.19 421 TYR A CA 1
ATOM 3295 C C . TYR A 1 421 ? -26.688 -1.253 2.48 1 93.19 421 TYR A C 1
ATOM 3297 O O . TYR A 1 421 ? -26 -1.153 3.494 1 93.19 421 TYR A O 1
ATOM 3305 N N . SER A 1 422 ? -27.375 -2.262 2.158 1 93.69 422 SER A N 1
ATOM 3306 C CA . SER A 1 422 ? -27.266 -3.494 2.932 1 93.69 422 SER A CA 1
ATOM 3307 C C . SER A 1 422 ? -26.094 -4.34 2.463 1 93.69 422 SER A C 1
ATOM 3309 O O . SER A 1 422 ? -25.594 -4.164 1.347 1 93.69 422 SER A O 1
ATOM 3311 N N . LEU A 1 423 ? -25.641 -5.184 3.359 1 93.62 423 LEU A N 1
ATOM 3312 C CA . LEU A 1 423 ? -24.516 -6.066 3.033 1 93.62 423 LEU A CA 1
ATOM 3313 C C . LEU A 1 423 ? -24.891 -7.008 1.893 1 93.62 423 LEU A C 1
ATOM 3315 O O . LEU A 1 423 ? -24.062 -7.305 1.03 1 93.62 423 LEU A O 1
ATOM 3319 N N . ARG A 1 424 ? -26.125 -7.48 1.864 1 94.69 424 ARG A N 1
ATOM 3320 C CA . ARG A 1 424 ? -26.594 -8.391 0.822 1 94.69 424 ARG A CA 1
ATOM 3321 C C . ARG A 1 424 ? -26.547 -7.719 -0.547 1 94.69 424 ARG A C 1
ATOM 3323 O O . ARG A 1 424 ? -26.125 -8.336 -1.532 1 94.69 424 ARG A O 1
ATOM 3330 N N . ALA A 1 425 ? -26.922 -6.453 -0.563 1 95.5 425 ALA A N 1
ATOM 3331 C CA . ALA A 1 425 ? -26.922 -5.727 -1.832 1 95.5 425 ALA A CA 1
ATOM 3332 C C . ALA A 1 425 ? -25.5 -5.527 -2.352 1 95.5 425 ALA A C 1
ATOM 3334 O O . ALA A 1 425 ? -25.234 -5.699 -3.545 1 95.5 425 ALA A O 1
ATOM 3335 N N . TYR A 1 426 ? -24.688 -5.172 -1.428 1 94.44 426 TYR A N 1
ATOM 3336 C CA . TYR A 1 426 ? -23.297 -4.984 -1.826 1 94.44 426 TYR A CA 1
ATOM 3337 C C . TYR A 1 426 ? -22.688 -6.293 -2.324 1 94.44 426 TYR A C 1
ATOM 3339 O O . TYR A 1 426 ? -22.031 -6.32 -3.369 1 94.44 426 TYR A O 1
ATOM 3347 N N . TYR A 1 427 ? -22.922 -7.34 -1.584 1 94.62 427 TYR A N 1
ATOM 3348 C CA . TYR A 1 427 ? -22.375 -8.656 -1.898 1 94.62 427 TYR A CA 1
ATOM 3349 C C . TYR A 1 427 ? -22.828 -9.109 -3.285 1 94.62 427 TYR A C 1
ATOM 3351 O O . TYR A 1 427 ? -22 -9.477 -4.117 1 94.62 427 TYR A O 1
ATOM 3359 N N . ILE A 1 428 ? -24.062 -9.078 -3.547 1 95.75 428 ILE A N 1
ATOM 3360 C CA . ILE A 1 428 ? -24.609 -9.555 -4.816 1 95.75 428 ILE A CA 1
ATOM 3361 C C . ILE A 1 428 ? -24.125 -8.656 -5.953 1 95.75 428 ILE A C 1
ATOM 3363 O O . ILE A 1 428 ? -23.812 -9.133 -7.043 1 95.75 428 ILE A O 1
ATOM 3367 N N . SER A 1 429 ? -24.062 -7.371 -5.676 1 94.69 429 SER A N 1
ATOM 3368 C CA . SER A 1 429 ? -23.594 -6.449 -6.703 1 94.69 429 SER A CA 1
ATOM 3369 C C . SER A 1 429 ? -22.141 -6.727 -7.066 1 94.69 429 SER A C 1
ATOM 3371 O O . SER A 1 429 ? -21.766 -6.668 -8.234 1 94.69 429 SER A O 1
ATOM 3373 N N . LYS A 1 430 ? -21.375 -7.031 -6.086 1 91.88 430 LYS A N 1
ATOM 3374 C CA . LYS A 1 430 ? -19.953 -7.305 -6.328 1 91.88 430 LYS A CA 1
ATOM 3375 C C . LYS A 1 430 ? -19.781 -8.609 -7.105 1 91.88 430 LYS A C 1
ATOM 3377 O O . LYS A 1 430 ? -18.969 -8.672 -8.031 1 91.88 430 LYS A O 1
ATOM 3382 N N . VAL A 1 431 ? -20.531 -9.578 -6.77 1 93.5 431 VAL A N 1
ATOM 3383 C CA . VAL A 1 431 ? -20.453 -10.875 -7.434 1 93.5 431 VAL A CA 1
ATOM 3384 C C . VAL A 1 431 ? -20.891 -10.734 -8.891 1 93.5 431 VAL A C 1
ATOM 3386 O O . VAL A 1 431 ? -20.219 -11.219 -9.797 1 93.5 431 VAL A O 1
ATOM 3389 N N . LEU A 1 432 ? -21.938 -9.992 -9.094 1 93.25 432 LEU A N 1
ATOM 3390 C CA . LEU A 1 432 ? -22.484 -9.859 -10.438 1 93.25 432 LEU A CA 1
ATOM 3391 C C . LEU A 1 432 ? -21.625 -8.945 -11.297 1 93.25 432 LEU A C 1
ATOM 3393 O O . LEU A 1 432 ? -21.484 -9.172 -12.5 1 93.25 432 LEU A O 1
ATOM 3397 N N . ALA A 1 433 ? -21.078 -7.953 -10.695 1 91 433 ALA A N 1
ATOM 3398 C CA . ALA A 1 433 ? -20.281 -6.988 -11.438 1 91 433 ALA A CA 1
ATOM 3399 C C . ALA A 1 433 ? -18.984 -7.629 -11.93 1 91 433 ALA A C 1
ATOM 3401 O O . ALA A 1 433 ? -18.422 -7.215 -12.953 1 91 433 ALA A O 1
ATOM 3402 N N . ASP A 1 434 ? -18.469 -8.633 -11.266 1 87.31 434 ASP A N 1
ATOM 3403 C CA . ASP A 1 434 ? -17.219 -9.281 -11.633 1 87.31 434 ASP A CA 1
ATOM 3404 C C . ASP A 1 434 ? -17.453 -10.367 -12.688 1 87.31 434 ASP A C 1
ATOM 3406 O O . ASP A 1 434 ? -16.5 -10.836 -13.32 1 87.31 434 ASP A O 1
ATOM 3410 N N . LEU A 1 435 ? -18.703 -10.719 -12.969 1 88.56 435 LEU A N 1
ATOM 3411 C CA . LEU A 1 435 ? -19.031 -11.859 -13.812 1 88.56 435 LEU A CA 1
ATOM 3412 C C . LEU A 1 435 ? -18.609 -11.617 -15.258 1 88.56 435 LEU A C 1
ATOM 3414 O O . LEU A 1 435 ? -18.031 -12.5 -15.891 1 88.56 435 LEU A O 1
ATOM 3418 N N . PRO A 1 436 ? -18.766 -10.43 -15.727 1 87.81 436 PRO A N 1
ATOM 3419 C CA . PRO A 1 436 ? -18.438 -10.25 -17.141 1 87.81 436 PRO A CA 1
ATOM 3420 C C . PRO A 1 436 ? -16.953 -10.508 -17.438 1 87.81 436 PRO A C 1
ATOM 3422 O O . PRO A 1 436 ? -16.641 -11.234 -18.391 1 87.81 436 PRO A O 1
ATOM 3425 N N . LEU A 1 437 ? -16.109 -10.008 -16.672 1 86.56 437 LEU A N 1
ATOM 3426 C CA . LEU A 1 437 ? -14.688 -10.219 -16.906 1 86.56 437 LEU A CA 1
ATOM 3427 C C . LEU A 1 437 ? -14.297 -11.672 -16.641 1 86.56 437 LEU A C 1
ATOM 3429 O O . LEU A 1 437 ? -13.461 -12.234 -17.359 1 86.56 437 LEU A O 1
ATOM 3433 N N . GLN A 1 438 ? -14.93 -12.289 -15.719 1 89.25 438 GLN A N 1
ATOM 3434 C CA . GLN A 1 438 ? -14.641 -13.672 -15.359 1 89.25 438 GLN A CA 1
ATOM 3435 C C . GLN A 1 438 ? -15.18 -14.641 -16.406 1 89.25 438 GLN A C 1
ATOM 3437 O O . GLN A 1 438 ? -14.734 -15.781 -16.484 1 89.25 438 GLN A O 1
ATOM 3442 N N . MET A 1 439 ? -16.094 -14.141 -17.172 1 92.38 439 MET A N 1
ATOM 3443 C CA . MET A 1 439 ? -16.656 -14.984 -18.234 1 92.38 439 MET A CA 1
ATOM 3444 C C . MET A 1 439 ? -15.938 -14.773 -19.547 1 92.38 439 MET A C 1
ATOM 3446 O O . MET A 1 439 ? -15.609 -15.734 -20.25 1 92.38 439 MET A O 1
ATOM 3450 N N . ILE A 1 440 ? -15.531 -13.641 -19.828 1 92.62 440 ILE A N 1
ATOM 3451 C CA . ILE A 1 440 ? -14.969 -13.289 -21.125 1 92.62 440 ILE A CA 1
ATOM 3452 C C . ILE A 1 440 ? -13.578 -13.898 -21.266 1 92.62 440 ILE A C 1
ATOM 3454 O O . ILE A 1 440 ? -13.258 -14.508 -22.297 1 92.62 440 ILE A O 1
ATOM 3458 N N . CYS A 1 441 ? -12.773 -13.797 -20.281 1 92.44 441 CYS A N 1
ATOM 3459 C CA . CYS A 1 441 ? -11.375 -14.211 -20.375 1 92.44 441 CYS A CA 1
ATOM 3460 C C . CYS A 1 441 ? -11.258 -15.719 -20.547 1 92.44 441 CYS A C 1
ATOM 3462 O O . CYS A 1 441 ? -10.656 -16.188 -21.516 1 92.44 441 CYS A O 1
ATOM 3464 N N . PRO A 1 442 ? -11.906 -16.469 -19.719 1 95.06 442 PRO A N 1
ATOM 3465 C CA . PRO A 1 442 ? -11.812 -17.922 -19.906 1 95.06 442 PRO A CA 1
ATOM 3466 C C . PRO A 1 442 ? -12.492 -18.391 -21.188 1 95.06 442 PRO A C 1
ATOM 3468 O O . PRO A 1 442 ? -12.039 -19.359 -21.812 1 95.06 442 PRO A O 1
ATOM 3471 N N . MET A 1 443 ? -13.547 -17.75 -21.594 1 95.75 443 MET A N 1
ATOM 3472 C CA . MET A 1 443 ? -14.234 -18.125 -22.828 1 95.75 443 MET A CA 1
ATOM 3473 C C . MET A 1 443 ? -13.352 -17.859 -24.031 1 95.75 443 MET A C 1
ATOM 3475 O O . MET A 1 443 ? -13.273 -18.688 -24.953 1 95.75 443 MET A O 1
ATOM 3479 N N . ALA A 1 444 ? -12.758 -16.75 -24.047 1 95.75 444 ALA A N 1
ATOM 3480 C CA . ALA A 1 444 ? -11.828 -16.438 -25.125 1 95.75 444 ALA A CA 1
ATOM 3481 C C . ALA A 1 444 ? -10.664 -17.422 -25.141 1 95.75 444 ALA A C 1
ATOM 3483 O O . ALA A 1 444 ? -10.266 -17.922 -26.188 1 95.75 444 ALA A O 1
ATOM 3484 N N . PHE A 1 445 ? -10.172 -17.734 -24 1 96.88 445 PHE A N 1
ATOM 3485 C CA . PHE A 1 445 ? -9.039 -18.641 -23.859 1 96.88 445 PHE A CA 1
ATOM 3486 C C . PHE A 1 445 ? -9.383 -20.016 -24.375 1 96.88 445 PHE A C 1
ATOM 3488 O O . PHE A 1 445 ? -8.656 -20.578 -25.219 1 96.88 445 PHE A O 1
ATOM 3495 N N . ILE A 1 446 ? -10.539 -20.594 -23.969 1 97.12 446 ILE A N 1
ATOM 3496 C CA . ILE A 1 446 ? -10.891 -21.953 -24.328 1 97.12 446 ILE A CA 1
ATOM 3497 C C . ILE A 1 446 ? -11.32 -22.016 -25.797 1 97.12 446 ILE A C 1
ATOM 3499 O O . ILE A 1 446 ? -11.07 -23.016 -26.484 1 97.12 446 ILE A O 1
ATOM 3503 N N . SER A 1 447 ? -11.969 -20.984 -26.312 1 97 447 SER A N 1
ATOM 3504 C CA . SER A 1 447 ? -12.391 -20.953 -27.703 1 97 447 SER A CA 1
ATOM 3505 C C . SER A 1 447 ? -11.195 -21.016 -28.641 1 97 447 SER A C 1
ATOM 3507 O O . SER A 1 447 ? -11.211 -21.734 -29.641 1 97 447 SER A O 1
ATOM 3509 N N . ILE A 1 448 ? -10.188 -20.328 -28.281 1 97.25 448 ILE A N 1
ATOM 3510 C CA . ILE A 1 448 ? -8.992 -20.297 -29.125 1 97.25 448 ILE A CA 1
ATOM 3511 C C . ILE A 1 448 ? -8.219 -21.609 -28.969 1 97.25 448 ILE A C 1
ATOM 3513 O O . ILE A 1 448 ? -7.918 -22.281 -29.953 1 97.25 448 ILE A O 1
ATOM 3517 N N . SER A 1 449 ? -8 -22.047 -27.75 1 96.38 449 SER A N 1
ATOM 3518 C CA . SER A 1 449 ? -7.176 -23.219 -27.484 1 96.38 449 SER A CA 1
ATOM 3519 C C . SER A 1 449 ? -7.859 -24.5 -27.953 1 96.38 449 SER A C 1
ATOM 3521 O O . SER A 1 449 ? -7.207 -25.391 -28.5 1 96.38 449 SER A O 1
ATOM 3523 N N . TYR A 1 450 ? -9.164 -24.594 -27.812 1 96.81 450 TYR A N 1
ATOM 3524 C CA . TYR A 1 450 ? -9.922 -25.797 -28.141 1 96.81 450 TYR A CA 1
ATOM 3525 C C . TYR A 1 450 ? -9.844 -26.094 -29.641 1 96.81 450 TYR A C 1
ATOM 3527 O O . TYR A 1 450 ? -9.555 -27.234 -30.031 1 96.81 450 TYR A O 1
ATOM 3535 N N . PHE A 1 451 ? -9.969 -25.125 -30.453 1 96.25 451 PHE A N 1
ATOM 3536 C CA . PHE A 1 451 ? -10.023 -25.359 -31.891 1 96.25 451 PHE A CA 1
ATOM 3537 C C . PHE A 1 451 ? -8.617 -25.453 -32.469 1 96.25 451 PHE A C 1
ATOM 3539 O O . PHE A 1 451 ? -8.359 -26.266 -33.375 1 96.25 451 PHE A O 1
ATOM 3546 N N . MET A 1 452 ? -7.723 -24.75 -31.953 1 95.62 452 MET A N 1
ATOM 3547 C CA . MET A 1 452 ? -6.359 -24.781 -32.469 1 95.62 452 MET A CA 1
ATOM 3548 C C . MET A 1 452 ? -5.672 -26.094 -32.125 1 95.62 452 MET A C 1
ATOM 3550 O O . MET A 1 452 ? -4.816 -26.578 -32.875 1 95.62 452 MET A O 1
ATOM 3554 N N . THR A 1 453 ? -6.043 -26.703 -30.984 1 95 453 THR A N 1
ATOM 3555 C CA . THR A 1 453 ? -5.418 -27.953 -30.562 1 95 453 THR A CA 1
ATOM 3556 C C . THR A 1 453 ? -6.105 -29.156 -31.219 1 95 453 THR A C 1
ATOM 3558 O O . THR A 1 453 ? -5.738 -30.297 -30.953 1 95 453 THR A O 1
ATOM 3561 N N . GLY A 1 454 ? -7.082 -28.953 -32.031 1 94.38 454 GLY A N 1
ATOM 3562 C CA . GLY A 1 454 ? -7.723 -30 -32.812 1 94.38 454 GLY A CA 1
ATOM 3563 C C . GLY A 1 454 ? -8.602 -30.922 -31.984 1 94.38 454 GLY A C 1
ATOM 3564 O O . GLY A 1 454 ? -8.633 -32.125 -32.188 1 94.38 454 GLY A O 1
ATOM 3565 N N . GLN A 1 455 ? -9.18 -30.375 -30.953 1 94.81 455 GLN A N 1
ATOM 3566 C CA . GLN A 1 455 ? -10.141 -31.156 -30.188 1 94.81 455 GLN A CA 1
ATOM 3567 C C . GLN A 1 455 ? -11.383 -31.469 -31.016 1 94.81 455 GLN A C 1
ATOM 3569 O O . GLN A 1 455 ? -11.617 -30.844 -32.062 1 94.81 455 GLN A O 1
ATOM 3574 N N . PRO A 1 456 ? -12.117 -32.469 -30.641 1 93.56 456 PRO A N 1
ATOM 3575 C CA . PRO A 1 456 ? -13.273 -32.844 -31.453 1 93.56 456 PRO A CA 1
ATOM 3576 C C . PRO A 1 456 ? -14.219 -31.672 -31.719 1 93.56 456 PRO A C 1
ATOM 3578 O O . PRO A 1 456 ? -14.688 -31.031 -30.766 1 93.56 456 PRO A O 1
ATOM 3581 N N . PRO A 1 457 ? -14.406 -31.359 -32.969 1 92.69 457 PRO A N 1
ATOM 3582 C CA . PRO A 1 457 ? -15.242 -30.203 -33.312 1 92.69 457 PRO A CA 1
ATOM 3583 C C . PRO A 1 457 ? -16.734 -30.469 -33.094 1 92.69 457 PRO A C 1
ATOM 3585 O O . PRO A 1 457 ? -17.516 -30.391 -34.062 1 92.69 457 PRO A O 1
ATOM 3588 N N . GLU A 1 458 ? -17.125 -30.938 -31.984 1 94.62 458 GLU A N 1
ATOM 3589 C CA . GLU A 1 458 ? -18.5 -31.141 -31.594 1 94.62 458 GLU A CA 1
ATOM 3590 C C . GLU A 1 458 ? -18.953 -30.078 -30.578 1 94.62 458 GLU A C 1
ATOM 3592 O O . GLU A 1 458 ? -18.25 -29.812 -29.609 1 94.62 458 GLU A O 1
ATOM 3597 N N . PHE A 1 459 ? -20.062 -29.562 -30.812 1 95.12 459 PHE A N 1
ATOM 3598 C CA . PHE A 1 459 ? -20.562 -28.453 -30.016 1 95.12 459 PHE A CA 1
ATOM 3599 C C . PHE A 1 459 ? -20.781 -28.875 -28.562 1 95.12 459 PHE A C 1
ATOM 3601 O O . PHE A 1 459 ? -20.531 -28.094 -27.641 1 95.12 459 PHE A O 1
ATOM 3608 N N . ASN A 1 460 ? -21.297 -30.062 -28.359 1 94.81 460 ASN A N 1
ATOM 3609 C CA . ASN A 1 460 ? -21.578 -30.531 -27.016 1 94.81 460 ASN A CA 1
ATOM 3610 C C . ASN A 1 460 ? -20.297 -30.625 -26.188 1 94.81 460 ASN A C 1
ATOM 3612 O O . ASN A 1 460 ? -20.266 -30.234 -25.016 1 94.81 460 ASN A O 1
ATOM 3616 N N . ARG A 1 461 ? -19.234 -31.172 -26.797 1 95.38 461 ARG A N 1
ATOM 3617 C CA . ARG A 1 461 ? -17.953 -31.297 -26.109 1 95.38 461 ARG A CA 1
ATOM 3618 C C . ARG A 1 461 ? -17.328 -29.938 -25.844 1 95.38 461 ARG A C 1
ATOM 3620 O O . ARG A 1 461 ? -16.766 -29.703 -24.781 1 95.38 461 ARG A O 1
ATOM 3627 N N . PHE A 1 462 ? -17.516 -29.094 -26.859 1 96.88 462 PHE A N 1
ATOM 3628 C CA . PHE A 1 462 ? -17 -27.734 -26.719 1 96.88 462 PHE A CA 1
ATOM 3629 C C . PHE A 1 462 ? -17.719 -27 -25.578 1 96.88 462 PHE A C 1
ATOM 3631 O O . PHE A 1 462 ? -17.078 -26.344 -24.766 1 96.88 462 PHE A O 1
ATOM 3638 N N . ALA A 1 463 ? -18.984 -27.141 -25.531 1 96.75 463 ALA A N 1
ATOM 3639 C CA . ALA A 1 463 ? -19.797 -26.5 -24.484 1 96.75 463 ALA A CA 1
ATOM 3640 C C . ALA A 1 463 ? -19.422 -27.031 -23.094 1 96.75 463 ALA A C 1
ATOM 3642 O O . ALA A 1 463 ? -19.406 -26.281 -22.125 1 96.75 463 ALA A O 1
ATOM 3643 N N . MET A 1 464 ? -19.141 -28.328 -23.016 1 96.69 464 MET A N 1
ATOM 3644 C CA . MET A 1 464 ? -18.734 -28.938 -21.75 1 96.69 464 MET A CA 1
ATOM 3645 C C . MET A 1 464 ? -17.406 -28.359 -21.281 1 96.69 464 MET A C 1
ATOM 3647 O O . MET A 1 464 ? -17.25 -28.016 -20.094 1 96.69 464 MET A O 1
ATOM 3651 N N . CYS A 1 465 ? -16.453 -28.203 -22.203 1 97.06 465 CYS A N 1
ATOM 3652 C CA . CYS A 1 465 ? -15.156 -27.641 -21.844 1 97.06 465 CYS A CA 1
ATOM 3653 C C . CYS A 1 465 ? -15.297 -26.188 -21.438 1 97.06 465 CYS A C 1
ATOM 3655 O O . CYS A 1 465 ? -14.617 -25.719 -20.516 1 97.06 465 CYS A O 1
ATOM 3657 N N . CYS A 1 466 ? -16.188 -25.484 -22.094 1 97.25 466 CYS A N 1
ATOM 3658 C CA . CYS A 1 466 ? -16.453 -24.094 -21.734 1 97.25 466 CYS A CA 1
ATOM 3659 C C . CYS A 1 466 ? -17 -23.984 -20.328 1 97.25 466 CYS A C 1
ATOM 3661 O O . CYS A 1 466 ? -16.578 -23.125 -19.547 1 97.25 466 CYS A O 1
ATOM 3663 N N . MET A 1 467 ? -17.875 -24.828 -20 1 97.12 467 MET A N 1
ATOM 3664 C CA . MET A 1 467 ? -18.5 -24.812 -18.688 1 97.12 467 MET A CA 1
ATOM 3665 C C . MET A 1 467 ? -17.484 -25.094 -17.594 1 97.12 467 MET A C 1
ATOM 3667 O O . MET A 1 467 ? -17.453 -24.391 -16.578 1 97.12 467 MET A O 1
ATOM 3671 N N . ILE A 1 468 ? -16.641 -26.047 -17.797 1 97.19 468 ILE A N 1
ATOM 3672 C CA . ILE A 1 468 ? -15.633 -26.406 -16.812 1 97.19 468 ILE A CA 1
ATOM 3673 C C . ILE A 1 468 ? -14.625 -25.25 -16.672 1 97.19 468 ILE A C 1
ATOM 3675 O O . ILE A 1 468 ? -14.172 -24.938 -15.57 1 97.19 468 ILE A O 1
ATOM 3679 N N . SER A 1 469 ? -14.289 -24.703 -17.844 1 97.56 469 SER A N 1
ATOM 3680 C CA . SER A 1 469 ? -13.359 -23.562 -17.828 1 97.56 469 SER A CA 1
ATOM 3681 C C . SER A 1 469 ? -13.938 -22.406 -17.031 1 97.56 469 SER A C 1
ATOM 3683 O O . SER A 1 469 ? -13.227 -21.75 -16.25 1 97.56 469 SER A O 1
ATOM 3685 N N . LEU A 1 470 ? -15.164 -22.141 -17.219 1 96.94 470 LEU A N 1
ATOM 3686 C CA . LEU A 1 470 ? -15.828 -21.062 -16.5 1 96.94 470 LEU A CA 1
ATOM 3687 C C . LEU A 1 470 ? -15.859 -21.344 -15 1 96.94 470 LEU A C 1
ATOM 3689 O O . LEU A 1 470 ? -15.555 -20.453 -14.195 1 96.94 470 LEU A O 1
ATOM 3693 N N . LEU A 1 471 ? -16.188 -22.547 -14.664 1 97.5 471 LEU A N 1
ATOM 3694 C CA . LEU A 1 471 ? -16.25 -22.906 -13.25 1 97.5 471 LEU A CA 1
ATOM 3695 C C . LEU A 1 471 ? -14.867 -22.828 -12.609 1 97.5 471 LEU A C 1
ATOM 3697 O O . LEU A 1 471 ? -14.734 -22.391 -11.461 1 97.5 471 LEU A O 1
ATOM 3701 N N . THR A 1 472 ? -13.844 -23.234 -13.367 1 97.06 472 THR A N 1
ATOM 3702 C CA . THR A 1 472 ? -12.469 -23.125 -12.891 1 97.06 472 THR A CA 1
ATOM 3703 C C . THR A 1 472 ? -12.094 -21.672 -12.633 1 97.06 472 THR A C 1
ATOM 3705 O O . THR A 1 472 ? -11.516 -21.344 -11.586 1 97.06 472 THR A O 1
ATOM 3708 N N . ALA A 1 473 ? -12.461 -20.859 -13.562 1 96.5 473 ALA A N 1
ATOM 3709 C CA . ALA A 1 473 ? -12.156 -19.422 -13.445 1 96.5 473 ALA A CA 1
ATOM 3710 C C . ALA A 1 473 ? -12.867 -18.812 -12.242 1 96.5 473 ALA A C 1
ATOM 3712 O O . ALA A 1 473 ? -12.273 -18.031 -11.492 1 96.5 473 ALA A O 1
ATOM 3713 N N . PHE A 1 474 ? -14.094 -19.219 -12.039 1 96.94 474 PHE A N 1
ATOM 3714 C CA . PHE A 1 474 ? -14.867 -18.688 -10.922 1 96.94 474 PHE A CA 1
ATOM 3715 C C . PHE A 1 474 ? -14.297 -19.156 -9.594 1 96.94 474 PHE A C 1
ATOM 3717 O O . PHE A 1 474 ? -14.203 -18.359 -8.641 1 96.94 474 PHE A O 1
ATOM 3724 N N . ILE A 1 475 ? -13.945 -20.359 -9.523 1 97.06 475 ILE A N 1
ATOM 3725 C CA . ILE A 1 475 ? -13.383 -20.891 -8.289 1 97.06 475 ILE A CA 1
ATOM 3726 C C . ILE A 1 475 ? -12.07 -20.188 -7.965 1 97.06 475 ILE A C 1
ATOM 3728 O O . ILE A 1 475 ? -11.859 -19.75 -6.832 1 97.06 475 ILE A O 1
ATOM 3732 N N . GLY A 1 476 ? -11.227 -20.031 -8.961 1 96.06 476 GLY A N 1
ATOM 3733 C CA . GLY A 1 476 ? -10 -19.281 -8.758 1 96.06 476 GLY A CA 1
ATOM 3734 C C . GLY A 1 476 ? -10.25 -17.844 -8.312 1 96.06 476 GLY A C 1
ATOM 3735 O O . GLY A 1 476 ? -9.594 -17.359 -7.387 1 96.06 476 GLY A O 1
ATOM 3736 N N . HIS A 1 477 ? -11.188 -17.219 -8.93 1 95.31 477 HIS A N 1
ATOM 3737 C CA . HIS A 1 477 ? -11.531 -15.836 -8.625 1 95.31 477 HIS A CA 1
ATOM 3738 C C . HIS A 1 477 ? -11.953 -15.688 -7.164 1 95.31 477 HIS A C 1
ATOM 3740 O O . HIS A 1 477 ? -11.438 -14.82 -6.457 1 95.31 477 HIS A O 1
ATOM 3746 N N . PHE A 1 478 ? -12.805 -16.531 -6.703 1 96.62 478 PHE A N 1
ATOM 3747 C CA . PHE A 1 478 ? -13.367 -16.344 -5.371 1 96.62 478 PHE A CA 1
ATOM 3748 C C . PHE A 1 478 ? -12.375 -16.797 -4.301 1 96.62 478 PHE A C 1
ATOM 3750 O O . PHE A 1 478 ? -12.375 -16.266 -3.189 1 96.62 478 PHE A O 1
ATOM 3757 N N . ILE A 1 479 ? -11.469 -17.703 -4.648 1 96.62 479 ILE A N 1
ATOM 3758 C CA . ILE A 1 479 ? -10.391 -18.031 -3.721 1 96.62 479 ILE A CA 1
ATOM 3759 C C . ILE A 1 479 ? -9.492 -16.812 -3.527 1 96.62 479 ILE A C 1
ATOM 3761 O O . ILE A 1 479 ? -9.117 -16.484 -2.4 1 96.62 479 ILE A O 1
ATOM 3765 N N . GLY A 1 480 ? -9.242 -16.141 -4.59 1 94.81 480 GLY A N 1
ATOM 3766 C CA . GLY A 1 480 ? -8.445 -14.93 -4.523 1 94.81 480 GLY A CA 1
ATOM 3767 C C . GLY A 1 480 ? -9.125 -13.812 -3.754 1 94.81 480 GLY A C 1
ATOM 3768 O O . GLY A 1 480 ? -8.508 -13.18 -2.893 1 94.81 480 GLY A O 1
ATOM 3769 N N . VAL A 1 481 ? -10.367 -13.625 -4.043 1 94.75 481 VAL A N 1
ATOM 3770 C CA . VAL A 1 481 ? -11.117 -12.547 -3.41 1 94.75 481 VAL A CA 1
ATOM 3771 C C . VAL A 1 481 ? -11.227 -12.805 -1.908 1 94.75 481 VAL A C 1
ATOM 3773 O O . VAL A 1 481 ? -11.094 -11.875 -1.104 1 94.75 481 VAL A O 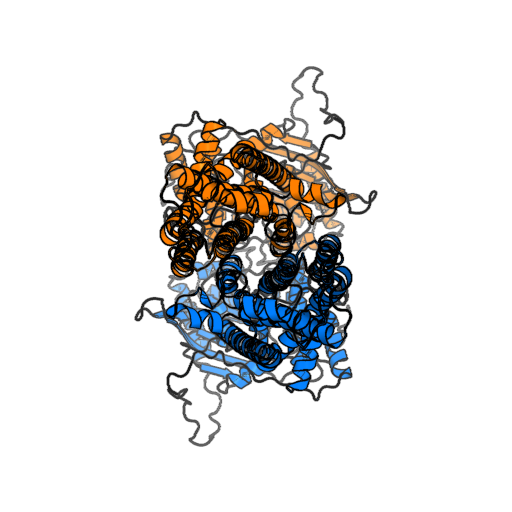1
ATOM 3776 N N . ILE A 1 482 ? -11.469 -14.023 -1.505 1 96.19 482 ILE A N 1
ATOM 3777 C CA . ILE A 1 482 ? -11.578 -14.383 -0.095 1 96.19 482 ILE A CA 1
ATOM 3778 C C . ILE A 1 482 ? -10.234 -14.172 0.601 1 96.19 482 ILE A C 1
ATOM 3780 O O . ILE A 1 482 ? -10.18 -13.594 1.689 1 96.19 482 ILE A O 1
ATOM 3784 N N . GLY A 1 483 ? -9.156 -14.609 -0.037 1 94.25 483 GLY A N 1
ATOM 3785 C CA . GLY A 1 483 ? -7.832 -14.383 0.51 1 94.25 483 GLY A CA 1
ATOM 3786 C C . GLY A 1 483 ? -7.508 -12.914 0.705 1 94.25 483 GLY A C 1
ATOM 3787 O O . GLY A 1 483 ? -6.988 -12.523 1.75 1 94.25 483 GLY A O 1
ATOM 3788 N N . GLY A 1 484 ? -7.859 -12.094 -0.223 1 92.88 484 GLY A N 1
ATOM 3789 C CA . GLY A 1 484 ? -7.598 -10.664 -0.161 1 92.88 484 GLY A CA 1
ATOM 3790 C C . GLY A 1 484 ? -8.453 -9.945 0.867 1 92.88 484 GLY A C 1
ATOM 3791 O O . GLY A 1 484 ? -8.062 -8.891 1.378 1 92.88 484 GLY A O 1
ATOM 3792 N N . THR A 1 485 ? -9.617 -10.492 1.166 1 93.06 485 THR A N 1
ATOM 3793 C CA . THR A 1 485 ? -10.539 -9.859 2.102 1 93.06 485 THR A CA 1
ATOM 3794 C C . THR A 1 485 ? -10.18 -10.219 3.541 1 93.06 485 THR A C 1
ATOM 3796 O O . THR A 1 485 ? -10.266 -9.375 4.438 1 93.06 485 THR A O 1
ATOM 3799 N N . LEU A 1 486 ? -9.648 -11.383 3.775 1 92.56 486 LEU A N 1
ATOM 3800 C CA . LEU A 1 486 ? -9.445 -11.875 5.133 1 92.56 486 LEU A CA 1
ATOM 3801 C C . LEU A 1 486 ? -8.016 -11.625 5.598 1 92.56 486 LEU A C 1
ATOM 3803 O O . LEU A 1 486 ? -7.766 -11.461 6.793 1 92.56 486 LEU A O 1
ATOM 3807 N N . LEU A 1 487 ? -7.098 -11.609 4.613 1 90.81 487 LEU A N 1
ATOM 3808 C CA . LEU A 1 487 ? -5.688 -11.594 4.988 1 90.81 487 LEU A CA 1
ATOM 3809 C C . LEU A 1 487 ? -5.027 -10.289 4.566 1 90.81 487 LEU A C 1
ATOM 3811 O O . LEU A 1 487 ? -5.598 -9.516 3.795 1 90.81 487 LEU A O 1
ATOM 3815 N N . SER A 1 488 ? -3.822 -10.156 5.117 1 89.31 488 SER A N 1
ATOM 3816 C CA . SER A 1 488 ? -2.99 -9.039 4.672 1 89.31 488 SER A CA 1
ATOM 3817 C C . SER A 1 488 ? -2.412 -9.305 3.283 1 89.31 488 SER A C 1
ATOM 3819 O O . SER A 1 488 ? -2.387 -10.445 2.822 1 89.31 488 SER A O 1
ATOM 3821 N N . LEU A 1 489 ? -1.966 -8.266 2.641 1 88.38 489 LEU A N 1
ATOM 3822 C CA . LEU A 1 489 ? -1.457 -8.359 1.277 1 88.38 489 LEU A CA 1
ATOM 3823 C C . LEU A 1 489 ? -0.319 -9.375 1.194 1 88.38 489 LEU A C 1
ATOM 3825 O O . LEU A 1 489 ? -0.334 -10.266 0.34 1 88.38 489 LEU A O 1
ATOM 3829 N N . GLN A 1 490 ? 0.62 -9.344 2.082 1 85.56 490 GLN A N 1
ATOM 3830 C CA . GLN A 1 490 ? 1.788 -10.219 2.08 1 85.56 490 GLN A CA 1
ATOM 3831 C C . GLN A 1 490 ? 1.388 -11.672 2.307 1 85.56 490 GLN A C 1
ATOM 3833 O O . GLN A 1 490 ? 1.866 -12.57 1.61 1 85.56 490 GLN A O 1
ATOM 3838 N N . THR A 1 491 ? 0.481 -11.883 3.195 1 88 491 THR A N 1
ATOM 3839 C CA . THR A 1 491 ? 0.041 -13.234 3.521 1 88 491 THR A CA 1
ATOM 3840 C C . THR A 1 491 ? -0.824 -13.805 2.402 1 88 491 THR A C 1
ATOM 3842 O O . THR A 1 491 ? -0.728 -14.992 2.082 1 88 491 THR A O 1
ATOM 3845 N N . ALA A 1 492 ? -1.614 -12.953 1.816 1 91.19 492 ALA A N 1
ATOM 3846 C CA . ALA A 1 492 ? -2.52 -13.414 0.767 1 91.19 492 ALA A CA 1
ATOM 3847 C C . ALA A 1 492 ? -1.743 -13.859 -0.469 1 91.19 492 ALA A C 1
ATOM 3849 O O . ALA A 1 492 ? -2.021 -14.922 -1.034 1 91.19 492 ALA A O 1
ATOM 3850 N N . ILE A 1 493 ? -0.731 -13.133 -0.854 1 88.88 493 ILE A N 1
ATOM 3851 C CA . ILE A 1 493 ? 0.039 -13.414 -2.061 1 88.88 493 ILE A CA 1
ATOM 3852 C C . ILE A 1 493 ? 0.808 -14.727 -1.887 1 88.88 493 ILE A C 1
ATOM 3854 O O . ILE A 1 493 ? 0.99 -15.477 -2.848 1 88.88 493 ILE A O 1
ATOM 3858 N N . PHE A 1 494 ? 1.089 -15.031 -0.678 1 86.06 494 PHE A N 1
ATOM 3859 C CA . PHE A 1 494 ? 1.845 -16.25 -0.407 1 86.06 494 PHE A CA 1
ATOM 3860 C C . PHE A 1 494 ? 0.907 -17.438 -0.183 1 86.06 494 PHE A C 1
ATOM 3862 O O . PHE A 1 494 ? 1.113 -18.516 -0.745 1 86.06 494 PHE A O 1
ATOM 3869 N N . LEU A 1 495 ? -0.137 -17.203 0.523 1 87.56 495 LEU A N 1
ATOM 3870 C CA . LEU A 1 495 ? -0.941 -18.312 1.007 1 87.56 495 LEU A CA 1
ATOM 3871 C C . LEU A 1 495 ? -1.896 -18.812 -0.076 1 87.56 495 LEU A C 1
ATOM 3873 O O . LEU A 1 495 ? -2.232 -19.984 -0.124 1 87.56 495 LEU A O 1
ATOM 3877 N N . VAL A 1 496 ? -2.338 -17.938 -0.94 1 90.31 496 VAL A N 1
ATOM 3878 C CA . VAL A 1 496 ? -3.299 -18.359 -1.957 1 90.31 496 VAL A CA 1
ATOM 3879 C C . VAL A 1 496 ? -2.676 -19.422 -2.848 1 90.31 496 VAL A C 1
ATOM 3881 O O . VAL A 1 496 ? -3.215 -20.531 -2.969 1 90.31 496 VAL A O 1
ATOM 3884 N N . PRO A 1 497 ? -1.486 -19.188 -3.361 1 88.5 497 PRO A N 1
ATOM 3885 C CA . PRO A 1 497 ? -0.874 -20.266 -4.141 1 88.5 497 PRO A CA 1
ATOM 3886 C C . PRO A 1 497 ? -0.379 -21.422 -3.271 1 88.5 497 PRO A C 1
ATOM 3888 O O . PRO A 1 497 ? -0.496 -22.578 -3.66 1 88.5 497 PRO A O 1
ATOM 3891 N N . ALA A 1 498 ? 0.107 -21.125 -2.115 1 87.69 498 ALA A N 1
ATOM 3892 C CA . ALA A 1 498 ? 0.688 -22.141 -1.24 1 87.69 498 ALA A CA 1
ATOM 3893 C C . ALA A 1 498 ? -0.375 -23.141 -0.764 1 87.69 498 ALA A C 1
ATOM 3895 O O . ALA A 1 498 ? -0.082 -24.312 -0.536 1 87.69 498 ALA A O 1
ATOM 3896 N N . LEU A 1 499 ? -1.579 -22.672 -0.713 1 87.5 499 LEU A N 1
ATOM 3897 C CA . LEU A 1 499 ? -2.654 -23.547 -0.257 1 87.5 499 LEU A CA 1
ATOM 3898 C C . LEU A 1 499 ? -3.355 -24.203 -1.438 1 87.5 499 LEU A C 1
ATOM 3900 O O . LEU A 1 499 ? -3.914 -25.297 -1.302 1 87.5 499 LEU A O 1
ATOM 3904 N N . SER A 1 500 ? -3.307 -23.578 -2.562 1 90.56 500 SER A N 1
ATOM 3905 C CA . SER A 1 500 ? -4.031 -24.109 -3.713 1 90.56 500 SER A CA 1
ATOM 3906 C C . SER A 1 500 ? -3.211 -25.172 -4.445 1 90.56 500 SER A C 1
ATOM 3908 O O . SER A 1 500 ? -3.76 -26.156 -4.926 1 90.56 500 SER A O 1
ATOM 3910 N N . ILE A 1 501 ? -1.933 -25.062 -4.461 1 86.31 501 ILE A N 1
ATOM 3911 C CA . ILE A 1 501 ? -1.061 -25.938 -5.238 1 86.31 501 ILE A CA 1
ATOM 3912 C C . ILE A 1 501 ? -1.128 -27.359 -4.688 1 86.31 501 ILE A C 1
ATOM 3914 O O . ILE A 1 501 ? -1.301 -28.312 -5.441 1 86.31 501 ILE A O 1
ATOM 3918 N N . PRO A 1 502 ? -1.159 -27.516 -3.402 1 87.69 502 PRO A N 1
ATOM 3919 C CA . PRO A 1 502 ? -1.257 -28.875 -2.871 1 87.69 502 PRO A CA 1
ATOM 3920 C C . PRO A 1 502 ? -2.557 -29.578 -3.27 1 87.69 502 PRO A C 1
ATOM 3922 O O . PRO A 1 502 ? -2.572 -30.797 -3.467 1 87.69 502 PRO A O 1
ATOM 3925 N N . PHE A 1 503 ? -3.549 -28.828 -3.51 1 90.38 503 PHE A N 1
ATOM 3926 C CA . PHE A 1 503 ? -4.809 -29.422 -3.941 1 90.38 503 PHE A CA 1
ATOM 3927 C C . PHE A 1 503 ? -4.703 -29.922 -5.375 1 90.38 503 PHE A C 1
ATOM 3929 O O . PHE A 1 503 ? -5.457 -30.812 -5.785 1 90.38 503 PHE A O 1
ATOM 3936 N N . MET A 1 504 ? -3.793 -29.391 -6.07 1 89.81 504 MET A N 1
ATOM 3937 C CA . MET A 1 504 ? -3.572 -29.828 -7.445 1 89.81 504 MET A CA 1
ATOM 3938 C C . MET A 1 504 ? -2.994 -31.25 -7.473 1 89.81 504 MET A C 1
ATOM 3940 O O . MET A 1 504 ? -3.184 -31.984 -8.445 1 89.81 504 MET A O 1
ATOM 3944 N N . LEU A 1 505 ? -2.367 -31.594 -6.383 1 87.81 505 LEU A N 1
ATOM 3945 C CA . LEU A 1 505 ? -1.79 -32.938 -6.266 1 87.81 505 LEU A CA 1
ATOM 3946 C C . LEU A 1 505 ? -2.877 -34 -6.316 1 87.81 505 LEU A C 1
ATOM 3948 O O . LEU A 1 505 ? -2.643 -35.094 -6.809 1 87.81 505 LEU A O 1
ATOM 3952 N N . PHE A 1 506 ? -3.99 -33.594 -5.93 1 88.44 506 PHE A N 1
ATOM 3953 C CA . PHE A 1 506 ? -5.07 -34.562 -5.801 1 88.44 506 PHE A CA 1
ATOM 3954 C C . PHE A 1 506 ? -6.023 -34.469 -6.988 1 88.44 506 PHE A C 1
ATOM 3956 O O . PHE A 1 506 ? -7.18 -34.875 -6.895 1 88.44 506 PHE A O 1
ATOM 3963 N N . SER A 1 507 ? -5.598 -33.906 -8.07 1 88.56 507 SER A N 1
ATOM 3964 C CA . SER A 1 507 ? -6.438 -33.719 -9.25 1 88.56 507 SER A CA 1
ATOM 3965 C C . SER A 1 507 ? -6.605 -35.031 -10.016 1 88.56 507 SER A C 1
ATOM 3967 O O . SER A 1 507 ? -7.527 -35.188 -10.828 1 88.56 507 SER A O 1
ATOM 3969 N N . GLY A 1 508 ? -5.707 -36.031 -9.781 1 84.25 508 GLY A N 1
ATOM 3970 C CA . GLY A 1 508 ? -5.695 -37.281 -10.555 1 84.25 508 GLY A CA 1
ATOM 3971 C C . GLY A 1 508 ? -4.684 -37.25 -11.688 1 84.25 508 GLY A C 1
ATOM 3972 O O . GLY A 1 508 ? -4.371 -38.312 -12.258 1 84.25 508 GLY A O 1
ATOM 3973 N N . PHE A 1 509 ? -4.199 -36.094 -12.008 1 84.19 509 PHE A N 1
ATOM 3974 C CA . PHE A 1 509 ? -3.18 -35.969 -13.047 1 84.19 509 PHE A CA 1
ATOM 3975 C C . PHE A 1 509 ? -1.819 -36.406 -12.523 1 84.19 509 PHE A C 1
ATOM 3977 O O . PHE A 1 509 ? -1.094 -37.156 -13.203 1 84.19 509 PHE A O 1
ATOM 3984 N N . PHE A 1 510 ? -1.544 -36.031 -11.281 1 80.12 510 PHE A N 1
ATOM 3985 C CA . PHE A 1 510 ? -0.224 -36.312 -10.719 1 80.12 510 PHE A CA 1
ATOM 3986 C C . PHE A 1 510 ? -0.163 -37.688 -10.094 1 80.12 510 PHE A C 1
ATOM 3988 O O . PHE A 1 510 ? 0.893 -38.344 -10.086 1 80.12 510 PHE A O 1
ATOM 3995 N N . ILE A 1 511 ? -1.274 -37.969 -9.516 1 80.06 511 ILE A N 1
ATOM 3996 C CA . ILE A 1 511 ? -1.343 -39.312 -8.898 1 80.06 511 ILE A CA 1
ATOM 3997 C C . ILE A 1 511 ? -2.703 -39.938 -9.18 1 80.06 511 ILE A C 1
ATOM 3999 O O . ILE A 1 511 ? -3.738 -39.281 -9.07 1 80.06 511 ILE A O 1
ATOM 4003 N N . ARG A 1 512 ? -2.561 -41.156 -9.594 1 79.88 512 ARG A N 1
ATOM 4004 C CA . ARG A 1 512 ? -3.805 -41.875 -9.844 1 79.88 512 ARG A CA 1
ATOM 4005 C C . ARG A 1 512 ? -4.477 -42.281 -8.539 1 79.88 512 ARG A C 1
ATOM 4007 O O . ARG A 1 512 ? -3.803 -42.531 -7.535 1 79.88 512 ARG A O 1
ATOM 4014 N N . MET A 1 513 ? -5.762 -42.312 -8.57 1 77.31 513 MET A N 1
ATOM 4015 C CA . MET A 1 513 ? -6.543 -42.562 -7.367 1 77.31 513 MET A CA 1
ATOM 4016 C C . MET A 1 513 ? -6.203 -43.938 -6.801 1 77.31 513 MET A C 1
ATOM 4018 O O . MET A 1 513 ? -6.191 -44.156 -5.582 1 77.31 513 MET A O 1
ATOM 4022 N N . GLY A 1 514 ? -5.84 -44.844 -7.684 1 75.56 514 GLY A N 1
ATOM 4023 C CA . GLY A 1 514 ? -5.539 -46.188 -7.242 1 75.56 514 GLY A CA 1
ATOM 4024 C C . GLY A 1 514 ? -4.207 -46.312 -6.523 1 75.56 514 GLY A C 1
ATOM 4025 O O . GLY A 1 514 ? -3.996 -47.219 -5.738 1 75.56 514 GLY A O 1
ATOM 4026 N N . GLU A 1 515 ? -3.369 -45.344 -6.746 1 77.75 515 GLU A N 1
ATOM 4027 C CA . GLU A 1 515 ? -2.033 -45.375 -6.156 1 77.75 515 GLU A CA 1
ATOM 4028 C C . GLU A 1 515 ? -2.01 -44.625 -4.816 1 77.75 515 GLU A C 1
ATOM 4030 O O . GLU A 1 515 ? -1.015 -44.688 -4.094 1 77.75 515 GLU A O 1
ATOM 4035 N N . LEU A 1 516 ? -3.1 -44.062 -4.484 1 82.62 516 LEU A N 1
ATOM 4036 C CA . LEU A 1 516 ? -3.174 -43.281 -3.26 1 82.62 516 LEU A CA 1
ATOM 4037 C C . LEU A 1 516 ? -3.568 -44.156 -2.074 1 82.62 516 LEU A C 1
ATOM 4039 O O . LEU A 1 516 ? -4.406 -45.062 -2.207 1 82.62 516 LEU A O 1
ATOM 4043 N N . SER A 1 517 ? -2.898 -43.844 -0.931 1 82.94 517 SER A N 1
ATOM 4044 C CA . SER A 1 517 ? -3.275 -44.531 0.305 1 82.94 517 SER A CA 1
ATOM 4045 C C . SER A 1 517 ? -4.73 -44.25 0.666 1 82.94 517 SER A C 1
ATOM 4047 O O . SER A 1 517 ? -5.273 -43.219 0.312 1 82.94 517 SER A O 1
ATOM 4049 N N . TRP A 1 518 ? -5.312 -45.125 1.419 1 83.38 518 TRP A N 1
ATOM 4050 C CA . TRP A 1 518 ? -6.742 -45.094 1.715 1 83.38 518 TRP A CA 1
ATOM 4051 C C . TRP A 1 518 ? -7.078 -43.875 2.555 1 83.38 518 TRP A C 1
ATOM 4053 O O . TRP A 1 518 ? -8.156 -43.281 2.406 1 83.38 518 TRP A O 1
ATOM 4063 N N . PHE A 1 519 ? -6.18 -43.375 3.354 1 84.62 519 PHE A N 1
ATOM 4064 C CA . PHE A 1 519 ? -6.508 -42.281 4.262 1 84.62 519 PHE A CA 1
ATOM 4065 C C . PHE A 1 519 ? -6.414 -40.938 3.553 1 84.62 519 PHE A C 1
ATOM 4067 O O . PHE A 1 519 ? -6.934 -39.938 4.043 1 84.62 519 PHE A O 1
ATOM 4074 N N . LEU A 1 520 ? -5.848 -40.875 2.373 1 86.94 520 LEU A N 1
ATOM 4075 C CA . LEU A 1 520 ? -5.715 -39.625 1.637 1 86.94 520 LEU A CA 1
ATOM 4076 C C . LEU A 1 520 ? -6.816 -39.5 0.588 1 86.94 520 LEU A C 1
ATOM 4078 O O . LEU A 1 520 ? -6.988 -38.438 -0.007 1 86.94 520 LEU A O 1
ATOM 4082 N N . ARG A 1 521 ? -7.574 -40.531 0.398 1 86.12 521 ARG A N 1
ATOM 4083 C CA . ARG A 1 521 ? -8.609 -40.562 -0.633 1 86.12 521 ARG A CA 1
ATOM 4084 C C . ARG A 1 521 ? -9.664 -39.5 -0.385 1 86.12 521 ARG A C 1
ATOM 4086 O O . ARG A 1 521 ? -10.117 -38.844 -1.322 1 86.12 521 ARG A O 1
ATOM 4093 N N . PRO A 1 522 ? -9.938 -39.219 0.932 1 86.56 522 PRO A N 1
ATOM 4094 C CA . PRO A 1 522 ? -10.906 -38.156 1.163 1 86.56 522 PRO A CA 1
ATOM 4095 C C . PRO A 1 522 ? -10.406 -36.781 0.699 1 86.56 522 PRO A C 1
ATOM 4097 O O . PRO A 1 522 ? -11.203 -35.938 0.346 1 86.56 522 PRO A O 1
ATOM 4100 N N . LEU A 1 523 ? -9.18 -36.594 0.588 1 87.06 523 LEU A N 1
ATOM 4101 C CA . LEU A 1 523 ? -8.625 -35.312 0.12 1 87.06 523 LEU A CA 1
ATOM 4102 C C . LEU A 1 523 ? -8.844 -35.156 -1.38 1 87.06 523 LEU A C 1
ATOM 4104 O O . LEU A 1 523 ? -8.984 -34.031 -1.872 1 87.06 523 LEU A O 1
ATOM 4108 N N . CYS A 1 524 ? -8.883 -36.25 -2.096 1 86.12 524 CYS A N 1
ATOM 4109 C CA . CYS A 1 524 ? -9.195 -36.219 -3.52 1 86.12 524 CYS A CA 1
ATOM 4110 C C . CYS A 1 524 ? -10.648 -35.844 -3.756 1 86.12 524 CYS A C 1
ATOM 4112 O O . CYS A 1 524 ? -10.969 -35.188 -4.754 1 86.12 524 CYS A O 1
ATOM 4114 N N . ASP A 1 525 ? -11.438 -36.219 -2.762 1 86 525 ASP A N 1
ATOM 4115 C CA . ASP A 1 525 ? -12.859 -35.906 -2.904 1 86 525 ASP A CA 1
ATOM 4116 C C . ASP A 1 525 ? -13.141 -34.438 -2.604 1 86 525 ASP A C 1
ATOM 4118 O O . ASP A 1 525 ? -14.117 -33.875 -3.105 1 86 525 ASP A O 1
ATOM 4122 N N . VAL A 1 526 ? -12.258 -33.906 -1.925 1 89.69 526 VAL A N 1
ATOM 4123 C CA . VAL A 1 526 ? -12.484 -32.531 -1.53 1 89.69 526 VAL A CA 1
ATOM 4124 C C . VAL A 1 526 ? -11.797 -31.594 -2.521 1 89.69 526 VAL A C 1
ATOM 4126 O O . VAL A 1 526 ? -12.188 -30.422 -2.654 1 89.69 526 VAL A O 1
ATOM 4129 N N . SER A 1 527 ? -10.883 -32.094 -3.295 1 92.12 527 SER A N 1
ATOM 4130 C CA . SER A 1 527 ? -10.133 -31.266 -4.223 1 92.12 527 SER A CA 1
ATOM 4131 C C . SER A 1 527 ? -10.977 -30.906 -5.441 1 92.12 527 SER A C 1
ATOM 4133 O O . SER A 1 527 ? -11.383 -31.781 -6.203 1 92.12 527 SER A O 1
ATOM 4135 N N . PHE A 1 528 ? -11.195 -29.656 -5.648 1 95.06 528 PHE A N 1
ATOM 4136 C CA . PHE A 1 528 ? -11.969 -29.203 -6.797 1 95.06 528 PHE A CA 1
ATOM 4137 C C . PHE A 1 528 ? -11.203 -29.422 -8.094 1 95.06 528 PHE A C 1
ATOM 4139 O O . PHE A 1 528 ? -11.797 -29.5 -9.172 1 95.06 528 PHE A O 1
ATOM 4146 N N . PHE A 1 529 ? -9.93 -29.609 -8.031 1 94.94 529 PHE A N 1
ATOM 4147 C CA . PHE A 1 529 ? -9.125 -29.844 -9.227 1 94.94 529 PHE A CA 1
ATOM 4148 C C . PHE A 1 529 ? -9.414 -31.219 -9.82 1 94.94 529 PHE A C 1
ATOM 4150 O O . PHE A 1 529 ? -9.328 -31.406 -11.031 1 94.94 529 PHE A O 1
ATOM 4157 N N . ARG A 1 530 ? -9.727 -32.156 -8.977 1 92.94 530 ARG A N 1
ATOM 4158 C CA . ARG A 1 530 ? -10.07 -33.5 -9.461 1 92.94 530 ARG A CA 1
ATOM 4159 C C . ARG A 1 530 ? -11.281 -33.438 -10.375 1 92.94 530 ARG A C 1
ATOM 4161 O O . ARG A 1 530 ? -11.258 -34 -11.477 1 92.94 530 ARG A O 1
ATOM 4168 N N . TYR A 1 531 ? -12.25 -32.75 -9.93 1 94.19 531 TYR A N 1
ATOM 4169 C CA . TYR A 1 531 ? -13.492 -32.656 -10.695 1 94.19 531 TYR A CA 1
ATOM 4170 C C . TYR A 1 531 ? -13.297 -31.844 -11.961 1 94.19 531 TYR A C 1
ATOM 4172 O O . TYR A 1 531 ? -13.922 -32.125 -12.992 1 94.19 531 TYR A O 1
ATOM 4180 N N . ILE A 1 532 ? -12.469 -30.797 -11.883 1 96.5 532 ILE A N 1
ATOM 4181 C CA . ILE A 1 532 ? -12.156 -30 -13.07 1 96.5 532 ILE A CA 1
ATOM 4182 C C . ILE A 1 532 ? -11.438 -30.875 -14.094 1 96.5 532 ILE A C 1
ATOM 4184 O O . ILE A 1 532 ? -11.82 -30.906 -15.266 1 96.5 532 ILE A O 1
ATOM 4188 N N . PHE A 1 533 ? -10.445 -31.578 -13.648 1 94.5 533 PHE A N 1
ATOM 4189 C CA . PHE A 1 533 ? -9.648 -32.406 -14.531 1 94.5 533 PHE A CA 1
ATOM 4190 C C . PHE A 1 533 ? -10.492 -33.531 -15.133 1 94.5 533 PHE A C 1
ATOM 4192 O O . PHE A 1 533 ? -10.469 -33.75 -16.344 1 94.5 533 PHE A O 1
ATOM 4199 N N . GLU A 1 534 ? -11.234 -34.188 -14.305 1 92.81 534 GLU A N 1
ATOM 4200 C CA . GLU A 1 534 ? -12.125 -35.25 -14.781 1 92.81 534 GLU A CA 1
ATOM 4201 C C . GLU A 1 534 ? -13.141 -34.688 -15.789 1 92.81 534 GLU A C 1
ATOM 4203 O O . GLU A 1 534 ? -13.438 -35.344 -16.781 1 92.81 534 GLU A O 1
ATOM 4208 N N . GLY A 1 535 ? -13.656 -33.531 -15.477 1 94.5 535 GLY A N 1
ATOM 4209 C CA . GLY A 1 535 ? -14.602 -32.906 -16.391 1 94.5 535 GLY A CA 1
ATOM 4210 C C . GLY A 1 535 ? -14.016 -32.656 -17.766 1 94.5 535 GLY A C 1
ATOM 4211 O O . GLY A 1 535 ? -14.656 -32.938 -18.781 1 94.5 535 GLY A O 1
ATOM 4212 N N . PHE A 1 536 ? -12.828 -32.156 -17.844 1 95 536 PHE A N 1
ATOM 4213 C CA . PHE A 1 536 ? -12.156 -31.891 -19.109 1 95 536 PHE A CA 1
ATOM 4214 C C . PHE A 1 536 ? -11.906 -33.188 -19.875 1 95 536 PHE A C 1
ATOM 4216 O O . PHE A 1 536 ? -12.219 -33.281 -21.062 1 95 536 PHE A O 1
ATOM 4223 N N . VAL A 1 537 ? -11.375 -34.219 -19.188 1 92.44 537 VAL A N 1
ATOM 4224 C CA . VAL A 1 537 ? -11.008 -35.469 -19.812 1 92.44 537 VAL A CA 1
ATOM 4225 C C . VAL A 1 537 ? -12.258 -36.188 -20.328 1 92.44 537 VAL A C 1
ATOM 4227 O O . VAL A 1 537 ? -12.266 -36.719 -21.438 1 92.44 537 VAL A O 1
ATOM 4230 N N . ARG A 1 538 ? -13.281 -36.094 -19.547 1 92.56 538 ARG A N 1
ATOM 4231 C CA . ARG A 1 538 ? -14.523 -36.719 -19.969 1 92.56 538 ARG A CA 1
ATOM 4232 C C . ARG A 1 538 ? -15.148 -36 -21.156 1 92.56 538 ARG A C 1
ATOM 4234 O O . ARG A 1 538 ? -15.727 -36.625 -22.047 1 92.56 538 ARG A O 1
ATOM 4241 N N . ALA A 1 539 ? -15.078 -34.719 -21.125 1 93.81 539 ALA A N 1
ATOM 4242 C CA . ALA A 1 539 ? -15.617 -33.938 -22.219 1 93.81 539 ALA A CA 1
ATOM 4243 C C . ALA A 1 539 ? -14.906 -34.25 -23.531 1 93.81 539 ALA A C 1
ATOM 4245 O O . ALA A 1 539 ? -15.531 -34.312 -24.594 1 93.81 539 ALA A O 1
ATOM 4246 N N . ILE A 1 540 ? -13.648 -34.562 -23.516 1 93.56 540 ILE A N 1
ATOM 4247 C CA . ILE A 1 540 ? -12.844 -34.719 -24.719 1 93.56 540 ILE A CA 1
ATOM 4248 C C . ILE A 1 540 ? -12.844 -36.188 -25.141 1 93.56 540 ILE A C 1
ATOM 4250 O O . ILE A 1 540 ? -12.938 -36.469 -26.328 1 93.56 540 ILE A O 1
ATOM 4254 N N . TYR A 1 541 ? -12.789 -37.156 -24.188 1 91.62 541 TYR A N 1
ATOM 4255 C CA . TYR A 1 541 ? -12.57 -38.531 -24.547 1 91.62 541 TYR A CA 1
ATOM 4256 C C . TYR A 1 541 ? -13.789 -39.375 -24.203 1 91.62 541 TYR A C 1
ATOM 4258 O O . TYR A 1 541 ? -13.898 -40.531 -24.641 1 91.62 541 TYR A O 1
ATOM 4266 N N . GLY A 1 542 ? -14.672 -38.781 -23.484 1 89 542 GLY A N 1
ATOM 4267 C CA . GLY A 1 542 ? -15.844 -39.531 -23.078 1 89 542 GLY A CA 1
ATOM 4268 C C . GLY A 1 542 ? -16.969 -39.5 -24.094 1 89 542 GLY A C 1
ATOM 4269 O O . GLY A 1 542 ? -16.781 -39.031 -25.219 1 89 542 GLY A O 1
ATOM 4270 N N . TYR A 1 543 ? -18.094 -40.219 -23.672 1 88.56 543 TYR A N 1
ATOM 4271 C CA . TYR A 1 543 ? -19.359 -40.188 -24.391 1 88.56 543 TYR A CA 1
ATOM 4272 C C . TYR A 1 543 ? -19.188 -40.719 -25.812 1 88.56 543 TYR A C 1
ATOM 4274 O O . TYR A 1 543 ? -19.594 -40.094 -26.781 1 88.56 543 TYR A O 1
ATOM 4282 N N . ASN A 1 544 ? -18.562 -41.812 -26.031 1 84.81 544 ASN A N 1
ATOM 4283 C CA . ASN A 1 544 ? -18.438 -42.625 -27.234 1 84.81 544 ASN A CA 1
ATOM 4284 C C . ASN A 1 544 ? -17.719 -41.844 -28.344 1 84.81 544 ASN A C 1
ATOM 4286 O O . ASN A 1 544 ? -18.203 -41.781 -29.484 1 84.81 544 ASN A O 1
ATOM 4290 N N . ARG A 1 545 ? -16.609 -41.25 -28 1 88.94 545 ARG A N 1
ATOM 4291 C CA . ARG A 1 545 ? -15.758 -40.656 -29.016 1 88.94 545 ARG A CA 1
ATOM 4292 C C . ARG A 1 545 ? -15.219 -41.719 -29.969 1 88.94 545 ARG A C 1
ATOM 4294 O O . ARG A 1 545 ? -14.883 -42.844 -29.547 1 88.94 545 ARG A O 1
ATOM 4301 N N . GLU A 1 546 ? -15.219 -41.438 -31.188 1 86.69 546 GLU A N 1
ATOM 4302 C CA . GLU A 1 546 ? -14.695 -42.344 -32.188 1 86.69 546 GLU A CA 1
ATOM 4303 C C . GLU A 1 546 ? -13.211 -42.625 -31.969 1 86.69 546 GLU A C 1
ATOM 4305 O O . GLU A 1 546 ? -12.523 -41.844 -31.297 1 86.69 546 GLU A O 1
ATOM 4310 N N . ASP A 1 547 ? -12.789 -43.719 -32.469 1 88.5 547 ASP A N 1
ATOM 4311 C CA . ASP A 1 547 ? -11.391 -44.125 -32.344 1 88.5 547 ASP A CA 1
ATOM 4312 C C . ASP A 1 547 ? -10.469 -43.062 -32.969 1 88.5 547 ASP A C 1
ATOM 4314 O O . ASP A 1 547 ? -10.789 -42.5 -34.031 1 88.5 547 ASP A O 1
ATOM 4318 N N . LEU A 1 548 ? -9.414 -42.875 -32.312 1 89.88 548 LEU A N 1
ATOM 4319 C CA . LEU A 1 548 ? -8.453 -41.875 -32.781 1 89.88 548 LEU A CA 1
ATOM 4320 C C . LEU A 1 548 ? -7.562 -42.469 -33.875 1 89.88 548 LEU A C 1
ATOM 4322 O O . LEU A 1 548 ? -7.211 -43.656 -33.844 1 89.88 548 LEU A O 1
ATOM 4326 N N . PRO A 1 549 ? -7.379 -41.656 -34.844 1 87.19 549 PRO A N 1
ATOM 4327 C CA . PRO A 1 549 ? -6.438 -42.094 -35.875 1 87.19 549 PRO A CA 1
ATOM 4328 C C . PRO A 1 549 ? -5.031 -42.344 -35.344 1 87.19 549 PRO A C 1
ATOM 4330 O O . PRO A 1 549 ? -4.578 -41.594 -34.469 1 87.19 549 PRO A O 1
ATOM 4333 N N . CYS A 1 550 ? -4.43 -43.438 -35.625 1 85.75 550 CYS A N 1
ATOM 4334 C CA . CYS A 1 550 ? -3.08 -43.781 -35.219 1 85.75 550 CYS A CA 1
ATOM 4335 C C . CYS A 1 550 ? -2.102 -43.688 -36.375 1 85.75 550 CYS A C 1
ATOM 4337 O O . CYS A 1 550 ? -2.242 -44.406 -37.375 1 85.75 550 CYS A O 1
ATOM 4339 N N . HIS A 1 551 ? -1.227 -42.781 -36.375 1 80.06 551 HIS A N 1
ATOM 4340 C CA . HIS A 1 551 ? -0.259 -42.594 -37.438 1 80.06 551 HIS A CA 1
ATOM 4341 C C . HIS A 1 551 ? 1.052 -43.312 -37.156 1 80.06 551 HIS A C 1
ATOM 4343 O O . HIS A 1 551 ? 2.027 -43.188 -37.875 1 80.06 551 HIS A O 1
ATOM 4349 N N . GLN A 1 552 ? 1.099 -44 -36 1 79.5 552 GLN A N 1
ATOM 4350 C CA . GLN A 1 552 ? 2.273 -44.781 -35.656 1 79.5 552 GLN A CA 1
ATOM 4351 C C . GLN A 1 552 ? 1.979 -46.281 -35.719 1 79.5 552 GLN A C 1
ATOM 4353 O O . GLN A 1 552 ? 0.867 -46.688 -36.062 1 79.5 552 GLN A O 1
ATOM 4358 N N . ALA A 1 553 ? 2.979 -47.125 -35.594 1 70.12 553 ALA A N 1
ATOM 4359 C CA . ALA A 1 553 ? 2.842 -48.594 -35.719 1 70.12 553 ALA A CA 1
ATOM 4360 C C . ALA A 1 553 ? 1.916 -49.125 -34.625 1 70.12 553 ALA A C 1
ATOM 4362 O O . ALA A 1 553 ? 1.105 -50.031 -34.875 1 70.12 553 ALA A O 1
ATOM 4363 N N . PHE A 1 554 ? 1.989 -48.5 -33.344 1 74.44 554 PHE A N 1
ATOM 4364 C CA . PHE A 1 554 ? 1.15 -48.938 -32.25 1 74.44 554 PHE A CA 1
ATOM 4365 C C . PHE A 1 554 ? 0.737 -47.75 -31.375 1 74.44 554 PHE A C 1
ATOM 4367 O O . PHE A 1 554 ? 1.548 -46.844 -31.094 1 74.44 554 PHE A O 1
ATOM 4374 N N . CYS A 1 555 ? -0.523 -47.688 -31.359 1 77.38 555 CYS A N 1
ATOM 4375 C CA . CYS A 1 555 ? -1.057 -46.688 -30.438 1 77.38 555 CYS A CA 1
ATOM 4376 C C . CYS A 1 555 ? -1.849 -47.344 -29.312 1 77.38 555 CYS A C 1
ATOM 4378 O O . CYS A 1 555 ? -2.889 -47.938 -29.547 1 77.38 555 CYS A O 1
ATOM 4380 N N . TYR A 1 556 ? -1.305 -47.219 -28.109 1 74.56 556 TYR A N 1
ATOM 4381 C CA . TYR A 1 556 ? -1.908 -47.844 -26.953 1 74.56 556 TYR A CA 1
ATOM 4382 C C . TYR A 1 556 ? -3.293 -47.281 -26.672 1 74.56 556 TYR A C 1
ATOM 4384 O O . TYR A 1 556 ? -4.219 -48.031 -26.328 1 74.56 556 TYR A O 1
ATOM 4392 N N . HIS A 1 557 ? -3.463 -46.094 -26.922 1 76.62 557 HIS A N 1
ATOM 4393 C CA . HIS A 1 557 ? -4.727 -45.438 -26.594 1 76.62 557 HIS A CA 1
ATOM 4394 C C . HIS A 1 557 ? -5.523 -45.125 -27.859 1 76.62 557 HIS A C 1
ATOM 4396 O O . HIS A 1 557 ? -6.055 -44 -27.984 1 76.62 557 HIS A O 1
ATOM 4402 N N . LYS A 1 558 ? -5.664 -46 -28.672 1 83.31 558 LYS A N 1
ATOM 4403 C CA . LYS A 1 558 ? -6.469 -45.812 -29.875 1 83.31 558 LYS A CA 1
ATOM 4404 C C . LYS A 1 558 ? -7.949 -45.656 -29.531 1 83.31 558 LYS A C 1
ATOM 4406 O O . LYS A 1 558 ? -8.656 -44.844 -30.125 1 83.31 558 LYS A O 1
ATOM 4411 N N . LYS A 1 559 ? -8.242 -46.438 -28.484 1 84.69 559 LYS A N 1
ATOM 4412 C CA . LYS A 1 559 ? -9.617 -46.344 -28 1 84.69 559 LYS A CA 1
ATOM 4413 C C . LYS A 1 559 ? -9.719 -45.406 -26.781 1 84.69 559 LYS A C 1
ATOM 4415 O O . LYS A 1 559 ? -9.117 -45.688 -25.75 1 84.69 559 LYS A O 1
ATOM 4420 N N . PRO A 1 560 ? -10.492 -44.344 -26.938 1 87.75 560 PRO A N 1
ATOM 4421 C CA . PRO A 1 560 ? -10.625 -43.375 -25.844 1 87.75 560 PRO A CA 1
ATOM 4422 C C . PRO A 1 560 ? -11.117 -44.031 -24.547 1 87.75 560 PRO A C 1
ATOM 4424 O O . PRO A 1 560 ? -10.742 -43.594 -23.453 1 87.75 560 PRO A O 1
ATOM 4427 N N . GLU A 1 561 ? -11.883 -45.094 -24.594 1 84.69 561 GLU A N 1
ATOM 4428 C CA . GLU A 1 561 ? -12.406 -45.781 -23.406 1 84.69 561 GLU A CA 1
ATOM 4429 C C . GLU A 1 561 ? -11.289 -46.438 -22.609 1 84.69 561 GLU A C 1
ATOM 4431 O O . GLU A 1 561 ? -11.352 -46.5 -21.375 1 84.69 561 GLU A O 1
ATOM 4436 N N . GLN A 1 562 ? -10.312 -46.906 -23.328 1 84 562 GLN A N 1
ATOM 4437 C CA . GLN A 1 562 ? -9.164 -47.5 -22.641 1 84 562 GLN A CA 1
ATOM 4438 C C . GLN A 1 562 ? -8.391 -46.469 -21.844 1 84 562 GLN A C 1
ATOM 4440 O O . GLN A 1 562 ? -7.902 -46.75 -20.75 1 84 562 GLN A O 1
ATOM 4445 N N . PHE A 1 563 ? -8.336 -45.375 -22.469 1 84.56 563 PHE A N 1
ATOM 4446 C CA . PHE A 1 563 ? -7.652 -44.281 -21.781 1 84.56 563 PHE A CA 1
ATOM 4447 C C . PHE A 1 563 ? -8.391 -43.875 -20.5 1 84.56 563 PHE A C 1
ATOM 4449 O O . PHE A 1 563 ? -7.777 -43.719 -19.453 1 84.56 563 PHE A O 1
ATOM 4456 N N . LEU A 1 564 ? -9.68 -43.781 -20.5 1 84.69 564 LEU A N 1
ATOM 4457 C CA . LEU A 1 564 ? -10.484 -43.406 -19.359 1 84.69 564 LEU A CA 1
ATOM 4458 C C . LEU A 1 564 ? -10.383 -44.438 -18.25 1 84.69 564 LEU A C 1
ATOM 4460 O O . LEU A 1 564 ? -10.391 -44.125 -17.062 1 84.69 564 LEU A O 1
ATOM 4464 N N . GLN A 1 565 ? -10.195 -45.688 -18.672 1 81.25 565 GLN A N 1
ATOM 4465 C CA . GLN A 1 565 ? -10.047 -46.75 -17.703 1 81.25 565 GLN A CA 1
ATOM 4466 C C . GLN A 1 565 ? -8.68 -46.688 -17.031 1 81.25 565 GLN A C 1
ATOM 4468 O O . GLN A 1 565 ? -8.57 -46.906 -15.82 1 81.25 565 GLN A O 1
ATOM 4473 N N . ASP A 1 566 ? -7.703 -46.344 -17.844 1 77.19 566 ASP A N 1
ATOM 4474 C CA . ASP A 1 566 ? -6.344 -46.281 -17.312 1 77.19 566 ASP A CA 1
ATOM 4475 C C . ASP A 1 566 ? -6.211 -45.125 -16.297 1 77.19 566 ASP A C 1
ATOM 4477 O O . ASP A 1 566 ? -5.453 -45.25 -15.32 1 77.19 566 ASP A O 1
ATOM 4481 N N . PHE A 1 567 ? -6.949 -44.094 -16.547 1 78.25 567 PHE A N 1
ATOM 4482 C CA . PHE A 1 567 ? -6.883 -42.969 -15.648 1 78.25 567 PHE A CA 1
ATOM 4483 C C . PHE A 1 567 ? -7.961 -43.062 -14.578 1 78.25 567 PHE A C 1
ATOM 4485 O O . PHE A 1 567 ? -8.125 -42.125 -13.773 1 78.25 567 PHE A O 1
ATOM 4492 N N . GLU A 1 568 ? -8.695 -44.188 -14.484 1 76.81 568 GLU A N 1
ATOM 4493 C CA . GLU A 1 568 ? -9.703 -44.5 -13.484 1 76.81 568 GLU A CA 1
ATOM 4494 C C . GLU A 1 568 ? -10.789 -43.406 -13.438 1 76.81 568 GLU A C 1
ATOM 4496 O O . GLU A 1 568 ? -11.172 -42.969 -12.359 1 76.81 568 GLU A O 1
ATOM 4501 N N . MET A 1 569 ? -11.156 -43 -14.594 1 75.44 569 MET A N 1
ATOM 4502 C CA . MET A 1 569 ? -12.172 -41.969 -14.688 1 75.44 569 MET A CA 1
ATOM 4503 C C . MET A 1 569 ? -13.43 -42.469 -15.383 1 75.44 569 MET A C 1
ATOM 4505 O O . MET A 1 569 ? -14.117 -41.719 -16.078 1 75.44 569 MET A O 1
ATOM 4509 N N . THR A 1 570 ? -13.742 -43.844 -15.359 1 63.19 570 THR A N 1
ATOM 4510 C CA . THR A 1 570 ? -14.844 -44.469 -16.078 1 63.19 570 THR A CA 1
ATOM 4511 C C . THR A 1 570 ? -16.172 -44.188 -15.375 1 63.19 570 THR A C 1
ATOM 4513 O O . THR A 1 570 ? -17.219 -44.188 -16.016 1 63.19 570 THR A O 1
ATOM 4516 N N . GLY A 1 571 ? -16.219 -44.062 -14.078 1 59.53 571 GLY A N 1
ATOM 4517 C CA . GLY A 1 571 ? -17.516 -44.188 -13.43 1 59.53 571 GLY A CA 1
ATOM 4518 C C . GLY A 1 571 ? -18.312 -42.906 -13.398 1 59.53 571 GLY A C 1
ATOM 4519 O O . GLY A 1 571 ? -19.531 -42.906 -13.508 1 59.53 571 GLY A O 1
ATOM 4520 N N . ASP A 1 572 ? -17.797 -41.719 -13.156 1 62.5 572 ASP A N 1
ATOM 4521 C CA . ASP A 1 572 ? -18.641 -40.625 -12.742 1 62.5 572 ASP A CA 1
ATOM 4522 C C . ASP A 1 572 ? -19.031 -39.75 -13.945 1 62.5 572 ASP A C 1
ATOM 4524 O O . ASP A 1 572 ? -18.266 -39.625 -14.898 1 62.5 572 ASP A O 1
ATOM 4528 N N . ALA A 1 573 ? -20.359 -39.531 -14.133 1 77.06 573 ALA A N 1
ATOM 4529 C CA . ALA A 1 573 ? -20.969 -38.688 -15.148 1 77.06 573 ALA A CA 1
ATOM 4530 C C . ALA A 1 573 ? -20.484 -37.25 -15.047 1 77.06 573 ALA A C 1
ATOM 4532 O O . ALA A 1 573 ? -20.094 -36.781 -13.969 1 77.06 573 ALA A O 1
ATOM 4533 N N . PHE A 1 574 ? -20.234 -36.594 -16.125 1 90.94 574 PHE A N 1
ATOM 4534 C CA . PHE A 1 574 ? -19.938 -35.188 -16.266 1 90.94 574 PHE A CA 1
ATOM 4535 C C . PHE A 1 574 ? -20.828 -34.344 -15.352 1 90.94 574 PHE A C 1
ATOM 4537 O O . PHE A 1 574 ? -20.375 -33.344 -14.773 1 90.94 574 PHE A O 1
ATOM 4544 N N . SER A 1 575 ? -22.016 -34.812 -15.062 1 92 575 SER A N 1
ATOM 4545 C CA . SER A 1 575 ? -22.969 -34.094 -14.242 1 92 575 SER A CA 1
ATOM 4546 C C . SER A 1 575 ? -22.562 -34.094 -12.781 1 92 575 SER A C 1
ATOM 4548 O O . SER A 1 575 ? -22.828 -33.125 -12.055 1 92 575 SER A O 1
ATOM 4550 N N . VAL A 1 576 ? -21.891 -35.156 -12.398 1 92.25 576 VAL A N 1
ATOM 4551 C CA . VAL A 1 576 ? -21.438 -35.25 -11.023 1 92.25 576 VAL A CA 1
ATOM 4552 C C . VAL A 1 576 ? -20.297 -34.25 -10.805 1 92.25 576 VAL A C 1
ATOM 4554 O O . VAL A 1 576 ? -20.219 -33.594 -9.75 1 92.25 576 VAL A O 1
ATOM 455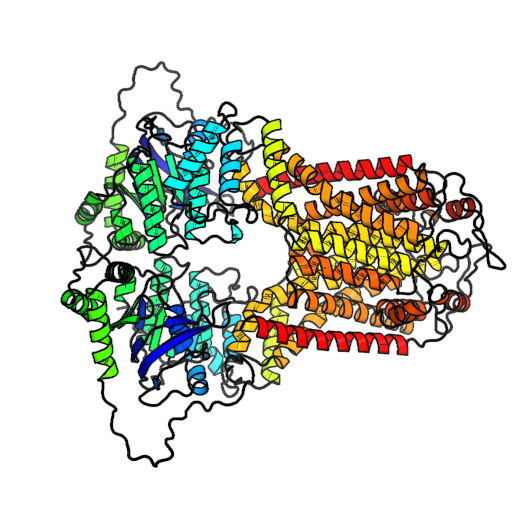7 N N . ASP A 1 577 ? -19.453 -34.125 -11.82 1 94.25 577 ASP A N 1
ATOM 4558 C CA . ASP A 1 577 ? -18.359 -33.156 -11.727 1 94.25 577 ASP A CA 1
ATOM 4559 C C . ASP A 1 577 ? -18.875 -31.734 -11.68 1 94.25 577 ASP A C 1
ATOM 4561 O O . ASP A 1 577 ? -18.422 -30.922 -10.867 1 94.25 577 ASP A O 1
ATOM 4565 N N . ILE A 1 578 ? -19.859 -31.438 -12.461 1 95.75 578 ILE A N 1
ATOM 4566 C CA . ILE A 1 578 ? -20.453 -30.109 -12.5 1 95.75 578 ILE A CA 1
ATOM 4567 C C . ILE A 1 578 ? -21.156 -29.828 -11.172 1 95.75 578 ILE A C 1
ATOM 4569 O O . ILE A 1 578 ? -21.078 -28.703 -10.648 1 95.75 578 ILE A O 1
ATOM 4573 N N . ALA A 1 579 ? -21.797 -30.859 -10.672 1 95.75 579 ALA A N 1
ATOM 4574 C CA . ALA A 1 579 ? -22.484 -30.703 -9.398 1 95.75 579 ALA A CA 1
ATOM 4575 C C . ALA A 1 579 ? -21.5 -30.438 -8.266 1 95.75 579 ALA A C 1
ATOM 4577 O O . ALA A 1 579 ? -21.75 -29.594 -7.402 1 95.75 579 ALA A O 1
ATOM 4578 N N . ALA A 1 580 ? -20.422 -31.172 -8.273 1 95.62 580 ALA A N 1
ATOM 4579 C CA . ALA A 1 580 ? -19.406 -30.984 -7.246 1 95.62 580 ALA A CA 1
ATOM 4580 C C . ALA A 1 580 ? -18.766 -29.594 -7.348 1 95.62 580 ALA A C 1
ATOM 4582 O O . ALA A 1 580 ? -18.547 -28.938 -6.332 1 95.62 580 ALA A O 1
ATOM 4583 N N . LEU A 1 581 ? -18.469 -29.188 -8.555 1 97.5 581 LEU A N 1
ATOM 4584 C CA . LEU A 1 581 ? -17.875 -27.875 -8.766 1 97.5 581 LEU A CA 1
ATOM 4585 C C . LEU A 1 581 ? -18.875 -26.781 -8.422 1 97.5 581 LEU A C 1
ATOM 4587 O O . LEU A 1 581 ? -18.5 -25.734 -7.883 1 97.5 581 LEU A O 1
ATOM 4591 N N . GLY A 1 582 ? -20.125 -27.016 -8.773 1 97 582 GLY A N 1
ATOM 4592 C CA . GLY A 1 582 ? -21.172 -26.094 -8.367 1 97 582 GLY A CA 1
ATOM 4593 C C . GLY A 1 582 ? -21.297 -25.938 -6.863 1 97 582 GLY A C 1
ATOM 4594 O O . GLY A 1 582 ? -21.469 -24.828 -6.355 1 97 582 GLY A O 1
ATOM 4595 N N . LEU A 1 5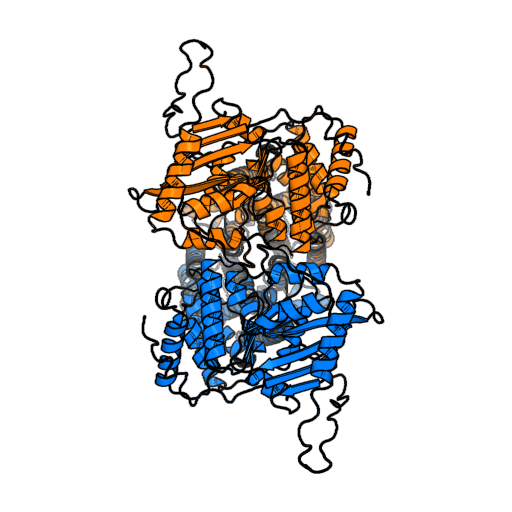83 ? -21.188 -27.047 -6.199 1 97.12 583 LEU A N 1
ATOM 4596 C CA . LEU A 1 583 ? -21.234 -27.016 -4.742 1 97.12 583 LEU A CA 1
ATOM 4597 C C . LEU A 1 583 ? -20.031 -26.281 -4.176 1 97.12 583 LEU A C 1
ATOM 4599 O O . LEU A 1 583 ? -20.156 -25.516 -3.215 1 97.12 583 LEU A O 1
ATOM 4603 N N . CYS A 1 584 ? -18.875 -26.531 -4.742 1 97 584 CYS A N 1
ATOM 4604 C CA . CYS A 1 584 ? -17.688 -25.812 -4.312 1 97 584 CYS A CA 1
ATOM 4605 C C . CYS A 1 584 ? -17.844 -24.312 -4.504 1 97 584 CYS A C 1
ATOM 4607 O O . CYS A 1 584 ? -17.516 -23.516 -3.613 1 97 584 CYS A O 1
ATOM 4609 N N . LEU A 1 585 ? -18.375 -23.953 -5.629 1 97.31 585 LEU A N 1
ATOM 4610 C CA . LEU A 1 585 ? -18.594 -22.547 -5.918 1 97.31 585 LEU A CA 1
ATOM 4611 C C . LEU A 1 585 ? -19.594 -21.938 -4.926 1 97.31 585 LEU A C 1
ATOM 4613 O O . LEU A 1 585 ? -19.391 -20.828 -4.445 1 97.31 585 LEU A O 1
ATOM 4617 N N . LEU A 1 586 ? -20.609 -22.688 -4.617 1 97.31 586 LEU A N 1
ATOM 4618 C CA . LEU A 1 586 ? -21.609 -22.219 -3.648 1 97.31 586 LEU A CA 1
ATOM 4619 C C . LEU A 1 586 ? -20.969 -22.031 -2.275 1 97.31 586 LEU A C 1
ATOM 4621 O O . LEU A 1 586 ? -21.234 -21.031 -1.596 1 97.31 586 LEU A O 1
ATOM 4625 N N . LEU A 1 587 ? -20.125 -22.938 -1.925 1 97.5 587 LEU A N 1
ATOM 4626 C CA . LEU A 1 587 ? -19.438 -22.828 -0.643 1 97.5 587 LEU A CA 1
ATOM 4627 C C . LEU A 1 587 ? -18.516 -21.609 -0.626 1 97.5 587 LEU A C 1
ATOM 4629 O O . LEU A 1 587 ? -18.391 -20.938 0.393 1 97.5 587 LEU A O 1
ATOM 4633 N N . LEU A 1 588 ? -17.891 -21.422 -1.712 1 97.31 588 LEU A N 1
ATOM 4634 C CA . LEU A 1 588 ? -17 -20.266 -1.811 1 97.31 588 LEU A CA 1
ATOM 4635 C C . LEU A 1 588 ? -17.797 -18.953 -1.768 1 97.31 588 LEU A C 1
ATOM 4637 O O . LEU A 1 588 ? -17.359 -17.984 -1.159 1 97.31 588 LEU A O 1
ATOM 4641 N N . LEU A 1 589 ? -18.922 -18.922 -2.422 1 97.19 589 LEU A N 1
ATOM 4642 C CA . LEU A 1 589 ? -19.781 -17.75 -2.383 1 97.19 589 LEU A CA 1
ATOM 4643 C C . LEU A 1 589 ? -20.266 -17.469 -0.962 1 97.19 589 LEU A C 1
ATOM 4645 O O . LEU A 1 589 ? -20.281 -16.312 -0.527 1 97.19 589 LEU A O 1
ATOM 4649 N N . ILE A 1 590 ? -20.531 -18.516 -0.264 1 97.56 590 ILE A N 1
ATOM 4650 C CA . ILE A 1 590 ? -20.938 -18.375 1.13 1 97.56 590 ILE A CA 1
ATOM 4651 C C . ILE A 1 590 ? -19.75 -17.891 1.965 1 97.56 590 ILE A C 1
ATOM 4653 O O . ILE A 1 590 ? -19.906 -17 2.801 1 97.56 590 ILE A O 1
ATOM 4657 N N . SER A 1 591 ? -18.641 -18.453 1.688 1 97.12 591 SER A N 1
ATOM 4658 C CA . SER A 1 591 ? -17.422 -18.062 2.406 1 97.12 591 SER A CA 1
ATOM 4659 C C . SER A 1 591 ? -17.094 -16.594 2.152 1 97.12 591 SER A C 1
ATOM 4661 O O . SER A 1 591 ? -16.609 -15.898 3.049 1 97.12 591 SER A O 1
ATOM 4663 N N . PHE A 1 592 ? -17.328 -16.188 0.955 1 96.31 592 PHE A N 1
ATOM 4664 C CA . PHE A 1 592 ? -17.078 -14.789 0.624 1 96.31 592 PHE A CA 1
ATOM 4665 C C . PHE A 1 592 ? -18.016 -13.867 1.403 1 96.31 592 PHE A C 1
ATOM 4667 O O . PHE A 1 592 ? -17.594 -12.828 1.914 1 96.31 592 PHE A O 1
ATOM 4674 N N . TYR A 1 593 ? -19.188 -14.242 1.494 1 96.56 593 TYR A N 1
ATOM 4675 C CA . TYR A 1 593 ? -20.156 -13.484 2.283 1 96.56 593 TYR A CA 1
ATOM 4676 C C . TYR A 1 593 ? -19.734 -13.414 3.744 1 96.56 593 TYR A C 1
ATOM 4678 O O . TYR A 1 593 ? -19.781 -12.344 4.359 1 96.56 593 TYR A O 1
ATOM 4686 N N . VAL A 1 594 ? -19.297 -14.484 4.266 1 96.19 594 VAL A N 1
ATOM 4687 C CA . VAL A 1 594 ? -18.828 -14.539 5.648 1 96.19 594 VAL A CA 1
ATOM 4688 C C . VAL A 1 594 ? -17.578 -13.688 5.812 1 96.19 594 VAL A C 1
ATOM 4690 O O . VAL A 1 594 ? -17.406 -13.008 6.824 1 96.19 594 VAL A O 1
ATOM 4693 N N . ALA A 1 595 ? -16.719 -13.789 4.824 1 95.19 595 ALA A N 1
ATOM 4694 C CA . ALA A 1 595 ? -15.5 -12.992 4.859 1 95.19 595 ALA A CA 1
ATOM 4695 C C . ALA A 1 595 ? -15.82 -11.5 4.941 1 95.19 595 ALA A C 1
ATOM 4697 O O . ALA A 1 595 ? -15.156 -10.758 5.668 1 95.19 595 ALA A O 1
ATOM 4698 N N . LEU A 1 596 ? -16.797 -11.047 4.234 1 93.88 596 LEU A N 1
ATOM 4699 C CA . LEU A 1 596 ? -17.203 -9.648 4.27 1 93.88 596 LEU A CA 1
ATOM 4700 C C . LEU A 1 596 ? -17.75 -9.273 5.645 1 93.88 596 LEU A C 1
ATOM 4702 O O . LEU A 1 596 ? -17.469 -8.188 6.156 1 93.88 596 LEU A O 1
ATOM 4706 N N . HIS A 1 597 ? -18.453 -10.211 6.254 1 92.62 597 HIS A N 1
ATOM 4707 C CA . HIS A 1 597 ? -18.969 -9.984 7.594 1 92.62 597 HIS A CA 1
ATOM 4708 C C . HIS A 1 597 ? -17.844 -9.867 8.617 1 92.62 597 HIS A C 1
ATOM 4710 O O . HIS A 1 597 ? -17.906 -9.031 9.516 1 92.62 597 HIS A O 1
ATOM 4716 N N . VAL A 1 598 ? -16.906 -10.664 8.445 1 91.69 598 VAL A N 1
ATOM 4717 C CA . VAL A 1 598 ? -15.766 -10.648 9.359 1 91.69 598 VAL A CA 1
ATOM 4718 C C . VAL A 1 598 ? -14.992 -9.344 9.188 1 91.69 598 VAL A C 1
ATOM 4720 O O . VAL A 1 598 ? -14.523 -8.758 10.164 1 91.69 598 VAL A O 1
ATOM 4723 N N . CYS A 1 599 ? -14.844 -8.93 7.996 1 89.19 599 CYS A N 1
ATOM 4724 C CA . CYS A 1 599 ? -14.133 -7.691 7.695 1 89.19 599 CYS A CA 1
ATOM 4725 C C . CYS A 1 599 ? -14.82 -6.496 8.352 1 89.19 599 CYS A C 1
ATOM 4727 O O . CYS A 1 599 ? -14.148 -5.609 8.891 1 89.19 599 CYS A O 1
ATOM 4729 N N . ILE A 1 600 ? -16.109 -6.445 8.367 1 86.62 600 ILE A N 1
ATOM 4730 C CA . ILE A 1 600 ? -16.891 -5.375 8.969 1 86.62 600 ILE A CA 1
ATOM 4731 C C . ILE A 1 600 ? -16.75 -5.414 10.484 1 86.62 600 ILE A C 1
ATOM 4733 O O . ILE A 1 600 ? -16.609 -4.367 11.125 1 86.62 600 ILE A O 1
ATOM 4737 N N . ARG A 1 601 ? -16.656 -6.566 11.008 1 82.38 601 ARG A N 1
ATOM 4738 C CA . ARG A 1 601 ? -16.594 -6.727 12.461 1 82.38 601 ARG A CA 1
ATOM 4739 C C . ARG A 1 601 ? -15.203 -6.398 12.992 1 82.38 601 ARG A C 1
ATOM 4741 O O . ARG A 1 601 ? -15.062 -5.949 14.133 1 82.38 601 ARG A O 1
ATOM 4748 N N . ARG A 1 602 ? -14.211 -6.629 12.227 1 78.56 602 ARG A N 1
ATOM 4749 C CA . ARG A 1 602 ? -12.836 -6.383 12.641 1 78.56 602 ARG A CA 1
ATOM 4750 C C . ARG A 1 602 ? -12.578 -4.891 12.82 1 78.56 602 ARG A C 1
ATOM 4752 O O . ARG A 1 602 ? -11.734 -4.496 13.625 1 78.56 602 ARG A O 1
ATOM 4759 N N . VAL A 1 603 ? -13.117 -4.035 12.125 1 67.56 603 VAL A N 1
ATOM 4760 C CA . VAL A 1 603 ? -12.883 -2.594 12.172 1 67.56 603 VAL A CA 1
ATOM 4761 C C . VAL A 1 603 ? -13.602 -1.997 13.383 1 67.56 603 VAL A C 1
ATOM 4763 O O . VAL A 1 603 ? -13.242 -0.916 13.852 1 67.56 603 VAL A O 1
ATOM 4766 N N . LEU A 1 604 ? -14.461 -2.617 14.078 1 56 604 LEU A N 1
ATOM 4767 C CA . LEU A 1 604 ? -15.102 -2.123 15.297 1 56 604 LEU A CA 1
ATOM 4768 C C . LEU A 1 604 ? -14.234 -2.41 16.516 1 56 604 LEU A C 1
ATOM 4770 O O . LEU A 1 604 ? -13.648 -3.488 16.625 1 56 604 LEU A O 1
ATOM 4774 N N . MET B 1 1 ? 16.609 27.219 35.844 1 22.02 1 MET B N 1
ATOM 4775 C CA . MET B 1 1 ? 18.062 27.297 35.812 1 22.02 1 MET B CA 1
ATOM 4776 C C . MET B 1 1 ? 18.672 25.938 35.438 1 22.02 1 MET B C 1
ATOM 4778 O O . MET B 1 1 ? 19.75 25.594 35.906 1 22.02 1 MET B O 1
ATOM 4782 N N . ALA B 1 2 ? 17.766 24.969 35.125 1 27.19 2 ALA B N 1
ATOM 4783 C CA . ALA B 1 2 ? 18.312 23.688 34.688 1 27.19 2 ALA B CA 1
ATOM 4784 C C . ALA B 1 2 ? 19.438 23.875 33.688 1 27.19 2 ALA B C 1
ATOM 4786 O O . ALA B 1 2 ? 19.328 24.656 32.75 1 27.19 2 ALA B O 1
ATOM 4787 N N . ASP B 1 3 ? 20.672 23.594 34.094 1 26.34 3 ASP B N 1
ATOM 4788 C CA . ASP B 1 3 ? 22.031 23.812 33.625 1 26.34 3 ASP B CA 1
ATOM 4789 C C . ASP B 1 3 ? 22.172 23.453 32.156 1 26.34 3 ASP B C 1
ATOM 4791 O O . ASP B 1 3 ? 21.453 22.594 31.656 1 26.34 3 ASP B O 1
ATOM 4795 N N . SER B 1 4 ? 22.656 24.375 31.328 1 30.69 4 SER B N 1
ATOM 4796 C CA . SER B 1 4 ? 23.391 24.5 30.078 1 30.69 4 SER B CA 1
ATOM 4797 C C . SER B 1 4 ? 24.312 23.312 29.859 1 30.69 4 SER B C 1
ATOM 4799 O O . SER B 1 4 ? 25.516 23.391 30.156 1 30.69 4 SER B O 1
ATOM 4801 N N . VAL B 1 5 ? 24.109 22.188 30.391 1 29.58 5 VAL B N 1
ATOM 4802 C CA . VAL B 1 5 ? 25.094 21.109 30.266 1 29.58 5 VAL B CA 1
ATOM 4803 C C . VAL B 1 5 ? 25.688 21.094 28.859 1 29.58 5 VAL B C 1
ATOM 4805 O O . VAL B 1 5 ? 25.062 21.578 27.922 1 29.58 5 VAL B O 1
ATOM 4808 N N . ALA B 1 6 ? 26.938 20.344 28.594 1 29.7 6 ALA B N 1
ATOM 4809 C CA . ALA B 1 6 ? 28.062 20.141 27.688 1 29.7 6 ALA B CA 1
ATOM 4810 C C . ALA B 1 6 ? 27.594 19.562 26.359 1 29.7 6 ALA B C 1
ATOM 4812 O O . ALA B 1 6 ? 27.312 18.359 26.266 1 29.7 6 ALA B O 1
ATOM 4813 N N . LEU B 1 7 ? 26.656 20 25.734 1 35.44 7 LEU B N 1
ATOM 4814 C CA . LEU B 1 7 ? 26.734 19.688 24.312 1 35.44 7 LEU B CA 1
ATOM 4815 C C . LEU B 1 7 ? 28.188 19.656 23.844 1 35.44 7 LEU B C 1
ATOM 4817 O O . LEU B 1 7 ? 28.453 19.859 22.656 1 35.44 7 LEU B O 1
ATOM 4821 N N . ASN B 1 8 ? 29.219 19.609 24.688 1 33.03 8 ASN B N 1
ATOM 4822 C CA . ASN B 1 8 ? 30.672 19.781 24.578 1 33.03 8 ASN B CA 1
ATOM 4823 C C . ASN B 1 8 ? 31.266 18.844 23.531 1 33.03 8 ASN B C 1
ATOM 4825 O O . ASN B 1 8 ? 32.219 19.219 22.859 1 33.03 8 ASN B O 1
ATOM 4829 N N . GLY B 1 9 ? 31.016 17.562 23.547 1 35.44 9 GLY B N 1
ATOM 4830 C CA . GLY B 1 9 ? 31.828 16.688 22.719 1 35.44 9 GLY B CA 1
ATOM 4831 C C . GLY B 1 9 ? 31.531 16.812 21.234 1 35.44 9 GLY B C 1
ATOM 4832 O O . GLY B 1 9 ? 32.406 16.594 20.406 1 35.44 9 GLY B O 1
ATOM 4833 N N . LEU B 1 10 ? 30.359 16.719 20.797 1 39.38 10 LEU B N 1
ATOM 4834 C CA . LEU B 1 10 ? 30.125 17 19.375 1 39.38 10 LEU B CA 1
ATOM 4835 C C . LEU B 1 10 ? 30.531 18.422 19.031 1 39.38 10 LEU B C 1
ATOM 4837 O O . LEU B 1 10 ? 30.906 18.703 17.891 1 39.38 10 LEU B O 1
ATOM 4841 N N . VAL B 1 11 ? 30.359 19.562 19.969 1 41 11 VAL B N 1
ATOM 4842 C CA . VAL B 1 11 ? 30.453 21.016 19.875 1 41 11 VAL B CA 1
ATOM 4843 C C . VAL B 1 11 ? 31.906 21.438 19.969 1 41 11 VAL B C 1
ATOM 4845 O O . VAL B 1 11 ? 32.219 22.625 20.109 1 41 11 VAL B O 1
ATOM 4848 N N . THR B 1 12 ? 32.75 20.672 20.391 1 43.56 12 THR B N 1
ATOM 4849 C CA . THR B 1 12 ? 34.062 21.328 20.5 1 43.56 12 THR B CA 1
ATOM 4850 C C . THR B 1 12 ? 34.406 22.094 19.234 1 43.56 12 THR B C 1
ATOM 4852 O O . THR B 1 12 ? 35.219 23.031 19.266 1 43.56 12 THR B O 1
ATOM 4855 N N . ARG B 1 13 ? 34.125 21.594 18.047 1 45.06 13 ARG B N 1
ATOM 4856 C CA . ARG B 1 13 ? 34.562 22.422 16.938 1 45.06 13 ARG B CA 1
ATOM 4857 C C . ARG B 1 13 ? 33.406 23.281 16.422 1 45.06 13 ARG B C 1
ATOM 4859 O O . ARG B 1 13 ? 32.469 22.781 15.781 1 45.06 13 ARG B O 1
ATOM 4866 N N . ARG B 1 14 ? 33.156 24.406 17.094 1 50.38 14 ARG B N 1
ATOM 4867 C CA . ARG B 1 14 ? 32.25 25.406 16.547 1 50.38 14 ARG B CA 1
ATOM 4868 C C . ARG B 1 14 ? 32.406 25.531 15.031 1 50.38 14 ARG B C 1
ATOM 4870 O O . ARG B 1 14 ? 33.531 25.766 14.539 1 50.38 14 ARG B O 1
ATOM 4877 N N . PRO B 1 15 ? 31.391 24.969 14.219 1 57.91 15 PRO B N 1
ATOM 4878 C CA . PRO B 1 15 ? 31.562 25.109 12.773 1 57.91 15 PRO B CA 1
ATOM 4879 C C . PRO B 1 15 ? 31.891 26.531 12.344 1 57.91 15 PRO B C 1
ATOM 4881 O O . PRO B 1 15 ? 31.547 27.484 13.047 1 57.91 15 PRO B O 1
ATOM 4884 N N . LYS B 1 16 ? 32.875 26.828 11.508 1 59.06 16 LYS B N 1
ATOM 4885 C CA . LYS B 1 16 ? 33.25 28.125 10.93 1 59.06 16 LYS B CA 1
ATOM 4886 C C . LYS B 1 16 ? 32 28.859 10.43 1 59.06 16 LYS B C 1
ATOM 4888 O O . LYS B 1 16 ? 31.062 28.234 9.961 1 59.06 16 LYS B O 1
ATOM 4893 N N . ALA B 1 17 ? 31.781 30.047 10.805 1 70.69 17 ALA B N 1
ATOM 4894 C CA . ALA B 1 17 ? 30.688 30.938 10.406 1 70.69 17 ALA B CA 1
ATOM 4895 C C . ALA B 1 17 ? 30.516 30.938 8.891 1 70.69 17 ALA B C 1
ATOM 4897 O O . ALA B 1 17 ? 31.484 31.141 8.148 1 70.69 17 ALA B O 1
ATOM 4898 N N . VAL B 1 18 ? 29.438 30.281 8.422 1 82.38 18 VAL B N 1
ATOM 4899 C CA . VAL B 1 18 ? 29.156 30.203 6.988 1 82.38 18 VAL B CA 1
ATOM 4900 C C . VAL B 1 18 ? 27.953 31.062 6.641 1 82.38 18 VAL B C 1
ATOM 4902 O O . VAL B 1 18 ? 27.047 31.234 7.469 1 82.38 18 VAL B O 1
ATOM 4905 N N . GLU B 1 19 ? 28.094 31.75 5.543 1 86.69 19 GLU B N 1
ATOM 4906 C CA . GLU B 1 19 ? 26.984 32.531 5.02 1 86.69 19 GLU B CA 1
ATOM 4907 C C . GLU B 1 19 ? 26.641 32.125 3.59 1 86.69 19 GLU B C 1
ATOM 4909 O O . GLU B 1 19 ? 27.547 31.969 2.756 1 86.69 19 GLU B O 1
ATOM 4914 N N . LEU B 1 20 ? 25.406 31.828 3.418 1 89.75 20 LEU B N 1
ATOM 4915 C CA . LEU B 1 20 ? 24.953 31.453 2.086 1 89.75 20 LEU B CA 1
ATOM 4916 C C . LEU B 1 20 ? 24.125 32.594 1.465 1 89.75 20 LEU B C 1
ATOM 4918 O O . LEU B 1 20 ? 23.141 33.031 2.045 1 89.75 20 LEU B O 1
ATOM 4922 N N . HIS B 1 21 ? 24.625 33.094 0.364 1 90.12 21 HIS B N 1
ATOM 4923 C CA . HIS B 1 21 ? 23.953 34.156 -0.377 1 90.12 21 HIS B CA 1
ATOM 4924 C C . HIS B 1 21 ? 23.5 33.656 -1.754 1 90.12 21 HIS B C 1
ATOM 4926 O O . HIS B 1 21 ? 24.234 32.938 -2.418 1 90.12 21 HIS B O 1
ATOM 4932 N N . PHE B 1 22 ? 22.312 33.969 -2.123 1 89.75 22 PHE B N 1
ATOM 4933 C CA . PHE B 1 22 ? 21.844 33.625 -3.465 1 89.75 22 PHE B CA 1
ATOM 4934 C C . PHE B 1 22 ? 21.219 34.844 -4.137 1 89.75 22 PHE B C 1
ATOM 4936 O O . PHE B 1 22 ? 20.484 35.594 -3.5 1 89.75 22 PHE B O 1
ATOM 4943 N N . LYS B 1 23 ? 21.625 35.031 -5.352 1 88.75 23 LYS B N 1
ATOM 4944 C CA . LYS B 1 23 ? 21.203 36.188 -6.105 1 88.75 23 LYS B CA 1
ATOM 4945 C C . LYS B 1 23 ? 20.562 35.812 -7.438 1 88.75 23 LYS B C 1
ATOM 4947 O O . LYS B 1 23 ? 21.078 34.938 -8.133 1 88.75 23 LYS B O 1
ATOM 4952 N N . GLN B 1 24 ? 19.438 36.406 -7.715 1 87.25 24 GLN B N 1
ATOM 4953 C CA . GLN B 1 24 ? 18.75 36.312 -8.992 1 87.25 24 GLN B CA 1
ATOM 4954 C C . GLN B 1 24 ? 18.531 34.844 -9.383 1 87.25 24 GLN B C 1
ATOM 4956 O O . GLN B 1 24 ? 18.875 34.469 -10.5 1 87.25 24 GLN B O 1
ATOM 4961 N N . VAL B 1 25 ? 18.078 34.156 -8.492 1 88 25 VAL B N 1
ATOM 4962 C CA . VAL B 1 25 ? 17.828 32.75 -8.742 1 88 25 VAL B CA 1
ATOM 4963 C C . VAL B 1 25 ? 16.531 32.594 -9.516 1 88 25 VAL B C 1
ATOM 4965 O O . VAL B 1 25 ? 15.484 33.094 -9.109 1 88 25 VAL B O 1
ATOM 4968 N N . CYS B 1 26 ? 16.641 31.969 -10.656 1 89.25 26 CYS B N 1
ATOM 4969 C CA . CYS B 1 26 ? 15.477 31.672 -11.492 1 89.25 26 CYS B CA 1
ATOM 4970 C C . CYS B 1 26 ? 15.383 30.172 -11.797 1 89.25 26 CYS B C 1
ATOM 4972 O O . CYS B 1 26 ? 16.406 29.5 -11.875 1 89.25 26 CYS B O 1
ATOM 4974 N N . TYR B 1 27 ? 14.219 29.734 -11.781 1 88.38 27 TYR B N 1
ATOM 4975 C CA . TYR B 1 27 ? 13.992 28.328 -12.109 1 88.38 27 TYR B CA 1
ATOM 4976 C C . TYR B 1 27 ? 12.805 28.172 -13.055 1 88.38 27 TYR B C 1
ATOM 4978 O O . TYR B 1 27 ? 11.734 28.719 -12.797 1 88.38 27 TYR B O 1
ATOM 4986 N N . ARG B 1 28 ? 13.008 27.484 -14.172 1 84.5 28 ARG B N 1
ATOM 4987 C CA . ARG B 1 28 ? 11.977 27.219 -15.164 1 84.5 28 ARG B CA 1
ATOM 4988 C C . ARG B 1 28 ? 11.758 25.719 -15.352 1 84.5 28 ARG B C 1
ATOM 4990 O O . ARG B 1 28 ? 12.719 24.953 -15.477 1 84.5 28 ARG B O 1
ATOM 4997 N N . LEU B 1 29 ? 10.531 25.25 -15.047 1 76.06 29 LEU B N 1
ATOM 4998 C CA . LEU B 1 29 ? 10.172 23.844 -15.25 1 76.06 29 LEU B CA 1
ATOM 4999 C C . LEU B 1 29 ? 9.773 23.594 -16.703 1 76.06 29 LEU B C 1
ATOM 5001 O O . LEU B 1 29 ? 9.023 24.391 -17.281 1 76.06 29 LEU B O 1
ATOM 5005 N N . LYS B 1 30 ? 10.406 22.656 -17.359 1 64.62 30 LYS B N 1
ATOM 5006 C CA . LYS B 1 30 ? 10.039 22.281 -18.719 1 64.62 30 LYS B CA 1
ATOM 5007 C C . LYS B 1 30 ? 8.656 21.641 -18.766 1 64.62 30 LYS B C 1
ATOM 5009 O O . LYS B 1 30 ? 8.383 20.703 -18.016 1 64.62 30 LYS B O 1
ATOM 5014 N N . GLY B 1 31 ? 7.617 22.281 -19.078 1 57.28 31 GLY B N 1
ATOM 5015 C CA . GLY B 1 31 ? 6.273 21.734 -19.188 1 57.28 31 GLY B CA 1
ATOM 5016 C C . GLY B 1 31 ? 6.191 20.516 -20.094 1 57.28 31 GLY B C 1
ATOM 5017 O O . GLY B 1 31 ? 7.18 20.141 -20.719 1 57.28 31 GLY B O 1
ATOM 5018 N N . LYS B 1 32 ? 5.039 19.656 -20.078 1 53.19 32 LYS B N 1
ATOM 5019 C CA . LYS B 1 32 ? 4.742 18.516 -20.922 1 53.19 32 LYS B CA 1
ATOM 5020 C C . LYS B 1 32 ? 4.883 18.859 -22.391 1 53.19 32 LYS B C 1
ATOM 5022 O O . LYS B 1 32 ? 5.195 18 -23.219 1 53.19 32 LYS B O 1
ATOM 5027 N N . ASP B 1 33 ? 4.574 20.141 -22.859 1 50.56 33 ASP B N 1
ATOM 5028 C CA . ASP B 1 33 ? 4.715 20.547 -24.25 1 50.56 33 ASP B CA 1
ATOM 5029 C C . ASP B 1 33 ? 6.066 21.219 -24.5 1 50.56 33 ASP B C 1
ATOM 5031 O O . ASP B 1 33 ? 6.609 21.875 -23.609 1 50.56 33 ASP B O 1
ATOM 5035 N N . LYS B 1 34 ? 6.914 20.859 -25.531 1 51.44 34 LYS B N 1
ATOM 5036 C CA . LYS B 1 34 ? 8.273 21.234 -25.922 1 51.44 34 LYS B CA 1
ATOM 5037 C C . LYS B 1 34 ? 8.531 22.719 -25.641 1 51.44 34 LYS B C 1
ATOM 5039 O O . LYS B 1 34 ? 9.625 23.078 -25.203 1 51.44 34 LYS B O 1
ATOM 5044 N N . ASP B 1 35 ? 7.754 23.531 -25.906 1 53.09 35 ASP B N 1
ATOM 5045 C CA . ASP B 1 35 ? 8.102 24.953 -26 1 53.09 35 ASP B CA 1
ATOM 5046 C C . ASP B 1 35 ? 7.59 25.719 -24.797 1 53.09 35 ASP B C 1
ATOM 5048 O O . ASP B 1 35 ? 7.871 26.906 -24.641 1 53.09 35 ASP B O 1
ATOM 5052 N N . SER B 1 36 ? 6.746 25.109 -23.812 1 59.25 36 SER B N 1
ATOM 5053 C CA . SER B 1 36 ? 6.168 25.953 -22.781 1 59.25 36 SER B CA 1
ATOM 5054 C C . SER B 1 36 ? 6.91 25.812 -21.453 1 59.25 36 SER B C 1
ATOM 5056 O O . SER B 1 36 ? 7.004 24.703 -20.906 1 59.25 36 SER B O 1
ATOM 5058 N N . LYS B 1 37 ? 7.855 26.688 -21.219 1 65.69 37 LYS B N 1
ATOM 5059 C CA . LYS B 1 37 ? 8.594 26.766 -19.969 1 65.69 37 LYS B CA 1
ATOM 5060 C C . LYS B 1 37 ? 7.812 27.547 -18.922 1 65.69 37 LYS B C 1
ATOM 5062 O O . LYS B 1 37 ? 7.379 28.672 -19.172 1 65.69 37 LYS B O 1
ATOM 5067 N N . THR B 1 38 ? 7.191 26.797 -17.828 1 78.25 38 THR B N 1
ATOM 5068 C CA . THR B 1 38 ? 6.539 27.531 -16.75 1 78.25 38 THR B CA 1
ATOM 5069 C C . THR B 1 38 ? 7.562 27.984 -15.711 1 78.25 38 THR B C 1
ATOM 5071 O O . THR B 1 38 ? 8.359 27.188 -15.219 1 78.25 38 THR B O 1
ATOM 5074 N N . GLN B 1 39 ? 7.668 29.328 -15.57 1 81.25 39 GLN B N 1
ATOM 5075 C CA . GLN B 1 39 ? 8.602 29.891 -14.594 1 81.25 39 GLN B CA 1
ATOM 5076 C C . GLN B 1 39 ? 8.078 29.734 -13.172 1 81.25 39 GLN B C 1
ATOM 5078 O O . GLN B 1 39 ? 6.984 30.203 -12.852 1 81.25 39 GLN B O 1
ATOM 5083 N N . ILE B 1 40 ? 8.812 29.016 -12.305 1 85 40 ILE B N 1
ATOM 5084 C CA . ILE B 1 40 ? 8.398 28.75 -10.922 1 85 40 ILE B CA 1
ATOM 5085 C C . ILE B 1 40 ? 9.031 29.797 -10 1 85 40 ILE B C 1
ATOM 5087 O O . ILE B 1 40 ? 8.359 30.328 -9.117 1 85 40 ILE B O 1
ATOM 5091 N N . LEU B 1 41 ? 10.344 30.062 -10.156 1 90 41 LEU B N 1
ATOM 5092 C CA . LEU B 1 41 ? 11.031 31.078 -9.375 1 90 41 LEU B CA 1
ATOM 5093 C C . LEU B 1 41 ? 11.516 32.219 -10.266 1 90 41 LEU B C 1
ATOM 5095 O O . LEU B 1 41 ? 11.977 31.984 -11.383 1 90 41 LEU B O 1
ATOM 5099 N N . ASN B 1 42 ? 11.328 33.469 -9.711 1 90 42 ASN B N 1
ATOM 5100 C CA . ASN B 1 42 ? 11.68 34.656 -10.477 1 90 42 ASN B CA 1
ATOM 5101 C C . ASN B 1 42 ? 12.641 35.562 -9.703 1 90 42 ASN B C 1
ATOM 5103 O O . ASN B 1 42 ? 12.227 36.312 -8.82 1 90 42 ASN B O 1
ATOM 5107 N N . GLU B 1 43 ? 13.836 35.562 -10.094 1 87.5 43 GLU B N 1
ATOM 5108 C CA . GLU B 1 43 ? 14.891 36.406 -9.57 1 87.5 43 GLU B CA 1
ATOM 5109 C C . GLU B 1 43 ? 14.836 36.5 -8.055 1 87.5 43 GLU B C 1
ATOM 5111 O O . GLU B 1 43 ? 14.789 37.594 -7.484 1 87.5 43 GLU B O 1
ATOM 5116 N N . THR B 1 44 ? 14.898 35.375 -7.453 1 89.62 44 THR B N 1
ATOM 5117 C CA . THR B 1 44 ? 14.828 35.281 -6 1 89.62 44 THR B CA 1
ATOM 5118 C C . THR B 1 44 ? 16.188 35.594 -5.367 1 89.62 44 THR B C 1
ATOM 5120 O O . THR B 1 44 ? 17.219 35.156 -5.883 1 89.62 44 THR B O 1
ATOM 5123 N N . CYS B 1 45 ? 16.172 36.469 -4.367 1 90.44 45 CYS B N 1
ATOM 5124 C CA . CYS B 1 45 ? 17.406 36.812 -3.672 1 90.44 45 CYS B CA 1
ATOM 5125 C C . CYS B 1 45 ? 17.219 36.688 -2.162 1 90.44 45 CYS B C 1
ATOM 5127 O O . CYS B 1 45 ? 16.109 36.844 -1.649 1 90.44 45 CYS B O 1
ATOM 5129 N N . GLY B 1 46 ? 18.25 36.344 -1.468 1 89.81 46 GLY B N 1
ATOM 5130 C CA . GLY B 1 46 ? 18.25 36.219 -0.02 1 89.81 46 GLY B CA 1
ATOM 5131 C C . GLY B 1 46 ? 19.562 35.75 0.546 1 89.81 46 GLY B C 1
ATOM 5132 O O . GLY B 1 46 ? 20.547 35.594 -0.191 1 89.81 46 GLY B O 1
ATOM 5133 N N . ALA B 1 47 ? 19.578 35.656 1.831 1 90.94 47 ALA B N 1
ATOM 5134 C CA . ALA B 1 47 ? 20.797 35.219 2.494 1 90.94 47 ALA B CA 1
ATOM 5135 C C . ALA B 1 47 ? 20.469 34.438 3.773 1 90.94 47 ALA B C 1
ATOM 5137 O O . ALA B 1 47 ? 19.469 34.719 4.434 1 90.94 47 ALA B O 1
ATOM 5138 N N . PHE B 1 48 ? 21.312 33.5 4.031 1 93 48 PHE B N 1
ATOM 5139 C CA . PHE B 1 48 ? 21.25 32.719 5.27 1 93 48 PHE B CA 1
ATOM 5140 C C . PHE B 1 48 ? 22.531 32.875 6.062 1 93 48 PHE B C 1
ATOM 5142 O O . PHE B 1 48 ? 23.625 32.781 5.496 1 93 48 PHE B O 1
ATOM 5149 N N . ARG B 1 49 ? 22.375 33.094 7.289 1 89.69 49 ARG B N 1
ATOM 5150 C CA . ARG B 1 49 ? 23.531 33.312 8.141 1 89.69 49 ARG B CA 1
ATOM 5151 C C . ARG B 1 49 ? 23.672 32.188 9.172 1 89.69 49 ARG B C 1
ATOM 5153 O O . ARG B 1 49 ? 22.688 31.594 9.594 1 89.69 49 ARG B O 1
ATOM 5160 N N . SER B 1 50 ? 24.875 31.984 9.539 1 91.56 50 SER B N 1
ATOM 5161 C CA . SER B 1 50 ? 25.141 31 10.578 1 91.56 50 SER B CA 1
ATOM 5162 C C . SER B 1 50 ? 24.641 31.484 11.938 1 91.56 50 SER B C 1
ATOM 5164 O O . SER B 1 50 ? 24.672 32.688 12.234 1 91.56 50 SER B O 1
ATOM 5166 N N . GLY B 1 51 ? 24.078 30.578 12.688 1 91.81 51 GLY B N 1
ATOM 5167 C CA . GLY B 1 51 ? 23.625 30.906 14.031 1 91.81 51 GLY B CA 1
ATOM 5168 C C . GLY B 1 51 ? 22.172 31.312 14.078 1 91.81 51 GLY B C 1
ATOM 5169 O O . GLY B 1 51 ? 21.672 31.75 15.125 1 91.81 51 GLY B O 1
ATOM 5170 N N . CYS B 1 52 ? 21.578 31.219 12.898 1 93.38 52 CYS B N 1
ATOM 5171 C CA . CYS B 1 52 ? 20.188 31.656 12.836 1 93.38 52 CYS B CA 1
ATOM 5172 C C . CYS B 1 52 ? 19.281 30.531 12.312 1 93.38 52 CYS B C 1
ATOM 5174 O O . CYS B 1 52 ? 19.672 29.797 11.414 1 93.38 52 CYS B O 1
ATOM 5176 N N . LEU B 1 53 ? 18.188 30.375 12.977 1 96.12 53 LEU B N 1
ATOM 5177 C CA . LEU B 1 53 ? 17.125 29.531 12.453 1 96.12 53 LEU B CA 1
ATOM 5178 C C . LEU B 1 53 ? 16.219 30.312 11.516 1 96.12 53 LEU B C 1
ATOM 5180 O O . LEU B 1 53 ? 15.547 31.266 11.945 1 96.12 53 LEU B O 1
ATOM 5184 N N . THR B 1 54 ? 16.25 29.953 10.242 1 96.44 54 THR B N 1
ATOM 5185 C CA . THR B 1 54 ? 15.492 30.703 9.242 1 96.44 54 THR B CA 1
ATOM 5186 C C . THR B 1 54 ? 14.289 29.891 8.766 1 96.44 54 THR B C 1
ATOM 5188 O O . THR B 1 54 ? 14.414 28.719 8.453 1 96.44 54 THR B O 1
ATOM 5191 N N . ALA B 1 55 ? 13.156 30.5 8.688 1 96.06 55 ALA B N 1
ATOM 5192 C CA . ALA B 1 55 ? 11.938 29.859 8.188 1 96.06 55 ALA B CA 1
ATOM 5193 C C . ALA B 1 55 ? 11.555 30.422 6.816 1 96.06 55 ALA B C 1
ATOM 5195 O O . ALA B 1 55 ? 11.602 31.625 6.594 1 96.06 55 ALA B O 1
ATOM 5196 N N . ILE B 1 56 ? 11.336 29.562 5.922 1 95.38 56 ILE B N 1
ATOM 5197 C CA . ILE B 1 56 ? 10.781 29.953 4.629 1 95.38 56 ILE B CA 1
ATOM 5198 C C . ILE B 1 56 ? 9.258 29.812 4.664 1 95.38 56 ILE B C 1
ATOM 5200 O O . ILE B 1 56 ? 8.727 28.719 4.855 1 95.38 56 ILE B O 1
ATOM 5204 N N . LEU B 1 57 ? 8.641 30.953 4.512 1 93.38 57 LEU B N 1
ATOM 5205 C CA . LEU B 1 57 ? 7.18 30.984 4.57 1 93.38 57 LEU B CA 1
ATOM 5206 C C . LEU B 1 57 ? 6.59 31.344 3.207 1 93.38 57 LEU B C 1
ATOM 5208 O O . LEU B 1 57 ? 7.234 32.031 2.404 1 93.38 57 LEU B O 1
ATOM 5212 N N . GLY B 1 58 ? 5.43 30.844 2.947 1 89.56 58 GLY B N 1
ATOM 5213 C CA . GLY B 1 58 ? 4.715 31.125 1.709 1 89.56 58 GLY B CA 1
ATOM 5214 C C . GLY B 1 58 ? 3.531 30.188 1.491 1 89.56 58 GLY B C 1
ATOM 5215 O O . GLY B 1 58 ? 3.451 29.125 2.102 1 89.56 58 GLY B O 1
ATOM 5216 N N . PRO B 1 59 ? 2.701 30.672 0.684 1 86.19 59 PRO B N 1
ATOM 5217 C CA . PRO B 1 59 ? 1.547 29.812 0.381 1 86.19 59 PRO B CA 1
ATOM 5218 C C . PRO B 1 59 ? 1.924 28.578 -0.432 1 86.19 59 PRO B C 1
ATOM 5220 O O . PRO B 1 59 ? 3.08 28.438 -0.839 1 86.19 59 PRO B O 1
ATOM 5223 N N . SER B 1 60 ? 0.961 27.656 -0.521 1 80.5 60 SER B N 1
ATOM 5224 C CA . SER B 1 60 ? 1.208 26.438 -1.286 1 80.5 60 SER B CA 1
ATOM 5225 C C . SER B 1 60 ? 1.458 26.766 -2.758 1 80.5 60 SER B C 1
ATOM 5227 O O . SER B 1 60 ? 0.737 27.562 -3.359 1 80.5 60 SER B O 1
ATOM 5229 N N . GLY B 1 61 ? 2.482 26.25 -3.369 1 79.5 61 GLY B N 1
ATOM 5230 C CA . GLY B 1 61 ? 2.809 26.469 -4.773 1 79.5 61 GLY B CA 1
ATOM 5231 C C . GLY B 1 61 ? 3.686 27.672 -5.004 1 79.5 61 GLY B C 1
ATOM 5232 O O . GLY B 1 61 ? 3.982 28.031 -6.152 1 79.5 61 GLY B O 1
ATOM 5233 N N . ALA B 1 62 ? 4.035 28.281 -3.91 1 84.31 62 ALA B N 1
ATOM 5234 C CA . ALA B 1 62 ? 4.852 29.484 -4.043 1 84.31 62 ALA B CA 1
ATOM 5235 C C . ALA B 1 62 ? 6.262 29.125 -4.516 1 84.31 62 ALA B C 1
ATOM 5237 O O . ALA B 1 62 ? 7.004 30.016 -4.969 1 84.31 62 ALA B O 1
ATOM 5238 N N . GLY B 1 63 ? 6.637 27.875 -4.371 1 87.69 63 GLY B N 1
ATOM 5239 C CA . GLY B 1 63 ? 7.965 27.469 -4.781 1 87.69 63 GLY B CA 1
ATOM 5240 C C . GLY B 1 63 ? 8.906 27.219 -3.615 1 87.69 63 GLY B C 1
ATOM 5241 O O . GLY B 1 63 ? 10.125 27.234 -3.783 1 87.69 63 GLY B O 1
ATOM 5242 N N . LYS B 1 64 ? 8.391 27.078 -2.432 1 89.88 64 LYS B N 1
ATOM 5243 C CA . LYS B 1 64 ? 9.195 26.938 -1.224 1 89.88 64 LYS B CA 1
ATOM 5244 C C . LYS B 1 64 ? 10.094 25.703 -1.315 1 89.88 64 LYS B C 1
ATOM 5246 O O . LYS B 1 64 ? 11.305 25.797 -1.098 1 89.88 64 LYS B O 1
ATOM 5251 N N . THR B 1 65 ? 9.484 24.562 -1.661 1 86.5 65 THR B N 1
ATOM 5252 C CA . THR B 1 65 ? 10.227 23.312 -1.752 1 86.5 65 THR B CA 1
ATOM 5253 C C . THR B 1 65 ? 11.234 23.359 -2.9 1 86.5 65 THR B C 1
ATOM 5255 O O . THR B 1 65 ? 12.336 22.828 -2.789 1 86.5 65 THR B O 1
ATOM 5258 N N . THR B 1 66 ? 10.867 24 -4.008 1 87.06 66 THR B N 1
ATOM 5259 C CA . THR B 1 66 ? 11.773 24.141 -5.145 1 87.06 66 THR B CA 1
ATOM 5260 C C . THR B 1 66 ? 12.984 25 -4.77 1 87.06 66 THR B C 1
ATOM 5262 O O . THR B 1 66 ? 14.117 24.656 -5.117 1 87.06 66 THR B O 1
ATOM 5265 N N . LEU B 1 67 ? 12.656 26.062 -4.094 1 90.44 67 LEU B N 1
ATOM 5266 C CA . LEU B 1 67 ? 13.75 26.922 -3.648 1 90.44 67 LEU B CA 1
ATOM 5267 C C . LEU B 1 67 ? 14.695 26.156 -2.723 1 90.44 67 LEU B C 1
ATOM 5269 O O . LEU B 1 67 ? 15.914 26.25 -2.865 1 90.44 67 LEU B O 1
ATOM 5273 N N . LEU B 1 68 ? 14.086 25.422 -1.792 1 89.75 68 LEU B N 1
ATOM 5274 C CA . LEU B 1 68 ? 14.883 24.641 -0.848 1 89.75 68 LEU B CA 1
ATOM 5275 C C . LEU B 1 68 ? 15.719 23.594 -1.574 1 89.75 68 LEU B C 1
ATOM 5277 O O . LEU B 1 68 ? 16.891 23.391 -1.236 1 89.75 68 LEU B O 1
ATOM 5281 N N . ASN B 1 69 ? 15.188 22.969 -2.576 1 85 69 ASN B N 1
ATOM 5282 C CA . ASN B 1 69 ? 15.891 21.953 -3.354 1 85 69 ASN B CA 1
ATOM 5283 C C . ASN B 1 69 ? 17.031 22.562 -4.164 1 85 69 ASN B C 1
ATOM 5285 O O . ASN B 1 69 ? 18.078 21.938 -4.32 1 85 69 ASN B O 1
ATOM 5289 N N . ILE B 1 70 ? 16.797 23.719 -4.648 1 85.25 70 ILE B N 1
ATOM 5290 C CA . ILE B 1 70 ? 17.812 24.406 -5.43 1 85.25 70 ILE B CA 1
ATOM 5291 C C . ILE B 1 70 ? 18.953 24.844 -4.523 1 85.25 70 ILE B C 1
ATOM 5293 O O . ILE B 1 70 ? 20.125 24.656 -4.867 1 85.25 70 ILE B O 1
ATOM 5297 N N . LEU B 1 71 ? 18.562 25.312 -3.432 1 87.69 71 LEU B N 1
ATOM 5298 C CA . LEU B 1 71 ? 19.578 25.781 -2.49 1 87.69 71 LEU B CA 1
ATOM 5299 C C . LEU B 1 71 ? 20.391 24.609 -1.952 1 87.69 71 LEU B C 1
ATOM 5301 O O . LEU B 1 71 ? 21.594 24.734 -1.706 1 87.69 71 LEU B O 1
ATOM 5305 N N . ALA B 1 72 ? 19.703 23.484 -1.781 1 83.06 72 ALA B N 1
ATOM 5306 C CA . ALA B 1 72 ? 20.375 22.281 -1.29 1 83.06 72 ALA B CA 1
ATOM 5307 C C . ALA B 1 72 ? 21.203 21.641 -2.393 1 83.06 72 ALA B C 1
ATOM 5309 O O . ALA B 1 72 ? 22.031 20.766 -2.119 1 83.06 72 ALA B O 1
ATOM 5310 N N . GLY B 1 73 ? 20.953 22.016 -3.602 1 76.56 73 GLY B N 1
ATOM 5311 C CA . GLY B 1 73 ? 21.734 21.5 -4.715 1 76.56 73 GLY B CA 1
ATOM 5312 C C . GLY B 1 73 ? 21.125 20.25 -5.34 1 76.56 73 GLY B C 1
ATOM 5313 O O . GLY B 1 73 ? 21.797 19.531 -6.086 1 76.56 73 GLY B O 1
ATOM 5314 N N . PHE B 1 74 ? 19.953 19.906 -5.043 1 72.06 74 PHE B N 1
ATOM 5315 C CA . PHE B 1 74 ? 19.312 18.719 -5.602 1 72.06 74 PHE B CA 1
ATOM 5316 C C . PHE B 1 74 ? 18.812 19 -7.012 1 72.06 74 PHE B C 1
ATOM 5318 O O . PHE B 1 74 ? 18.797 18.109 -7.859 1 72.06 74 PHE B O 1
ATOM 5325 N N . LYS B 1 75 ? 18.344 20.172 -7.215 1 71.12 75 LYS B N 1
ATOM 5326 C CA . LYS B 1 75 ? 17.844 20.562 -8.531 1 71.12 75 LYS B CA 1
ATOM 5327 C C . LYS B 1 75 ? 18.812 21.531 -9.219 1 71.12 75 LYS B C 1
ATOM 5329 O O . LYS B 1 75 ? 19.062 22.625 -8.727 1 71.12 75 LYS B O 1
ATOM 5334 N N . VAL B 1 76 ? 19.406 21.031 -10.32 1 67.94 76 VAL B N 1
ATOM 5335 C CA . VAL B 1 76 ? 20.422 21.859 -10.961 1 67.94 76 VAL B CA 1
ATOM 5336 C C . VAL B 1 76 ? 19.984 22.203 -12.383 1 67.94 76 VAL B C 1
ATOM 5338 O O . VAL B 1 76 ? 20.312 23.266 -12.891 1 67.94 76 VAL B O 1
ATOM 5341 N N . SER B 1 77 ? 19.125 21.344 -12.844 1 72.56 77 SER B N 1
ATOM 5342 C CA . SER B 1 77 ? 18.703 21.578 -14.219 1 72.56 77 SER B CA 1
ATOM 5343 C C . SER B 1 77 ? 17.688 22.703 -14.297 1 72.56 77 SER B C 1
ATOM 5345 O O . SER B 1 77 ? 16.719 22.734 -13.531 1 72.56 77 SER B O 1
ATOM 5347 N N . GLY B 1 78 ? 17.953 23.688 -15.156 1 76.25 78 GLY B N 1
ATOM 5348 C CA . GLY B 1 78 ? 17.031 24.781 -15.391 1 76.25 78 GLY B CA 1
ATOM 5349 C C . GLY B 1 78 ? 17.172 25.906 -14.375 1 76.25 78 GLY B C 1
ATOM 5350 O O . GLY B 1 78 ? 16.297 26.766 -14.266 1 76.25 78 GLY B O 1
ATOM 5351 N N . VAL B 1 79 ? 18.203 25.766 -13.555 1 83.38 79 VAL B N 1
ATOM 5352 C CA . VAL B 1 79 ? 18.406 26.766 -12.508 1 83.38 79 VAL B CA 1
ATOM 5353 C C . VAL B 1 79 ? 19.422 27.812 -12.969 1 83.38 79 VAL B C 1
ATOM 5355 O O . VAL B 1 79 ? 20.438 27.469 -13.578 1 83.38 79 VAL B O 1
ATOM 5358 N N . SER B 1 80 ? 19 29.062 -12.953 1 84.56 80 SER B N 1
ATOM 5359 C CA . SER B 1 80 ? 19.922 30.172 -13.219 1 84.56 80 SER B CA 1
ATOM 5360 C C . SER B 1 80 ? 20.062 31.078 -11.992 1 84.56 80 SER B C 1
ATOM 5362 O O . SER B 1 80 ? 19.172 31.125 -11.141 1 84.56 80 SER B O 1
ATOM 5364 N N . GLY B 1 81 ? 21.234 31.531 -11.727 1 85 81 GLY B N 1
ATOM 5365 C CA . GLY B 1 81 ? 21.5 32.406 -10.594 1 85 81 GLY B CA 1
ATOM 5366 C C . GLY B 1 81 ? 22.875 32.219 -10 1 85 81 GLY B C 1
ATOM 5367 O O . GLY B 1 81 ? 23.688 31.453 -10.531 1 85 81 GLY B O 1
ATOM 5368 N N . GLU B 1 82 ? 23.109 33.062 -9.031 1 85.31 82 GLU B N 1
ATOM 5369 C CA . GLU B 1 82 ? 24.406 33 -8.367 1 85.31 82 GLU B CA 1
ATOM 5370 C C . GLU B 1 82 ? 24.25 32.562 -6.91 1 85.31 82 GLU B C 1
ATOM 5372 O O . GLU B 1 82 ? 23.391 33.062 -6.191 1 85.31 82 GLU B O 1
ATOM 5377 N N . PHE B 1 83 ? 24.984 31.594 -6.562 1 87.69 83 PHE B N 1
ATOM 5378 C CA . PHE B 1 83 ? 25.031 31.094 -5.191 1 87.69 83 PHE B CA 1
ATOM 5379 C C . PHE B 1 83 ? 26.406 31.312 -4.574 1 87.69 83 PHE B C 1
ATOM 5381 O O . PHE B 1 83 ? 27.406 30.812 -5.086 1 87.69 83 PHE B O 1
ATOM 5388 N N . LEU B 1 84 ? 26.422 32.094 -3.561 1 85.81 84 LEU B N 1
ATOM 5389 C CA . LEU B 1 84 ? 27.688 32.438 -2.932 1 85.81 84 LEU B CA 1
ATOM 5390 C C . LEU B 1 84 ? 27.766 31.859 -1.521 1 85.81 84 LEU B C 1
ATOM 5392 O O . LEU B 1 84 ? 26.844 32.031 -0.722 1 85.81 84 LEU B O 1
ATOM 5396 N N . LEU B 1 85 ? 28.797 31.078 -1.294 1 86.75 85 LEU B N 1
ATOM 5397 C CA . LEU B 1 85 ? 29.109 30.594 0.043 1 86.75 85 LEU B CA 1
ATOM 5398 C C . LEU B 1 85 ? 30.297 31.359 0.622 1 86.75 85 LEU B C 1
ATOM 5400 O O . LEU B 1 85 ? 31.422 31.25 0.122 1 86.75 85 LEU B O 1
ATOM 5404 N N . ASN B 1 86 ? 30.078 32.062 1.601 1 82.19 86 ASN B N 1
ATOM 5405 C CA . ASN B 1 86 ? 31.094 32.938 2.178 1 82.19 86 ASN B CA 1
ATOM 5406 C C . ASN B 1 86 ? 31.75 33.812 1.116 1 82.19 86 ASN B C 1
ATOM 5408 O O . ASN B 1 86 ? 32.969 33.906 1.06 1 82.19 86 ASN B O 1
ATOM 5412 N N . GLY B 1 87 ? 30.953 34.219 0.162 1 77.94 87 GLY B N 1
ATOM 5413 C CA . GLY B 1 87 ? 31.438 35.156 -0.832 1 77.94 87 GLY B CA 1
ATOM 5414 C C . GLY B 1 87 ? 31.969 34.5 -2.082 1 77.94 87 GLY B C 1
ATOM 5415 O O . GLY B 1 87 ? 32.25 35.156 -3.078 1 77.94 87 GLY B O 1
ATOM 5416 N N . GLU B 1 88 ? 32.125 33.188 -2.029 1 81 88 GLU B N 1
ATOM 5417 C CA . GLU B 1 88 ? 32.625 32.438 -3.176 1 81 88 GLU B CA 1
ATOM 5418 C C . GLU B 1 88 ? 31.547 31.609 -3.834 1 81 88 GLU B C 1
ATOM 5420 O O . GLU B 1 88 ? 30.594 31.188 -3.172 1 81 88 GLU B O 1
ATOM 5425 N N . GLN B 1 89 ? 31.75 31.484 -5.082 1 82.25 89 GLN B N 1
ATOM 5426 C CA . GLN B 1 89 ? 30.781 30.672 -5.809 1 82.25 89 GLN B CA 1
ATOM 5427 C C . GLN B 1 89 ? 30.75 29.234 -5.277 1 82.25 89 GLN B C 1
ATOM 5429 O O . GLN B 1 89 ? 31.812 28.656 -5.02 1 82.25 89 GLN B O 1
ATOM 5434 N N . ARG B 1 90 ? 29.672 28.781 -5.125 1 78 90 ARG B N 1
ATOM 5435 C CA . ARG B 1 90 ? 29.5 27.484 -4.473 1 78 90 ARG B CA 1
ATOM 5436 C C . ARG B 1 90 ? 29.828 26.344 -5.422 1 78 90 ARG B C 1
ATOM 5438 O O . ARG B 1 90 ? 29.469 26.375 -6.598 1 78 90 ARG B O 1
ATOM 5445 N N . ASP B 1 91 ? 30.703 25.453 -4.934 1 77.56 91 ASP B N 1
ATOM 5446 C CA . ASP B 1 91 ? 30.891 24.156 -5.586 1 77.56 91 ASP B CA 1
ATOM 5447 C C . ASP B 1 91 ? 29.797 23.172 -5.188 1 77.56 91 ASP B C 1
ATOM 5449 O O . ASP B 1 91 ? 29.656 22.828 -4.012 1 77.56 91 ASP B O 1
ATOM 5453 N N . LEU B 1 92 ? 29.094 22.812 -6.164 1 78.38 92 LEU B N 1
ATOM 5454 C CA . LEU B 1 92 ? 27.891 22.016 -5.902 1 78.38 92 LEU B CA 1
ATOM 5455 C C . LEU B 1 92 ? 28.25 20.734 -5.148 1 78.38 92 LEU B C 1
ATOM 5457 O O . LEU B 1 92 ? 27.547 20.344 -4.219 1 78.38 92 LEU B O 1
ATOM 5461 N N . LEU B 1 93 ? 29.328 20.125 -5.512 1 75.69 93 LEU B N 1
ATOM 5462 C CA . LEU B 1 93 ? 29.703 18.875 -4.883 1 75.69 93 LEU B CA 1
ATOM 5463 C C . LEU B 1 93 ? 30.156 19.094 -3.445 1 75.69 93 LEU B C 1
ATOM 5465 O O . LEU B 1 93 ? 29.781 18.344 -2.545 1 75.69 93 LEU B O 1
ATOM 5469 N N . ALA B 1 94 ? 30.906 20.109 -3.342 1 76.81 94 ALA B N 1
ATOM 5470 C CA . ALA B 1 94 ? 31.391 20.438 -2 1 76.81 94 ALA B CA 1
ATOM 5471 C C . ALA B 1 94 ? 30.234 20.891 -1.111 1 76.81 94 ALA B C 1
ATOM 5473 O O . ALA B 1 94 ? 30.188 20.578 0.08 1 76.81 94 ALA B O 1
ATOM 5474 N N . PHE B 1 95 ? 29.375 21.547 -1.713 1 82.56 95 PHE B N 1
ATOM 5475 C CA . PHE B 1 95 ? 28.219 22.047 -0.974 1 82.56 95 PHE B CA 1
ATOM 5476 C C . PHE B 1 95 ? 27.328 20.891 -0.521 1 82.56 95 PHE B C 1
ATOM 5478 O O . PHE B 1 95 ? 26.797 20.906 0.597 1 82.56 95 PHE B O 1
ATOM 5485 N N . ARG B 1 96 ? 27.188 19.969 -1.289 1 77.81 96 ARG B N 1
ATOM 5486 C CA . ARG B 1 96 ? 26.344 18.828 -0.957 1 77.81 96 ARG B CA 1
ATOM 5487 C C . ARG B 1 96 ? 26.938 18.031 0.196 1 77.81 96 ARG B C 1
ATOM 5489 O O . ARG B 1 96 ? 26.203 17.438 0.998 1 77.81 96 ARG B O 1
ATOM 5496 N N . LYS B 1 97 ? 28.172 18.109 0.238 1 75.19 97 LYS B N 1
ATOM 5497 C CA . LYS B 1 97 ? 28.859 17.406 1.32 1 75.19 97 LYS B CA 1
ATOM 5498 C C . LYS B 1 97 ? 28.688 18.141 2.646 1 75.19 97 LYS B C 1
ATOM 5500 O O . LYS B 1 97 ? 28.672 17.516 3.711 1 75.19 97 LYS B O 1
ATOM 5505 N N . MET B 1 98 ? 28.531 19.391 2.469 1 80.12 98 MET B N 1
ATOM 5506 C CA . MET B 1 98 ? 28.469 20.188 3.686 1 80.12 98 MET B CA 1
ATOM 5507 C C . MET B 1 98 ? 27.031 20.469 4.086 1 80.12 98 MET B C 1
ATOM 5509 O O . MET B 1 98 ? 26.766 21.016 5.152 1 80.12 98 MET B O 1
ATOM 5513 N N . SER B 1 99 ? 26.141 20.031 3.262 1 85.44 99 SER B N 1
ATOM 5514 C CA . SER B 1 99 ? 24.734 20.312 3.541 1 85.44 99 SER B CA 1
ATOM 5515 C C . SER B 1 99 ? 23.938 19.031 3.709 1 85.44 99 SER B C 1
ATOM 5517 O O . SER B 1 99 ? 24.328 17.969 3.205 1 85.44 99 SER B O 1
ATOM 5519 N N . SER B 1 100 ? 22.969 19.125 4.59 1 84.38 100 SER B N 1
ATOM 5520 C CA . SER B 1 100 ? 22.031 18.016 4.781 1 84.38 100 SER B CA 1
ATOM 5521 C C . SER B 1 100 ? 20.609 18.438 4.441 1 84.38 100 SER B C 1
ATOM 5523 O O . SER B 1 100 ? 20.219 19.594 4.672 1 84.38 100 SER B O 1
ATOM 5525 N N . TYR B 1 101 ? 19.953 17.562 3.746 1 85.88 101 TYR B N 1
ATOM 5526 C CA . TYR B 1 101 ? 18.562 17.812 3.357 1 85.88 101 TYR B CA 1
ATOM 5527 C C . TYR B 1 101 ? 17.641 16.75 3.926 1 85.88 101 TYR B C 1
ATOM 5529 O O . TYR B 1 101 ? 17.875 15.547 3.742 1 85.88 101 TYR B O 1
ATOM 5537 N N . ILE B 1 102 ? 16.703 17.172 4.648 1 86.69 102 ILE B N 1
ATOM 5538 C CA . ILE B 1 102 ? 15.688 16.281 5.18 1 86.69 102 ILE B CA 1
ATOM 5539 C C . ILE B 1 102 ? 14.344 16.562 4.508 1 86.69 102 ILE B C 1
ATOM 5541 O O . ILE B 1 102 ? 13.766 17.641 4.703 1 86.69 102 ILE B O 1
ATOM 5545 N N . ALA B 1 103 ? 13.836 15.609 3.785 1 84.31 103 ALA B N 1
ATOM 5546 C CA . ALA B 1 103 ? 12.586 15.758 3.045 1 84.31 103 ALA B CA 1
ATOM 5547 C C . ALA B 1 103 ? 11.383 15.625 3.971 1 84.31 103 ALA B C 1
ATOM 5549 O O . ALA B 1 103 ? 11.523 15.234 5.133 1 84.31 103 ALA B O 1
ATOM 5550 N N . GLN B 1 104 ? 10.281 16.016 3.434 1 80.88 104 GLN B N 1
ATOM 5551 C CA . GLN B 1 104 ? 9.031 15.953 4.184 1 80.88 104 GLN B CA 1
ATOM 5552 C C . GLN B 1 104 ? 8.703 14.523 4.609 1 80.88 104 GLN B C 1
ATOM 5554 O O . GLN B 1 104 ? 8.406 14.273 5.777 1 80.88 104 GLN B O 1
ATOM 5559 N N . LYS B 1 105 ? 8.727 13.656 3.625 1 78.31 105 LYS B N 1
ATOM 5560 C CA . LYS B 1 105 ? 8.523 12.242 3.934 1 78.31 105 LYS B CA 1
ATOM 5561 C C . LYS B 1 105 ? 9.859 11.5 4.008 1 78.31 105 LYS B C 1
ATOM 5563 O O . LYS B 1 105 ? 10.562 11.375 3.006 1 78.31 105 LYS B O 1
ATOM 5568 N N . PHE B 1 106 ? 10.203 11.227 5.242 1 85.06 106 PHE B N 1
ATOM 5569 C CA . PHE B 1 106 ? 11.453 10.508 5.473 1 85.06 106 PHE B CA 1
ATOM 5570 C C . PHE B 1 106 ? 11.188 9.039 5.762 1 85.06 106 PHE B C 1
ATOM 5572 O O . PHE B 1 106 ? 10.891 8.664 6.898 1 85.06 106 PHE B O 1
ATOM 5579 N N . VAL B 1 107 ? 11.352 8.242 4.75 1 87.75 107 VAL B N 1
ATOM 5580 C CA . VAL B 1 107 ? 11.055 6.82 4.902 1 87.75 107 VAL B CA 1
ATOM 5581 C C . VAL B 1 107 ? 12.258 6.105 5.527 1 87.75 107 VAL B C 1
ATOM 5583 O O . VAL B 1 107 ? 13.406 6.387 5.172 1 87.75 107 VAL B O 1
ATOM 5586 N N . MET B 1 108 ? 11.984 5.285 6.492 1 92.5 108 MET B N 1
ATOM 5587 C CA . MET B 1 108 ? 13.016 4.508 7.176 1 92.5 108 MET B CA 1
ATOM 5588 C C . MET B 1 108 ? 12.641 3.031 7.223 1 92.5 108 MET B C 1
ATOM 5590 O O . MET B 1 108 ? 11.492 2.668 6.965 1 92.5 108 MET B O 1
ATOM 5594 N N . LEU B 1 109 ? 13.672 2.244 7.469 1 92.25 109 LEU B N 1
ATOM 5595 C CA . LEU B 1 109 ? 13.398 0.828 7.684 1 92.25 109 LEU B CA 1
ATOM 5596 C C . LEU B 1 109 ? 12.688 0.605 9.008 1 92.25 109 LEU B C 1
ATOM 5598 O O . LEU B 1 109 ? 13.109 1.125 10.047 1 92.25 109 LEU B O 1
ATOM 5602 N N . THR B 1 110 ? 11.695 -0.19 9.023 1 91.69 110 THR B N 1
ATOM 5603 C CA . THR B 1 110 ? 10.789 -0.267 10.164 1 91.69 110 THR B CA 1
ATOM 5604 C C . THR B 1 110 ? 11.227 -1.355 11.133 1 91.69 110 THR B C 1
ATOM 5606 O O . THR B 1 110 ? 10.805 -1.369 12.289 1 91.69 110 THR B O 1
ATOM 5609 N N . LEU B 1 111 ? 12.102 -2.225 10.742 1 93.25 111 LEU B N 1
ATOM 5610 C CA . LEU B 1 111 ? 12.391 -3.385 11.578 1 93.25 111 LEU B CA 1
ATOM 5611 C C . LEU B 1 111 ? 13.75 -3.238 12.258 1 93.25 111 LEU B C 1
ATOM 5613 O O . LEU B 1 111 ? 14.352 -4.23 12.672 1 93.25 111 LEU B O 1
ATOM 5617 N N . LEU B 1 112 ? 14.289 -2.057 12.297 1 95.38 112 LEU B N 1
ATOM 5618 C CA . LEU B 1 112 ? 15.484 -1.726 13.07 1 95.38 112 LEU B CA 1
ATOM 5619 C C . LEU B 1 112 ? 15.141 -0.842 14.258 1 95.38 112 LEU B C 1
ATOM 5621 O O . LEU B 1 112 ? 14.141 -0.119 14.234 1 95.38 112 LEU B O 1
ATOM 5625 N N . THR B 1 113 ? 15.883 -0.979 15.25 1 96.75 113 THR B N 1
ATOM 5626 C CA . THR B 1 113 ? 15.695 -0.104 16.406 1 96.75 113 THR B CA 1
ATOM 5627 C C . THR B 1 113 ? 16.234 1.295 16.109 1 96.75 113 THR B C 1
ATOM 5629 O O . THR B 1 113 ? 16.969 1.493 15.141 1 96.75 113 THR B O 1
ATOM 5632 N N . VAL B 1 114 ? 15.844 2.184 16.938 1 96.94 114 VAL B N 1
ATOM 5633 C CA . VAL B 1 114 ? 16.297 3.564 16.797 1 96.94 114 VAL B CA 1
ATOM 5634 C C . VAL B 1 114 ? 17.812 3.619 16.875 1 96.94 114 VAL B C 1
ATOM 5636 O O . VAL B 1 114 ? 18.469 4.234 16.031 1 96.94 114 VAL B O 1
ATOM 5639 N N . GLU B 1 115 ? 18.359 2.953 17.781 1 96.44 115 GLU B N 1
ATOM 5640 C CA . GLU B 1 115 ? 19.812 2.936 17.953 1 96.44 115 GLU B CA 1
ATOM 5641 C C . GLU B 1 115 ? 20.516 2.309 16.75 1 96.44 115 GLU B C 1
ATOM 5643 O O . GLU B 1 115 ? 21.516 2.828 16.281 1 96.44 115 GLU B O 1
ATOM 5648 N N . GLU B 1 116 ? 20 1.219 16.344 1 95.94 116 GLU B N 1
ATOM 5649 C CA . GLU B 1 116 ? 20.594 0.535 15.195 1 95.94 116 GLU B CA 1
ATOM 5650 C C . GLU B 1 116 ? 20.531 1.406 13.945 1 95.94 116 GLU B C 1
ATOM 5652 O O . GLU B 1 116 ? 21.469 1.404 13.141 1 95.94 116 GLU B O 1
ATOM 5657 N N . THR B 1 117 ? 19.422 2.068 13.789 1 96.31 117 THR B N 1
ATOM 5658 C CA . THR B 1 117 ? 19.25 2.941 12.633 1 96.31 117 THR B CA 1
ATOM 5659 C C . THR B 1 117 ? 20.297 4.051 12.633 1 96.31 117 THR B C 1
ATOM 5661 O O . THR B 1 117 ? 20.922 4.332 11.609 1 96.31 117 THR B O 1
ATOM 5664 N N . ILE B 1 118 ? 20.547 4.641 13.766 1 95.56 118 ILE B N 1
ATOM 5665 C CA . ILE B 1 118 ? 21.547 5.699 13.891 1 95.56 118 ILE B CA 1
ATOM 5666 C C . ILE B 1 118 ? 22.953 5.109 13.719 1 95.56 118 ILE B C 1
ATOM 5668 O O . ILE B 1 118 ? 23.812 5.727 13.102 1 95.56 118 ILE B O 1
ATOM 5672 N N . ARG B 1 119 ? 23.156 3.979 14.234 1 95.19 119 ARG B N 1
ATOM 5673 C CA . ARG B 1 119 ? 24.453 3.326 14.133 1 95.19 119 ARG B CA 1
ATOM 5674 C C . ARG B 1 119 ? 24.812 3.041 12.68 1 95.19 119 ARG B C 1
ATOM 5676 O O . ARG B 1 119 ? 25.938 3.27 12.258 1 95.19 119 ARG B O 1
ATOM 5683 N N . VAL B 1 120 ? 23.844 2.52 11.953 1 95.31 120 VAL B N 1
ATOM 5684 C CA . VAL B 1 120 ? 24.062 2.23 10.539 1 95.31 120 VAL B CA 1
ATOM 5685 C C . VAL B 1 120 ? 24.406 3.52 9.797 1 95.31 120 VAL B C 1
ATOM 5687 O O . VAL B 1 120 ? 25.312 3.537 8.953 1 95.31 120 VAL B O 1
ATOM 5690 N N . SER B 1 121 ? 23.703 4.539 10.133 1 93.31 121 SER B N 1
ATOM 5691 C CA . SER B 1 121 ? 24 5.828 9.516 1 93.31 121 SER B CA 1
ATOM 5692 C C . SER B 1 121 ? 25.391 6.316 9.875 1 93.31 121 SER B C 1
ATOM 5694 O O . SER B 1 121 ? 26.125 6.809 9.016 1 93.31 121 SER B O 1
ATOM 5696 N N . ALA B 1 122 ? 25.797 6.168 11.117 1 93.44 122 ALA B N 1
ATOM 5697 C CA . ALA B 1 122 ? 27.125 6.57 11.57 1 93.44 122 ALA B CA 1
ATOM 5698 C C . ALA B 1 122 ? 28.219 5.758 10.867 1 93.44 122 ALA B C 1
ATOM 5700 O O . ALA B 1 122 ? 29.25 6.297 10.484 1 93.44 122 ALA B O 1
ATOM 5701 N N . ASP B 1 123 ? 27.938 4.527 10.695 1 94.5 123 ASP B N 1
ATOM 5702 C CA . ASP B 1 123 ? 28.906 3.631 10.086 1 94.5 123 ASP B CA 1
ATOM 5703 C C . ASP B 1 123 ? 29.125 3.963 8.609 1 94.5 123 ASP B C 1
ATOM 5705 O O . ASP B 1 123 ? 30.219 3.818 8.086 1 94.5 123 ASP B O 1
ATOM 5709 N N . LEU B 1 124 ? 28.109 4.465 7.984 1 93.62 124 LEU B N 1
ATOM 5710 C CA . LEU B 1 124 ? 28.188 4.652 6.539 1 93.62 124 LEU B CA 1
ATOM 5711 C C . LEU B 1 124 ? 28.531 6.102 6.195 1 93.62 124 LEU B C 1
ATOM 5713 O O . LEU B 1 124 ? 29.109 6.375 5.141 1 93.62 124 LEU B O 1
ATOM 5717 N N . LYS B 1 125 ? 28.188 7.031 7.062 1 90.06 125 LYS B N 1
ATOM 5718 C CA . LYS B 1 125 ? 28.344 8.445 6.734 1 90.06 125 LYS B CA 1
ATOM 5719 C C . LYS B 1 125 ? 29.656 9 7.289 1 90.06 125 LYS B C 1
ATOM 5721 O O . LYS B 1 125 ? 30.109 10.062 6.871 1 90.06 125 LYS B O 1
ATOM 5726 N N . LEU B 1 126 ? 30.219 8.344 8.242 1 90.38 126 LEU B N 1
ATOM 5727 C CA . LEU B 1 126 ? 31.469 8.812 8.828 1 90.38 126 LEU B CA 1
ATOM 5728 C C . LEU B 1 126 ? 32.656 8.086 8.211 1 90.38 126 LEU B C 1
ATOM 5730 O O . LEU B 1 126 ? 32.562 6.918 7.828 1 90.38 126 LEU B O 1
ATOM 5734 N N . PRO B 1 127 ? 33.719 8.852 8.141 1 87.19 127 PRO B N 1
ATOM 5735 C CA . PRO B 1 127 ? 34.906 8.227 7.559 1 87.19 127 PRO B CA 1
ATOM 5736 C C . PRO B 1 127 ? 35.375 7.02 8.359 1 87.19 127 PRO B C 1
ATOM 5738 O O . PRO B 1 127 ? 35.062 6.895 9.547 1 87.19 127 PRO B O 1
ATOM 5741 N N . THR B 1 128 ? 36.094 6.168 7.727 1 84.12 128 THR B N 1
ATOM 5742 C CA . THR B 1 128 ? 36.594 4.926 8.32 1 84.12 128 THR B CA 1
ATOM 5743 C C . THR B 1 128 ? 37.625 5.215 9.422 1 84.12 128 THR B C 1
ATOM 5745 O O . THR B 1 128 ? 37.875 4.363 10.266 1 84.12 128 THR B O 1
ATOM 5748 N N . THR B 1 129 ? 38.094 6.406 9.398 1 86 129 THR B N 1
ATOM 5749 C CA . THR B 1 129 ? 39.094 6.785 10.391 1 86 129 THR B CA 1
ATOM 5750 C C . THR B 1 129 ? 38.438 7.004 11.75 1 86 129 THR B C 1
ATOM 5752 O O . THR B 1 129 ? 39.125 7.004 12.781 1 86 129 THR B O 1
ATOM 5755 N N . THR B 1 130 ? 37.188 7.129 11.727 1 88.62 130 THR B N 1
ATOM 5756 C CA . THR B 1 130 ? 36.469 7.316 12.984 1 88.62 130 THR B CA 1
ATOM 5757 C C . THR B 1 130 ? 36.375 5.996 13.742 1 88.62 130 THR B C 1
ATOM 5759 O O . THR B 1 130 ? 35.844 5.008 13.211 1 88.62 130 THR B O 1
ATOM 5762 N N . THR B 1 131 ? 36.844 5.953 14.922 1 90.5 131 THR B N 1
ATOM 5763 C CA . THR B 1 131 ? 36.844 4.742 15.742 1 90.5 131 THR B CA 1
ATOM 5764 C C . THR B 1 131 ? 35.438 4.387 16.203 1 90.5 131 THR B C 1
ATOM 5766 O O . THR B 1 131 ? 34.562 5.234 16.188 1 90.5 131 THR B O 1
ATOM 5769 N N . THR B 1 132 ? 35.312 3.213 16.578 1 90.94 132 THR B N 1
ATOM 5770 C CA . THR B 1 132 ? 34 2.717 17.062 1 90.94 132 THR B CA 1
ATOM 5771 C C . THR B 1 132 ? 33.594 3.447 18.328 1 90.94 132 THR B C 1
ATOM 5773 O O . THR B 1 132 ? 32.406 3.703 18.531 1 90.94 132 THR B O 1
ATOM 5776 N N . GLN B 1 133 ? 34.562 3.756 19.094 1 92.38 133 GLN B N 1
ATOM 5777 C CA . GLN B 1 133 ? 34.25 4.469 20.328 1 92.38 133 GLN B CA 1
ATOM 5778 C C . GLN B 1 133 ? 33.781 5.887 20.047 1 92.38 133 GLN B C 1
ATOM 5780 O O . GLN B 1 133 ? 32.844 6.367 20.688 1 92.38 133 GLN B O 1
ATOM 5785 N N . GLN B 1 134 ? 34.406 6.469 19.094 1 91.88 134 GLN B N 1
ATOM 5786 C CA . GLN B 1 134 ? 33.969 7.809 18.703 1 91.88 134 GLN B CA 1
ATOM 5787 C C . GLN B 1 134 ? 32.562 7.785 18.109 1 91.88 134 GLN B C 1
ATOM 5789 O O . GLN B 1 134 ? 31.766 8.68 18.375 1 91.88 134 GLN B O 1
ATOM 5794 N N . LYS B 1 135 ? 32.344 6.828 17.359 1 92.75 135 LYS B N 1
ATOM 5795 C CA . LYS B 1 135 ? 31.016 6.688 16.766 1 92.75 135 LYS B CA 1
ATOM 5796 C C . LYS B 1 135 ? 29.953 6.496 17.844 1 92.75 135 LYS B C 1
ATOM 5798 O O . LYS B 1 135 ? 28.859 7.062 17.766 1 92.75 135 LYS B O 1
ATOM 5803 N N . GLN B 1 136 ? 30.328 5.695 18.844 1 93.56 136 GLN B N 1
ATOM 5804 C CA . GLN B 1 136 ? 29.406 5.469 19.938 1 93.56 136 GLN B CA 1
ATOM 5805 C C . GLN B 1 136 ? 29.141 6.754 20.719 1 93.56 136 GLN B C 1
ATOM 5807 O O . GLN B 1 136 ? 28.016 7.004 21.156 1 93.56 136 GLN B O 1
ATOM 5812 N N . GLN B 1 137 ? 30.078 7.48 20.828 1 92.31 137 GLN B N 1
ATOM 5813 C CA . GLN B 1 137 ? 29.938 8.758 21.516 1 92.31 137 GLN B CA 1
ATOM 5814 C C . GLN B 1 137 ? 29.031 9.703 20.734 1 92.31 137 GLN B C 1
ATOM 5816 O O . GLN B 1 137 ? 28.188 10.391 21.312 1 92.31 137 GLN B O 1
ATOM 5821 N N . ILE B 1 138 ? 29.297 9.766 19.5 1 91 138 ILE B N 1
ATOM 5822 C CA . ILE B 1 138 ? 28.469 10.602 18.641 1 91 138 ILE B CA 1
ATOM 5823 C C . ILE B 1 138 ? 27 10.156 18.734 1 91 138 ILE B C 1
ATOM 5825 O O . ILE B 1 138 ? 26.094 10.984 18.844 1 91 138 ILE B O 1
ATOM 5829 N N . LEU B 1 139 ? 26.844 8.875 18.734 1 93.62 139 LEU B N 1
ATOM 5830 C CA . LEU B 1 139 ? 25.516 8.289 18.812 1 93.62 139 LEU B CA 1
ATOM 5831 C C . LEU B 1 139 ? 24.844 8.672 20.141 1 93.62 139 LEU B C 1
ATOM 5833 O O . LEU B 1 139 ? 23.688 9.078 20.156 1 93.62 139 LEU B O 1
ATOM 5837 N N . ASP B 1 140 ? 25.531 8.539 21.188 1 93.62 140 ASP B N 1
ATOM 5838 C CA . ASP B 1 140 ? 25 8.859 22.5 1 93.62 140 ASP B CA 1
ATOM 5839 C C . ASP B 1 140 ? 24.672 10.344 22.609 1 93.62 140 ASP B C 1
ATOM 5841 O O . ASP B 1 140 ? 23.656 10.719 23.234 1 93.62 140 ASP B O 1
ATOM 5845 N N . ASN B 1 141 ? 25.469 11.141 22.031 1 89.19 141 ASN B N 1
ATOM 5846 C CA . ASN B 1 141 ? 25.234 12.578 22.031 1 89.19 141 ASN B CA 1
ATOM 5847 C C . ASN B 1 141 ? 23.953 12.938 21.25 1 89.19 141 ASN B C 1
ATOM 5849 O O . ASN B 1 141 ? 23.172 13.781 21.688 1 89.19 141 ASN B O 1
ATOM 5853 N N . ILE B 1 142 ? 23.812 12.32 20.156 1 90.31 142 ILE B N 1
ATOM 5854 C CA . ILE B 1 142 ? 22.641 12.586 19.312 1 90.31 142 ILE B CA 1
ATOM 5855 C C . ILE B 1 142 ? 21.375 12.172 20.062 1 90.31 142 ILE B C 1
ATOM 5857 O O . ILE B 1 142 ? 20.375 12.898 20.062 1 90.31 142 ILE B O 1
ATOM 5861 N N . ILE B 1 143 ? 21.469 11.008 20.703 1 93.5 143 ILE B N 1
ATOM 5862 C CA . ILE B 1 143 ? 20.328 10.508 21.469 1 93.5 143 ILE B CA 1
ATOM 5863 C C . ILE B 1 143 ? 19.984 11.477 22.594 1 93.5 143 ILE B C 1
ATOM 5865 O O . ILE B 1 143 ? 18.812 11.719 22.891 1 93.5 143 ILE B O 1
ATOM 5869 N N . GLU B 1 144 ? 20.953 12.031 23.109 1 88.56 144 GLU B N 1
ATOM 5870 C CA . GLU B 1 144 ? 20.766 12.984 24.203 1 88.56 144 GLU B CA 1
ATOM 5871 C C . GLU B 1 144 ? 20.203 14.305 23.703 1 88.56 144 GLU B C 1
ATOM 5873 O O . GLU B 1 144 ? 19.234 14.828 24.25 1 88.56 144 GLU B O 1
ATOM 5878 N N . VAL B 1 145 ? 20.797 14.797 22.672 1 82.81 145 VAL B N 1
ATOM 5879 C CA . VAL B 1 145 ? 20.422 16.094 22.141 1 82.81 145 VAL B CA 1
ATOM 5880 C C . VAL B 1 145 ? 18.984 16.062 21.656 1 82.81 145 VAL B C 1
ATOM 5882 O O . VAL B 1 145 ? 18.234 17.031 21.828 1 82.81 145 VAL B O 1
ATOM 5885 N N . LEU B 1 146 ? 18.578 14.945 21.078 1 88.12 146 LEU B N 1
ATOM 5886 C CA . LEU B 1 146 ? 17.25 14.844 20.484 1 88.12 146 LEU B CA 1
ATOM 5887 C C . LEU B 1 146 ? 16.281 14.125 21.438 1 88.12 146 LEU B C 1
ATOM 5889 O O . LEU B 1 146 ? 15.148 13.836 21.078 1 88.12 146 LEU B O 1
ATOM 5893 N N . ASN B 1 147 ? 16.641 13.828 22.625 1 87.06 147 ASN B N 1
ATOM 5894 C CA . ASN B 1 147 ? 15.812 13.195 23.656 1 87.06 147 ASN B CA 1
ATOM 5895 C C . ASN B 1 147 ? 15.172 11.914 23.141 1 87.06 147 ASN B C 1
ATOM 5897 O O . ASN B 1 147 ? 13.953 11.742 23.25 1 87.06 147 ASN B O 1
ATOM 5901 N N . LEU B 1 148 ? 15.977 11.047 22.641 1 92.38 148 LEU B N 1
ATOM 5902 C CA . LEU B 1 148 ? 15.492 9.773 22.109 1 92.38 148 LEU B CA 1
ATOM 5903 C C . LEU B 1 148 ? 15.812 8.633 23.062 1 92.38 148 LEU B C 1
ATOM 5905 O O . LEU B 1 148 ? 15.781 7.465 22.672 1 92.38 148 LEU B O 1
ATOM 5909 N N . HIS B 1 149 ? 16.047 8.906 24.281 1 92.5 149 HIS B N 1
ATOM 5910 C CA . HIS B 1 149 ? 16.438 7.914 25.266 1 92.5 149 HIS B CA 1
ATOM 5911 C C . HIS B 1 149 ? 15.328 6.902 25.516 1 92.5 149 HIS B C 1
ATOM 5913 O O . HIS B 1 149 ? 15.594 5.703 25.625 1 92.5 149 HIS B O 1
ATOM 5919 N N . SER B 1 150 ? 14.117 7.309 25.547 1 91.31 150 SER B N 1
ATOM 5920 C CA . SER B 1 150 ? 12.984 6.453 25.891 1 91.31 150 SER B CA 1
ATOM 5921 C C . SER B 1 150 ? 12.711 5.441 24.781 1 91.31 150 SER B C 1
ATOM 5923 O O . SER B 1 150 ? 12.188 4.355 25.047 1 91.31 150 SER B O 1
ATOM 5925 N N . CYS B 1 151 ? 13.125 5.789 23.531 1 93.12 151 CYS B N 1
ATOM 5926 C CA . CYS B 1 151 ? 12.805 4.898 22.422 1 93.12 151 CYS B CA 1
ATOM 5927 C C . CYS B 1 151 ? 14.078 4.332 21.797 1 93.12 151 CYS B C 1
ATOM 5929 O O . CYS B 1 151 ? 14.047 3.836 20.672 1 93.12 151 CYS B O 1
ATOM 5931 N N . ARG B 1 152 ? 15.109 4.371 22.516 1 94.88 152 ARG B N 1
ATOM 5932 C CA . ARG B 1 152 ? 16.422 3.947 22.031 1 94.88 152 ARG B CA 1
ATOM 5933 C C . ARG B 1 152 ? 16.375 2.51 21.516 1 94.88 152 ARG B C 1
ATOM 5935 O O . ARG B 1 152 ? 16.953 2.197 20.469 1 94.88 152 ARG B O 1
ATOM 5942 N N . HIS B 1 153 ? 15.648 1.608 22.172 1 95.31 153 HIS B N 1
ATOM 5943 C CA . HIS B 1 153 ? 15.625 0.193 21.828 1 95.31 153 HIS B CA 1
ATOM 5944 C C . HIS B 1 153 ? 14.289 -0.208 21.219 1 95.31 153 HIS B C 1
ATOM 5946 O O . HIS B 1 153 ? 14 -1.398 21.078 1 95.31 153 HIS B O 1
ATOM 5952 N N . THR B 1 154 ? 13.562 0.761 20.891 1 95.5 154 THR B N 1
ATOM 5953 C CA . THR B 1 154 ? 12.273 0.507 20.25 1 95.5 154 THR B CA 1
ATOM 5954 C C . THR B 1 154 ? 12.422 0.407 18.734 1 95.5 154 THR B C 1
ATOM 5956 O O . THR B 1 154 ? 13.266 1.085 18.141 1 95.5 154 THR B O 1
ATOM 5959 N N . LEU B 1 155 ? 11.672 -0.487 18.172 1 95.69 155 LEU B N 1
ATOM 5960 C CA . LEU B 1 155 ? 11.672 -0.607 16.719 1 95.69 155 LEU B CA 1
ATOM 5961 C C . LEU B 1 155 ? 11.078 0.638 16.062 1 95.69 155 LEU B C 1
ATOM 5963 O O . LEU B 1 155 ? 10.141 1.231 16.609 1 95.69 155 LEU B O 1
ATOM 5967 N N . VAL B 1 156 ? 11.57 1.038 14.945 1 94.75 156 VAL B N 1
ATOM 5968 C CA . VAL B 1 156 ? 11.133 2.232 14.227 1 94.75 156 VAL B CA 1
ATOM 5969 C C . VAL B 1 156 ? 9.648 2.117 13.891 1 94.75 156 VAL B C 1
ATOM 5971 O O . VAL B 1 156 ? 8.93 3.121 13.875 1 94.75 156 VAL B O 1
ATOM 5974 N N . ARG B 1 157 ? 9.188 0.97 13.75 1 91 157 ARG B N 1
ATOM 5975 C CA . ARG B 1 157 ? 7.781 0.746 13.43 1 91 157 ARG B CA 1
ATOM 5976 C C . ARG B 1 157 ? 6.883 1.169 14.586 1 91 157 ARG B C 1
ATOM 5978 O O . ARG B 1 157 ? 5.746 1.595 14.375 1 91 157 ARG B O 1
ATOM 5985 N N . ASP B 1 158 ? 7.398 1.16 15.781 1 91.88 158 ASP B N 1
ATOM 5986 C CA . ASP B 1 158 ? 6.586 1.334 16.984 1 91.88 158 ASP B CA 1
ATOM 5987 C C . ASP B 1 158 ? 6.777 2.725 17.578 1 91.88 158 ASP B C 1
ATOM 5989 O O . ASP B 1 158 ? 6.223 3.033 18.641 1 91.88 158 ASP B O 1
ATOM 5993 N N . ILE B 1 159 ? 7.496 3.57 16.906 1 91.31 159 ILE B N 1
ATOM 5994 C CA . ILE B 1 159 ? 7.754 4.883 17.5 1 91.31 159 ILE B CA 1
ATOM 5995 C C . ILE B 1 159 ? 6.68 5.867 17.031 1 91.31 159 ILE B C 1
ATOM 5997 O O . ILE B 1 159 ? 5.992 5.629 16.031 1 91.31 159 ILE B O 1
ATOM 6001 N N . SER B 1 160 ? 6.57 6.945 17.828 1 84.75 160 SER B N 1
ATOM 6002 C CA . SER B 1 160 ? 5.578 7.977 17.531 1 84.75 160 SER B CA 1
ATOM 6003 C C . SER B 1 160 ? 6.027 8.859 16.375 1 84.75 160 SER B C 1
ATOM 6005 O O . SER B 1 160 ? 7.176 8.781 15.93 1 84.75 160 SER B O 1
ATOM 6007 N N . GLY B 1 161 ? 5.156 9.656 15.797 1 83.19 161 GLY B N 1
ATOM 6008 C CA . GLY B 1 161 ? 5.484 10.578 14.719 1 83.19 161 GLY B CA 1
ATOM 6009 C C . GLY B 1 161 ? 6.566 11.57 15.086 1 83.19 161 GLY B C 1
ATOM 6010 O O . GLY B 1 161 ? 7.457 11.859 14.289 1 83.19 161 GLY B O 1
ATOM 6011 N N . GLY B 1 162 ? 6.449 12.078 16.281 1 83.75 162 GLY B N 1
ATOM 6012 C CA . GLY B 1 162 ? 7.465 13.008 16.75 1 83.75 162 GLY B CA 1
ATOM 6013 C C . GLY B 1 162 ? 8.828 12.375 16.906 1 83.75 162 GLY B C 1
ATOM 6014 O O . GLY B 1 162 ? 9.844 12.977 16.547 1 83.75 162 GLY B O 1
ATOM 6015 N N . GLU B 1 163 ? 8.797 11.18 17.422 1 89.12 163 GLU B N 1
ATOM 6016 C CA . GLU B 1 163 ? 10.055 10.445 17.562 1 89.12 163 GLU B CA 1
ATOM 6017 C C . GLU B 1 163 ? 10.648 10.109 16.203 1 89.12 163 GLU B C 1
ATOM 6019 O O . GLU B 1 163 ? 11.867 10.148 16.031 1 89.12 163 GLU B O 1
ATOM 6024 N N . HIS B 1 164 ? 9.781 9.82 15.32 1 92.38 164 HIS B N 1
ATOM 6025 C CA . HIS B 1 164 ? 10.219 9.5 13.969 1 92.38 164 HIS B CA 1
ATOM 6026 C C . HIS B 1 164 ? 10.914 10.695 13.32 1 92.38 164 HIS B C 1
ATOM 6028 O O . HIS B 1 164 ? 11.945 10.539 12.664 1 92.38 164 HIS B O 1
ATOM 6034 N N . LYS B 1 165 ? 10.406 11.844 13.523 1 88.56 165 LYS B N 1
ATOM 6035 C CA . LYS B 1 165 ? 11 13.047 12.953 1 88.56 165 LYS B CA 1
ATOM 6036 C C . LYS B 1 165 ? 12.336 13.367 13.625 1 88.56 165 LYS B C 1
ATOM 6038 O O . LYS B 1 165 ? 13.297 13.766 12.961 1 88.56 165 LYS B O 1
ATOM 6043 N N . ARG B 1 166 ? 12.336 13.266 14.922 1 89.38 166 ARG B N 1
ATOM 6044 C CA . ARG B 1 166 ? 13.594 13.492 15.633 1 89.38 166 ARG B CA 1
ATOM 6045 C C . ARG B 1 166 ? 14.664 12.5 15.195 1 89.38 166 ARG B C 1
ATOM 6047 O O . ARG B 1 166 ? 15.836 12.852 15.078 1 89.38 166 ARG B O 1
ATOM 6054 N N . LEU B 1 167 ? 14.219 11.305 14.969 1 93.88 167 LEU B N 1
ATOM 6055 C CA . LEU B 1 167 ? 15.141 10.281 14.477 1 93.88 167 LEU B CA 1
ATOM 6056 C C . LEU B 1 167 ? 15.68 10.656 13.102 1 93.88 167 LEU B C 1
ATOM 6058 O O . LEU B 1 167 ? 16.859 10.469 12.82 1 93.88 167 LEU B O 1
ATOM 6062 N N . SER B 1 168 ? 14.828 11.125 12.242 1 91.88 168 SER B N 1
ATOM 6063 C CA . SER B 1 168 ? 15.266 11.547 10.922 1 91.88 168 SER B CA 1
ATOM 6064 C C . SER B 1 168 ? 16.328 12.641 11.016 1 91.88 168 SER B C 1
ATOM 6066 O O . SER B 1 168 ? 17.281 12.656 10.234 1 91.88 168 SER B O 1
ATOM 6068 N N . MET B 1 169 ? 16.203 13.523 11.953 1 87.88 169 MET B N 1
ATOM 6069 C CA . MET B 1 169 ? 17.188 14.562 12.203 1 87.88 169 MET B CA 1
ATOM 6070 C C . MET B 1 169 ? 18.516 13.961 12.688 1 87.88 169 MET B C 1
ATOM 6072 O O . MET B 1 169 ? 19.578 14.406 12.289 1 87.88 169 MET B O 1
ATOM 6076 N N . GLY B 1 170 ? 18.297 13 13.555 1 89.94 170 GLY B N 1
ATOM 6077 C CA . GLY B 1 170 ? 19.484 12.336 14.086 1 89.94 170 GLY B CA 1
ATOM 6078 C C . GLY B 1 170 ? 20.328 11.672 13.016 1 89.94 170 GLY B C 1
ATOM 6079 O O . GLY B 1 170 ? 21.547 11.734 13.062 1 89.94 170 GLY B O 1
ATOM 6080 N N . ILE B 1 171 ? 19.688 11.109 12.062 1 92.25 171 ILE B N 1
ATOM 6081 C CA . ILE B 1 171 ? 20.359 10.43 10.969 1 92.25 171 ILE B CA 1
ATOM 6082 C C . ILE B 1 171 ? 21.203 11.43 10.188 1 92.25 171 ILE B C 1
ATOM 6084 O O . ILE B 1 171 ? 22.344 11.133 9.797 1 92.25 171 ILE B O 1
ATOM 6088 N N . GLU B 1 172 ? 20.734 12.633 10.094 1 84.38 172 GLU B N 1
ATOM 6089 C CA . GLU B 1 172 ? 21.422 13.648 9.305 1 84.38 172 GLU B CA 1
ATOM 6090 C C . GLU B 1 172 ? 22.469 14.391 10.133 1 84.38 172 GLU B C 1
ATOM 6092 O O . GLU B 1 172 ? 23.453 14.891 9.594 1 84.38 172 GLU B O 1
ATOM 6097 N N . LEU B 1 173 ? 22.312 14.375 11.391 1 86.5 173 LEU B N 1
ATOM 6098 C CA . LEU B 1 173 ? 23.188 15.117 12.289 1 86.5 173 LEU B CA 1
ATOM 6099 C C . LEU B 1 173 ? 24.5 14.367 12.5 1 86.5 173 LEU B C 1
ATOM 6101 O O . LEU B 1 173 ? 25.469 14.93 13.016 1 86.5 173 LEU B O 1
ATOM 6105 N N . ILE B 1 174 ? 24.5 13.211 12.094 1 88 174 ILE B N 1
ATOM 6106 C CA . ILE B 1 174 ? 25.656 12.359 12.328 1 88 174 ILE B CA 1
ATOM 6107 C C . ILE B 1 174 ? 26.906 12.992 11.711 1 88 174 ILE B C 1
ATOM 6109 O O . ILE B 1 174 ? 28 12.906 12.273 1 88 174 ILE B O 1
ATOM 6113 N N . THR B 1 175 ? 26.766 13.609 10.547 1 84 175 THR B N 1
ATOM 6114 C CA . THR B 1 175 ? 27.906 14.203 9.852 1 84 175 THR B CA 1
ATOM 6115 C C . THR B 1 175 ? 28.172 15.625 10.352 1 84 175 THR B C 1
ATOM 6117 O O . THR B 1 175 ? 29.141 16.266 9.945 1 84 175 THR B O 1
ATOM 6120 N N . ASN B 1 176 ? 27.375 16.078 11.188 1 81.19 176 ASN B N 1
ATOM 6121 C CA . ASN B 1 176 ? 27.484 17.422 11.75 1 81.19 176 ASN B CA 1
ATOM 6122 C C . ASN B 1 176 ? 27.594 18.469 10.648 1 81.19 176 ASN B C 1
ATOM 6124 O O . ASN B 1 176 ? 28.531 19.266 10.633 1 81.19 176 ASN B O 1
ATOM 6128 N N . PRO B 1 177 ? 26.672 18.547 9.812 1 86.94 177 PRO B N 1
ATOM 6129 C CA . PRO B 1 177 ? 26.719 19.516 8.703 1 86.94 177 PRO B CA 1
ATOM 6130 C C . PRO B 1 177 ? 26.516 20.953 9.172 1 86.94 177 PRO B C 1
ATOM 6132 O O . PRO B 1 177 ? 25.688 21.219 10.047 1 86.94 177 PRO B O 1
ATOM 6135 N N . PRO B 1 178 ? 27.312 21.828 8.562 1 88.94 178 PRO B N 1
ATOM 6136 C CA . PRO B 1 178 ? 27.141 23.234 8.938 1 88.94 178 PRO B CA 1
ATOM 6137 C C . PRO B 1 178 ? 25.859 23.844 8.391 1 88.94 178 PRO B C 1
ATOM 6139 O O . PRO B 1 178 ? 25.391 24.859 8.898 1 88.94 178 PRO B O 1
ATOM 6142 N N . ILE B 1 179 ? 25.359 23.234 7.344 1 91.19 179 ILE B N 1
ATOM 6143 C CA . ILE B 1 179 ? 24.125 23.734 6.742 1 91.19 179 ILE B CA 1
ATOM 6144 C C . ILE B 1 179 ? 23.078 22.625 6.727 1 91.19 179 ILE B C 1
ATOM 6146 O O . ILE B 1 179 ? 23.344 21.516 6.266 1 91.19 179 ILE B O 1
ATOM 6150 N N . MET B 1 180 ? 21.953 22.938 7.223 1 91.75 180 MET B N 1
ATOM 6151 C CA . MET B 1 180 ? 20.891 21.938 7.273 1 91.75 180 MET B CA 1
ATOM 6152 C C . MET B 1 180 ? 19.594 22.5 6.691 1 91.75 180 MET B C 1
ATOM 6154 O O . MET B 1 180 ? 19.172 23.594 7.055 1 91.75 180 MET B O 1
ATOM 6158 N N . PHE B 1 181 ? 19.016 21.766 5.742 1 92.75 181 PHE B N 1
ATOM 6159 C CA . PHE B 1 181 ? 17.75 22.141 5.129 1 92.75 181 PHE B CA 1
ATOM 6160 C C . PHE B 1 181 ? 16.641 21.172 5.547 1 92.75 181 PHE B C 1
ATOM 6162 O O . PHE B 1 181 ? 16.812 19.953 5.434 1 92.75 181 PHE B O 1
ATOM 6169 N N . PHE B 1 182 ? 15.562 21.672 6.07 1 92.44 182 PHE B N 1
ATOM 6170 C CA . PHE B 1 182 ? 14.43 20.859 6.496 1 92.44 182 PHE B CA 1
ATOM 6171 C C . PHE B 1 182 ? 13.18 21.219 5.703 1 92.44 182 PHE B C 1
ATOM 6173 O O . PHE B 1 182 ? 12.75 22.375 5.695 1 92.44 182 PHE B O 1
ATOM 6180 N N . ASP B 1 183 ? 12.688 20.219 5.016 1 90.31 183 ASP B N 1
ATOM 6181 C CA . ASP B 1 183 ? 11.43 20.422 4.309 1 90.31 183 ASP B CA 1
ATOM 6182 C C . ASP B 1 183 ? 10.242 20 5.168 1 90.31 183 ASP B C 1
ATOM 6184 O O . ASP B 1 183 ? 9.953 18.797 5.285 1 90.31 183 ASP B O 1
ATOM 6188 N N . GLU B 1 184 ? 9.555 20.859 5.734 1 89 184 GLU B N 1
ATOM 6189 C CA . GLU B 1 184 ? 8.344 20.672 6.539 1 89 184 GLU B CA 1
ATOM 6190 C C . GLU B 1 184 ? 8.578 19.688 7.672 1 89 184 GLU B C 1
ATOM 6192 O O . GLU B 1 184 ? 7.883 18.672 7.773 1 89 184 GLU B O 1
ATOM 6197 N N . PRO B 1 185 ? 9.445 20.031 8.562 1 89.06 185 PRO B N 1
ATOM 6198 C CA . PRO B 1 185 ? 9.789 19.125 9.672 1 89.06 185 PRO B CA 1
ATOM 6199 C C . PRO B 1 185 ? 8.641 18.938 10.656 1 89.06 185 PRO B C 1
ATOM 6201 O O . PRO B 1 185 ? 8.648 18 11.453 1 89.06 185 PRO B O 1
ATOM 6204 N N . THR B 1 186 ? 7.691 19.844 10.664 1 86.88 186 THR B N 1
ATOM 6205 C CA . THR B 1 186 ? 6.613 19.781 11.641 1 86.88 186 THR B CA 1
ATOM 6206 C C . THR B 1 186 ? 5.359 19.172 11.031 1 86.88 186 THR B C 1
ATOM 6208 O O . THR B 1 186 ? 4.336 19.016 11.703 1 86.88 186 THR B O 1
ATOM 6211 N N . SER B 1 187 ? 5.445 18.797 9.836 1 80.81 187 SER B N 1
ATOM 6212 C CA . SER B 1 187 ? 4.27 18.25 9.164 1 80.81 187 SER B CA 1
ATOM 6213 C C . SER B 1 187 ? 3.832 16.938 9.797 1 80.81 187 SER B C 1
ATOM 6215 O O . SER B 1 187 ? 4.664 16.062 10.078 1 80.81 187 SER B O 1
ATOM 6217 N N . GLY B 1 188 ? 2.549 16.828 10.102 1 72.31 188 GLY B N 1
ATOM 6218 C CA . GLY B 1 188 ? 1.994 15.602 10.641 1 72.31 188 GLY B CA 1
ATOM 6219 C C . GLY B 1 188 ? 2.209 15.453 12.133 1 72.31 188 GLY B C 1
ATOM 6220 O O . GLY B 1 188 ? 1.88 14.414 12.711 1 72.31 188 GLY B O 1
ATOM 6221 N N . LEU B 1 189 ? 2.832 16.453 12.727 1 78.44 189 LEU B N 1
ATOM 6222 C CA . LEU B 1 189 ? 3.094 16.406 14.156 1 78.44 189 LEU B CA 1
ATOM 6223 C C . LEU B 1 189 ? 2.082 17.25 14.922 1 78.44 189 LEU B C 1
ATOM 6225 O O . LEU B 1 189 ? 1.487 18.172 14.367 1 78.44 189 LEU B O 1
ATOM 6229 N N . ASP B 1 190 ? 1.902 16.875 16.172 1 73.69 190 ASP B N 1
ATOM 6230 C CA . ASP B 1 190 ? 1.078 17.688 17.047 1 73.69 190 ASP B CA 1
ATOM 6231 C C . ASP B 1 190 ? 1.836 18.938 17.516 1 73.69 190 ASP B C 1
ATOM 6233 O O . ASP B 1 190 ? 3.045 19.047 17.297 1 73.69 190 ASP B O 1
ATOM 6237 N N . SER B 1 191 ? 1.205 19.797 18.125 1 76.88 191 SER B N 1
ATOM 6238 C CA . SER B 1 191 ? 1.761 21.078 18.531 1 76.88 191 SER B CA 1
ATOM 6239 C C . SER B 1 191 ? 2.928 20.906 19.5 1 76.88 191 SER B C 1
ATOM 6241 O O . SER B 1 191 ? 3.951 21.578 19.375 1 76.88 191 SER B O 1
ATOM 6243 N N . ALA B 1 192 ? 2.688 20 20.438 1 76.94 192 ALA B N 1
ATOM 6244 C CA . ALA B 1 192 ? 3.736 19.812 21.422 1 76.94 192 ALA B CA 1
ATOM 6245 C C . ALA B 1 192 ? 4.992 19.219 20.797 1 76.94 192 ALA B C 1
ATOM 6247 O O . ALA B 1 192 ? 6.102 19.672 21.047 1 76.94 192 ALA B O 1
ATOM 6248 N N . SER B 1 193 ? 4.801 18.234 19.984 1 82 193 SER B N 1
ATOM 6249 C CA . SER B 1 193 ? 5.926 17.594 19.312 1 82 193 SER B CA 1
ATOM 6250 C C . SER B 1 193 ? 6.598 18.547 18.328 1 82 193 SER B C 1
ATOM 6252 O O . SER B 1 193 ? 7.82 18.547 18.188 1 82 193 SER B O 1
ATOM 6254 N N . SER B 1 194 ? 5.766 19.297 17.672 1 87.19 194 SER B N 1
ATOM 6255 C CA . SER B 1 194 ? 6.312 20.281 16.75 1 87.19 194 SER B CA 1
ATOM 6256 C C . SER B 1 194 ? 7.207 21.281 17.469 1 87.19 194 SER B C 1
ATOM 6258 O O . SER B 1 194 ? 8.281 21.641 16.969 1 87.19 194 SER B O 1
ATOM 6260 N N . TYR B 1 195 ? 6.727 21.719 18.547 1 88 195 TYR B N 1
ATOM 6261 C CA . TYR B 1 195 ? 7.492 22.672 19.328 1 88 195 TYR B CA 1
ATOM 6262 C C . TYR B 1 195 ? 8.812 22.078 19.797 1 88 195 TYR B C 1
ATOM 6264 O O . TYR B 1 195 ? 9.852 22.734 19.75 1 88 195 TYR B O 1
ATOM 6272 N N . GLN B 1 196 ? 8.734 20.875 20.234 1 85.69 196 GLN B N 1
ATOM 6273 C CA . GLN B 1 196 ? 9.945 20.203 20.688 1 85.69 196 GLN B CA 1
ATOM 6274 C C . GLN B 1 196 ? 10.961 20.062 19.562 1 85.69 196 GLN B C 1
ATOM 6276 O O . GLN B 1 196 ? 12.148 20.328 19.75 1 85.69 196 GLN B O 1
ATOM 6281 N N . VAL B 1 197 ? 10.539 19.641 18.5 1 88.56 197 VAL B N 1
ATOM 6282 C CA . VAL B 1 197 ? 11.414 19.453 17.344 1 88.56 197 VAL B CA 1
ATOM 6283 C C . VAL B 1 197 ? 12.039 20.781 16.953 1 88.56 197 VAL B C 1
ATOM 6285 O O . VAL B 1 197 ? 13.242 20.859 16.703 1 88.56 197 VAL B O 1
ATOM 6288 N N . MET B 1 198 ? 11.281 21.828 16.938 1 92.38 198 MET B N 1
ATOM 6289 C CA . MET B 1 198 ? 11.773 23.141 16.531 1 92.38 198 MET B CA 1
ATOM 6290 C C . MET B 1 198 ? 12.75 23.703 17.547 1 92.38 198 MET B C 1
ATOM 6292 O O . MET B 1 198 ? 13.695 24.406 17.188 1 92.38 198 MET B O 1
ATOM 6296 N N . CYS B 1 199 ? 12.477 23.375 18.781 1 91.75 199 CYS B N 1
ATOM 6297 C CA . CYS B 1 199 ? 13.422 23.781 19.812 1 91.75 199 CYS B CA 1
ATOM 6298 C C . CYS B 1 199 ? 14.781 23.141 19.594 1 91.75 199 CYS B C 1
ATOM 6300 O O . CYS B 1 199 ? 15.82 23.781 19.766 1 91.75 199 CYS B O 1
ATOM 6302 N N . HIS B 1 200 ? 14.703 21.969 19.234 1 88.88 200 HIS B N 1
ATOM 6303 C CA . HIS B 1 200 ? 15.953 21.266 18.953 1 88.88 200 HIS B CA 1
ATOM 6304 C C . HIS B 1 200 ? 16.656 21.875 17.734 1 88.88 200 HIS B C 1
ATOM 6306 O O . HIS B 1 200 ? 17.875 22.016 17.734 1 88.88 200 HIS B O 1
ATOM 6312 N N . LEU B 1 201 ? 15.93 22.234 16.75 1 91.5 201 LEU B N 1
ATOM 6313 C CA . LEU B 1 201 ? 16.5 22.859 15.555 1 91.5 201 LEU B CA 1
ATOM 6314 C C . LEU B 1 201 ? 17.094 24.234 15.898 1 91.5 201 LEU B C 1
ATOM 6316 O O . LEU B 1 201 ? 18.141 24.609 15.359 1 91.5 201 LEU B O 1
ATOM 6320 N N . GLN B 1 202 ? 16.375 24.938 16.719 1 94 202 GLN B N 1
ATOM 6321 C CA . GLN B 1 202 ? 16.875 26.25 17.141 1 94 202 GLN B CA 1
ATOM 6322 C C . GLN B 1 202 ? 18.219 26.109 17.875 1 94 202 GLN B C 1
ATOM 6324 O O . GLN B 1 202 ? 19.125 26.906 17.656 1 94 202 GLN B O 1
ATOM 6329 N N . ARG B 1 203 ? 18.219 25.141 18.703 1 89.5 203 ARG B N 1
ATOM 6330 C CA . ARG B 1 203 ? 19.453 24.891 19.422 1 89.5 203 ARG B CA 1
ATOM 6331 C C . ARG B 1 203 ? 20.594 24.562 18.453 1 89.5 203 ARG B C 1
ATOM 6333 O O . ARG B 1 203 ? 21.719 25.031 18.641 1 89.5 203 ARG B O 1
ATOM 6340 N N . LEU B 1 204 ? 20.344 23.781 17.531 1 87.81 204 LEU B N 1
ATOM 6341 C CA . LEU B 1 204 ? 21.328 23.422 16.531 1 87.81 204 LEU B CA 1
ATOM 6342 C C . LEU B 1 204 ? 21.797 24.672 15.766 1 87.81 204 LEU B C 1
ATOM 6344 O O . LEU B 1 204 ? 22.984 24.812 15.469 1 87.81 204 LEU B O 1
ATOM 6348 N N . ALA B 1 205 ? 20.875 25.516 15.422 1 92.88 205 ALA B N 1
ATOM 6349 C CA . ALA B 1 205 ? 21.203 26.75 14.734 1 92.88 205 ALA B CA 1
ATOM 6350 C C . ALA B 1 205 ? 22.094 27.656 15.602 1 92.88 205 ALA B C 1
ATOM 6352 O O . ALA B 1 205 ? 23.109 28.172 15.133 1 92.88 205 ALA B O 1
ATOM 6353 N N . HIS B 1 206 ? 21.75 27.812 16.812 1 92.25 206 HIS B N 1
ATOM 6354 C CA . HIS B 1 206 ? 22.469 28.703 17.734 1 92.25 206 HIS B CA 1
ATOM 6355 C C . HIS B 1 206 ? 23.844 28.156 18.062 1 92.25 206 HIS B C 1
ATOM 6357 O O . HIS B 1 206 ? 24.703 28.906 18.547 1 92.25 206 HIS B O 1
ATOM 6363 N N . ASP B 1 207 ? 23.984 26.859 17.781 1 87.62 207 ASP B N 1
ATOM 6364 C CA . ASP B 1 207 ? 25.312 26.266 17.953 1 87.62 207 ASP B CA 1
ATOM 6365 C C . ASP B 1 207 ? 26.234 26.625 16.781 1 87.62 207 ASP B C 1
ATOM 6367 O O . ASP B 1 207 ? 27.391 26.203 16.75 1 87.62 207 ASP B O 1
ATOM 6371 N N . GLY B 1 208 ? 25.75 27.375 15.852 1 88.19 208 GLY B N 1
ATOM 6372 C CA . GLY B 1 208 ? 26.609 27.906 14.805 1 88.19 208 GLY B CA 1
ATOM 6373 C C . GLY B 1 208 ? 26.266 27.375 13.422 1 88.19 208 GLY B C 1
ATOM 6374 O O . GLY B 1 208 ? 27 27.594 12.469 1 88.19 208 GLY B O 1
ATOM 6375 N N . ARG B 1 209 ? 25.25 26.734 13.281 1 89.88 209 ARG B N 1
ATOM 6376 C CA . ARG B 1 209 ? 24.859 26.141 12 1 89.88 209 ARG B CA 1
ATOM 6377 C C . ARG B 1 209 ? 23.812 27 11.297 1 89.88 209 ARG B C 1
ATOM 6379 O O . ARG B 1 209 ? 23.188 27.859 11.914 1 89.88 209 ARG B O 1
ATOM 6386 N N . ILE B 1 210 ? 23.781 26.812 9.961 1 92.94 210 ILE B N 1
ATOM 6387 C CA . ILE B 1 210 ? 22.672 27.375 9.195 1 92.94 210 ILE B CA 1
ATOM 6388 C C . ILE B 1 210 ? 21.516 26.359 9.141 1 92.94 210 ILE B C 1
ATOM 6390 O O . ILE B 1 210 ? 21.703 25.234 8.656 1 92.94 210 ILE B O 1
ATOM 6394 N N . VAL B 1 211 ? 20.5 26.672 9.742 1 94.19 211 VAL B N 1
ATOM 6395 C CA . VAL B 1 211 ? 19.328 25.797 9.711 1 94.19 211 VAL B CA 1
ATOM 6396 C C . VAL B 1 211 ? 18.172 26.5 9.016 1 94.19 211 VAL B C 1
ATOM 6398 O O . VAL B 1 211 ? 17.734 27.578 9.445 1 94.19 211 VAL B O 1
ATOM 6401 N N . VAL B 1 212 ? 17.781 25.953 7.898 1 95.12 212 VAL B N 1
ATOM 6402 C CA . VAL B 1 212 ? 16.672 26.516 7.129 1 95.12 212 VAL B CA 1
ATOM 6403 C C . VAL B 1 212 ? 15.516 25.516 7.082 1 95.12 212 VAL B C 1
ATOM 6405 O O . VAL B 1 212 ? 15.727 24.328 6.793 1 95.12 212 VAL B O 1
ATOM 6408 N N . CYS B 1 213 ? 14.344 25.938 7.379 1 93.81 213 CYS B N 1
ATOM 6409 C CA . CYS B 1 213 ? 13.203 25.016 7.348 1 93.81 213 CYS B CA 1
ATOM 6410 C C . CYS B 1 213 ? 12.023 25.656 6.625 1 93.81 213 CYS B C 1
ATOM 6412 O O . CYS B 1 213 ? 11.812 26.859 6.715 1 93.81 213 CYS B O 1
ATOM 6414 N N . VAL B 1 214 ? 11.422 24.859 5.844 1 93.56 214 VAL B N 1
ATOM 6415 C CA . VAL B 1 214 ? 10.172 25.25 5.219 1 93.56 214 VAL B CA 1
ATOM 6416 C C . VAL B 1 214 ? 9 24.891 6.129 1 93.56 214 VAL B C 1
ATOM 6418 O O . VAL B 1 214 ? 8.891 23.75 6.582 1 93.56 214 VAL B O 1
ATOM 6421 N N . VAL B 1 215 ? 8.242 25.859 6.523 1 88.81 215 VAL B N 1
ATOM 6422 C CA . VAL B 1 215 ? 7.074 25.625 7.359 1 88.81 215 VAL B CA 1
ATOM 6423 C C . VAL B 1 215 ? 5.828 26.172 6.672 1 88.81 215 VAL B C 1
ATOM 6425 O O . VAL B 1 215 ? 5.844 27.297 6.16 1 88.81 215 VAL B O 1
ATOM 6428 N N . HIS B 1 216 ? 4.898 25.469 6.57 1 80.75 216 HIS B N 1
ATOM 6429 C CA . HIS B 1 216 ? 3.684 25.906 5.891 1 80.75 216 HIS B CA 1
ATOM 6430 C C . HIS B 1 216 ? 2.893 26.891 6.754 1 80.75 216 HIS B C 1
ATOM 6432 O O . HIS B 1 216 ? 2.543 27.984 6.301 1 80.75 216 HIS B O 1
ATOM 6438 N N . GLN B 1 217 ? 2.479 26.5 7.906 1 82.75 217 GLN B N 1
ATOM 6439 C CA . GLN B 1 217 ? 1.702 27.344 8.812 1 82.75 217 GLN B CA 1
ATOM 6440 C C . GLN B 1 217 ? 2.152 27.172 10.258 1 82.75 217 GLN B C 1
ATOM 6442 O O . GLN B 1 217 ? 1.48 26.5 11.039 1 82.75 217 GLN B O 1
ATOM 6447 N N . PRO B 1 218 ? 3.174 27.938 10.578 1 88.31 218 PRO B N 1
ATOM 6448 C CA . PRO B 1 218 ? 3.658 27.797 11.945 1 88.31 218 PRO B CA 1
ATOM 6449 C C . PRO B 1 218 ? 2.732 28.438 12.977 1 88.31 218 PRO B C 1
ATOM 6451 O O . PRO B 1 218 ? 2.107 29.469 12.688 1 88.31 218 PRO B O 1
ATOM 6454 N N . SER B 1 219 ? 2.695 27.844 14.133 1 88.25 219 SER B N 1
ATOM 6455 C CA . SER B 1 219 ? 1.955 28.438 15.234 1 88.25 219 SER B CA 1
ATOM 6456 C C . SER B 1 219 ? 2.652 29.688 15.75 1 88.25 219 SER B C 1
ATOM 6458 O O . SER B 1 219 ? 3.791 29.969 15.375 1 88.25 219 SER B O 1
ATOM 6460 N N . SER B 1 220 ? 1.966 30.453 16.531 1 89.81 220 SER B N 1
ATOM 6461 C CA . SER B 1 220 ? 2.523 31.688 17.094 1 89.81 220 SER B CA 1
ATOM 6462 C C . SER B 1 220 ? 3.768 31.406 17.922 1 89.81 220 SER B C 1
ATOM 6464 O O . SER B 1 220 ? 4.742 32.156 17.875 1 89.81 220 SER B O 1
ATOM 6466 N N . ARG B 1 221 ? 3.668 30.344 18.594 1 87.75 221 ARG B N 1
ATOM 6467 C CA . ARG B 1 221 ? 4.801 29.953 19.438 1 87.75 221 ARG B CA 1
ATOM 6468 C C . ARG B 1 221 ? 5.996 29.547 18.578 1 87.75 221 ARG B C 1
ATOM 6470 O O . ARG B 1 221 ? 7.141 29.859 18.906 1 87.75 221 ARG B O 1
ATOM 6477 N N . LEU B 1 222 ? 5.758 28.891 17.562 1 91 222 LEU B N 1
ATOM 6478 C CA . LEU B 1 222 ? 6.82 28.438 16.672 1 91 222 LEU B CA 1
ATOM 6479 C C . LEU B 1 222 ? 7.449 29.625 15.945 1 91 222 LEU B C 1
ATOM 6481 O O . LEU B 1 222 ? 8.664 29.656 15.727 1 91 222 LEU B O 1
ATOM 6485 N N . MET B 1 223 ? 6.594 30.562 15.609 1 92.38 223 MET B N 1
ATOM 6486 C CA . MET B 1 223 ? 7.066 31.766 14.914 1 92.38 223 MET B CA 1
ATOM 6487 C C . MET B 1 223 ? 8.102 32.5 15.75 1 92.38 223 MET B C 1
ATOM 6489 O O . MET B 1 223 ? 9.023 33.125 15.203 1 92.38 223 MET B O 1
ATOM 6493 N N . GLN B 1 224 ? 7.949 32.438 16.984 1 91.19 224 GLN B N 1
ATOM 6494 C CA . GLN B 1 224 ? 8.844 33.156 17.906 1 91.19 224 GLN B CA 1
ATOM 6495 C C . GLN B 1 224 ? 10.219 32.5 17.953 1 91.19 224 GLN B C 1
ATOM 6497 O O . GLN B 1 224 ? 11.195 33.094 18.375 1 91.19 224 GLN B O 1
ATOM 6502 N N . LEU B 1 225 ? 10.258 31.297 17.531 1 93.69 225 LEU B N 1
ATOM 6503 C CA . LEU B 1 225 ? 11.508 30.562 17.609 1 93.69 225 LEU B CA 1
ATOM 6504 C C . LEU B 1 225 ? 12.422 30.922 16.438 1 93.69 225 LEU B C 1
ATOM 6506 O O . LEU B 1 225 ? 13.633 30.672 16.5 1 93.69 225 LEU B O 1
ATOM 6510 N N . PHE B 1 226 ? 11.883 31.5 15.414 1 95.94 226 PHE B N 1
ATOM 6511 C CA . PHE B 1 226 ? 12.672 31.781 14.219 1 95.94 226 PHE B CA 1
ATOM 6512 C C . PHE B 1 226 ? 13.445 33.094 14.391 1 95.94 226 PHE B C 1
ATOM 6514 O O . PHE B 1 226 ? 12.898 34.094 14.875 1 95.94 226 PHE B O 1
ATOM 6521 N N . ASP B 1 227 ? 14.641 33.094 14.031 1 95.94 227 ASP B N 1
ATOM 6522 C CA . ASP B 1 227 ? 15.469 34.281 14.031 1 95.94 227 ASP B CA 1
ATOM 6523 C C . ASP B 1 227 ? 15.266 35.094 12.75 1 95.94 227 ASP B C 1
ATOM 6525 O O . ASP B 1 227 ? 15.078 36.312 12.797 1 95.94 227 ASP B O 1
ATOM 6529 N N . ASP B 1 228 ? 15.344 34.406 11.688 1 95.81 228 ASP B N 1
ATOM 6530 C CA . ASP B 1 228 ? 15.164 35 10.367 1 95.81 228 ASP B CA 1
ATOM 6531 C C . ASP B 1 228 ? 13.984 34.344 9.641 1 95.81 228 ASP B C 1
ATOM 6533 O O . ASP B 1 228 ? 13.602 33.219 9.945 1 95.81 228 ASP B O 1
ATOM 6537 N N . VAL B 1 229 ? 13.43 35.156 8.734 1 96 229 VAL B N 1
ATOM 6538 C CA . VAL B 1 229 ? 12.297 34.656 7.965 1 96 229 VAL B CA 1
ATOM 6539 C C . VAL B 1 229 ? 12.445 35.062 6.5 1 96 229 VAL B C 1
ATOM 6541 O O . VAL B 1 229 ? 12.992 36.125 6.199 1 96 229 VAL B O 1
ATOM 6544 N N . LEU B 1 230 ? 12.156 34.156 5.66 1 95.81 230 LEU B N 1
ATOM 6545 C CA . LEU B 1 230 ? 12.086 34.406 4.223 1 95.81 230 LEU B CA 1
ATOM 6546 C C . LEU B 1 230 ? 10.672 34.156 3.701 1 95.81 230 LEU B C 1
ATOM 6548 O O . LEU B 1 230 ? 10.156 33.031 3.814 1 95.81 230 LEU B O 1
ATOM 6552 N N . VAL B 1 231 ? 10.078 35.156 3.164 1 95.12 231 VAL B N 1
ATOM 6553 C CA . VAL B 1 231 ? 8.695 35.062 2.689 1 95.12 231 VAL B CA 1
ATOM 6554 C C . VAL B 1 231 ? 8.68 35 1.165 1 95.12 231 VAL B C 1
ATOM 6556 O O . VAL B 1 231 ? 9.164 35.906 0.484 1 95.12 231 VAL B O 1
ATOM 6559 N N . LEU B 1 232 ? 8.133 33.906 0.69 1 93.19 232 LEU B N 1
ATOM 6560 C CA . LEU B 1 232 ? 8.078 33.656 -0.743 1 93.19 232 LEU B CA 1
ATOM 6561 C C . LEU B 1 232 ? 6.641 33.688 -1.249 1 93.19 232 LEU B C 1
ATOM 6563 O O . LEU B 1 232 ? 5.738 33.156 -0.604 1 93.19 232 LEU B O 1
ATOM 6567 N N . ALA B 1 233 ? 6.414 34.438 -2.311 1 90.25 233 ALA B N 1
ATOM 6568 C CA . ALA B 1 233 ? 5.102 34.5 -2.949 1 90.25 233 ALA B CA 1
ATOM 6569 C C . ALA B 1 233 ? 5.227 34.438 -4.469 1 90.25 233 ALA B C 1
ATOM 6571 O O . ALA B 1 233 ? 5.922 35.281 -5.07 1 90.25 233 ALA B O 1
ATOM 6572 N N . ASN B 1 234 ? 4.57 33.531 -5.109 1 87.81 234 ASN B N 1
ATOM 6573 C CA . ASN B 1 234 ? 4.52 33.406 -6.562 1 87.81 234 ASN B CA 1
ATOM 6574 C C . ASN B 1 234 ? 5.918 33.375 -7.172 1 87.81 234 ASN B C 1
ATOM 6576 O O . ASN B 1 234 ? 6.184 34.094 -8.141 1 87.81 234 ASN B O 1
ATOM 6580 N N . GLY B 1 235 ? 6.801 32.781 -6.492 1 89.25 235 GLY B N 1
ATOM 6581 C CA . GLY B 1 235 ? 8.141 32.594 -7.023 1 89.25 235 GLY B CA 1
ATOM 6582 C C . GLY B 1 235 ? 9.055 33.781 -6.738 1 89.25 235 GLY B C 1
ATOM 6583 O O . GLY B 1 235 ? 10.195 33.812 -7.215 1 89.25 235 GLY B O 1
ATOM 6584 N N . GLU B 1 236 ? 8.578 34.781 -6.078 1 91.31 236 GLU B N 1
ATOM 6585 C CA . GLU B 1 236 ? 9.383 35.938 -5.727 1 91.31 236 GLU B CA 1
ATOM 6586 C C . GLU B 1 236 ? 9.461 36.125 -4.215 1 91.31 236 GLU B C 1
ATOM 6588 O O . GLU B 1 236 ? 8.539 35.75 -3.49 1 91.31 236 GLU B O 1
ATOM 6593 N N . VAL B 1 237 ? 10.555 36.719 -3.787 1 93.62 237 VAL B N 1
ATOM 6594 C CA . VAL B 1 237 ? 10.758 36.906 -2.354 1 93.62 237 VAL B CA 1
ATOM 6595 C C . VAL B 1 237 ? 10.25 38.281 -1.939 1 93.62 237 VAL B C 1
ATOM 6597 O O . VAL B 1 237 ? 10.727 39.312 -2.449 1 93.62 237 VAL B O 1
ATOM 6600 N N . LEU B 1 238 ? 9.359 38.312 -1.027 1 92.62 238 LEU B N 1
ATOM 6601 C CA . LEU B 1 238 ? 8.805 39.562 -0.529 1 92.62 238 LEU B CA 1
ATOM 6602 C C . LEU B 1 238 ? 9.688 40.156 0.565 1 92.62 238 LEU B C 1
ATOM 6604 O O . LEU B 1 238 ? 9.812 41.375 0.681 1 92.62 238 LEU B O 1
ATOM 6608 N N . TYR B 1 239 ? 10.188 39.25 1.379 1 93.94 239 TYR B N 1
ATOM 6609 C CA . TYR B 1 239 ? 10.984 39.688 2.518 1 93.94 239 TYR B CA 1
ATOM 6610 C C . TYR B 1 239 ? 11.984 38.625 2.93 1 93.94 239 TYR B C 1
ATOM 6612 O O . TYR B 1 239 ? 11.664 37.438 2.924 1 93.94 239 TYR B O 1
ATOM 6620 N N . ALA B 1 240 ? 13.141 39 3.174 1 94.56 240 ALA B N 1
ATOM 6621 C CA . ALA B 1 240 ? 14.18 38.156 3.748 1 94.56 240 ALA B CA 1
ATOM 6622 C C . ALA B 1 240 ? 14.992 38.906 4.801 1 94.56 240 ALA B C 1
ATOM 6624 O O . ALA B 1 240 ? 15.555 39.969 4.523 1 94.56 240 ALA B O 1
ATOM 6625 N N . GLY B 1 241 ? 14.961 38.469 5.973 1 92.94 241 GLY B N 1
ATOM 6626 C CA . GLY B 1 241 ? 15.695 39.156 7.031 1 92.94 241 GLY B CA 1
ATOM 6627 C C . GLY B 1 241 ? 15.258 38.719 8.422 1 92.94 241 GLY B C 1
ATOM 6628 O O . GLY B 1 241 ? 14.711 37.625 8.602 1 92.94 241 GLY B O 1
ATOM 6629 N N . ALA B 1 242 ? 15.555 39.531 9.375 1 94.44 242 ALA B N 1
ATOM 6630 C CA . ALA B 1 242 ? 15.227 39.25 10.773 1 94.44 242 ALA B CA 1
ATOM 6631 C C . ALA B 1 242 ? 13.719 39.25 10.992 1 94.44 242 ALA B C 1
ATOM 6633 O O . ALA B 1 242 ? 13.016 40.125 10.469 1 94.44 242 ALA B O 1
ATOM 6634 N N . GLN B 1 243 ? 13.234 38.312 11.734 1 94.25 243 GLN B N 1
ATOM 6635 C CA . GLN B 1 243 ? 11.812 38.188 12.016 1 94.25 243 GLN B CA 1
ATOM 6636 C C . GLN B 1 243 ? 11.266 39.469 12.672 1 94.25 243 GLN B C 1
ATOM 6638 O O . GLN B 1 243 ? 10.148 39.875 12.367 1 94.25 243 GLN B O 1
ATOM 6643 N N . ARG B 1 244 ? 12.016 40.094 13.562 1 91.25 244 ARG B N 1
ATOM 6644 C CA . ARG B 1 244 ? 11.578 41.25 14.336 1 91.25 244 ARG B CA 1
ATOM 6645 C C . ARG B 1 244 ? 11.289 42.438 13.422 1 91.25 244 ARG B C 1
ATOM 6647 O O . ARG B 1 244 ? 10.469 43.312 13.758 1 91.25 244 ARG B O 1
ATOM 6654 N N . ASP B 1 245 ? 11.969 42.5 12.289 1 93.06 245 ASP B N 1
ATOM 6655 C CA . ASP B 1 245 ? 11.844 43.625 11.391 1 93.06 245 ASP B CA 1
ATOM 6656 C C . ASP B 1 245 ? 10.789 43.375 10.312 1 93.06 245 ASP B C 1
ATOM 6658 O O . ASP B 1 245 ? 10.484 44.25 9.516 1 93.06 245 ASP B O 1
ATOM 6662 N N . MET B 1 246 ? 10.32 42.25 10.305 1 93.38 246 MET B N 1
ATOM 6663 C CA . MET B 1 246 ? 9.422 41.812 9.227 1 93.38 246 MET B CA 1
ATOM 6664 C C . MET B 1 246 ? 8.148 42.656 9.227 1 93.38 246 MET B C 1
ATOM 6666 O O . MET B 1 246 ? 7.77 43.219 8.203 1 93.38 246 MET B O 1
ATOM 6670 N N . LEU B 1 247 ? 7.52 42.781 10.391 1 92.56 247 LEU B N 1
ATOM 6671 C CA . LEU B 1 247 ? 6.242 43.5 10.484 1 92.56 247 LEU B CA 1
ATOM 6672 C C . LEU B 1 247 ? 6.41 44.969 10.148 1 92.56 247 LEU B C 1
ATOM 6674 O O . LEU B 1 247 ? 5.523 45.562 9.547 1 92.56 247 LEU B O 1
ATOM 6678 N N . ALA B 1 248 ? 7.512 45.5 10.539 1 92.5 248 ALA B N 1
ATOM 6679 C CA . ALA B 1 248 ? 7.793 46.906 10.227 1 92.5 248 ALA B CA 1
ATOM 6680 C C . ALA B 1 248 ? 7.934 47.094 8.727 1 92.5 248 ALA B C 1
ATOM 6682 O O . ALA B 1 248 ? 7.449 48.094 8.18 1 92.5 248 ALA B O 1
ATOM 6683 N N . SER B 1 249 ? 8.602 46.25 8.062 1 92.44 249 SER B N 1
ATOM 6684 C CA . SER B 1 249 ? 8.773 46.312 6.617 1 92.44 249 SER B CA 1
ATOM 6685 C C . SER B 1 249 ? 7.434 46.219 5.895 1 92.44 249 SER B C 1
ATOM 6687 O O . SER B 1 249 ? 7.195 46.906 4.91 1 92.44 249 SER B O 1
ATOM 6689 N N . PHE B 1 250 ? 6.617 45.375 6.344 1 92.88 250 PHE B N 1
ATOM 6690 C CA . PHE B 1 250 ? 5.301 45.219 5.734 1 92.88 250 PHE B CA 1
ATOM 6691 C C . PHE B 1 250 ? 4.426 46.438 6 1 92.88 250 PHE B C 1
ATOM 6693 O O . PHE B 1 250 ? 3.623 46.812 5.152 1 92.88 250 PHE B O 1
ATOM 6700 N N . ARG B 1 251 ? 4.562 46.938 7.18 1 91.81 251 ARG B N 1
ATOM 6701 C CA . ARG B 1 251 ? 3.82 48.156 7.504 1 91.81 251 ARG B CA 1
ATOM 6702 C C . ARG B 1 251 ? 4.223 49.312 6.586 1 91.81 251 ARG B C 1
ATOM 6704 O O . ARG B 1 251 ? 3.379 50.094 6.18 1 91.81 251 ARG B O 1
ATOM 6711 N N . GLU B 1 252 ? 5.5 49.406 6.277 1 91.69 252 GLU B N 1
ATOM 6712 C CA . GLU B 1 252 ? 6.008 50.438 5.363 1 91.69 252 GLU B CA 1
ATOM 6713 C C . GLU B 1 252 ? 5.406 50.25 3.971 1 91.69 252 GLU B C 1
ATOM 6715 O O . GLU B 1 252 ? 5.227 51.25 3.246 1 91.69 252 GLU B O 1
ATOM 6720 N N . ALA B 1 253 ? 5.141 49.094 3.637 1 89.94 253 ALA B N 1
ATOM 6721 C CA . ALA B 1 253 ? 4.555 48.812 2.33 1 89.94 253 ALA B CA 1
ATOM 6722 C C . ALA B 1 253 ? 3.045 49.031 2.35 1 89.94 253 ALA B C 1
ATOM 6724 O O . ALA B 1 253 ? 2.391 48.969 1.305 1 89.94 253 ALA B O 1
ATOM 6725 N N . GLY B 1 254 ? 2.43 49.219 3.539 1 88.06 254 GLY B N 1
ATOM 6726 C CA . GLY B 1 254 ? 1.012 49.531 3.623 1 88.06 254 GLY B CA 1
ATOM 6727 C C . GLY B 1 254 ? 0.191 48.406 4.234 1 88.06 254 GLY B C 1
ATOM 6728 O O . GLY B 1 254 ? -1.04 48.469 4.258 1 88.06 254 GLY B O 1
ATOM 6729 N N . PHE B 1 255 ? 0.868 47.438 4.676 1 89.94 255 PHE B N 1
ATOM 6730 C CA . PHE B 1 255 ? 0.143 46.312 5.289 1 89.94 255 PHE B CA 1
ATOM 6731 C C . PHE B 1 255 ? 0.229 46.375 6.809 1 89.94 255 PHE B C 1
ATOM 6733 O O . PHE B 1 255 ? 1.318 46.531 7.367 1 89.94 255 PHE B O 1
ATOM 6740 N N . SER B 1 256 ? -0.936 46.344 7.477 1 88.88 256 SER B N 1
ATOM 6741 C CA . SER B 1 256 ? -0.945 46.344 8.938 1 88.88 256 SER B CA 1
ATOM 6742 C C . SER B 1 256 ? -1.5 45.062 9.5 1 88.88 256 SER B C 1
ATOM 6744 O O . SER B 1 256 ? -2.594 44.625 9.125 1 88.88 256 SER B O 1
ATOM 6746 N N . CYS B 1 257 ? -0.729 44.438 10.297 1 88.69 257 CYS B N 1
ATOM 6747 C CA . CYS B 1 257 ? -1.133 43.188 10.945 1 88.69 257 CYS B CA 1
ATOM 6748 C C . CYS B 1 257 ? -2.178 43.438 12.023 1 88.69 257 CYS B C 1
ATOM 6750 O O . CYS B 1 257 ? -1.952 44.25 12.93 1 88.69 257 CYS B O 1
ATOM 6752 N N . PRO B 1 258 ? -3.277 42.812 11.977 1 85.06 258 PRO B N 1
ATOM 6753 C CA . PRO B 1 258 ? -4.316 43 12.992 1 85.06 258 PRO B CA 1
ATOM 6754 C C . PRO B 1 258 ? -3.912 42.469 14.367 1 85.06 258 PRO B C 1
ATOM 6756 O O . PRO B 1 258 ? -2.943 41.719 14.484 1 85.06 258 PRO B O 1
ATOM 6759 N N . GLN B 1 259 ? -4.676 42.906 15.359 1 81.62 259 GLN B N 1
ATOM 6760 C CA . GLN B 1 259 ? -4.449 42.406 16.719 1 81.62 259 GLN B CA 1
ATOM 6761 C C . GLN B 1 259 ? -4.852 40.938 16.844 1 81.62 259 GLN B C 1
ATOM 6763 O O . GLN B 1 259 ? -5.836 40.5 16.234 1 81.62 259 GLN B O 1
ATOM 6768 N N . TYR B 1 260 ? -4.031 40.156 17.578 1 81.19 260 TYR B N 1
ATOM 6769 C CA . TYR B 1 260 ? -4.309 38.75 17.859 1 81.19 260 TYR B CA 1
ATOM 6770 C C . TYR B 1 260 ? -4.168 37.906 16.594 1 81.19 260 TYR B C 1
ATOM 6772 O O . TYR B 1 260 ? -5.016 37.062 16.312 1 81.19 260 TYR B O 1
ATOM 6780 N N . TYR B 1 261 ? -3.287 38.406 15.766 1 88.81 261 TYR B N 1
ATOM 6781 C CA . TYR B 1 261 ? -2.916 37.656 14.57 1 88.81 261 TYR B CA 1
ATOM 6782 C C . TYR B 1 261 ? -1.495 37.125 14.688 1 88.81 261 TYR B C 1
ATOM 6784 O O . TYR B 1 261 ? -0.595 37.812 15.156 1 88.81 261 TYR B O 1
ATOM 6792 N N . ASN B 1 262 ? -1.404 35.938 14.32 1 90.56 262 ASN B N 1
ATOM 6793 C CA . ASN B 1 262 ? -0.067 35.375 14.133 1 90.56 262 ASN B CA 1
ATOM 6794 C C . ASN B 1 262 ? 0.631 36 12.922 1 90.56 262 ASN B C 1
ATOM 6796 O O . ASN B 1 262 ? 0.07 36.062 11.828 1 90.56 262 ASN B O 1
ATOM 6800 N N . PRO B 1 263 ? 1.77 36.594 13.133 1 90.25 263 PRO B N 1
ATOM 6801 C CA . PRO B 1 263 ? 2.488 37.219 12.023 1 90.25 263 PRO B CA 1
ATOM 6802 C C . PRO B 1 263 ? 2.627 36.312 10.812 1 90.25 263 PRO B C 1
ATOM 6804 O O . PRO B 1 263 ? 2.576 36.781 9.672 1 90.25 263 PRO B O 1
ATOM 6807 N N . SER B 1 264 ? 2.781 35.094 11.039 1 90.94 264 SER B N 1
ATOM 6808 C CA . SER B 1 264 ? 2.9 34.156 9.93 1 90.94 264 SER B CA 1
ATOM 6809 C C . SER B 1 264 ? 1.608 34.094 9.125 1 90.94 264 SER B C 1
ATOM 6811 O O . SER B 1 264 ? 1.64 34.031 7.891 1 90.94 264 SER B O 1
ATOM 6813 N N . ASP B 1 265 ? 0.507 34.031 9.836 1 89.94 265 ASP B N 1
ATOM 6814 C CA . ASP B 1 265 ? -0.787 34.031 9.156 1 89.94 265 ASP B CA 1
ATOM 6815 C C . ASP B 1 265 ? -0.992 35.281 8.32 1 89.94 265 ASP B C 1
ATOM 6817 O O . ASP B 1 265 ? -1.515 35.219 7.211 1 89.94 265 ASP B O 1
ATOM 6821 N N . PHE B 1 266 ? -0.589 36.344 8.93 1 89.19 266 PHE B N 1
ATOM 6822 C CA . PHE B 1 266 ? -0.725 37.625 8.273 1 89.19 266 PHE B CA 1
ATOM 6823 C C . PHE B 1 266 ? 0.072 37.656 6.977 1 89.19 266 PHE B C 1
ATOM 6825 O O . PHE B 1 266 ? -0.452 38.062 5.93 1 89.19 266 PHE B O 1
ATOM 6832 N N . VAL B 1 267 ? 1.245 37.281 6.973 1 89.69 267 VAL B N 1
ATOM 6833 C CA . VAL B 1 267 ? 2.135 37.312 5.816 1 89.69 267 VAL B CA 1
ATOM 6834 C C . VAL B 1 267 ? 1.621 36.344 4.742 1 89.69 267 VAL B C 1
ATOM 6836 O O . VAL B 1 267 ? 1.7 36.656 3.549 1 89.69 267 VAL B O 1
ATOM 6839 N N . LEU B 1 268 ? 1.132 35.25 5.156 1 88.31 268 LEU B N 1
ATOM 6840 C CA . LEU B 1 268 ? 0.602 34.25 4.207 1 88.31 268 LEU B CA 1
ATOM 6841 C C . LEU B 1 268 ? -0.632 34.812 3.498 1 88.31 268 LEU B C 1
ATOM 6843 O O . LEU B 1 268 ? -0.848 34.531 2.316 1 88.31 268 LEU B O 1
ATOM 6847 N N . GLU B 1 269 ? -1.428 35.562 4.246 1 85.44 269 GLU B N 1
ATOM 6848 C CA . GLU B 1 269 ? -2.6 36.188 3.648 1 85.44 269 GLU B CA 1
ATOM 6849 C C . GLU B 1 269 ? -2.197 37.25 2.631 1 85.44 269 GLU B C 1
ATOM 6851 O O . GLU B 1 269 ? -2.803 37.344 1.562 1 85.44 269 GLU B O 1
ATOM 6856 N N . VAL B 1 270 ? -1.246 37.969 3.023 1 87.19 270 VAL B N 1
ATOM 6857 C CA . VAL B 1 270 ? -0.752 39.031 2.135 1 87.19 270 VAL B CA 1
ATOM 6858 C C . VAL B 1 270 ? -0.197 38.406 0.857 1 87.19 270 VAL B C 1
ATOM 6860 O O . VAL B 1 270 ? -0.421 38.906 -0.242 1 87.19 270 VAL B O 1
ATOM 6863 N N . CYS B 1 271 ? 0.527 37.312 1.024 1 87.62 271 CYS B N 1
ATOM 6864 C CA . CYS B 1 271 ? 1.143 36.625 -0.102 1 87.62 271 CYS B CA 1
ATOM 6865 C C . CYS B 1 271 ? 0.083 36.031 -1.028 1 87.62 271 CYS B C 1
ATOM 6867 O O . CYS B 1 271 ? 0.304 35.906 -2.234 1 87.62 271 CYS B O 1
ATOM 6869 N N . SER B 1 272 ? -0.969 35.625 -0.433 1 78.62 272 SER B N 1
ATOM 6870 C CA . SER B 1 272 ? -2.025 35.031 -1.235 1 78.62 272 SER B CA 1
ATOM 6871 C C . SER B 1 272 ? -2.773 36.062 -2.053 1 78.62 272 SER B C 1
ATOM 6873 O O . SER B 1 272 ? -3.379 35.75 -3.078 1 78.62 272 SER B O 1
ATOM 6875 N N . GLU B 1 273 ? -2.729 37.344 -1.62 1 72 273 GLU B N 1
ATOM 6876 C CA . GLU B 1 273 ? -3.387 38.438 -2.338 1 72 273 GLU B CA 1
ATOM 6877 C C . GLU B 1 273 ? -2.455 39.062 -3.379 1 72 273 GLU B C 1
ATOM 6879 O O . GLU B 1 273 ? -2.766 40.094 -3.957 1 72 273 GLU B O 1
ATOM 6884 N N . SER B 1 274 ? -1.458 38.344 -4.055 1 60 274 SER B N 1
ATOM 6885 C CA . SER B 1 274 ? -0.303 38.656 -4.891 1 60 274 SER B CA 1
ATOM 6886 C C . SER B 1 274 ? -0.494 40 -5.629 1 60 274 SER B C 1
ATOM 6888 O O . SER B 1 274 ? 0.451 40.781 -5.773 1 60 274 SER B O 1
ATOM 6890 N N . SER B 1 275 ? -1.492 40.094 -6.543 1 60.97 275 SER B N 1
ATOM 6891 C CA . SER B 1 275 ? -1.335 41 -7.691 1 60.97 275 SER B CA 1
ATOM 6892 C C . SER B 1 275 ? -1.434 42.438 -7.281 1 60.97 275 SER B C 1
ATOM 6894 O O . SER B 1 275 ? -1.674 43.312 -8.117 1 60.97 275 SER B O 1
ATOM 6896 N N . ASN B 1 276 ? -0.922 42.719 -5.996 1 71.62 276 ASN B N 1
ATOM 6897 C CA . ASN B 1 276 ? -1.177 44.125 -5.648 1 71.62 276 ASN B CA 1
ATOM 6898 C C . ASN B 1 276 ? 0.095 44.969 -5.73 1 71.62 276 ASN B C 1
ATOM 6900 O O . ASN B 1 276 ? 1.202 44.406 -5.699 1 71.62 276 ASN B O 1
ATOM 6904 N N . GLU B 1 277 ? 0.105 46.156 -6.195 1 77.75 277 GLU B N 1
ATOM 6905 C CA . GLU B 1 277 ? 1.17 47.156 -6.262 1 77.75 277 GLU B CA 1
ATOM 6906 C C . GLU B 1 277 ? 1.988 47.156 -4.977 1 77.75 277 GLU B C 1
ATOM 6908 O O . GLU B 1 277 ? 3.207 47.344 -5.012 1 77.75 277 GLU B O 1
ATOM 6913 N N . ARG B 1 278 ? 1.422 46.75 -3.924 1 84.19 278 ARG B N 1
ATOM 6914 C CA . ARG B 1 278 ? 2.082 46.781 -2.623 1 84.19 278 ARG B CA 1
ATOM 6915 C C . ARG B 1 278 ? 3.08 45.656 -2.482 1 84.19 278 ARG B C 1
ATOM 6917 O O . ARG B 1 278 ? 4.16 45.812 -1.915 1 84.19 278 ARG B O 1
ATOM 6924 N N . CYS B 1 279 ? 2.775 44.625 -3.006 1 88.25 279 CYS B N 1
ATOM 6925 C CA . CYS B 1 279 ? 3.684 43.469 -2.961 1 88.25 279 CYS B CA 1
ATOM 6926 C C . CYS B 1 279 ? 4.91 43.719 -3.834 1 88.25 279 CYS B C 1
ATOM 6928 O O . CYS B 1 279 ? 6.016 43.281 -3.488 1 88.25 279 CYS B O 1
ATOM 6930 N N . GLU B 1 280 ? 4.742 44.438 -4.922 1 88.12 280 GLU B N 1
ATOM 6931 C CA . GLU B 1 280 ? 5.859 44.781 -5.797 1 88.12 280 GLU B CA 1
ATOM 6932 C C . GLU B 1 280 ? 6.863 45.688 -5.09 1 88.12 280 GLU B C 1
ATOM 6934 O O . GLU B 1 280 ? 8.07 45.594 -5.328 1 88.12 280 GLU B O 1
ATOM 6939 N N . PHE B 1 281 ? 6.266 46.5 -4.297 1 90.31 281 PHE B N 1
ATOM 6940 C CA . PHE B 1 281 ? 7.133 47.344 -3.51 1 90.31 281 PHE B CA 1
ATOM 6941 C C . PHE B 1 281 ? 8.039 46.531 -2.598 1 90.31 281 PHE B C 1
ATOM 6943 O O . PHE B 1 281 ? 9.234 46.781 -2.508 1 90.31 281 PHE B O 1
ATOM 6950 N N . LEU B 1 282 ? 7.516 45.625 -1.933 1 91.5 282 LEU B N 1
ATOM 6951 C CA . LEU B 1 282 ? 8.273 44.75 -1.03 1 91.5 282 LEU B CA 1
ATOM 6952 C C . LEU B 1 282 ? 9.32 43.938 -1.796 1 91.5 282 LEU B C 1
ATOM 6954 O O . LEU B 1 282 ? 10.445 43.781 -1.328 1 91.5 282 LEU B O 1
ATOM 6958 N N . ILE B 1 283 ? 8.984 43.469 -2.955 1 90.5 283 ILE B N 1
ATOM 6959 C CA . ILE B 1 283 ? 9.875 42.688 -3.791 1 90.5 283 ILE B CA 1
ATOM 6960 C C . ILE B 1 283 ? 11.078 43.531 -4.223 1 90.5 283 ILE B C 1
ATOM 6962 O O . ILE B 1 283 ? 12.219 43.094 -4.137 1 90.5 283 ILE B O 1
ATOM 6966 N N . ASN B 1 284 ? 10.766 44.719 -4.652 1 89.38 284 ASN B N 1
ATOM 6967 C CA . ASN B 1 284 ? 11.82 45.625 -5.098 1 89.38 284 ASN B CA 1
ATOM 6968 C C . ASN B 1 284 ? 12.734 46.031 -3.943 1 89.38 284 ASN B C 1
ATOM 6970 O O . ASN B 1 284 ? 13.938 46.219 -4.129 1 89.38 284 ASN B O 1
ATOM 6974 N N . GLN B 1 285 ? 12.156 46.219 -2.84 1 89.56 285 GLN B N 1
ATOM 6975 C CA . GLN B 1 285 ? 12.938 46.531 -1.651 1 89.56 285 GLN B CA 1
ATOM 6976 C C . GLN B 1 285 ? 13.898 45.406 -1.305 1 89.56 285 GLN B C 1
ATOM 6978 O O . GLN B 1 285 ? 15.055 45.656 -0.963 1 89.56 285 GLN B O 1
ATOM 6983 N N . ASN B 1 286 ? 13.422 44.219 -1.326 1 90.44 286 ASN B N 1
ATOM 6984 C CA . ASN B 1 286 ? 14.25 43.062 -1.032 1 90.44 286 ASN B CA 1
ATOM 6985 C C . ASN B 1 286 ? 15.352 42.875 -2.078 1 90.44 286 ASN B C 1
ATOM 6987 O O . ASN B 1 286 ? 16.484 42.562 -1.736 1 90.44 286 ASN B O 1
ATOM 6991 N N . LYS B 1 287 ? 15.023 43.062 -3.33 1 87.88 287 LYS B N 1
ATOM 6992 C CA . LYS B 1 287 ? 16 42.969 -4.406 1 87.88 287 LYS B CA 1
ATOM 6993 C C . LYS B 1 287 ? 17.109 44 -4.254 1 87.88 287 LYS B C 1
ATOM 6995 O O . LYS B 1 287 ? 18.281 43.688 -4.48 1 87.88 287 LYS B O 1
ATOM 7000 N N . SER B 1 288 ? 16.688 45.156 -3.91 1 86.69 288 SER B N 1
ATOM 7001 C CA . SER B 1 288 ? 17.672 46.25 -3.725 1 86.69 288 SER B CA 1
ATOM 7002 C C . SER B 1 288 ? 18.594 45.938 -2.555 1 86.69 288 SER B C 1
ATOM 7004 O O . SER B 1 288 ? 19.797 46.25 -2.604 1 86.69 288 SER B O 1
ATOM 7006 N N . LYS B 1 289 ? 18.078 45.375 -1.527 1 85.06 289 LYS B N 1
ATOM 7007 C CA . LYS B 1 289 ? 18.844 45.062 -0.333 1 85.06 289 LYS B CA 1
ATOM 7008 C C . LYS B 1 289 ? 19.891 43.969 -0.633 1 85.06 289 LYS B C 1
ATOM 7010 O O . LYS B 1 289 ? 21.047 44.094 -0.211 1 85.06 289 LYS B O 1
ATOM 7015 N N . TYR B 1 290 ? 19.562 43.062 -1.329 1 83.69 290 TYR B N 1
ATOM 7016 C CA . TYR B 1 290 ? 20.438 41.906 -1.474 1 83.69 290 TYR B CA 1
ATOM 7017 C C . TYR B 1 290 ? 21.172 41.938 -2.812 1 83.69 290 TYR B C 1
ATOM 7019 O O . TYR B 1 290 ? 22.219 41.312 -2.973 1 83.69 290 TYR B O 1
ATOM 7027 N N . ASN B 1 291 ? 20.562 42.656 -3.799 1 72.44 291 ASN B N 1
ATOM 7028 C CA . ASN B 1 291 ? 21.312 42.844 -5.039 1 72.44 291 ASN B CA 1
ATOM 7029 C C . ASN B 1 291 ? 22.422 43.875 -4.879 1 72.44 291 ASN B C 1
ATOM 7031 O O . ASN B 1 291 ? 23.469 43.781 -5.531 1 72.44 291 ASN B O 1
ATOM 7035 N N . GLY B 1 292 ? 22.203 45.156 -4.082 1 60 292 GLY B N 1
ATOM 7036 C CA . GLY B 1 292 ? 23.203 46.156 -3.816 1 60 292 GLY B CA 1
ATOM 7037 C C . GLY B 1 292 ? 24.312 45.688 -2.902 1 60 292 GLY B C 1
ATOM 7038 O O . GLY B 1 292 ? 25.312 46.375 -2.705 1 60 292 GLY B O 1
ATOM 7039 N N . LEU B 1 293 ? 24.078 45 -1.862 1 51.59 293 LEU B N 1
ATOM 7040 C CA . LEU B 1 293 ? 25.156 44.469 -1.045 1 51.59 293 LEU B CA 1
ATOM 7041 C C . LEU B 1 293 ? 26.328 44.031 -1.913 1 51.59 293 LEU B C 1
ATOM 7043 O O . LEU B 1 293 ? 26.188 43.125 -2.762 1 51.59 293 LEU B O 1
ATOM 7047 N N . GLN B 1 294 ? 27.125 45.188 -2.357 1 41.66 294 GLN B N 1
ATOM 7048 C CA . GLN B 1 294 ? 28.391 45.25 -3.084 1 41.66 294 GLN B CA 1
ATOM 7049 C C . GLN B 1 294 ? 29.188 43.969 -2.873 1 41.66 294 GLN B C 1
ATOM 7051 O O . GLN B 1 294 ? 29.078 43.344 -1.831 1 41.66 294 GLN B O 1
ATOM 7056 N N . SER B 1 295 ? 29.953 43.656 -3.92 1 38.75 295 SER B N 1
ATOM 7057 C CA . SER B 1 295 ? 31.094 42.781 -4.109 1 38.75 295 SER B CA 1
ATOM 7058 C C . SER B 1 295 ? 32.094 42.906 -2.961 1 38.75 295 SER B C 1
ATOM 7060 O O . SER B 1 295 ? 32.656 43.969 -2.719 1 38.75 295 SER B O 1
ATOM 7062 N N . PHE B 1 296 ? 32.188 42.594 -1.818 1 32.97 296 PHE B N 1
ATOM 7063 C CA . PHE B 1 296 ? 33.469 42.5 -1.156 1 32.97 296 PHE B CA 1
ATOM 7064 C C . PHE B 1 296 ? 34.625 42.562 -2.176 1 32.97 296 PHE B C 1
ATOM 7066 O O . PHE B 1 296 ? 34.406 42.188 -3.34 1 32.97 296 PHE B O 1
ATOM 7073 N N . LYS B 1 297 ? 35.875 43.219 -1.722 1 32.81 297 LYS B N 1
ATOM 7074 C CA . LYS B 1 297 ? 37.125 43.406 -2.422 1 32.81 297 LYS B CA 1
ATOM 7075 C C . LYS B 1 297 ? 37.406 42.25 -3.379 1 32.81 297 LYS B C 1
ATOM 7077 O O . LYS B 1 297 ? 37.406 41.094 -2.973 1 32.81 297 LYS B O 1
ATOM 7082 N N . LYS B 1 298 ? 37.406 42.5 -4.625 1 32.16 298 LYS B N 1
ATOM 7083 C CA . LYS B 1 298 ? 38.188 41.75 -5.621 1 32.16 298 LYS B CA 1
ATOM 7084 C C . LYS B 1 298 ? 39.562 41.438 -5.102 1 32.16 298 LYS B C 1
ATOM 7086 O O . LYS B 1 298 ? 40.438 42.344 -5.074 1 32.16 298 LYS B O 1
ATOM 7091 N N . VAL B 1 299 ? 39.938 40.875 -4.078 1 29.08 299 VAL B N 1
ATOM 7092 C CA . VAL B 1 299 ? 41.344 40.438 -4.137 1 29.08 299 VAL B CA 1
ATOM 7093 C C . VAL B 1 299 ? 41.719 40.094 -5.578 1 29.08 299 VAL B C 1
ATOM 7095 O O . VAL B 1 299 ? 40.906 39.5 -6.312 1 29.08 299 VAL B O 1
ATOM 7098 N N . SER B 1 300 ? 42.719 40.906 -6.23 1 28.42 300 SER B N 1
ATOM 7099 C CA . SER B 1 300 ? 43.469 40.75 -7.484 1 28.42 300 SER B CA 1
ATOM 7100 C C . SER B 1 300 ? 43.562 39.281 -7.871 1 28.42 300 SER B C 1
ATOM 7102 O O . SER B 1 300 ? 44.531 38.594 -7.547 1 28.42 300 SER B O 1
ATOM 7104 N N . GLY B 1 301 ? 42.781 38.5 -7.434 1 25.58 301 GLY B N 1
ATOM 7105 C CA . GLY B 1 301 ? 43.062 37.188 -7.988 1 25.58 301 GLY B CA 1
ATOM 7106 C C . GLY B 1 301 ? 43.188 37.188 -9.5 1 25.58 301 GLY B C 1
ATOM 7107 O O . GLY B 1 301 ? 42.625 38.062 -10.172 1 25.58 301 GLY B O 1
ATOM 7108 N N . ASP B 1 302 ? 44.312 36.781 -10.156 1 25.31 302 ASP B N 1
ATOM 7109 C CA . ASP B 1 302 ? 44.594 36.438 -11.547 1 25.31 302 ASP B CA 1
ATOM 7110 C C . ASP B 1 302 ? 43.312 36.094 -12.305 1 25.31 302 ASP B C 1
ATOM 7112 O O . ASP B 1 302 ? 42.312 35.719 -11.695 1 25.31 302 ASP B O 1
ATOM 7116 N N . GLU B 1 303 ? 43.188 36.469 -13.688 1 26.95 303 GLU B N 1
ATOM 7117 C CA . GLU B 1 303 ? 42.344 36.344 -14.859 1 26.95 303 GLU B CA 1
ATOM 7118 C C . GLU B 1 303 ? 41.5 35.062 -14.758 1 26.95 303 GLU B C 1
ATOM 7120 O O . GLU B 1 303 ? 40.531 34.906 -15.516 1 26.95 303 GLU B O 1
ATOM 7125 N N . GLN B 1 304 ? 42.062 34.094 -14.297 1 24.69 304 GLN B N 1
ATOM 7126 C CA . GLN B 1 304 ? 41.469 32.781 -14.555 1 24.69 304 GLN B CA 1
ATOM 7127 C C . GLN B 1 304 ? 40.125 32.656 -13.875 1 24.69 304 GLN B C 1
ATOM 7129 O O . GLN B 1 304 ? 39.719 31.562 -13.469 1 24.69 304 GLN B O 1
ATOM 7134 N N . THR B 1 305 ? 39.688 33.719 -13.281 1 27.78 305 THR B N 1
ATOM 7135 C CA . THR B 1 305 ? 38.406 33.656 -12.547 1 27.78 305 THR B CA 1
ATOM 7136 C C . THR B 1 305 ? 37.25 33.438 -13.5 1 27.78 305 THR B C 1
ATOM 7138 O O . THR B 1 305 ? 36.719 34.406 -14.055 1 27.78 305 THR B O 1
ATOM 7141 N N . ALA B 1 306 ? 37.531 32.781 -14.617 1 24.61 306 ALA B N 1
ATOM 7142 C CA . ALA B 1 306 ? 36.5 32.438 -15.602 1 24.61 306 ALA B CA 1
ATOM 7143 C C . ALA B 1 306 ? 35.156 32.25 -14.945 1 24.61 306 ALA B C 1
ATOM 7145 O O . ALA B 1 306 ? 35.031 31.609 -13.914 1 24.61 306 ALA B O 1
ATOM 7146 N N . LEU B 1 307 ? 34.281 33.156 -15.055 1 28.56 307 LEU B N 1
ATOM 7147 C CA . LEU B 1 307 ? 32.844 32.938 -15.023 1 28.56 307 LEU B CA 1
ATOM 7148 C C . LEU B 1 307 ? 32.5 31.484 -15.305 1 28.56 307 LEU B C 1
ATOM 7150 O O . LEU B 1 307 ? 32.75 30.984 -16.406 1 28.56 307 LEU B O 1
ATOM 7154 N N . ILE B 1 308 ? 33 30.609 -14.461 1 27.95 308 ILE B N 1
ATOM 7155 C CA . ILE B 1 308 ? 32.656 29.234 -14.797 1 27.95 308 ILE B CA 1
ATOM 7156 C C . ILE B 1 308 ? 31.266 29.203 -15.453 1 27.95 308 ILE B C 1
ATOM 7158 O O . ILE B 1 308 ? 30.266 29.516 -14.805 1 27.95 308 ILE B O 1
ATOM 7162 N N . GLU B 1 309 ? 31.047 29.953 -16.562 1 28.53 309 GLU B N 1
ATOM 7163 C CA . GLU B 1 309 ? 29.969 29.422 -17.391 1 28.53 309 GLU B CA 1
ATOM 7164 C C . GLU B 1 309 ? 29.812 27.922 -17.172 1 28.53 309 GLU B C 1
ATOM 7166 O O . GLU B 1 309 ? 30.781 27.156 -17.281 1 28.53 309 GLU B O 1
ATOM 7171 N N . MET B 1 310 ? 29.062 27.625 -16.141 1 30.2 310 MET B N 1
ATOM 7172 C CA . MET B 1 310 ? 28.922 26.172 -16.172 1 30.2 310 MET B CA 1
ATOM 7173 C C . MET B 1 310 ? 29.047 25.656 -17.609 1 30.2 310 MET B C 1
ATOM 7175 O O . MET B 1 310 ? 28.344 26.094 -18.5 1 30.2 310 MET B O 1
ATOM 7179 N N . PRO B 1 311 ? 30.266 25.609 -18.219 1 28.95 311 PRO B N 1
ATOM 7180 C CA . PRO B 1 311 ? 30.359 25.047 -19.562 1 28.95 311 PRO B CA 1
ATOM 7181 C C . PRO B 1 311 ? 29.094 24.281 -19.984 1 28.95 311 PRO B C 1
ATOM 7183 O O . PRO B 1 311 ? 28.375 23.766 -19.125 1 28.95 311 PRO B O 1
ATOM 7186 N N . ASP B 1 312 ? 28.516 24.672 -21.203 1 29.5 312 ASP B N 1
ATOM 7187 C CA . ASP B 1 312 ? 27.641 23.828 -22.016 1 29.5 312 ASP B CA 1
ATOM 7188 C C . ASP B 1 312 ? 28 22.359 -21.859 1 29.5 312 ASP B C 1
ATOM 7190 O O . ASP B 1 312 ? 28.562 21.75 -22.766 1 29.5 312 ASP B O 1
ATOM 7194 N N . SER B 1 313 ? 28.906 22.016 -21.062 1 29.31 313 SER B N 1
ATOM 7195 C CA . SER B 1 313 ? 29.281 20.609 -21.219 1 29.31 313 SER B CA 1
ATOM 7196 C C . SER B 1 313 ? 28.125 19.797 -21.797 1 29.31 313 SER B C 1
ATOM 7198 O O . SER B 1 313 ? 26.969 20.031 -21.438 1 29.31 313 SER B O 1
ATOM 7200 N N . SER B 1 314 ? 28.188 19.172 -23 1 30.39 314 SER B N 1
ATOM 7201 C CA . SER B 1 314 ? 27.312 18.328 -23.812 1 30.39 314 SER B CA 1
ATOM 7202 C C . SER B 1 314 ? 26.203 17.719 -22.969 1 30.39 314 SER B C 1
ATOM 7204 O O . SER B 1 314 ? 26.297 17.703 -21.734 1 30.39 314 SER B O 1
ATOM 7206 N N . ALA B 1 315 ? 25.172 17.016 -23.719 1 29.25 315 ALA B N 1
ATOM 7207 C CA . ALA B 1 315 ? 23.984 16.188 -23.562 1 29.25 315 ALA B CA 1
ATOM 7208 C C . ALA B 1 315 ? 24.141 15.242 -22.375 1 29.25 315 ALA B C 1
ATOM 7210 O O . ALA B 1 315 ? 23.375 14.273 -22.234 1 29.25 315 ALA B O 1
ATOM 7211 N N . GLU B 1 316 ? 25.234 14.922 -22 1 32.28 316 GLU B N 1
ATOM 7212 C CA . GLU B 1 316 ? 25.156 13.773 -21.109 1 32.28 316 GLU B CA 1
ATOM 7213 C C . GLU B 1 316 ? 24.156 14.023 -19.984 1 32.28 316 GLU B C 1
ATOM 7215 O O . GLU B 1 316 ? 24.031 15.148 -19.5 1 32.28 316 GLU B O 1
ATOM 7220 N N . ASN B 1 317 ? 23.5 12.977 -19.422 1 34.62 317 ASN B N 1
ATOM 7221 C CA . ASN B 1 317 ? 22.297 12.672 -18.656 1 34.62 317 ASN B CA 1
ATOM 7222 C C . ASN B 1 317 ? 22.188 13.562 -17.422 1 34.62 317 ASN B C 1
ATOM 7224 O O . ASN B 1 317 ? 23.188 14.117 -16.953 1 34.62 317 ASN B O 1
ATOM 7228 N N . ASP B 1 318 ? 20.875 13.797 -16.859 1 39.62 318 ASP B N 1
ATOM 7229 C CA . ASP B 1 318 ? 19.906 14.023 -15.789 1 39.62 318 ASP B CA 1
ATOM 7230 C C . ASP B 1 318 ? 20.5 13.656 -14.43 1 39.62 318 ASP B C 1
ATOM 7232 O O . ASP B 1 318 ? 19.781 13.227 -13.523 1 39.62 318 ASP B O 1
ATOM 7236 N N . SER B 1 319 ? 21.703 13.406 -14.133 1 44.56 319 SER B N 1
ATOM 7237 C CA . SER B 1 319 ? 22.219 12.742 -12.945 1 44.56 319 SER B CA 1
ATOM 7238 C C . SER B 1 319 ? 22.172 13.672 -11.734 1 44.56 319 SER B C 1
ATOM 7240 O O . SER B 1 319 ? 22.641 14.805 -11.797 1 44.56 319 SER B O 1
ATOM 7242 N N . VAL B 1 320 ? 21.219 13.68 -10.875 1 55.5 320 VAL B N 1
ATOM 7243 C CA . VAL B 1 320 ? 21.359 14.125 -9.492 1 55.5 320 VAL B CA 1
ATOM 7244 C C . VAL B 1 320 ? 22.797 13.922 -9.016 1 55.5 320 VAL B C 1
ATOM 7246 O O . VAL B 1 320 ? 23.375 12.859 -9.242 1 55.5 320 VAL B O 1
ATOM 7249 N N . LEU B 1 321 ? 23.578 15.062 -8.82 1 62.72 321 LEU B N 1
ATOM 7250 C CA . LEU B 1 321 ? 24.922 15.008 -8.289 1 62.72 321 LEU B CA 1
ATOM 7251 C C . LEU B 1 321 ? 24.969 14.203 -6.992 1 62.72 321 LEU B C 1
ATOM 7253 O O . LEU B 1 321 ? 24.312 14.562 -6.012 1 62.72 321 LEU B O 1
ATOM 7257 N N . ARG B 1 322 ? 25.25 12.969 -7.02 1 72.56 322 ARG B N 1
ATOM 7258 C CA . ARG B 1 322 ? 25.438 12.086 -5.871 1 72.56 322 ARG B CA 1
ATOM 7259 C C . ARG B 1 322 ? 26.828 12.258 -5.266 1 72.56 322 ARG B C 1
ATOM 7261 O O . ARG B 1 322 ? 27.828 12.172 -5.977 1 72.56 322 ARG B O 1
ATOM 7268 N N . PRO B 1 323 ? 26.828 12.688 -4.004 1 74.88 323 PRO B N 1
ATOM 7269 C CA . PRO B 1 323 ? 28.141 12.727 -3.354 1 74.88 323 PRO B CA 1
ATOM 7270 C C . PRO B 1 323 ? 28.812 11.359 -3.275 1 74.88 323 PRO B C 1
ATOM 7272 O O . PRO B 1 323 ? 28.125 10.336 -3.301 1 74.88 323 PRO B O 1
ATOM 7275 N N . LYS B 1 324 ? 30.094 11.391 -3.264 1 77.06 324 LYS B N 1
ATOM 7276 C CA . LYS B 1 324 ? 30.844 10.133 -3.186 1 77.06 324 LYS B CA 1
ATOM 7277 C C . LYS B 1 324 ? 30.781 9.547 -1.777 1 77.06 324 LYS B C 1
ATOM 7279 O O . LYS B 1 324 ? 30.719 10.289 -0.794 1 77.06 324 LYS B O 1
ATOM 7284 N N . GLU B 1 325 ? 30.891 8.281 -1.714 1 83.19 325 GLU B N 1
ATOM 7285 C CA . GLU B 1 325 ? 30.859 7.566 -0.443 1 83.19 325 GLU B CA 1
ATOM 7286 C C . GLU B 1 325 ? 32.125 7.824 0.365 1 83.19 325 GLU B C 1
ATOM 7288 O O . GLU B 1 325 ? 33.219 7.977 -0.203 1 83.19 325 GLU B O 1
ATOM 7293 N N . LEU B 1 326 ? 31.984 7.855 1.617 1 82.75 326 LEU B N 1
ATOM 7294 C CA . LEU B 1 326 ? 33.094 8.18 2.498 1 82.75 326 LEU B CA 1
ATOM 7295 C C . LEU B 1 326 ? 33.781 6.906 3.004 1 82.75 326 LEU B C 1
ATOM 7297 O O . LEU B 1 326 ? 34.906 6.953 3.486 1 82.75 326 LEU B O 1
ATOM 7301 N N . VAL B 1 327 ? 33.062 5.816 2.877 1 89.88 327 VAL B N 1
ATOM 7302 C CA . VAL B 1 327 ? 33.562 4.566 3.418 1 89.88 327 VAL B CA 1
ATOM 7303 C C . VAL B 1 327 ? 33.906 3.6 2.277 1 89.88 327 VAL B C 1
ATOM 7305 O O . VAL B 1 327 ? 33.281 3.686 1.202 1 89.88 327 VAL B O 1
ATOM 7308 N N . GLY B 1 328 ? 34.812 2.686 2.533 1 91.19 328 GLY B N 1
ATOM 7309 C CA . GLY B 1 328 ? 35.25 1.719 1.531 1 91.19 328 GLY B CA 1
ATOM 7310 C C . GLY B 1 328 ? 34.188 0.688 1.214 1 91.19 328 GLY B C 1
ATOM 7311 O O . GLY B 1 328 ? 33.188 0.552 1.95 1 91.19 328 GLY B O 1
ATOM 7312 N N . PHE B 1 329 ? 34.406 -0.032 0.174 1 93.94 329 PHE B N 1
ATOM 7313 C CA . PHE B 1 329 ? 33.406 -0.963 -0.369 1 93.94 329 PHE B CA 1
ATOM 7314 C C . PHE B 1 329 ? 33.156 -2.1 0.61 1 93.94 329 PHE B C 1
ATOM 7316 O O . PHE B 1 329 ? 32 -2.432 0.882 1 93.94 329 PHE B O 1
ATOM 7323 N N . TRP B 1 330 ? 34.156 -2.738 1.151 1 94.38 330 TRP B N 1
ATOM 7324 C CA . TRP B 1 330 ? 34 -3.908 2.01 1 94.38 330 TRP B CA 1
ATOM 7325 C C . TRP B 1 330 ? 33.312 -3.541 3.311 1 94.38 330 TRP B C 1
ATOM 7327 O O . TRP B 1 330 ? 32.531 -4.34 3.854 1 94.38 330 TRP B O 1
ATOM 7337 N N . TYR B 1 331 ? 33.562 -2.373 3.771 1 94.38 331 TYR B N 1
ATOM 7338 C CA . TYR B 1 331 ? 32.906 -1.909 4.977 1 94.38 331 TYR B CA 1
ATOM 7339 C C . TYR B 1 331 ? 31.422 -1.635 4.707 1 94.38 331 TYR B C 1
ATOM 7341 O O . TYR B 1 331 ? 30.562 -1.977 5.523 1 94.38 331 TYR B O 1
ATOM 7349 N N . GLN B 1 332 ? 31.156 -1.02 3.537 1 95.56 332 GLN B N 1
ATOM 7350 C CA . GLN B 1 332 ? 29.781 -0.816 3.125 1 95.56 332 GLN B CA 1
ATOM 7351 C C . GLN B 1 332 ? 29.016 -2.139 3.072 1 95.56 332 GLN B C 1
ATOM 7353 O O . GLN B 1 332 ? 27.906 -2.246 3.6 1 95.56 332 GLN B O 1
ATOM 7358 N N . LEU B 1 333 ? 29.688 -3.102 2.504 1 96.06 333 LEU B N 1
ATOM 7359 C CA . LEU B 1 333 ? 29.078 -4.414 2.309 1 96.06 333 LEU B CA 1
ATOM 7360 C C . LEU B 1 333 ? 28.75 -5.062 3.646 1 96.06 333 LEU B C 1
ATOM 7362 O O . LEU B 1 333 ? 27.641 -5.602 3.826 1 96.06 333 LEU B O 1
ATOM 7366 N N . ARG B 1 334 ? 29.641 -5.008 4.492 1 95.56 334 ARG B N 1
ATOM 7367 C CA . ARG B 1 334 ? 29.453 -5.633 5.797 1 95.56 334 ARG B CA 1
ATOM 7368 C C . ARG B 1 334 ? 28.281 -4.98 6.547 1 95.56 334 ARG B C 1
ATOM 7370 O O . ARG B 1 334 ? 27.422 -5.676 7.082 1 95.56 334 ARG B O 1
ATOM 7377 N N . VAL B 1 335 ? 28.203 -3.643 6.594 1 95.75 335 VAL B N 1
ATOM 7378 C CA . VAL B 1 335 ? 27.172 -2.908 7.332 1 95.75 335 VAL B CA 1
ATOM 7379 C C . VAL B 1 335 ? 25.797 -3.168 6.707 1 95.75 335 VAL B C 1
ATOM 7381 O O . VAL B 1 335 ? 24.828 -3.445 7.418 1 95.75 335 VAL B O 1
ATOM 7384 N N . LEU B 1 336 ? 25.766 -3.123 5.41 1 96.5 336 LEU B N 1
ATOM 7385 C CA . LEU B 1 336 ? 24.516 -3.32 4.703 1 96.5 336 LEU B CA 1
ATOM 7386 C C . LEU B 1 336 ? 24.031 -4.758 4.848 1 96.5 336 LEU B C 1
ATOM 7388 O O . LEU B 1 336 ? 22.828 -5.004 4.977 1 96.5 336 LEU B O 1
ATOM 7392 N N . MET B 1 337 ? 24.953 -5.695 4.812 1 95.69 337 MET B N 1
ATOM 7393 C CA . MET B 1 337 ? 24.594 -7.102 4.965 1 95.69 337 MET B CA 1
ATOM 7394 C C . MET B 1 337 ? 24.016 -7.371 6.348 1 95.69 337 MET B C 1
ATOM 7396 O O . MET B 1 337 ? 22.984 -8.023 6.48 1 95.69 337 MET B O 1
ATOM 7400 N N . ILE B 1 338 ? 24.656 -6.863 7.312 1 95.31 338 ILE B N 1
ATOM 7401 C CA . ILE B 1 338 ? 24.203 -7.062 8.688 1 95.31 338 ILE B CA 1
ATOM 7402 C C . ILE B 1 338 ? 22.828 -6.406 8.867 1 95.31 338 ILE B C 1
ATOM 7404 O O . ILE B 1 338 ? 21.938 -6.988 9.484 1 95.31 338 ILE B O 1
ATOM 7408 N N . ARG B 1 339 ? 22.672 -5.25 8.305 1 94.69 339 ARG B N 1
ATOM 7409 C CA . ARG B 1 339 ? 21.406 -4.52 8.383 1 94.69 339 ARG B CA 1
ATOM 7410 C C . ARG B 1 339 ? 20.281 -5.312 7.727 1 94.69 339 ARG B C 1
ATOM 7412 O O . ARG B 1 339 ? 19.203 -5.453 8.305 1 94.69 339 ARG B O 1
ATOM 7419 N N . SER B 1 340 ? 20.562 -5.828 6.59 1 92.69 340 SER B N 1
ATOM 7420 C CA . SER B 1 340 ? 19.547 -6.566 5.836 1 92.69 340 SER B CA 1
ATOM 7421 C C . SER B 1 340 ? 19.219 -7.895 6.508 1 92.69 340 SER B C 1
ATOM 7423 O O . SER B 1 340 ? 18.062 -8.305 6.547 1 92.69 340 SER B O 1
ATOM 7425 N N . LEU B 1 341 ? 20.219 -8.555 7.059 1 91.94 341 LEU B N 1
ATOM 7426 C CA . LEU B 1 341 ? 20.016 -9.828 7.742 1 91.94 341 LEU B CA 1
ATOM 7427 C C . LEU B 1 341 ? 19.203 -9.633 9.016 1 91.94 341 LEU B C 1
ATOM 7429 O O . LEU B 1 341 ? 18.312 -10.438 9.312 1 91.94 341 LEU B O 1
ATOM 7433 N N . ARG B 1 342 ? 19.453 -8.555 9.711 1 92.12 342 ARG B N 1
ATOM 7434 C CA . ARG B 1 342 ? 18.703 -8.258 10.93 1 92.12 342 ARG B CA 1
ATOM 7435 C C . ARG B 1 342 ? 17.234 -7.973 10.625 1 92.12 342 ARG B C 1
ATOM 7437 O O . ARG B 1 342 ? 16.344 -8.453 11.32 1 92.12 342 ARG B O 1
ATOM 7444 N N . SER B 1 343 ? 17.016 -7.16 9.617 1 90.25 343 SER B N 1
ATOM 7445 C CA . SER B 1 343 ? 15.664 -6.832 9.203 1 90.25 343 SER B CA 1
ATOM 7446 C C . SER B 1 343 ? 14.906 -8.078 8.758 1 90.25 343 SER B C 1
ATOM 7448 O O . SER B 1 343 ? 13.727 -8.25 9.086 1 90.25 343 SER B O 1
ATOM 7450 N N . MET B 1 344 ? 15.594 -8.961 8.078 1 86.88 344 MET B N 1
ATOM 7451 C CA . MET B 1 344 ? 14.977 -10.188 7.574 1 86.88 344 MET B CA 1
ATOM 7452 C C . MET B 1 344 ? 14.625 -11.133 8.719 1 86.88 344 MET B C 1
ATOM 7454 O O . MET B 1 344 ? 13.547 -11.727 8.734 1 86.88 344 MET B O 1
ATOM 7458 N N . LEU B 1 345 ? 15.453 -11.242 9.695 1 86.88 345 LEU B N 1
ATOM 7459 C CA . LEU B 1 345 ? 15.266 -12.164 10.812 1 86.88 345 LEU B CA 1
ATOM 7460 C C . LEU B 1 345 ? 14.156 -11.672 11.734 1 86.88 345 LEU B C 1
ATOM 7462 O O . LEU B 1 345 ? 13.523 -12.469 12.43 1 86.88 345 LEU B O 1
ATOM 7466 N N . ARG B 1 346 ? 13.875 -10.344 11.695 1 88.5 346 ARG B N 1
ATOM 7467 C CA . ARG B 1 346 ? 12.859 -9.773 12.578 1 88.5 346 ARG B CA 1
ATOM 7468 C C . ARG B 1 346 ? 11.484 -9.797 11.922 1 88.5 346 ARG B C 1
ATOM 7470 O O . ARG B 1 346 ? 10.469 -9.594 12.586 1 88.5 346 ARG B O 1
ATOM 7477 N N . ASP B 1 347 ? 11.453 -9.961 10.641 1 84.12 347 ASP B N 1
ATOM 7478 C CA . ASP B 1 347 ? 10.18 -10.148 9.953 1 84.12 347 ASP B CA 1
ATOM 7479 C C . ASP B 1 347 ? 9.633 -11.555 10.188 1 84.12 347 ASP B C 1
ATOM 7481 O O . ASP B 1 347 ? 9.633 -12.391 9.281 1 84.12 347 ASP B O 1
ATOM 7485 N N . ARG B 1 348 ? 9.102 -11.836 11.242 1 76.94 348 ARG B N 1
ATOM 7486 C CA . ARG B 1 348 ? 8.75 -13.156 11.742 1 76.94 348 ARG B CA 1
ATOM 7487 C C . ARG B 1 348 ? 7.629 -13.773 10.914 1 76.94 348 ARG B C 1
ATOM 7489 O O . ARG B 1 348 ? 7.707 -14.945 10.531 1 76.94 348 ARG B O 1
ATOM 7496 N N . ILE B 1 349 ? 6.723 -12.953 10.57 1 74.25 349 ILE B N 1
ATOM 7497 C CA . ILE B 1 349 ? 5.547 -13.508 9.914 1 74.25 349 ILE B CA 1
ATOM 7498 C C . ILE B 1 349 ? 5.918 -14.008 8.516 1 74.25 349 ILE B C 1
ATOM 7500 O O . ILE B 1 349 ? 5.59 -15.141 8.148 1 74.25 349 ILE B O 1
ATOM 7504 N N . ALA B 1 350 ? 6.723 -13.273 7.906 1 75.12 350 ALA B N 1
ATOM 7505 C CA . ALA B 1 350 ? 7.082 -13.656 6.543 1 75.12 350 ALA B CA 1
ATOM 7506 C C . ALA B 1 350 ? 8.023 -14.859 6.539 1 75.12 350 ALA B C 1
ATOM 7508 O O . ALA B 1 350 ? 7.844 -15.789 5.754 1 75.12 350 ALA B O 1
ATOM 7509 N N . VAL B 1 351 ? 8.969 -14.938 7.422 1 81.38 351 VAL B N 1
ATOM 7510 C CA . VAL B 1 351 ? 9.969 -16 7.453 1 81.38 351 VAL B CA 1
ATOM 7511 C C . VAL B 1 351 ? 9.344 -17.266 8.016 1 81.38 351 VAL B C 1
ATOM 7513 O O . VAL B 1 351 ? 9.492 -18.344 7.438 1 81.38 351 VAL B O 1
ATOM 7516 N N . GLN B 1 352 ? 8.602 -17.141 9.023 1 84.62 352 GLN B N 1
ATOM 7517 C CA . GLN B 1 352 ? 8.023 -18.312 9.672 1 84.62 352 GLN B CA 1
ATOM 7518 C C . GLN B 1 352 ? 6.988 -18.984 8.781 1 84.62 352 GLN B C 1
ATOM 7520 O O . GLN B 1 352 ? 6.953 -20.203 8.672 1 84.62 352 GLN B O 1
ATOM 7525 N N . MET B 1 353 ? 6.262 -18.203 8.148 1 86.44 353 MET B N 1
ATOM 7526 C CA . MET B 1 353 ? 5.219 -18.766 7.297 1 86.44 353 MET B CA 1
ATOM 7527 C C . MET B 1 353 ? 5.832 -19.484 6.098 1 86.44 353 MET B C 1
ATOM 7529 O O . MET B 1 353 ? 5.328 -20.531 5.668 1 86.44 353 MET B O 1
ATOM 7533 N N . ARG B 1 354 ? 6.875 -19.016 5.602 1 88.56 354 ARG B N 1
ATOM 7534 C CA . ARG B 1 354 ? 7.523 -19.641 4.457 1 88.56 354 ARG B CA 1
ATOM 7535 C C . ARG B 1 354 ? 8.133 -20.984 4.84 1 88.56 354 ARG B C 1
ATOM 7537 O O . ARG B 1 354 ? 7.957 -21.984 4.129 1 88.56 354 ARG B O 1
ATOM 7544 N N . VAL B 1 355 ? 8.844 -20.984 5.957 1 90.44 355 VAL B N 1
ATOM 7545 C CA . VAL B 1 355 ? 9.477 -22.219 6.414 1 90.44 355 VAL B CA 1
ATOM 7546 C C . VAL B 1 355 ? 8.406 -23.25 6.746 1 90.44 355 VAL B C 1
ATOM 7548 O O . VAL B 1 355 ? 8.492 -24.406 6.316 1 90.44 355 VAL B O 1
ATOM 7551 N N . LEU B 1 356 ? 7.414 -22.797 7.418 1 91.88 356 LEU B N 1
ATOM 7552 C CA . LEU B 1 356 ? 6.348 -23.703 7.84 1 91.88 356 LEU B CA 1
ATOM 7553 C C . LEU B 1 356 ? 5.617 -24.281 6.637 1 91.88 356 LEU B C 1
ATOM 7555 O O . LEU B 1 356 ? 5.355 -25.484 6.582 1 91.88 356 LEU B O 1
ATOM 7559 N N . MET B 1 357 ? 5.355 -23.484 5.691 1 91.31 357 MET B N 1
ATOM 7560 C CA . MET B 1 357 ? 4.609 -23.938 4.527 1 91.31 357 MET B CA 1
ATOM 7561 C C . MET B 1 357 ? 5.445 -24.906 3.686 1 91.31 357 MET B C 1
ATOM 7563 O O . MET B 1 357 ? 4.926 -25.875 3.145 1 91.31 357 MET B O 1
ATOM 7567 N N . HIS B 1 358 ? 6.77 -24.703 3.553 1 93.5 358 HIS B N 1
ATOM 7568 C CA . HIS B 1 358 ? 7.629 -25.625 2.814 1 93.5 358 HIS B CA 1
ATOM 7569 C C . HIS B 1 358 ? 7.699 -26.984 3.502 1 93.5 358 HIS B C 1
ATOM 7571 O O . HIS B 1 358 ? 7.672 -28.016 2.838 1 93.5 358 HIS B O 1
ATOM 7577 N N . VAL B 1 359 ? 7.672 -26.938 4.797 1 95.19 359 VAL B N 1
ATOM 7578 C CA . VAL B 1 359 ? 7.746 -28.188 5.555 1 95.19 359 VAL B CA 1
ATOM 7579 C C . VAL B 1 359 ? 6.41 -28.922 5.469 1 95.19 359 VAL B C 1
ATOM 7581 O O . VAL B 1 359 ? 6.379 -30.125 5.203 1 95.19 359 VAL B O 1
ATOM 7584 N N . ILE B 1 360 ? 5.355 -28.188 5.609 1 94.5 360 ILE B N 1
ATOM 7585 C CA . ILE B 1 360 ? 4.027 -28.797 5.59 1 94.5 360 ILE B CA 1
ATOM 7586 C C . ILE B 1 360 ? 3.768 -29.422 4.223 1 94.5 360 ILE B C 1
ATOM 7588 O O . ILE B 1 360 ? 3.314 -30.562 4.133 1 94.5 360 ILE B O 1
ATOM 7592 N N . VAL B 1 361 ? 4.09 -28.734 3.23 1 94.25 361 VAL B N 1
ATOM 7593 C CA . VAL B 1 361 ? 3.836 -29.234 1.885 1 94.25 361 VAL B CA 1
ATOM 7594 C C . VAL B 1 361 ? 4.781 -30.391 1.577 1 94.25 361 VAL B C 1
ATOM 7596 O O . VAL B 1 361 ? 4.402 -31.359 0.902 1 94.25 361 VAL B O 1
ATOM 7599 N N . ALA B 1 362 ? 6.008 -30.297 2.092 1 96.38 362 ALA B N 1
ATOM 7600 C CA . ALA B 1 362 ? 6.949 -31.406 1.927 1 96.38 362 ALA B CA 1
ATOM 7601 C C . ALA B 1 362 ? 6.438 -32.656 2.609 1 96.38 362 ALA B C 1
ATOM 7603 O O . ALA B 1 362 ? 6.512 -33.75 2.045 1 96.38 362 ALA B O 1
ATOM 7604 N N . LEU B 1 363 ? 5.879 -32.531 3.713 1 95.31 363 LEU B N 1
ATOM 7605 C CA . LEU B 1 363 ? 5.324 -33.656 4.445 1 95.31 363 LEU B CA 1
ATOM 7606 C C . LEU B 1 363 ? 4.105 -34.219 3.725 1 95.31 363 LEU B C 1
ATOM 7608 O O . LEU B 1 363 ? 3.945 -35.438 3.635 1 95.31 363 LEU B O 1
ATOM 7612 N N . LEU B 1 364 ? 3.379 -33.344 3.24 1 92.5 364 LEU B N 1
ATOM 7613 C CA . LEU B 1 364 ? 2.207 -33.781 2.486 1 92.5 364 LEU B CA 1
ATOM 7614 C C . LEU B 1 364 ? 2.621 -34.562 1.246 1 92.5 364 LEU B C 1
ATOM 7616 O O . LEU B 1 364 ? 2.066 -35.625 0.966 1 92.5 364 LEU B O 1
ATOM 7620 N N . LEU B 1 365 ? 3.562 -34.094 0.539 1 93 365 LEU B N 1
ATOM 7621 C CA . LEU B 1 365 ? 4.082 -34.781 -0.643 1 93 365 LEU B CA 1
ATOM 7622 C C . LEU B 1 365 ? 4.664 -36.125 -0.276 1 93 365 LEU B C 1
ATOM 7624 O O . LEU B 1 365 ? 4.453 -37.125 -0.988 1 93 365 LEU B O 1
ATOM 7628 N N . GLY B 1 366 ? 5.34 -36.156 0.843 1 93.38 366 GLY B N 1
ATOM 7629 C CA . GLY B 1 366 ? 5.934 -37.406 1.316 1 93.38 366 GLY B CA 1
ATOM 7630 C C . GLY B 1 366 ? 4.906 -38.469 1.649 1 93.38 366 GLY B C 1
ATOM 7631 O O . GLY B 1 366 ? 5.09 -39.656 1.321 1 93.38 366 GLY B O 1
ATOM 7632 N N . VAL B 1 367 ? 3.873 -38.031 2.154 1 92.06 367 VAL B N 1
ATOM 7633 C CA . VAL B 1 367 ? 2.838 -38.969 2.551 1 92.06 367 VAL B CA 1
ATOM 7634 C C . VAL B 1 367 ? 2.064 -39.438 1.319 1 92.06 367 VAL B C 1
ATOM 7636 O O . VAL B 1 367 ? 1.737 -40.625 1.195 1 92.06 367 VAL B O 1
ATOM 7639 N N . VAL B 1 368 ? 1.829 -38.562 0.441 1 90.88 368 VAL B N 1
ATOM 7640 C CA . VAL B 1 368 ? 1.061 -38.875 -0.759 1 90.88 368 VAL B CA 1
ATOM 7641 C C . VAL B 1 368 ? 1.857 -39.812 -1.651 1 90.88 368 VAL B C 1
ATOM 7643 O O . VAL B 1 368 ? 1.311 -40.781 -2.184 1 90.88 368 VAL B O 1
ATOM 7646 N N . TYR B 1 369 ? 3.117 -39.562 -1.797 1 92.75 369 TYR B N 1
ATOM 7647 C CA . TYR B 1 369 ? 3.98 -40.344 -2.658 1 92.75 369 TYR B CA 1
ATOM 7648 C C . TYR B 1 369 ? 4.891 -41.25 -1.833 1 92.75 369 TYR B C 1
ATOM 7650 O O . TYR B 1 369 ? 6.074 -41.406 -2.139 1 92.75 369 TYR B O 1
ATOM 7658 N N . TRP B 1 370 ? 4.324 -41.781 -0.851 1 91.56 370 TRP B N 1
ATOM 7659 C CA . TRP B 1 370 ? 5.102 -42.625 0.067 1 91.56 370 TRP B CA 1
ATOM 7660 C C . TRP B 1 370 ? 5.785 -43.75 -0.675 1 91.56 370 TRP B C 1
ATOM 7662 O O . TRP B 1 370 ? 5.117 -44.656 -1.198 1 91.56 370 TRP B O 1
ATOM 7672 N N . GLN B 1 371 ? 7.141 -43.719 -0.84 1 90.12 371 GLN B N 1
ATOM 7673 C CA . GLN B 1 371 ? 8.016 -44.781 -1.354 1 90.12 371 GLN B CA 1
ATOM 7674 C C . GLN B 1 371 ? 7.688 -45.094 -2.805 1 90.12 371 GLN B C 1
ATOM 7676 O O . GLN B 1 371 ? 7.707 -46.281 -3.199 1 90.12 371 GLN B O 1
ATOM 7681 N N . ILE B 1 372 ? 7.34 -44.156 -3.549 1 89.38 372 ILE B N 1
ATOM 7682 C CA . ILE B 1 372 ? 6.988 -44.312 -4.953 1 89.38 372 ILE B CA 1
ATOM 7683 C C . ILE B 1 372 ? 8.258 -44.438 -5.793 1 89.38 372 ILE B C 1
ATOM 7685 O O . ILE B 1 372 ? 8.242 -45.031 -6.879 1 89.38 372 ILE B O 1
ATOM 7689 N N . GLY B 1 373 ? 9.359 -43.969 -5.332 1 88.62 373 GLY B N 1
ATOM 7690 C CA . GLY B 1 373 ? 10.594 -43.844 -6.098 1 88.62 373 GLY B CA 1
ATOM 7691 C C . GLY B 1 373 ? 11.242 -45.188 -6.414 1 88.62 373 GLY B C 1
ATOM 7692 O O . GLY B 1 373 ? 12.055 -45.281 -7.332 1 88.62 373 GLY B O 1
ATOM 7693 N N . ASN B 1 374 ? 10.836 -46.219 -5.742 1 86.94 374 ASN B N 1
ATOM 7694 C CA . ASN B 1 374 ? 11.461 -47.531 -5.945 1 86.94 374 ASN B CA 1
ATOM 7695 C C . ASN B 1 374 ? 10.484 -48.531 -6.551 1 86.94 374 ASN B C 1
ATOM 7697 O O . ASN B 1 374 ? 10.602 -49.75 -6.324 1 86.94 374 ASN B O 1
ATOM 7701 N N . ASP B 1 375 ? 9.555 -48.031 -7.316 1 87.44 375 ASP B N 1
ATOM 7702 C CA . ASP B 1 375 ? 8.562 -48.906 -7.961 1 87.44 375 ASP B CA 1
ATOM 7703 C C . ASP B 1 375 ? 8.523 -48.656 -9.469 1 87.44 375 ASP B C 1
ATOM 7705 O O . ASP B 1 375 ? 8.195 -47.562 -9.914 1 87.44 375 ASP B O 1
ATOM 7709 N N . ALA B 1 376 ? 8.773 -49.688 -10.281 1 87.06 376 ALA B N 1
ATOM 7710 C CA . ALA B 1 376 ? 8.852 -49.594 -11.734 1 87.06 376 ALA B CA 1
ATOM 7711 C C . ALA B 1 376 ? 7.48 -49.312 -12.336 1 87.06 376 ALA B C 1
ATOM 7713 O O . ALA B 1 376 ? 7.379 -48.75 -13.43 1 87.06 376 ALA B O 1
ATOM 7714 N N . ALA B 1 377 ? 6.449 -49.656 -11.617 1 82.88 377 ALA B N 1
ATOM 7715 C CA . ALA B 1 377 ? 5.094 -49.5 -12.125 1 82.88 377 ALA B CA 1
ATOM 7716 C C . ALA B 1 377 ? 4.617 -48.062 -11.961 1 82.88 377 ALA B C 1
ATOM 7718 O O . ALA B 1 377 ? 3.666 -47.625 -12.617 1 82.88 377 ALA B O 1
ATOM 7719 N N . LYS B 1 378 ? 5.309 -47.312 -11.109 1 87.81 378 LYS B N 1
ATOM 7720 C CA . LYS B 1 378 ? 4.844 -45.969 -10.773 1 87.81 378 LYS B CA 1
ATOM 7721 C C . LYS B 1 378 ? 5.859 -44.906 -11.195 1 87.81 378 LYS B C 1
ATOM 7723 O O . LYS B 1 378 ? 6.035 -43.906 -10.508 1 87.81 378 LYS B O 1
ATOM 7728 N N . VAL B 1 379 ? 6.531 -45.156 -12.234 1 87.56 379 VAL B N 1
ATOM 7729 C CA . VAL B 1 379 ? 7.574 -44.25 -12.703 1 87.56 379 VAL B CA 1
ATOM 7730 C C . VAL B 1 379 ? 6.945 -42.938 -13.172 1 87.56 379 VAL B C 1
ATOM 7732 O O . VAL B 1 379 ? 7.473 -41.875 -12.898 1 87.56 379 VAL B O 1
ATOM 7735 N N . ILE B 1 380 ? 5.805 -43 -13.812 1 84.25 380 ILE B N 1
ATOM 7736 C CA . ILE B 1 380 ? 5.133 -41.812 -14.328 1 84.25 380 ILE B CA 1
ATOM 7737 C C . ILE B 1 380 ? 4.641 -40.938 -13.164 1 84.25 380 ILE B C 1
ATOM 7739 O O . ILE B 1 380 ? 4.75 -39.719 -13.195 1 84.25 380 ILE B O 1
ATOM 7743 N N . SER B 1 381 ? 4.164 -41.562 -12.117 1 88 381 SER B N 1
ATOM 7744 C CA . SER B 1 381 ? 3.73 -40.844 -10.922 1 88 381 SER B CA 1
ATOM 7745 C C . SER B 1 381 ? 4.91 -40.188 -10.211 1 88 381 SER B C 1
ATOM 7747 O O . SER B 1 381 ? 4.773 -39.094 -9.664 1 88 381 SER B O 1
ATOM 7749 N N . ASN B 1 382 ? 6.016 -40.906 -10.234 1 92.25 382 ASN B N 1
ATOM 7750 C CA . ASN B 1 382 ? 7.203 -40.312 -9.625 1 92.25 382 ASN B CA 1
ATOM 7751 C C . ASN B 1 382 ? 7.691 -39.094 -10.398 1 92.25 382 ASN B C 1
ATOM 7753 O O . ASN B 1 382 ? 8.164 -38.125 -9.805 1 92.25 382 ASN B O 1
ATOM 7757 N N . VAL B 1 383 ? 7.566 -39.125 -11.719 1 91.19 383 VAL B N 1
ATOM 7758 C CA . VAL B 1 383 ? 7.941 -37.969 -12.555 1 91.19 383 VAL B CA 1
ATOM 7759 C C . VAL B 1 383 ? 7 -36.812 -12.281 1 91.19 383 VAL B C 1
ATOM 7761 O O . VAL B 1 383 ? 7.434 -35.656 -12.203 1 91.19 383 VAL B O 1
ATOM 7764 N N . SER B 1 384 ? 5.75 -37.125 -12.125 1 90.44 384 SER B N 1
ATOM 7765 C CA . SER B 1 384 ? 4.777 -36.094 -11.773 1 90.44 384 SER B CA 1
ATOM 7766 C C . SER B 1 384 ? 5.082 -35.5 -10.414 1 90.44 384 SER B C 1
ATOM 7768 O O . SER B 1 384 ? 4.887 -34.281 -10.203 1 90.44 384 SER B O 1
ATOM 7770 N N . CYS B 1 385 ? 5.539 -36.312 -9.516 1 92.75 385 CYS B N 1
ATOM 7771 C CA . CYS B 1 385 ? 5.953 -35.844 -8.203 1 92.75 385 CYS B CA 1
ATOM 7772 C C . CYS B 1 385 ? 7.086 -34.812 -8.328 1 92.75 385 CYS B C 1
ATOM 7774 O O . CYS B 1 385 ? 7.062 -33.781 -7.68 1 92.75 385 CYS B O 1
ATOM 7776 N N . GLN B 1 386 ? 8.023 -35.156 -9.164 1 94 386 GLN B N 1
ATOM 7777 C CA . GLN B 1 386 ? 9.141 -34.25 -9.359 1 94 386 GLN B CA 1
ATOM 7778 C C . GLN B 1 386 ? 8.672 -32.938 -9.961 1 94 386 GLN B C 1
ATOM 7780 O O . GLN B 1 386 ? 9.172 -31.859 -9.594 1 94 386 GLN B O 1
ATOM 7785 N N . PHE B 1 387 ? 7.773 -32.969 -10.836 1 92.31 387 PHE B N 1
ATOM 7786 C CA . PHE B 1 387 ? 7.258 -31.75 -11.438 1 92.31 387 PHE B CA 1
ATOM 7787 C C . PHE B 1 387 ? 6.523 -30.906 -10.398 1 92.31 387 PHE B C 1
ATOM 7789 O O . PHE B 1 387 ? 6.605 -29.688 -10.414 1 92.31 387 PHE B O 1
ATOM 7796 N N . PHE B 1 388 ? 5.82 -31.594 -9.578 1 92.62 388 PHE B N 1
ATOM 7797 C CA . PHE B 1 388 ? 5.141 -30.891 -8.492 1 92.62 388 PHE B CA 1
ATOM 7798 C C . PHE B 1 388 ? 6.141 -30.156 -7.609 1 92.62 388 PHE B C 1
ATOM 7800 O O . PHE B 1 388 ? 5.895 -29.031 -7.18 1 92.62 388 PHE B O 1
ATOM 7807 N N . VAL B 1 389 ? 7.215 -30.812 -7.32 1 94.88 389 VAL B N 1
ATOM 7808 C CA . VAL B 1 389 ? 8.281 -30.219 -6.527 1 94.88 389 VAL B CA 1
ATOM 7809 C C . VAL B 1 389 ? 8.773 -28.938 -7.207 1 94.88 389 VAL B C 1
ATOM 7811 O O . VAL B 1 389 ? 8.922 -27.906 -6.559 1 94.88 389 VAL B O 1
ATOM 7814 N N . ILE B 1 390 ? 8.93 -29 -8.5 1 95.25 390 ILE B N 1
ATOM 7815 C CA . ILE B 1 390 ? 9.406 -27.859 -9.281 1 95.25 390 ILE B CA 1
ATOM 7816 C C . ILE B 1 390 ? 8.391 -26.734 -9.195 1 95.25 390 ILE B C 1
ATOM 7818 O O . ILE B 1 390 ? 8.758 -25.578 -8.93 1 95.25 390 ILE B O 1
ATOM 7822 N N . LEU B 1 391 ? 7.168 -27.094 -9.352 1 92.56 391 LEU B N 1
ATOM 7823 C CA . LEU B 1 391 ? 6.09 -26.109 -9.344 1 92.56 391 LEU B CA 1
ATOM 7824 C C . LEU B 1 391 ? 6.016 -25.391 -8 1 92.56 391 LEU B C 1
ATOM 7826 O O . LEU B 1 391 ? 5.961 -24.156 -7.945 1 92.56 391 LEU B O 1
ATOM 7830 N N . PHE B 1 392 ? 6.078 -26.109 -6.949 1 93.69 392 PHE B N 1
ATOM 7831 C CA . PHE B 1 392 ? 5.941 -25.531 -5.617 1 93.69 392 PHE B CA 1
ATOM 7832 C C . PHE B 1 392 ? 7.156 -24.688 -5.27 1 93.69 392 PHE B C 1
ATOM 7834 O O . PHE B 1 392 ? 7.016 -23.578 -4.746 1 93.69 392 PHE B O 1
ATOM 7841 N N . LEU B 1 393 ? 8.344 -25.203 -5.543 1 94.88 393 LEU B N 1
ATOM 7842 C CA . LEU B 1 393 ? 9.562 -24.469 -5.211 1 94.88 393 LEU B CA 1
ATOM 7843 C C . LEU B 1 393 ? 9.641 -23.172 -5.992 1 94.88 393 LEU B C 1
ATOM 7845 O O . LEU B 1 393 ? 10.07 -22.141 -5.449 1 94.88 393 LEU B O 1
ATOM 7849 N N . PHE B 1 394 ? 9.242 -23.219 -7.223 1 94.12 394 PHE B N 1
ATOM 7850 C CA . PHE B 1 394 ? 9.289 -22.016 -8.039 1 94.12 394 PHE B CA 1
ATOM 7851 C C . PHE B 1 394 ? 8.289 -20.969 -7.531 1 94.12 394 PHE B C 1
ATOM 7853 O O . PHE B 1 394 ? 8.664 -19.844 -7.227 1 94.12 394 PHE B O 1
ATOM 7860 N N . CYS B 1 395 ? 7.035 -21.375 -7.379 1 91.06 395 CYS B N 1
ATOM 7861 C CA . CYS B 1 395 ? 5.984 -20.438 -6.984 1 91.06 395 CYS B CA 1
ATOM 7862 C C . CYS B 1 395 ? 6.176 -19.984 -5.547 1 91.06 395 CYS B C 1
ATOM 7864 O O . CYS B 1 395 ? 5.914 -18.828 -5.219 1 91.06 395 CYS B O 1
ATOM 7866 N N . GLY B 1 396 ? 6.641 -20.875 -4.66 1 89.62 396 GLY B N 1
ATOM 7867 C CA . GLY B 1 396 ? 6.852 -20.562 -3.254 1 89.62 396 GLY B CA 1
ATOM 7868 C C . GLY B 1 396 ? 7.93 -19.531 -3.025 1 89.62 396 GLY B C 1
ATOM 7869 O O . GLY B 1 396 ? 7.969 -18.891 -1.973 1 89.62 396 GLY B O 1
ATOM 7870 N N . ASN B 1 397 ? 8.742 -19.344 -4.008 1 91.5 397 ASN B N 1
ATOM 7871 C CA . ASN B 1 397 ? 9.812 -18.375 -3.852 1 91.5 397 ASN B CA 1
ATOM 7872 C C . ASN B 1 397 ? 9.586 -17.141 -4.727 1 91.5 397 ASN B C 1
ATOM 7874 O O . ASN B 1 397 ? 9.945 -16.031 -4.344 1 91.5 397 ASN B O 1
ATOM 7878 N N . ALA B 1 398 ? 8.961 -17.281 -5.84 1 92.69 398 ALA B N 1
ATOM 7879 C CA . ALA B 1 398 ? 8.766 -16.172 -6.773 1 92.69 398 ALA B CA 1
ATOM 7880 C C . ALA B 1 398 ? 7.754 -15.172 -6.227 1 92.69 398 ALA B C 1
ATOM 7882 O O . ALA B 1 398 ? 7.988 -13.961 -6.273 1 92.69 398 ALA B O 1
ATOM 7883 N N . MET B 1 399 ? 6.695 -15.641 -5.652 1 91.56 399 MET B N 1
ATOM 7884 C CA . MET B 1 399 ? 5.566 -14.773 -5.312 1 91.56 399 MET B CA 1
ATOM 7885 C C . MET B 1 399 ? 5.895 -13.898 -4.109 1 91.56 399 MET B C 1
ATOM 7887 O O . MET B 1 399 ? 5.758 -12.672 -4.172 1 91.56 399 MET B O 1
ATOM 7891 N N . PRO B 1 400 ? 6.387 -14.422 -3.027 1 88.5 400 PRO B N 1
ATOM 7892 C CA . PRO B 1 400 ? 6.691 -13.547 -1.892 1 88.5 400 PRO B CA 1
ATOM 7893 C C . PRO B 1 400 ? 7.824 -12.57 -2.188 1 88.5 400 PRO B C 1
ATOM 7895 O O . PRO B 1 400 ? 7.902 -11.5 -1.57 1 88.5 400 PRO B O 1
ATOM 7898 N N . SER B 1 401 ? 8.711 -12.922 -3.098 1 91.56 401 SER B N 1
ATOM 7899 C CA . SER B 1 401 ? 9.883 -12.102 -3.402 1 91.56 401 SER B CA 1
ATOM 7900 C C . SER B 1 401 ? 9.484 -10.82 -4.133 1 91.56 401 SER B C 1
ATOM 7902 O O . SER B 1 401 ? 10.258 -9.867 -4.199 1 91.56 401 SER B O 1
ATOM 7904 N N . ILE B 1 402 ? 8.25 -10.766 -4.609 1 92 402 ILE B N 1
ATOM 7905 C CA . ILE B 1 402 ? 7.758 -9.602 -5.332 1 92 402 ILE B CA 1
ATOM 7906 C C . ILE B 1 402 ? 7.746 -8.391 -4.406 1 92 402 ILE B C 1
ATOM 7908 O O . ILE B 1 402 ? 8.078 -7.277 -4.824 1 92 402 ILE B O 1
ATOM 7912 N N . LEU B 1 403 ? 7.469 -8.562 -3.125 1 89.06 403 LEU B N 1
ATOM 7913 C CA . LEU B 1 403 ? 7.25 -7.461 -2.193 1 89.06 403 LEU B CA 1
ATOM 7914 C C . LEU B 1 403 ? 8.562 -7.031 -1.54 1 89.06 403 LEU B C 1
ATOM 7916 O O . LEU B 1 403 ? 8.641 -5.945 -0.957 1 89.06 403 LEU B O 1
ATOM 7920 N N . LEU B 1 404 ? 9.594 -7.781 -1.652 1 84.88 404 LEU B N 1
ATOM 7921 C CA . LEU B 1 404 ? 10.812 -7.555 -0.88 1 84.88 404 LEU B CA 1
ATOM 7922 C C . LEU B 1 404 ? 11.477 -6.246 -1.291 1 84.88 404 LEU B C 1
ATOM 7924 O O . LEU B 1 404 ? 11.844 -5.438 -0.436 1 84.88 404 LEU B O 1
ATOM 7928 N N . CYS B 1 405 ? 11.578 -5.969 -2.543 1 83.25 405 CYS B N 1
ATOM 7929 C CA . CYS B 1 405 ? 12.266 -4.758 -2.979 1 83.25 405 CYS B CA 1
ATOM 7930 C C . CYS B 1 405 ? 11.312 -3.57 -3.016 1 83.25 405 CYS B C 1
ATOM 7932 O O . CYS B 1 405 ? 11.734 -2.424 -2.863 1 83.25 405 CYS B O 1
ATOM 7934 N N . MET B 1 406 ? 10.086 -3.838 -3.123 1 83.62 406 MET B N 1
ATOM 7935 C CA . MET B 1 406 ? 9.102 -2.764 -3.217 1 83.62 406 MET B CA 1
ATOM 7936 C C . MET B 1 406 ? 9.016 -1.992 -1.903 1 83.62 406 MET B C 1
ATOM 7938 O O . MET B 1 406 ? 8.914 -0.764 -1.904 1 83.62 406 MET B O 1
ATOM 7942 N N . ASN B 1 407 ? 9.18 -2.592 -0.917 1 82.12 407 ASN B N 1
ATOM 7943 C CA . ASN B 1 407 ? 9.055 -1.982 0.403 1 82.12 407 ASN B CA 1
ATOM 7944 C C . ASN B 1 407 ? 10.289 -1.17 0.768 1 82.12 407 ASN B C 1
ATOM 7946 O O . ASN B 1 407 ? 10.195 -0.172 1.483 1 82.12 407 ASN B O 1
ATOM 7950 N N . ASP B 1 408 ? 11.422 -1.516 0.225 1 87.44 408 ASP B N 1
ATOM 7951 C CA . ASP B 1 408 ? 12.68 -0.893 0.619 1 87.44 408 ASP B CA 1
ATOM 7952 C C . ASP B 1 408 ? 13.125 0.143 -0.411 1 87.44 408 ASP B C 1
ATOM 7954 O O . ASP B 1 408 ? 14.078 0.896 -0.172 1 87.44 408 ASP B O 1
ATOM 7958 N N . ALA B 1 409 ? 12.438 0.209 -1.439 1 88.12 409 ALA B N 1
ATOM 7959 C CA . ALA B 1 409 ? 12.891 1.006 -2.574 1 88.12 409 ALA B CA 1
ATOM 7960 C C . ALA B 1 409 ? 13 2.48 -2.203 1 88.12 409 ALA B C 1
ATOM 7962 O O . ALA B 1 409 ? 14.008 3.129 -2.49 1 88.12 409 ALA B O 1
ATOM 7963 N N . PRO B 1 410 ? 12.062 2.963 -1.473 1 86.94 410 PRO B N 1
ATOM 7964 C CA . PRO B 1 410 ? 12.172 4.387 -1.14 1 86.94 410 PRO B CA 1
ATOM 7965 C C . PRO B 1 410 ? 13.359 4.688 -0.226 1 86.94 410 PRO B C 1
ATOM 7967 O O . PRO B 1 410 ? 14.008 5.727 -0.375 1 86.94 410 PRO B O 1
ATOM 7970 N N . VAL B 1 411 ? 13.617 3.859 0.684 1 90.88 411 VAL B N 1
ATOM 7971 C CA . VAL B 1 411 ? 14.75 4.039 1.588 1 90.88 411 VAL B CA 1
ATOM 7972 C C . VAL B 1 411 ? 16.062 3.938 0.807 1 90.88 411 VAL B C 1
ATOM 7974 O O . VAL B 1 411 ? 16.969 4.75 0.998 1 90.88 411 VAL B O 1
ATOM 7977 N N . PHE B 1 412 ? 16.125 3.012 -0.122 1 91.06 412 PHE B N 1
ATOM 7978 C CA . PHE B 1 412 ? 17.312 2.777 -0.943 1 91.06 412 PHE B CA 1
ATOM 7979 C C . PHE B 1 412 ? 17.609 3.984 -1.825 1 91.06 412 PHE B C 1
ATOM 7981 O O . PHE B 1 412 ? 18.75 4.434 -1.907 1 91.06 412 PHE B O 1
ATOM 7988 N N . ILE B 1 413 ? 16.625 4.52 -2.389 1 87.19 413 ILE B N 1
ATOM 7989 C CA . ILE B 1 413 ? 16.797 5.637 -3.312 1 87.19 413 ILE B CA 1
ATOM 7990 C C . ILE B 1 413 ? 17.297 6.863 -2.551 1 87.19 413 ILE B C 1
ATOM 7992 O O . ILE B 1 413 ? 18.219 7.547 -2.996 1 87.19 413 ILE B O 1
ATOM 7996 N N . ARG B 1 414 ? 16.719 7.094 -1.438 1 84.81 414 ARG B N 1
ATOM 7997 C CA . ARG B 1 414 ? 17.125 8.234 -0.617 1 84.81 414 ARG B CA 1
ATOM 7998 C C . ARG B 1 414 ? 18.578 8.094 -0.157 1 84.81 414 ARG B C 1
ATOM 8000 O O . ARG B 1 414 ? 19.359 9.031 -0.27 1 84.81 414 ARG B O 1
ATOM 8007 N N . GLU B 1 415 ? 18.922 6.949 0.316 1 88.75 415 GLU B N 1
ATOM 8008 C CA . GLU B 1 415 ? 20.266 6.723 0.824 1 88.75 415 GLU B CA 1
ATOM 8009 C C . GLU B 1 415 ? 21.297 6.738 -0.307 1 88.75 415 GLU B C 1
ATOM 8011 O O . GLU B 1 415 ? 22.406 7.23 -0.132 1 88.75 415 GLU B O 1
ATOM 8016 N N . TYR B 1 416 ? 20.891 6.219 -1.397 1 87.75 416 TYR B N 1
ATOM 8017 C CA . TYR B 1 416 ? 21.781 6.191 -2.551 1 87.75 416 TYR B CA 1
ATOM 8018 C C . TYR B 1 416 ? 22.078 7.598 -3.051 1 87.75 416 TYR B C 1
ATOM 8020 O O . TYR B 1 416 ? 23.234 7.945 -3.309 1 87.75 416 TYR B O 1
ATOM 8028 N N . TYR B 1 417 ? 21.125 8.453 -3.109 1 80.06 417 TYR B N 1
ATOM 8029 C CA . TYR B 1 417 ? 21.297 9.812 -3.627 1 80.06 417 TYR B CA 1
ATOM 8030 C C . TYR B 1 417 ? 22.047 10.68 -2.627 1 80.06 417 TYR B C 1
ATOM 8032 O O . TYR B 1 417 ? 22.672 11.68 -3.008 1 80.06 417 TYR B O 1
ATOM 8040 N N . ASN B 1 418 ? 21.984 10.227 -1.379 1 80.81 418 ASN B N 1
ATOM 8041 C CA . ASN B 1 418 ? 22.734 10.961 -0.361 1 80.81 418 ASN B CA 1
ATOM 8042 C C . ASN B 1 418 ? 24.172 10.445 -0.232 1 80.81 418 ASN B C 1
ATOM 8044 O O . ASN B 1 418 ? 24.922 10.906 0.629 1 80.81 418 ASN B O 1
ATOM 8048 N N . GLY B 1 419 ? 24.469 9.445 -0.995 1 83.5 419 GLY B N 1
ATOM 8049 C CA . GLY B 1 419 ? 25.844 8.984 -1.096 1 83.5 419 GLY B CA 1
ATOM 8050 C C . GLY B 1 419 ? 26.25 8.109 0.071 1 83.5 419 GLY B C 1
ATOM 8051 O O . GLY B 1 419 ? 27.422 8.125 0.479 1 83.5 419 GLY B O 1
ATOM 8052 N N . TRP B 1 420 ? 25.297 7.41 0.643 1 87.75 420 TRP B N 1
ATOM 8053 C CA . TRP B 1 420 ? 25.609 6.555 1.779 1 87.75 420 TRP B CA 1
ATOM 8054 C C . TRP B 1 420 ? 26.5 5.387 1.348 1 87.75 420 TRP B C 1
ATOM 8056 O O . TRP B 1 420 ? 27.453 5.031 2.043 1 87.75 420 TRP B O 1
ATOM 8066 N N . TYR B 1 421 ? 26.141 4.793 0.263 1 93.12 421 TYR B N 1
ATOM 8067 C CA . TYR B 1 421 ? 26.812 3.604 -0.249 1 93.12 421 TYR B CA 1
ATOM 8068 C C . TYR B 1 421 ? 26.688 3.512 -1.764 1 93.12 421 TYR B C 1
ATOM 8070 O O . TYR B 1 421 ? 25.938 4.285 -2.377 1 93.12 421 TYR B O 1
ATOM 8078 N N . SER B 1 422 ? 27.469 2.672 -2.297 1 93.62 422 SER B N 1
ATOM 8079 C CA . SER B 1 422 ? 27.438 2.455 -3.74 1 93.62 422 SER B CA 1
ATOM 8080 C C . SER B 1 422 ? 26.344 1.452 -4.125 1 93.62 422 SER B C 1
ATOM 8082 O O . SER B 1 422 ? 25.891 0.676 -3.289 1 93.62 422 SER B O 1
ATOM 8084 N N . LEU B 1 423 ? 25.938 1.549 -5.363 1 93.44 423 LEU B N 1
ATOM 8085 C CA . LEU B 1 423 ? 24.922 0.637 -5.867 1 93.44 423 LEU B CA 1
ATOM 8086 C C . LEU B 1 423 ? 25.406 -0.806 -5.828 1 93.44 423 LEU B C 1
ATOM 8088 O O . LEU B 1 423 ? 24.641 -1.721 -5.523 1 93.44 423 LEU B O 1
ATOM 8092 N N . ARG B 1 424 ? 26.672 -1.024 -6.121 1 94.62 424 ARG B N 1
ATOM 8093 C CA . ARG B 1 424 ? 27.266 -2.361 -6.113 1 94.62 424 ARG B CA 1
ATOM 8094 C C . ARG B 1 424 ? 27.219 -2.973 -4.719 1 94.62 424 ARG B C 1
ATOM 8096 O O . ARG B 1 424 ? 26.891 -4.152 -4.559 1 94.62 424 ARG B O 1
ATOM 8103 N N . ALA B 1 425 ? 27.469 -2.131 -3.734 1 95.44 425 ALA B N 1
ATOM 8104 C CA . ALA B 1 425 ? 27.469 -2.627 -2.361 1 95.44 425 ALA B CA 1
ATOM 8105 C C . ALA B 1 425 ? 26.047 -3.014 -1.927 1 95.44 425 ALA B C 1
ATOM 8107 O O . ALA B 1 425 ? 25.859 -4.051 -1.293 1 95.44 425 ALA B O 1
ATOM 8108 N N . TYR B 1 426 ? 25.172 -2.152 -2.285 1 94.25 426 TYR B N 1
ATOM 8109 C CA . TYR B 1 426 ? 23.797 -2.455 -1.94 1 94.25 426 TYR B CA 1
ATOM 8110 C C . TYR B 1 426 ? 23.312 -3.727 -2.633 1 94.25 426 TYR B C 1
ATOM 8112 O O . TYR B 1 426 ? 22.719 -4.598 -2.004 1 94.25 426 TYR B O 1
ATOM 8120 N N . TYR B 1 427 ? 23.609 -3.811 -3.908 1 94.5 427 TYR B N 1
ATOM 8121 C CA . TYR B 1 427 ? 23.203 -4.945 -4.727 1 94.5 427 TYR B CA 1
ATOM 8122 C C . TYR B 1 427 ? 23.734 -6.254 -4.152 1 94.5 427 TYR B C 1
ATOM 8124 O O . TYR B 1 427 ? 22.969 -7.195 -3.922 1 94.5 427 TYR B O 1
ATOM 8132 N N . ILE B 1 428 ? 24.984 -6.332 -3.9 1 95.69 428 ILE B N 1
ATOM 8133 C CA . ILE B 1 428 ? 25.609 -7.555 -3.416 1 95.69 428 ILE B CA 1
ATOM 8134 C C . ILE B 1 428 ? 25.094 -7.879 -2.014 1 95.69 428 ILE B C 1
ATOM 8136 O O . ILE B 1 428 ? 24.875 -9.047 -1.684 1 95.69 428 ILE B O 1
ATOM 8140 N N . SER B 1 429 ? 24.922 -6.855 -1.22 1 94.62 429 SER B N 1
ATOM 8141 C CA . SER B 1 429 ? 24.422 -7.082 0.128 1 94.62 429 SER B CA 1
ATOM 8142 C C . SER B 1 429 ? 23 -7.664 0.095 1 94.62 429 SER B C 1
ATOM 8144 O O . SER B 1 429 ? 22.672 -8.547 0.887 1 94.62 429 SER B O 1
ATOM 8146 N N . LYS B 1 430 ? 22.219 -7.176 -0.807 1 91.81 430 LYS B N 1
ATOM 8147 C CA . LYS B 1 430 ? 20.844 -7.66 -0.915 1 91.81 430 LYS B CA 1
ATOM 8148 C C . LYS B 1 430 ? 20.812 -9.109 -1.404 1 91.81 430 LYS B C 1
ATOM 8150 O O . LYS B 1 430 ? 20.047 -9.922 -0.893 1 91.81 430 LYS B O 1
ATOM 8155 N N . VAL B 1 431 ? 21.641 -9.414 -2.334 1 93.44 431 VAL B N 1
ATOM 8156 C CA . VAL B 1 431 ? 21.703 -10.758 -2.891 1 93.44 431 VAL B CA 1
ATOM 8157 C C . VAL B 1 431 ? 22.188 -11.734 -1.819 1 93.44 431 VAL B C 1
ATOM 8159 O O . VAL B 1 431 ? 21.578 -12.797 -1.629 1 93.44 431 VAL B O 1
ATOM 8162 N N . LEU B 1 432 ? 23.156 -11.328 -1.074 1 93.25 432 LEU B N 1
ATOM 8163 C CA . LEU B 1 432 ? 23.75 -12.219 -0.083 1 93.25 432 LEU B CA 1
ATOM 8164 C C . LEU B 1 432 ? 22.844 -12.359 1.135 1 93.25 432 LEU B C 1
ATOM 8166 O O . LEU B 1 432 ? 22.766 -13.43 1.736 1 93.25 432 LEU B O 1
ATOM 8170 N N . ALA B 1 433 ? 22.203 -11.297 1.482 1 91 433 ALA B N 1
ATOM 8171 C CA . ALA B 1 433 ? 21.344 -11.312 2.664 1 91 433 ALA B CA 1
ATOM 8172 C C . ALA B 1 433 ? 20.125 -12.203 2.449 1 91 433 ALA B C 1
ATOM 8174 O O . ALA B 1 433 ? 19.578 -12.766 3.404 1 91 433 ALA B O 1
ATOM 8175 N N . ASP B 1 434 ? 19.688 -12.391 1.229 1 87.25 434 ASP B N 1
ATOM 8176 C CA . ASP B 1 434 ? 18.5 -13.195 0.922 1 87.25 434 ASP B CA 1
ATOM 8177 C C . ASP B 1 434 ? 18.859 -14.672 0.792 1 87.25 434 ASP B C 1
ATOM 8179 O O . ASP B 1 434 ? 17.984 -15.539 0.805 1 87.25 434 ASP B O 1
ATOM 8183 N N . LEU B 1 435 ? 20.156 -15.016 0.754 1 88.62 435 LEU B N 1
ATOM 8184 C CA . LEU B 1 435 ? 20.625 -16.359 0.446 1 88.62 435 LEU B CA 1
ATOM 8185 C C . LEU B 1 435 ? 20.234 -17.344 1.551 1 88.62 435 LEU B C 1
ATOM 8187 O O . LEU B 1 435 ? 19.75 -18.438 1.271 1 88.62 435 LEU B O 1
ATOM 8191 N N . PRO B 1 436 ? 20.312 -16.922 2.77 1 87.75 436 PRO B N 1
ATOM 8192 C CA . PRO B 1 436 ? 20.016 -17.906 3.814 1 87.75 436 PRO B CA 1
ATOM 8193 C C . PRO B 1 436 ? 18.578 -18.422 3.754 1 87.75 436 PRO B C 1
ATOM 8195 O O . PRO B 1 436 ? 18.359 -19.641 3.803 1 87.75 436 PRO B O 1
ATOM 8198 N N . LEU B 1 437 ? 17.672 -17.578 3.604 1 86.44 437 LEU B N 1
ATOM 8199 C CA . LEU B 1 437 ? 16.281 -18.016 3.547 1 86.44 437 LEU B CA 1
ATOM 8200 C C . LEU B 1 437 ? 16 -18.781 2.258 1 86.44 437 LEU B C 1
ATOM 8202 O O . LEU B 1 437 ? 15.242 -19.766 2.258 1 86.44 437 LEU B O 1
ATOM 8206 N N . GLN B 1 438 ? 16.641 -18.438 1.215 1 89.19 438 GLN B N 1
ATOM 8207 C CA . GLN B 1 438 ? 16.453 -19.078 -0.081 1 89.19 438 GLN B CA 1
ATOM 8208 C C . GLN B 1 438 ? 17.125 -20.453 -0.118 1 89.19 438 GLN B C 1
ATOM 8210 O O . GLN B 1 438 ? 16.781 -21.281 -0.955 1 89.19 438 GLN B O 1
ATOM 8215 N N . MET B 1 439 ? 18.016 -20.641 0.797 1 92.38 439 MET B N 1
ATOM 8216 C CA . MET B 1 439 ? 18.703 -21.922 0.857 1 92.38 439 MET B CA 1
ATOM 8217 C C . MET B 1 439 ? 18.016 -22.859 1.848 1 92.38 439 MET B C 1
ATOM 8219 O O . MET B 1 439 ? 17.797 -24.047 1.554 1 92.38 439 MET B O 1
ATOM 8223 N N . ILE B 1 440 ? 17.516 -22.375 2.867 1 92.69 440 ILE B N 1
ATOM 8224 C CA . ILE B 1 440 ? 16.984 -23.188 3.953 1 92.69 440 ILE B CA 1
ATOM 8225 C C . ILE B 1 440 ? 15.648 -23.797 3.527 1 92.69 440 ILE B C 1
ATOM 8227 O O . ILE B 1 440 ? 15.422 -25 3.715 1 92.69 440 ILE B O 1
ATOM 8231 N N . CYS B 1 441 ? 14.805 -23.047 2.922 1 92.62 441 CYS B N 1
ATOM 8232 C CA . CYS B 1 441 ? 13.453 -23.516 2.617 1 92.62 441 CYS B CA 1
ATOM 8233 C C . CYS B 1 441 ? 13.477 -24.625 1.582 1 92.62 441 CYS B C 1
ATOM 8235 O O . CYS B 1 441 ? 12.961 -25.719 1.828 1 92.62 441 CYS B O 1
ATOM 8237 N N . PRO B 1 442 ? 14.156 -24.438 0.491 1 95.06 442 PRO B N 1
ATOM 8238 C CA . PRO B 1 442 ? 14.195 -25.531 -0.485 1 95.06 442 PRO B CA 1
ATOM 8239 C C . PRO B 1 442 ? 14.969 -26.75 0.019 1 95.06 442 PRO B C 1
ATOM 8241 O O . PRO B 1 442 ? 14.625 -27.875 -0.32 1 95.06 442 PRO B O 1
ATOM 8244 N N . MET B 1 443 ? 15.984 -26.531 0.812 1 95.81 443 MET B N 1
ATOM 8245 C CA . MET B 1 443 ? 16.75 -27.656 1.355 1 95.81 443 MET B CA 1
ATOM 8246 C C . MET B 1 443 ? 15.891 -28.484 2.309 1 95.81 443 MET B C 1
ATOM 8248 O O . MET B 1 443 ? 15.93 -29.719 2.268 1 95.81 443 MET B O 1
ATOM 8252 N N . ALA B 1 444 ? 15.203 -27.812 3.133 1 95.81 444 ALA B N 1
ATOM 8253 C CA . ALA B 1 444 ? 14.289 -28.531 4.027 1 95.81 444 ALA B CA 1
ATOM 8254 C C . ALA B 1 444 ? 13.219 -29.266 3.238 1 95.81 444 ALA B C 1
ATOM 8256 O O . ALA B 1 444 ? 12.906 -30.422 3.533 1 95.81 444 ALA B O 1
ATOM 8257 N N . PHE B 1 445 ? 12.719 -28.641 2.254 1 96.94 445 PHE B N 1
ATOM 8258 C CA . PHE B 1 445 ? 11.656 -29.219 1.425 1 96.94 445 PHE B CA 1
ATOM 8259 C C . PHE B 1 445 ? 12.141 -30.484 0.728 1 96.94 445 PHE B C 1
ATOM 8261 O O . PHE B 1 445 ? 11.5 -31.531 0.821 1 96.94 445 PHE B O 1
ATOM 8268 N N . ILE B 1 446 ? 13.32 -30.438 0.076 1 97.12 446 ILE B N 1
ATOM 8269 C CA . ILE B 1 446 ? 13.805 -31.562 -0.722 1 97.12 446 ILE B CA 1
ATOM 8270 C C . ILE B 1 446 ? 14.297 -32.688 0.198 1 97.12 446 ILE B C 1
ATOM 8272 O O . ILE B 1 446 ? 14.164 -33.844 -0.121 1 97.12 446 ILE B O 1
ATOM 8276 N N . SER B 1 447 ? 14.883 -32.344 1.354 1 96.94 447 SER B N 1
ATOM 8277 C CA . SER B 1 447 ? 15.359 -33.344 2.295 1 96.94 447 SER B CA 1
ATOM 8278 C C . SER B 1 447 ? 14.203 -34.188 2.82 1 96.94 447 SER B C 1
ATOM 8280 O O . SER B 1 447 ? 14.328 -35.438 2.924 1 96.94 447 SER B O 1
ATOM 8282 N N . ILE B 1 448 ? 13.125 -33.594 3.057 1 97.25 448 ILE B N 1
ATOM 8283 C CA . ILE B 1 448 ? 11.969 -34.312 3.574 1 97.25 448 ILE B CA 1
ATOM 8284 C C . ILE B 1 448 ? 11.305 -35.094 2.449 1 97.25 448 ILE B C 1
ATOM 8286 O O . ILE B 1 448 ? 11.102 -36.312 2.566 1 97.25 448 ILE B O 1
ATOM 8290 N N . SER B 1 449 ? 11.078 -34.469 1.321 1 96.31 449 SER B N 1
ATOM 8291 C CA . SER B 1 449 ? 10.344 -35.094 0.224 1 96.31 449 SER B CA 1
ATOM 8292 C C . SER B 1 449 ? 11.156 -36.219 -0.415 1 96.31 449 SER B C 1
ATOM 8294 O O . SER B 1 449 ? 10.609 -37.25 -0.763 1 96.31 449 SER B O 1
ATOM 8296 N N . TYR B 1 450 ? 12.461 -36.062 -0.537 1 96.81 450 TYR B N 1
ATOM 8297 C CA . TYR B 1 450 ? 13.328 -37 -1.202 1 96.81 450 TYR B CA 1
ATOM 8298 C C . TYR B 1 450 ? 13.336 -38.344 -0.462 1 96.81 450 TYR B C 1
ATOM 8300 O O . TYR B 1 450 ? 13.164 -39.406 -1.074 1 96.81 450 TYR B O 1
ATOM 8308 N N . PHE B 1 451 ? 13.414 -38.344 0.813 1 96.25 451 PHE B N 1
ATOM 8309 C CA . PHE B 1 451 ? 13.539 -39.562 1.582 1 96.25 451 PHE B CA 1
ATOM 8310 C C . PHE B 1 451 ? 12.172 -40.188 1.828 1 96.25 451 PHE B C 1
ATOM 8312 O O . PHE B 1 451 ? 12.031 -41.406 1.78 1 96.25 451 PHE B O 1
ATOM 8319 N N . MET B 1 452 ? 11.203 -39.406 1.991 1 95.56 452 MET B N 1
ATOM 8320 C CA . MET B 1 452 ? 9.875 -39.969 2.25 1 95.56 452 MET B CA 1
ATOM 8321 C C . MET B 1 452 ? 9.289 -40.594 0.993 1 95.56 452 MET B C 1
ATOM 8323 O O . MET B 1 452 ? 8.508 -41.531 1.077 1 95.56 452 MET B O 1
ATOM 8327 N N . THR B 1 453 ? 9.664 -40.094 -0.194 1 95 453 THR B N 1
ATOM 8328 C CA . THR B 1 453 ? 9.133 -40.656 -1.44 1 95 453 THR B CA 1
ATOM 8329 C C . THR B 1 453 ? 9.953 -41.844 -1.902 1 95 453 THR B C 1
ATOM 8331 O O . THR B 1 453 ? 9.68 -42.406 -2.959 1 95 453 THR B O 1
ATOM 8334 N N . GLY B 1 454 ? 10.938 -42.25 -1.188 1 94.31 454 GLY B N 1
ATOM 8335 C CA . GLY B 1 454 ? 11.703 -43.438 -1.443 1 94.31 454 GLY B CA 1
ATOM 8336 C C . GLY B 1 454 ? 12.617 -43.344 -2.646 1 94.31 454 GLY B C 1
ATOM 8337 O O . GLY B 1 454 ? 12.766 -44.281 -3.418 1 94.31 454 GLY B O 1
ATOM 8338 N N . GLN B 1 455 ? 13.094 -42.156 -2.875 1 94.81 455 GLN B N 1
ATOM 8339 C CA . GLN B 1 455 ? 14.086 -42 -3.934 1 94.81 455 GLN B CA 1
ATOM 8340 C C . GLN B 1 455 ? 15.383 -42.719 -3.586 1 94.81 455 GLN B C 1
ATOM 8342 O O . GLN B 1 455 ? 15.602 -43.094 -2.43 1 94.81 455 GLN B O 1
ATOM 8347 N N . PRO B 1 456 ? 16.188 -43.031 -4.566 1 93.5 456 PRO B N 1
ATOM 8348 C CA . PRO B 1 456 ? 17.406 -43.781 -4.27 1 93.5 456 PRO B CA 1
ATOM 8349 C C . PRO B 1 456 ? 18.25 -43.125 -3.174 1 93.5 456 PRO B C 1
ATOM 8351 O O . PRO B 1 456 ? 18.641 -41.969 -3.285 1 93.5 456 PRO B O 1
ATOM 8354 N N . PRO B 1 457 ? 18.469 -43.875 -2.113 1 92.62 457 PRO B N 1
ATOM 8355 C CA . PRO B 1 457 ? 19.203 -43.312 -0.979 1 92.62 457 PRO B CA 1
ATOM 8356 C C . PRO B 1 457 ? 20.703 -43.188 -1.253 1 92.62 457 PRO B C 1
ATOM 8358 O O . PRO B 1 457 ? 21.516 -43.812 -0.542 1 92.62 457 PRO B O 1
ATOM 8361 N N . GLU B 1 458 ? 21.094 -42.594 -2.311 1 94.62 458 GLU B N 1
ATOM 8362 C CA . GLU B 1 458 ? 22.484 -42.312 -2.672 1 94.62 458 GLU B CA 1
ATOM 8363 C C . GLU B 1 458 ? 22.797 -40.844 -2.504 1 94.62 458 GLU B C 1
ATOM 8365 O O . GLU B 1 458 ? 22.031 -39.969 -2.963 1 94.62 458 GLU B O 1
ATOM 8370 N N . PHE B 1 459 ? 23.859 -40.594 -1.907 1 95.12 459 PHE B N 1
ATOM 8371 C CA . PHE B 1 459 ? 24.219 -39.219 -1.562 1 95.12 459 PHE B CA 1
ATOM 8372 C C . PHE B 1 459 ? 24.422 -38.375 -2.816 1 95.12 459 PHE B C 1
ATOM 8374 O O . PHE B 1 459 ? 24.062 -37.188 -2.844 1 95.12 459 PHE B O 1
ATOM 8381 N N . ASN B 1 460 ? 25.031 -38.938 -3.83 1 94.75 460 ASN B N 1
ATOM 8382 C CA . ASN B 1 460 ? 25.281 -38.188 -5.055 1 94.75 460 ASN B CA 1
ATOM 8383 C C . ASN B 1 460 ? 23.984 -37.75 -5.719 1 94.75 460 ASN B C 1
ATOM 8385 O O . ASN B 1 460 ? 23.891 -36.625 -6.172 1 94.75 460 ASN B O 1
ATOM 8389 N N . ARG B 1 461 ? 23 -38.656 -5.773 1 95.38 461 ARG B N 1
ATOM 8390 C CA . ARG B 1 461 ? 21.719 -38.312 -6.379 1 95.38 461 ARG B CA 1
ATOM 8391 C C . ARG B 1 461 ? 20.969 -37.312 -5.531 1 95.38 461 ARG B C 1
ATOM 8393 O O . ARG B 1 461 ? 20.344 -36.375 -6.066 1 95.38 461 ARG B O 1
ATOM 8400 N N . PHE B 1 462 ? 21.109 -37.5 -4.227 1 96.88 462 PHE B N 1
ATOM 8401 C CA . PHE B 1 462 ? 20.484 -36.562 -3.311 1 96.88 462 PHE B CA 1
ATOM 8402 C C . PHE B 1 462 ? 21.078 -35.188 -3.469 1 96.88 462 PHE B C 1
ATOM 8404 O O . PHE B 1 462 ? 20.359 -34.188 -3.52 1 96.88 462 PHE B O 1
ATOM 8411 N N . ALA B 1 463 ? 22.359 -35.094 -3.551 1 96.75 463 ALA B N 1
ATOM 8412 C CA . ALA B 1 463 ? 23.062 -33.844 -3.713 1 96.75 463 ALA B CA 1
ATOM 8413 C C . ALA B 1 463 ? 22.688 -33.156 -5.027 1 96.75 463 ALA B C 1
ATOM 8415 O O . ALA B 1 463 ? 22.578 -31.938 -5.098 1 96.75 463 ALA B O 1
ATOM 8416 N N . MET B 1 464 ? 22.516 -33.969 -6.086 1 96.69 464 MET B N 1
ATOM 8417 C CA . MET B 1 464 ? 22.109 -33.438 -7.383 1 96.69 464 MET B CA 1
ATOM 8418 C C . MET B 1 464 ? 20.719 -32.812 -7.301 1 96.69 464 MET B C 1
ATOM 8420 O O . MET B 1 464 ? 20.484 -31.703 -7.809 1 96.69 464 MET B O 1
ATOM 8424 N N . CYS B 1 465 ? 19.797 -33.5 -6.633 1 97.06 465 CYS B N 1
ATOM 8425 C CA . CYS B 1 465 ? 18.438 -32.969 -6.477 1 97.06 465 CYS B CA 1
ATOM 8426 C C . CYS B 1 465 ? 18.438 -31.703 -5.633 1 97.06 465 CYS B C 1
ATOM 8428 O O . CYS B 1 465 ? 17.688 -30.766 -5.914 1 97.06 465 CYS B O 1
ATOM 8430 N N . CYS B 1 466 ? 19.297 -31.672 -4.645 1 97.25 466 CYS B N 1
ATOM 8431 C CA . CYS B 1 466 ? 19.422 -30.484 -3.805 1 97.25 466 CYS B CA 1
ATOM 8432 C C . CYS B 1 466 ? 19.906 -29.297 -4.617 1 97.25 466 CYS B C 1
ATOM 8434 O O . CYS B 1 466 ? 19.375 -28.188 -4.484 1 97.25 466 CYS B O 1
ATOM 8436 N N . MET B 1 467 ? 20.828 -29.531 -5.43 1 97.12 467 MET B N 1
ATOM 8437 C CA . MET B 1 467 ? 21.391 -28.469 -6.242 1 97.12 467 MET B CA 1
ATOM 8438 C C . MET B 1 467 ? 20.359 -27.891 -7.207 1 97.12 467 MET B C 1
ATOM 8440 O O . MET B 1 467 ? 20.234 -26.672 -7.336 1 97.12 467 MET B O 1
ATOM 8444 N N . ILE B 1 468 ? 19.625 -28.75 -7.844 1 97.25 468 ILE B N 1
ATOM 8445 C CA . ILE B 1 468 ? 18.609 -28.312 -8.789 1 97.25 468 ILE B CA 1
ATOM 8446 C C . ILE B 1 468 ? 17.5 -27.562 -8.047 1 97.25 468 ILE B C 1
ATOM 8448 O O . ILE B 1 468 ? 16.984 -26.562 -8.539 1 97.25 468 ILE B O 1
ATOM 8452 N N . SER B 1 469 ? 17.156 -28.109 -6.867 1 97.56 469 SER B N 1
ATOM 8453 C CA . SER B 1 469 ? 16.141 -27.453 -6.059 1 97.56 469 SER B CA 1
ATOM 8454 C C . SER B 1 469 ? 16.578 -26.047 -5.66 1 97.56 469 SER B C 1
ATOM 8456 O O . SER B 1 469 ? 15.781 -25.109 -5.703 1 97.56 469 SER B O 1
ATOM 8458 N N . LEU B 1 470 ? 17.797 -25.922 -5.309 1 96.94 470 LEU B N 1
ATOM 8459 C CA . LEU B 1 470 ? 18.328 -24.609 -4.922 1 96.94 470 LEU B CA 1
ATOM 8460 C C . LEU B 1 470 ? 18.328 -23.656 -6.105 1 96.94 470 LEU B C 1
ATOM 8462 O O . LEU B 1 470 ? 17.922 -22.5 -5.973 1 96.94 470 LEU B O 1
ATOM 8466 N N . LEU B 1 471 ? 18.75 -24.141 -7.234 1 97.44 471 LEU B N 1
ATOM 8467 C CA . LEU B 1 471 ? 18.781 -23.297 -8.422 1 97.44 471 LEU B CA 1
ATOM 8468 C C . LEU B 1 471 ? 17.359 -22.875 -8.828 1 97.44 471 LEU B C 1
ATOM 8470 O O . LEU B 1 471 ? 17.156 -21.734 -9.25 1 97.44 471 LEU B O 1
ATOM 8474 N N . THR B 1 472 ? 16.406 -23.797 -8.688 1 97.06 472 THR B N 1
ATOM 8475 C CA . THR B 1 472 ? 15.016 -23.484 -8.969 1 97.06 472 THR B CA 1
ATOM 8476 C C . THR B 1 472 ? 14.508 -22.391 -8.047 1 97.06 472 THR B C 1
ATOM 8478 O O . THR B 1 472 ? 13.859 -21.438 -8.5 1 97.06 472 THR B O 1
ATOM 8481 N N . ALA B 1 473 ? 14.844 -22.531 -6.805 1 96.5 473 ALA B N 1
ATOM 8482 C CA . ALA B 1 473 ? 14.422 -21.547 -5.812 1 96.5 473 ALA B CA 1
ATOM 8483 C C . ALA B 1 473 ? 15.031 -20.172 -6.102 1 96.5 473 ALA B C 1
ATOM 8485 O O . ALA B 1 473 ? 14.336 -19.156 -6.023 1 96.5 473 ALA B O 1
ATOM 8486 N N . PHE B 1 474 ? 16.266 -20.188 -6.5 1 96.88 474 PHE B N 1
ATOM 8487 C CA . PHE B 1 474 ? 16.953 -18.922 -6.789 1 96.88 474 PHE B CA 1
ATOM 8488 C C . PHE B 1 474 ? 16.359 -18.266 -8.031 1 96.88 474 PHE B C 1
ATOM 8490 O O . PHE B 1 474 ? 16.172 -17.047 -8.055 1 96.88 474 PHE B O 1
ATOM 8497 N N . ILE B 1 475 ? 16.125 -19.016 -9 1 97.06 475 ILE B N 1
ATOM 8498 C CA . ILE B 1 475 ? 15.547 -18.484 -10.234 1 97.06 475 ILE B CA 1
ATOM 8499 C C . ILE B 1 475 ? 14.172 -17.891 -9.953 1 97.06 475 ILE B C 1
ATOM 8501 O O . ILE B 1 475 ? 13.875 -16.766 -10.375 1 97.06 475 ILE B O 1
ATOM 8505 N N . GLY B 1 476 ? 13.359 -18.625 -9.219 1 96 476 GLY B N 1
ATOM 8506 C CA . GLY B 1 476 ? 12.07 -18.094 -8.828 1 96 476 GLY B CA 1
ATOM 8507 C C . GLY B 1 476 ? 12.172 -16.797 -8.023 1 96 476 GLY B C 1
ATOM 8508 O O . GLY B 1 476 ? 11.445 -15.844 -8.281 1 96 476 GLY B O 1
ATOM 8509 N N . HIS B 1 477 ? 13.086 -16.797 -7.113 1 95.25 477 HIS B N 1
ATOM 8510 C CA . HIS B 1 477 ? 13.297 -15.633 -6.246 1 95.25 477 HIS B CA 1
ATOM 8511 C C . HIS B 1 477 ? 13.641 -14.391 -7.059 1 95.25 477 HIS B C 1
ATOM 8513 O O . HIS B 1 477 ? 13.031 -13.336 -6.879 1 95.25 477 HIS B O 1
ATOM 8519 N N . PHE B 1 478 ? 14.547 -14.516 -7.965 1 96.56 478 PHE B N 1
ATOM 8520 C CA . PHE B 1 478 ? 15.031 -13.336 -8.672 1 96.56 478 PHE B CA 1
ATOM 8521 C C . PHE B 1 478 ? 14.039 -12.898 -9.742 1 96.56 478 PHE B C 1
ATOM 8523 O O . PHE B 1 478 ? 13.953 -11.711 -10.062 1 96.56 478 PHE B O 1
ATOM 8530 N N . ILE B 1 479 ? 13.227 -13.828 -10.242 1 96.62 479 ILE B N 1
ATOM 8531 C CA . ILE B 1 479 ? 12.148 -13.43 -11.141 1 96.62 479 ILE B CA 1
ATOM 8532 C C . ILE B 1 479 ? 11.133 -12.57 -10.375 1 96.62 479 ILE B C 1
ATOM 8534 O O . ILE B 1 479 ? 10.688 -11.539 -10.875 1 96.62 479 ILE B O 1
ATOM 8538 N N . GLY B 1 480 ? 10.883 -12.969 -9.188 1 94.75 480 GLY B N 1
ATOM 8539 C CA . GLY B 1 480 ? 9.977 -12.203 -8.344 1 94.75 480 GLY B CA 1
ATOM 8540 C C . GLY B 1 480 ? 10.531 -10.844 -7.969 1 94.75 480 GLY B C 1
ATOM 8541 O O . GLY B 1 480 ? 9.828 -9.836 -8.07 1 94.75 480 GLY B O 1
ATOM 8542 N N . VAL B 1 481 ? 11.758 -10.828 -7.59 1 94.56 481 VAL B N 1
ATOM 8543 C CA . VAL B 1 481 ? 12.383 -9.586 -7.148 1 94.56 481 VAL B CA 1
ATOM 8544 C C . VAL B 1 481 ? 12.453 -8.602 -8.312 1 94.56 481 VAL B C 1
ATOM 8546 O O . VAL B 1 481 ? 12.203 -7.406 -8.141 1 94.56 481 VAL B O 1
ATOM 8549 N N . ILE B 1 482 ? 12.773 -9.07 -9.492 1 96.06 482 ILE B N 1
ATOM 8550 C CA . ILE B 1 482 ? 12.859 -8.219 -10.68 1 96.06 482 ILE B CA 1
ATOM 8551 C C . ILE B 1 482 ? 11.477 -7.672 -11.023 1 96.06 482 ILE B C 1
ATOM 8553 O O . ILE B 1 482 ? 11.328 -6.48 -11.297 1 96.06 482 ILE B O 1
ATOM 8557 N N . GLY B 1 483 ? 10.469 -8.531 -10.984 1 94.19 483 GLY B N 1
ATOM 8558 C CA . GLY B 1 483 ? 9.109 -8.086 -11.227 1 94.19 483 GLY B CA 1
ATOM 8559 C C . GLY B 1 483 ? 8.648 -7.02 -10.25 1 94.19 483 GLY B C 1
ATOM 8560 O O . GLY B 1 483 ? 8.055 -6.02 -10.648 1 94.19 483 GLY B O 1
ATOM 8561 N N . GLY B 1 484 ? 8.969 -7.16 -9.016 1 92.75 484 GLY B N 1
ATOM 8562 C CA . GLY B 1 484 ? 8.586 -6.211 -7.98 1 92.75 484 GLY B CA 1
ATOM 8563 C C . GLY B 1 484 ? 9.328 -4.891 -8.078 1 92.75 484 GLY B C 1
ATOM 8564 O O . GLY B 1 484 ? 8.82 -3.855 -7.645 1 92.75 484 GLY B O 1
ATOM 8565 N N . THR B 1 485 ? 10.531 -4.914 -8.625 1 92.81 485 THR B N 1
ATOM 8566 C CA . THR B 1 485 ? 11.359 -3.715 -8.719 1 92.81 485 THR B CA 1
ATOM 8567 C C . THR B 1 485 ? 10.977 -2.887 -9.938 1 92.81 485 THR B C 1
ATOM 8569 O O . THR B 1 485 ? 10.945 -1.654 -9.883 1 92.81 485 THR B O 1
ATOM 8572 N N . LEU B 1 486 ? 10.523 -3.508 -10.992 1 92.38 486 LEU B N 1
ATOM 8573 C CA . LEU B 1 486 ? 10.312 -2.814 -12.258 1 92.38 486 LEU B CA 1
ATOM 8574 C C . LEU B 1 486 ? 8.852 -2.426 -12.43 1 92.38 486 LEU B C 1
ATOM 8576 O O . LEU B 1 486 ? 8.539 -1.438 -13.094 1 92.38 486 LEU B O 1
ATOM 8580 N N . LEU B 1 487 ? 7.973 -3.248 -11.805 1 90.62 487 LEU B N 1
ATOM 8581 C CA . LEU B 1 487 ? 6.555 -3.076 -12.102 1 90.62 487 LEU B CA 1
ATOM 8582 C C . LEU B 1 487 ? 5.797 -2.615 -10.859 1 90.62 487 LEU B C 1
ATOM 8584 O O . LEU B 1 487 ? 6.328 -2.66 -9.75 1 90.62 487 LEU B O 1
ATOM 8588 N N . SER B 1 488 ? 4.57 -2.199 -11.164 1 89.12 488 SER B N 1
ATOM 8589 C CA . SER B 1 488 ? 3.666 -1.894 -10.055 1 89.12 488 SER B CA 1
ATOM 8590 C C . SER B 1 488 ? 3.168 -3.166 -9.383 1 89.12 488 SER B C 1
ATOM 8592 O O . SER B 1 488 ? 3.26 -4.254 -9.953 1 89.12 488 SER B O 1
ATOM 8594 N N . LEU B 1 489 ? 2.66 -3.023 -8.188 1 88.31 489 LEU B N 1
ATOM 8595 C CA . LEU B 1 489 ? 2.217 -4.168 -7.398 1 88.31 489 LEU B CA 1
ATOM 8596 C C . LEU B 1 489 ? 1.175 -4.98 -8.156 1 88.31 489 LEU B C 1
ATOM 8598 O O . LEU B 1 489 ? 1.302 -6.203 -8.281 1 88.31 489 LEU B O 1
ATOM 8602 N N . GLN B 1 490 ? 0.207 -4.371 -8.75 1 85.38 490 GLN B N 1
ATOM 8603 C CA . GLN B 1 490 ? -0.881 -5.035 -9.453 1 85.38 490 GLN B CA 1
ATOM 8604 C C . GLN B 1 490 ? -0.367 -5.766 -10.695 1 85.38 490 GLN B C 1
ATOM 8606 O O . GLN B 1 490 ? -0.739 -6.914 -10.945 1 85.38 490 GLN B O 1
ATOM 8611 N N . THR B 1 491 ? 0.519 -5.145 -11.398 1 88.06 491 THR B N 1
ATOM 8612 C CA . THR B 1 491 ? 1.062 -5.73 -12.625 1 88.06 491 THR B CA 1
ATOM 8613 C C . THR B 1 491 ? 2.014 -6.875 -12.297 1 88.06 491 THR B C 1
ATOM 8615 O O . THR B 1 491 ? 2.029 -7.895 -12.992 1 88.06 491 THR B O 1
ATOM 8618 N N . ALA B 1 492 ? 2.75 -6.699 -11.227 1 91.06 492 ALA B N 1
ATOM 8619 C CA . ALA B 1 492 ? 3.734 -7.715 -10.867 1 91.06 492 ALA B CA 1
ATOM 8620 C C . ALA B 1 492 ? 3.051 -9.008 -10.43 1 91.06 492 ALA B C 1
ATOM 8622 O O . ALA B 1 492 ? 3.445 -10.102 -10.852 1 91.06 492 ALA B O 1
ATOM 8623 N N . ILE B 1 493 ? 1.992 -8.922 -9.672 1 88.81 493 ILE B N 1
ATOM 8624 C CA . ILE B 1 493 ? 1.301 -10.094 -9.133 1 88.81 493 ILE B CA 1
ATOM 8625 C C . ILE B 1 493 ? 0.643 -10.875 -10.273 1 88.81 493 ILE B C 1
ATOM 8627 O O . ILE B 1 493 ? 0.568 -12.102 -10.227 1 88.81 493 ILE B O 1
ATOM 8631 N N . PHE B 1 494 ? 0.342 -10.172 -11.297 1 86 494 PHE B N 1
ATOM 8632 C CA . PHE B 1 494 ? -0.314 -10.82 -12.43 1 86 494 PHE B CA 1
ATOM 8633 C C . PHE B 1 494 ? 0.713 -11.32 -13.438 1 86 494 PHE B C 1
ATOM 8635 O O . PHE B 1 494 ? 0.626 -12.461 -13.898 1 86 494 PHE B O 1
ATOM 8642 N N . LEU B 1 495 ? 1.71 -10.547 -13.68 1 87.5 495 LEU B N 1
ATOM 8643 C CA . LEU B 1 495 ? 2.59 -10.828 -14.805 1 87.5 495 LEU B CA 1
ATOM 8644 C C . LEU B 1 495 ? 3.629 -11.883 -14.438 1 87.5 495 LEU B C 1
ATOM 8646 O O . LEU B 1 495 ? 4.07 -12.656 -15.297 1 87.5 495 LEU B O 1
ATOM 8650 N N . VAL B 1 496 ? 4.023 -11.938 -13.195 1 90.06 496 VAL B N 1
ATOM 8651 C CA . VAL B 1 496 ? 5.059 -12.898 -12.82 1 90.06 496 VAL B CA 1
ATOM 8652 C C . VAL B 1 496 ? 4.566 -14.32 -13.078 1 90.06 496 VAL B C 1
ATOM 8654 O O . VAL B 1 496 ? 5.203 -15.078 -13.812 1 90.06 496 VAL B O 1
ATOM 8657 N N . PRO B 1 497 ? 3.387 -14.656 -12.617 1 88.38 497 PRO B N 1
ATOM 8658 C CA . PRO B 1 497 ? 2.898 -16 -12.953 1 88.38 497 PRO B CA 1
ATOM 8659 C C . PRO B 1 497 ? 2.473 -16.125 -14.414 1 88.38 497 PRO B C 1
ATOM 8661 O O . PRO B 1 497 ? 2.707 -17.156 -15.039 1 88.38 497 PRO B O 1
ATOM 8664 N N . ALA B 1 498 ? 1.913 -15.102 -14.961 1 87.62 498 ALA B N 1
ATOM 8665 C CA . ALA B 1 498 ? 1.391 -15.141 -16.328 1 87.62 498 ALA B CA 1
ATOM 8666 C C . ALA B 1 498 ? 2.516 -15.32 -17.344 1 87.62 498 ALA B C 1
ATOM 8668 O O . ALA B 1 498 ? 2.318 -15.93 -18.391 1 87.62 498 ALA B O 1
ATOM 8669 N N . LEU B 1 499 ? 3.678 -14.883 -16.984 1 87.38 499 LEU B N 1
ATOM 8670 C CA . LEU B 1 499 ? 4.805 -15.008 -17.891 1 87.38 499 LEU B CA 1
ATOM 8671 C C . LEU B 1 499 ? 5.609 -16.266 -17.609 1 87.38 499 LEU B C 1
ATOM 8673 O O . LEU B 1 499 ? 6.262 -16.812 -18.5 1 87.38 499 LEU B O 1
ATOM 8677 N N . SER B 1 500 ? 5.539 -16.734 -16.391 1 90.5 500 SER B N 1
ATOM 8678 C CA . SER B 1 500 ? 6.355 -17.891 -16.016 1 90.5 500 SER B CA 1
ATOM 8679 C C . SER B 1 500 ? 5.656 -19.188 -16.375 1 90.5 500 SER B C 1
ATOM 8681 O O . SER B 1 500 ? 6.305 -20.156 -16.797 1 90.5 500 SER B O 1
ATOM 8683 N N . ILE B 1 501 ? 4.379 -19.234 -16.328 1 86.25 501 ILE B N 1
ATOM 8684 C CA . ILE B 1 501 ? 3.617 -20.469 -16.516 1 86.25 501 ILE B CA 1
ATOM 8685 C C . ILE B 1 501 ? 3.779 -20.969 -17.953 1 86.25 501 ILE B C 1
ATOM 8687 O O . ILE B 1 501 ? 4.062 -22.141 -18.172 1 86.25 501 ILE B O 1
ATOM 8691 N N . PRO B 1 502 ? 3.775 -20.094 -18.906 1 87.56 502 PRO B N 1
ATOM 8692 C CA . PRO B 1 502 ? 3.963 -20.562 -20.281 1 87.56 502 PRO B CA 1
ATOM 8693 C C . PRO B 1 502 ? 5.328 -21.203 -20.5 1 87.56 502 PRO B C 1
ATOM 8695 O O . PRO B 1 502 ? 5.453 -22.141 -21.297 1 87.56 502 PRO B O 1
ATOM 8698 N N . PHE B 1 503 ? 6.266 -20.812 -19.75 1 90.38 503 PHE B N 1
ATOM 8699 C CA . PHE B 1 503 ? 7.582 -21.422 -19.875 1 90.38 503 PHE B CA 1
ATOM 8700 C C . PHE B 1 503 ? 7.578 -22.844 -19.328 1 90.38 503 PHE B C 1
ATOM 8702 O O . PHE B 1 503 ? 8.422 -23.656 -19.688 1 90.38 503 PHE B O 1
ATOM 8709 N N . MET B 1 504 ? 6.652 -23.109 -18.5 1 89.81 504 MET B N 1
ATOM 8710 C CA . MET B 1 504 ? 6.523 -24.453 -17.953 1 89.81 504 MET B CA 1
ATOM 8711 C C . MET B 1 504 ? 6.074 -25.438 -19.031 1 89.81 504 MET B C 1
ATOM 8713 O O . MET B 1 504 ? 6.359 -26.625 -18.953 1 89.81 504 MET B O 1
ATOM 8717 N N . LEU B 1 505 ? 5.438 -24.891 -20.031 1 87.75 505 LEU B N 1
ATOM 8718 C CA . LEU B 1 505 ? 4.977 -25.703 -21.141 1 87.75 505 LEU B CA 1
ATOM 8719 C C . LEU B 1 505 ? 6.152 -26.344 -21.875 1 87.75 505 LEU B C 1
ATOM 8721 O O . LEU B 1 505 ? 6.035 -27.438 -22.406 1 87.75 505 LEU B O 1
ATOM 8725 N N . PHE B 1 506 ? 7.207 -25.688 -21.781 1 88.44 506 PHE B N 1
ATOM 8726 C CA . PHE B 1 506 ? 8.367 -26.125 -22.562 1 88.44 506 PHE B CA 1
ATOM 8727 C C . PHE B 1 506 ? 9.352 -26.875 -21.672 1 88.44 506 PHE B C 1
ATOM 8729 O O . PHE B 1 506 ? 10.531 -26.984 -22 1 88.44 506 PHE B O 1
ATOM 8736 N N . SER B 1 507 ? 8.914 -27.375 -20.562 1 88.56 507 SER B N 1
ATOM 8737 C CA . SER B 1 507 ? 9.781 -28.078 -19.625 1 88.56 507 SER B CA 1
ATOM 8738 C C . SER B 1 507 ? 10.094 -29.5 -20.125 1 88.56 507 SER B C 1
ATOM 8740 O O . SER B 1 507 ? 11.055 -30.109 -19.656 1 88.56 507 SER B O 1
ATOM 8742 N N . GLY B 1 508 ? 9.281 -30.031 -21.078 1 84.31 508 GLY B N 1
ATOM 8743 C CA . GLY B 1 508 ? 9.406 -31.422 -21.516 1 84.31 508 GLY B CA 1
ATOM 8744 C C . GLY B 1 508 ? 8.445 -32.344 -20.812 1 84.31 508 GLY B C 1
ATOM 8745 O O . GLY B 1 508 ? 8.25 -33.5 -21.25 1 84.31 508 GLY B O 1
ATOM 8746 N N . PHE B 1 509 ? 7.859 -31.891 -19.75 1 84.06 509 PHE B N 1
ATOM 8747 C CA . PHE B 1 509 ? 6.879 -32.688 -19.016 1 84.06 509 PHE B CA 1
ATOM 8748 C C . PHE B 1 509 ? 5.539 -32.688 -19.75 1 84.06 509 PHE B C 1
ATOM 8750 O O . PHE B 1 509 ? 4.906 -33.75 -19.875 1 84.06 509 PHE B O 1
ATOM 8757 N N . PHE B 1 510 ? 5.195 -31.547 -20.281 1 79.69 510 PHE B N 1
ATOM 8758 C CA . PHE B 1 510 ? 3.883 -31.391 -20.891 1 79.69 510 PHE B CA 1
ATOM 8759 C C . PHE B 1 510 ? 3.918 -31.828 -22.344 1 79.69 510 PHE B C 1
ATOM 8761 O O . PHE B 1 510 ? 2.92 -32.312 -22.875 1 79.69 510 PHE B O 1
ATOM 8768 N N . ILE B 1 511 ? 5.027 -31.484 -22.906 1 79.81 511 ILE B N 1
ATOM 8769 C CA . ILE B 1 511 ? 5.184 -31.844 -24.297 1 79.81 511 ILE B CA 1
ATOM 8770 C C . ILE B 1 511 ? 6.605 -32.344 -24.547 1 79.81 511 ILE B C 1
ATOM 8772 O O . ILE B 1 511 ? 7.574 -31.75 -24.094 1 79.81 511 ILE B O 1
ATOM 8776 N N . ARG B 1 512 ? 6.586 -33.469 -25.203 1 80 512 ARG B N 1
ATOM 8777 C CA . ARG B 1 512 ? 7.895 -34.031 -25.531 1 80 512 ARG B CA 1
ATOM 8778 C C . ARG B 1 512 ? 8.547 -33.219 -26.656 1 80 512 ARG B C 1
ATOM 8780 O O . ARG B 1 512 ? 7.855 -32.688 -27.516 1 80 512 ARG B O 1
ATOM 8787 N N . MET B 1 513 ? 9.828 -33.156 -26.609 1 77.44 513 MET B N 1
ATOM 8788 C CA . MET B 1 513 ? 10.578 -32.344 -27.578 1 77.44 513 MET B CA 1
ATOM 8789 C C . MET B 1 513 ? 10.344 -32.844 -29 1 77.44 513 MET B C 1
ATOM 8791 O O . MET B 1 513 ? 10.289 -32.031 -29.938 1 77.44 513 MET B O 1
ATOM 8795 N N . GLY B 1 514 ? 10.094 -34.094 -29.109 1 75.5 514 GLY B N 1
ATOM 8796 C CA . GLY B 1 514 ? 9.898 -34.688 -30.422 1 75.5 514 GLY B CA 1
ATOM 8797 C C . GLY B 1 514 ? 8.555 -34.312 -31.031 1 75.5 514 GLY B C 1
ATOM 8798 O O . GLY B 1 514 ? 8.391 -34.344 -32.25 1 75.5 514 GLY B O 1
ATOM 8799 N N . GLU B 1 515 ? 7.652 -33.938 -30.203 1 77.81 515 GLU B N 1
ATOM 8800 C CA . GLU B 1 515 ? 6.301 -33.625 -30.656 1 77.81 515 GLU B CA 1
ATOM 8801 C C . GLU B 1 515 ? 6.16 -32.125 -30.969 1 77.81 515 GLU B C 1
ATOM 8803 O O . GLU B 1 515 ? 5.145 -31.688 -31.516 1 77.81 515 GLU B O 1
ATOM 8808 N N . LEU B 1 516 ? 7.184 -31.422 -30.719 1 82.75 516 LEU B N 1
ATOM 8809 C CA . LEU B 1 516 ? 7.141 -29.969 -30.906 1 82.75 516 LEU B CA 1
ATOM 8810 C C . LEU B 1 516 ? 7.559 -29.594 -32.312 1 82.75 516 LEU B C 1
ATOM 8812 O O . LEU B 1 516 ? 8.477 -30.203 -32.875 1 82.75 516 LEU B O 1
ATOM 8816 N N . SER B 1 517 ? 6.812 -28.594 -32.875 1 83 517 SER B N 1
ATOM 8817 C CA . SER B 1 517 ? 7.195 -28.062 -34.156 1 83 517 SER B CA 1
ATOM 8818 C C . SER B 1 517 ? 8.609 -27.484 -34.125 1 83 517 SER B C 1
ATOM 8820 O O . SER B 1 517 ? 9.07 -27.016 -33.094 1 83 517 SER B O 1
ATOM 8822 N N . TRP B 1 518 ? 9.234 -27.422 -35.281 1 83.31 518 TRP B N 1
ATOM 8823 C CA . TRP B 1 518 ? 10.641 -27.047 -35.375 1 83.31 518 TRP B CA 1
ATOM 8824 C C . TRP B 1 518 ? 10.844 -25.594 -34.969 1 83.31 518 TRP B C 1
ATOM 8826 O O . TRP B 1 518 ? 11.867 -25.234 -34.375 1 83.31 518 TRP B O 1
ATOM 8836 N N . PHE B 1 519 ? 9.875 -24.75 -35.156 1 84.75 519 PHE B N 1
ATOM 8837 C CA . PHE B 1 519 ? 10.078 -23.328 -34.906 1 84.75 519 PHE B CA 1
ATOM 8838 C C . PHE B 1 519 ? 9.898 -23.016 -33.438 1 84.75 519 PHE B C 1
ATOM 8840 O O . PHE B 1 519 ? 10.312 -21.953 -32.969 1 84.75 519 PHE B O 1
ATOM 8847 N N . LEU B 1 520 ? 9.359 -23.922 -32.625 1 86.94 520 LEU B N 1
ATOM 8848 C CA . LEU B 1 520 ? 9.148 -23.688 -31.188 1 86.94 520 LEU B CA 1
ATOM 8849 C C . LEU B 1 520 ? 10.281 -24.297 -30.375 1 86.94 520 LEU B C 1
ATOM 8851 O O . LEU B 1 520 ? 10.383 -24.047 -29.172 1 86.94 520 LEU B O 1
ATOM 8855 N N . ARG B 1 521 ? 11.133 -25.047 -31.016 1 86.06 521 ARG B N 1
ATOM 8856 C CA . ARG B 1 521 ? 12.211 -25.766 -30.328 1 86.06 521 ARG B CA 1
ATOM 8857 C C . ARG B 1 521 ? 13.156 -24.781 -29.641 1 86.06 521 ARG B C 1
ATOM 8859 O O . ARG B 1 521 ? 13.586 -25.031 -28.5 1 86.06 521 ARG B O 1
ATOM 8866 N N . PRO B 1 522 ? 13.352 -23.594 -30.281 1 86.56 522 PRO B N 1
ATOM 8867 C CA . PRO B 1 522 ? 14.211 -22.641 -29.578 1 86.56 522 PRO B CA 1
ATOM 8868 C C . PRO B 1 522 ? 13.609 -22.156 -28.25 1 86.56 522 PRO B C 1
ATOM 8870 O O . PRO B 1 522 ? 14.344 -21.797 -27.328 1 86.56 522 PRO B O 1
ATOM 8873 N N . LEU B 1 523 ? 12.367 -22.219 -28.078 1 87.12 523 LEU B N 1
ATOM 8874 C CA . LEU B 1 523 ? 11.734 -21.797 -26.828 1 87.12 523 LEU B CA 1
ATOM 8875 C C . LEU B 1 523 ? 11.992 -22.812 -25.719 1 87.12 523 LEU B C 1
ATOM 8877 O O . LEU B 1 523 ? 12.055 -22.453 -24.547 1 87.12 523 LEU B O 1
ATOM 8881 N N . CYS B 1 524 ? 12.164 -24.062 -26.078 1 86.31 524 CYS B N 1
ATOM 8882 C CA . CYS B 1 524 ? 12.523 -25.094 -25.125 1 86.31 524 CYS B CA 1
ATOM 8883 C C . CYS B 1 524 ? 13.953 -24.891 -24.625 1 86.31 524 CYS B C 1
ATOM 8885 O O . CYS B 1 524 ? 14.258 -25.203 -23.469 1 86.31 524 CYS B O 1
ATOM 8887 N N . ASP B 1 525 ? 14.719 -24.312 -25.531 1 86 525 ASP B N 1
ATOM 8888 C CA . ASP B 1 525 ? 16.109 -24.109 -25.156 1 86 525 ASP B CA 1
ATOM 8889 C C . ASP B 1 525 ? 16.25 -22.906 -24.219 1 86 525 ASP B C 1
ATOM 8891 O O . ASP B 1 525 ? 17.188 -22.844 -23.422 1 86 525 ASP B O 1
ATOM 8895 N N . VAL B 1 526 ? 15.297 -22.125 -24.281 1 89.75 526 VAL B N 1
ATOM 8896 C CA . VAL B 1 526 ? 15.383 -20.906 -23.484 1 89.75 526 VAL B CA 1
ATOM 8897 C C . VAL B 1 526 ? 14.664 -21.125 -22.156 1 89.75 526 VAL B C 1
ATOM 8899 O O . VAL B 1 526 ? 14.961 -20.438 -21.172 1 89.75 526 VAL B O 1
ATOM 8902 N N . SER B 1 527 ? 13.82 -22.125 -22.078 1 92.19 527 SER B N 1
ATOM 8903 C CA . SER B 1 527 ? 13.039 -22.344 -20.875 1 92.19 527 SER B CA 1
ATOM 8904 C C . SER B 1 527 ? 13.898 -22.969 -19.766 1 92.19 527 SER B C 1
ATOM 8906 O O . SER B 1 527 ? 14.414 -24.078 -19.938 1 92.19 527 SER B O 1
ATOM 8908 N N . PHE B 1 528 ? 14.016 -22.312 -18.688 1 95.06 528 PHE B N 1
ATOM 8909 C CA . PHE B 1 528 ? 14.797 -22.828 -17.562 1 95.06 528 PHE B CA 1
ATOM 8910 C C . PHE B 1 528 ? 14.102 -24.016 -16.922 1 95.06 528 PHE B C 1
ATOM 8912 O O . PHE B 1 528 ? 14.742 -24.844 -16.25 1 95.06 528 PHE B O 1
ATOM 8919 N N . PHE B 1 529 ? 12.852 -24.203 -17.156 1 94.94 529 PHE B N 1
ATOM 8920 C CA . PHE B 1 529 ? 12.125 -25.328 -16.578 1 94.94 529 PHE B CA 1
ATOM 8921 C C . PHE B 1 529 ? 12.555 -26.641 -17.234 1 94.94 529 PHE B C 1
ATOM 8923 O O . PHE B 1 529 ? 12.539 -27.688 -16.594 1 94.94 529 PHE B O 1
ATOM 8930 N N . ARG B 1 530 ? 12.922 -26.578 -18.484 1 92.94 530 ARG B N 1
ATOM 8931 C CA . ARG B 1 530 ? 13.398 -27.781 -19.172 1 92.94 530 ARG B CA 1
ATOM 8932 C C . ARG B 1 530 ? 14.641 -28.344 -18.484 1 92.94 530 ARG B C 1
ATOM 8934 O O . ARG B 1 530 ? 14.711 -29.531 -18.203 1 92.94 530 ARG B O 1
ATOM 8941 N N . TYR B 1 531 ? 15.523 -27.469 -18.203 1 94.12 531 TYR B N 1
ATOM 8942 C CA . TYR B 1 531 ? 16.781 -27.891 -17.578 1 94.12 531 TYR B CA 1
ATOM 8943 C C . TYR B 1 531 ? 16.562 -28.344 -16.141 1 94.12 531 TYR B C 1
ATOM 8945 O O . TYR B 1 531 ? 17.25 -29.25 -15.664 1 94.12 531 TYR B O 1
ATOM 8953 N N . ILE B 1 532 ? 15.641 -27.688 -15.453 1 96.5 532 ILE B N 1
ATOM 8954 C CA . ILE B 1 532 ? 15.305 -28.094 -14.094 1 96.5 532 ILE B CA 1
ATOM 8955 C C . ILE B 1 532 ? 14.703 -29.5 -14.117 1 96.5 532 ILE B C 1
ATOM 8957 O O . ILE B 1 532 ? 15.141 -30.375 -13.367 1 96.5 532 ILE B O 1
ATOM 8961 N N . PHE B 1 533 ? 13.773 -29.703 -14.977 1 94.5 533 PHE B N 1
ATOM 8962 C CA . PHE B 1 533 ? 13.086 -30.984 -15.07 1 94.5 533 PHE B CA 1
ATOM 8963 C C . PHE B 1 533 ? 14.047 -32.094 -15.484 1 94.5 533 PHE B C 1
ATOM 8965 O O . PHE B 1 533 ? 14.094 -33.156 -14.867 1 94.5 533 PHE B O 1
ATOM 8972 N N . GLU B 1 534 ? 14.812 -31.812 -16.5 1 92.75 534 GLU B N 1
ATOM 8973 C CA . GLU B 1 534 ? 15.805 -32.781 -16.953 1 92.75 534 GLU B CA 1
ATOM 8974 C C . GLU B 1 534 ? 16.812 -33.094 -15.852 1 92.75 534 GLU B C 1
ATOM 8976 O O . GLU B 1 534 ? 17.203 -34.25 -15.688 1 92.75 534 GLU B O 1
ATOM 8981 N N . GLY B 1 535 ? 17.203 -32.062 -15.148 1 94.44 535 GLY B N 1
ATOM 8982 C CA . GLY B 1 535 ? 18.125 -32.281 -14.039 1 94.44 535 GLY B CA 1
ATOM 8983 C C . GLY B 1 535 ? 17.578 -33.188 -12.969 1 94.44 535 GLY B C 1
ATOM 8984 O O . GLY B 1 535 ? 18.281 -34.094 -12.5 1 94.44 535 GLY B O 1
ATOM 8985 N N . PHE B 1 536 ? 16.359 -33.062 -12.594 1 95 536 PHE B N 1
ATOM 8986 C CA . PHE B 1 536 ? 15.719 -33.906 -11.602 1 95 536 PHE B CA 1
ATOM 8987 C C . PHE B 1 536 ? 15.617 -35.344 -12.102 1 95 536 PHE B C 1
ATOM 8989 O O . PHE B 1 536 ? 15.977 -36.281 -11.391 1 95 536 PHE B O 1
ATOM 8996 N N . VAL B 1 537 ? 15.141 -35.5 -13.344 1 92.5 537 VAL B N 1
ATOM 8997 C CA . VAL B 1 537 ? 14.914 -36.844 -13.906 1 92.5 537 VAL B CA 1
ATOM 8998 C C . VAL B 1 537 ? 16.25 -37.562 -14.055 1 92.5 537 VAL B C 1
ATOM 9000 O O . VAL B 1 537 ? 16.344 -38.75 -13.742 1 92.5 537 VAL B O 1
ATOM 9003 N N . ARG B 1 538 ? 17.234 -36.844 -14.461 1 92.56 538 ARG B N 1
ATOM 9004 C CA . ARG B 1 538 ? 18.547 -37.469 -14.617 1 92.56 538 ARG B CA 1
ATOM 9005 C C . ARG B 1 538 ? 19.141 -37.812 -13.266 1 92.56 538 ARG B C 1
ATOM 9007 O O . ARG B 1 538 ? 19.812 -38.844 -13.133 1 92.56 538 ARG B O 1
ATOM 9014 N N . ALA B 1 539 ? 18.953 -37 -12.32 1 93.81 539 ALA B N 1
ATOM 9015 C CA . ALA B 1 539 ? 19.469 -37.281 -10.984 1 93.81 539 ALA B CA 1
ATOM 9016 C C . ALA B 1 539 ? 18.844 -38.531 -10.398 1 93.81 539 ALA B C 1
ATOM 9018 O O . ALA B 1 539 ? 19.516 -39.312 -9.727 1 93.81 539 ALA B O 1
ATOM 9019 N N . ILE B 1 540 ? 17.609 -38.812 -10.688 1 93.56 540 ILE B N 1
ATOM 9020 C CA . ILE B 1 540 ? 16.875 -39.906 -10.07 1 93.56 540 ILE B CA 1
ATOM 9021 C C . ILE B 1 540 ? 17.016 -41.188 -10.906 1 93.56 540 ILE B C 1
ATOM 9023 O O . ILE B 1 540 ? 17.188 -42.281 -10.359 1 93.56 540 ILE B O 1
ATOM 9027 N N . TYR B 1 541 ? 17.016 -41.094 -12.258 1 91.62 541 TYR B N 1
ATOM 9028 C CA . TYR B 1 541 ? 16.938 -42.281 -13.094 1 91.62 541 TYR B CA 1
ATOM 9029 C C . TYR B 1 541 ? 18.219 -42.469 -13.914 1 91.62 541 TYR B C 1
ATOM 9031 O O . TYR B 1 541 ? 18.438 -43.5 -14.5 1 91.62 541 TYR B O 1
ATOM 9039 N N . GLY B 1 542 ? 19 -41.438 -13.883 1 88.88 542 GLY B N 1
ATOM 9040 C CA . GLY B 1 542 ? 20.219 -41.531 -14.68 1 88.88 542 GLY B CA 1
ATOM 9041 C C . GLY B 1 542 ? 21.375 -42.156 -13.938 1 88.88 542 GLY B C 1
ATOM 9042 O O . GLY B 1 542 ? 21.188 -42.719 -12.852 1 88.88 542 GLY B O 1
ATOM 9043 N N . TYR B 1 543 ? 22.547 -42.188 -14.703 1 88.44 543 TYR B N 1
ATOM 9044 C CA . TYR B 1 543 ? 23.828 -42.625 -14.156 1 88.44 543 TYR B CA 1
ATOM 9045 C C . TYR B 1 543 ? 23.766 -44.062 -13.664 1 88.44 543 TYR B C 1
ATOM 9047 O O . TYR B 1 543 ? 24.141 -44.375 -12.531 1 88.44 543 TYR B O 1
ATOM 9055 N N . ASN B 1 544 ? 23.266 -44.969 -14.359 1 84.56 544 ASN B N 1
ATOM 9056 C CA . ASN B 1 544 ? 23.25 -46.438 -14.203 1 84.56 544 ASN B CA 1
ATOM 9057 C C . ASN B 1 544 ? 22.516 -46.844 -12.938 1 84.56 544 ASN B C 1
ATOM 9059 O O . ASN B 1 544 ? 23.031 -47.625 -12.133 1 84.56 544 ASN B O 1
ATOM 9063 N N . ARG B 1 545 ? 21.344 -46.281 -12.758 1 88.88 545 ARG B N 1
ATOM 9064 C CA . ARG B 1 545 ? 20.484 -46.75 -11.68 1 88.88 545 ARG B CA 1
ATOM 9065 C C . ARG B 1 545 ? 20.062 -48.219 -11.898 1 88.88 545 ARG B C 1
ATOM 9067 O O . ARG B 1 545 ? 19.812 -48.625 -13.031 1 88.88 545 ARG B O 1
ATOM 9074 N N . GLU B 1 546 ? 20.078 -48.938 -10.883 1 86.56 546 GLU B N 1
ATOM 9075 C CA . GLU B 1 546 ? 19.688 -50.344 -10.953 1 86.56 546 GLU B CA 1
ATOM 9076 C C . GLU B 1 546 ? 18.234 -50.469 -11.383 1 86.56 546 GLU B C 1
ATOM 9078 O O . GLU B 1 546 ? 17.453 -49.531 -11.266 1 86.56 546 GLU B O 1
ATOM 9083 N N . ASP B 1 547 ? 17.922 -51.625 -11.891 1 88.31 547 ASP B N 1
ATOM 9084 C CA . ASP B 1 547 ? 16.562 -51.906 -12.328 1 88.31 547 ASP B CA 1
ATOM 9085 C C . ASP B 1 547 ? 15.578 -51.781 -11.172 1 88.31 547 ASP B C 1
ATOM 9087 O O . ASP B 1 547 ? 15.883 -52.156 -10.047 1 88.31 547 ASP B O 1
ATOM 9091 N N . LEU B 1 548 ? 14.477 -51.25 -11.492 1 89.81 548 LEU B N 1
ATOM 9092 C CA . LEU B 1 548 ? 13.445 -51.031 -10.477 1 89.81 548 LEU B CA 1
ATOM 9093 C C . LEU B 1 548 ? 12.648 -52.312 -10.25 1 89.81 548 LEU B C 1
ATOM 9095 O O . LEU B 1 548 ? 12.398 -53.062 -11.188 1 89.81 548 LEU B O 1
ATOM 9099 N N . PRO B 1 549 ? 12.445 -52.562 -8.992 1 87 549 PRO B N 1
ATOM 9100 C CA . PRO B 1 549 ? 11.594 -53.719 -8.719 1 87 549 PRO B CA 1
ATOM 9101 C C . PRO B 1 549 ? 10.188 -53.562 -9.305 1 87 549 PRO B C 1
ATOM 9103 O O . PRO B 1 549 ? 9.633 -52.438 -9.312 1 87 549 PRO B O 1
ATOM 9106 N N . CYS B 1 550 ? 9.695 -54.562 -9.969 1 85.56 550 CYS B N 1
ATOM 9107 C CA . CYS B 1 550 ? 8.367 -54.562 -10.562 1 85.56 550 CYS B CA 1
ATOM 9108 C C . CYS B 1 550 ? 7.43 -55.469 -9.781 1 85.56 550 CYS B C 1
ATOM 9110 O O . CYS B 1 550 ? 7.676 -56.688 -9.68 1 85.56 550 CYS B O 1
ATOM 9112 N N . HIS B 1 551 ? 6.473 -54.969 -9.125 1 79.75 551 HIS B N 1
ATOM 9113 C CA . HIS B 1 551 ? 5.535 -55.75 -8.328 1 79.75 551 HIS B CA 1
ATOM 9114 C C . HIS B 1 551 ? 4.281 -56.094 -9.125 1 79.75 551 HIS B C 1
ATOM 9116 O O . HIS B 1 551 ? 3.324 -56.656 -8.578 1 79.75 551 HIS B O 1
ATOM 9122 N N . GLN B 1 552 ? 4.25 -55.688 -10.383 1 79.25 552 GLN B N 1
ATOM 9123 C CA . GLN B 1 552 ? 3.133 -56 -11.258 1 79.25 552 GLN B CA 1
ATOM 9124 C C . GLN B 1 552 ? 3.557 -56.969 -12.352 1 79.25 552 GLN B C 1
ATOM 9126 O O . GLN B 1 552 ? 4.711 -57.406 -12.383 1 79.25 552 GLN B O 1
ATOM 9131 N N . ALA B 1 553 ? 2.633 -57.531 -13.094 1 69.62 553 ALA B N 1
ATOM 9132 C CA . ALA B 1 553 ? 2.896 -58.531 -14.125 1 69.62 553 ALA B CA 1
ATOM 9133 C C . ALA B 1 553 ? 3.824 -57.969 -15.203 1 69.62 553 ALA B C 1
ATOM 9135 O O . ALA B 1 553 ? 4.715 -58.656 -15.68 1 69.62 553 ALA B O 1
ATOM 9136 N N . PHE B 1 554 ? 3.646 -56.625 -15.547 1 73.62 554 PHE B N 1
ATOM 9137 C CA . PHE B 1 554 ? 4.48 -55.969 -16.562 1 73.62 554 PHE B CA 1
ATOM 9138 C C . PHE B 1 554 ? 4.758 -54.531 -16.203 1 73.62 554 PHE B C 1
ATOM 9140 O O . PHE B 1 554 ? 3.865 -53.812 -15.742 1 73.62 554 PHE B O 1
ATOM 9147 N N . CYS B 1 555 ? 6.008 -54.375 -16.141 1 76.88 555 CYS B N 1
ATOM 9148 C CA . CYS B 1 555 ? 6.418 -52.969 -15.938 1 76.88 555 CYS B CA 1
ATOM 9149 C C . CYS B 1 555 ? 7.219 -52.469 -17.125 1 76.88 555 CYS B C 1
ATOM 9151 O O . CYS B 1 555 ? 8.32 -52.969 -17.391 1 76.88 555 CYS B O 1
ATOM 9153 N N . TYR B 1 556 ? 6.621 -51.531 -17.844 1 74.06 556 TYR B N 1
ATOM 9154 C CA . TYR B 1 556 ? 7.234 -51 -19.062 1 74.06 556 TYR B CA 1
ATOM 9155 C C . TYR B 1 556 ? 8.547 -50.312 -18.75 1 74.06 556 TYR B C 1
ATOM 9157 O O . TYR B 1 556 ? 9.523 -50.438 -19.484 1 74.06 556 TYR B O 1
ATOM 9165 N N . HIS B 1 557 ? 8.617 -49.719 -17.656 1 76.12 557 HIS B N 1
ATOM 9166 C CA . HIS B 1 557 ? 9.797 -48.938 -17.328 1 76.12 557 HIS B CA 1
ATOM 9167 C C . HIS B 1 557 ? 10.617 -49.625 -16.234 1 76.12 557 HIS B C 1
ATOM 9169 O O . HIS B 1 557 ? 11.055 -48.969 -15.281 1 76.12 557 HIS B O 1
ATOM 9175 N N . LYS B 1 558 ? 10.883 -50.781 -16.375 1 82.94 558 LYS B N 1
ATOM 9176 C CA . LYS B 1 558 ? 11.719 -51.531 -15.414 1 82.94 558 LYS B CA 1
ATOM 9177 C C . LYS B 1 558 ? 13.164 -51.031 -15.477 1 82.94 558 LYS B C 1
ATOM 9179 O O . LYS B 1 558 ? 13.82 -50.906 -14.445 1 82.94 558 LYS B O 1
ATOM 9184 N N . LYS B 1 559 ? 13.477 -50.688 -16.734 1 84.38 559 LYS B N 1
ATOM 9185 C CA . LYS B 1 559 ? 14.82 -50.156 -16.922 1 84.38 559 LYS B CA 1
ATOM 9186 C C . LYS B 1 559 ? 14.797 -48.625 -17 1 84.38 559 LYS B C 1
ATOM 9188 O O . LYS B 1 559 ? 14.18 -48.062 -17.906 1 84.38 559 LYS B O 1
ATOM 9193 N N . PRO B 1 560 ? 15.469 -48 -16.047 1 87.69 560 PRO B N 1
ATOM 9194 C CA . PRO B 1 560 ? 15.484 -46.531 -16.031 1 87.69 560 PRO B CA 1
ATOM 9195 C C . PRO B 1 560 ? 15.977 -45.938 -17.344 1 87.69 560 PRO B C 1
ATOM 9197 O O . PRO B 1 560 ? 15.523 -44.844 -17.734 1 87.69 560 PRO B O 1
ATOM 9200 N N . GLU B 1 561 ? 16.844 -46.594 -18.094 1 84.5 561 GLU B N 1
ATOM 9201 C CA . GLU B 1 561 ? 17.375 -46.094 -19.359 1 84.5 561 GLU B CA 1
ATOM 9202 C C . GLU B 1 561 ? 16.281 -46 -20.422 1 84.5 561 GLU B C 1
ATOM 9204 O O . GLU B 1 561 ? 16.297 -45.094 -21.266 1 84.5 561 GLU B O 1
ATOM 9209 N N . GLN B 1 562 ? 15.367 -46.938 -20.359 1 83.62 562 GLN B N 1
ATOM 9210 C CA . GLN B 1 562 ? 14.258 -46.906 -21.297 1 83.62 562 GLN B CA 1
ATOM 9211 C C . GLN B 1 562 ? 13.359 -45.688 -21.062 1 83.62 562 GLN B C 1
ATOM 9213 O O . GLN B 1 562 ? 12.859 -45.094 -22.016 1 83.62 562 GLN B O 1
ATOM 9218 N N . PHE B 1 563 ? 13.234 -45.469 -19.812 1 84.38 563 PHE B N 1
ATOM 9219 C CA . PHE B 1 563 ? 12.438 -44.281 -19.453 1 84.38 563 PHE B CA 1
ATOM 9220 C C . PHE B 1 563 ? 13.086 -43 -19.969 1 84.38 563 PHE B C 1
ATOM 9222 O O . PHE B 1 563 ? 12.414 -42.156 -20.547 1 84.38 563 PHE B O 1
ATOM 9229 N N . LEU B 1 564 ? 14.352 -42.812 -19.828 1 84.38 564 LEU B N 1
ATOM 9230 C CA . LEU B 1 564 ? 15.078 -41.625 -20.25 1 84.38 564 LEU B CA 1
ATOM 9231 C C . LEU B 1 564 ? 15.031 -41.469 -21.766 1 84.38 564 LEU B C 1
ATOM 9233 O O . LEU B 1 564 ? 14.961 -40.375 -22.281 1 84.38 564 LEU B O 1
ATOM 9237 N N . GLN B 1 565 ? 14.969 -42.625 -22.438 1 81 565 GLN B N 1
ATOM 9238 C CA . GLN B 1 565 ? 14.875 -42.594 -23.891 1 81 565 GLN B CA 1
ATOM 9239 C C . GLN B 1 565 ? 13.484 -42.156 -24.344 1 81 565 GLN B C 1
ATOM 9241 O O . GLN B 1 565 ? 13.344 -41.375 -25.297 1 81 565 GLN B O 1
ATOM 9246 N N . ASP B 1 566 ? 12.516 -42.625 -23.594 1 76.94 566 ASP B N 1
ATOM 9247 C CA . ASP B 1 566 ? 11.133 -42.281 -23.938 1 76.94 566 ASP B CA 1
ATOM 9248 C C . ASP B 1 566 ? 10.859 -40.812 -23.734 1 76.94 566 ASP B C 1
ATOM 9250 O O . ASP B 1 566 ? 10.078 -40.219 -24.484 1 76.94 566 ASP B O 1
ATOM 9254 N N . PHE B 1 567 ? 11.523 -40.281 -22.75 1 78.06 567 PHE B N 1
ATOM 9255 C CA . PHE B 1 567 ? 11.312 -38.844 -22.469 1 78.06 567 PHE B CA 1
ATOM 9256 C C . PHE B 1 567 ? 12.352 -38 -23.188 1 78.06 567 PHE B C 1
ATOM 9258 O O . PHE B 1 567 ? 12.398 -36.781 -23 1 78.06 567 PHE B O 1
ATOM 9265 N N . GLU B 1 568 ? 13.172 -38.594 -24.078 1 76.5 568 GLU B N 1
ATOM 9266 C CA . GLU B 1 568 ? 14.172 -37.938 -24.922 1 76.5 568 GLU B CA 1
ATOM 9267 C C . GLU B 1 568 ? 15.148 -37.125 -24.094 1 76.5 568 GLU B C 1
ATOM 9269 O O . GLU B 1 568 ? 15.445 -35.969 -24.422 1 76.5 568 GLU B O 1
ATOM 9274 N N . MET B 1 569 ? 15.516 -37.688 -23.016 1 75.31 569 MET B N 1
ATOM 9275 C CA . MET B 1 569 ? 16.438 -37 -22.109 1 75.31 569 MET B CA 1
ATOM 9276 C C . MET B 1 569 ? 17.766 -37.75 -22 1 75.31 569 MET B C 1
ATOM 9278 O O . MET B 1 569 ? 18.391 -37.75 -20.953 1 75.31 569 MET B O 1
ATOM 9282 N N . THR B 1 570 ? 18.203 -38.562 -23.031 1 62.88 570 THR B N 1
ATOM 9283 C CA . THR B 1 570 ? 19.391 -39.438 -23.016 1 62.88 570 THR B CA 1
ATOM 9284 C C . THR B 1 570 ? 20.656 -38.594 -23.219 1 62.88 570 THR B C 1
ATOM 9286 O O . THR B 1 570 ? 21.734 -39 -22.75 1 62.88 570 THR B O 1
ATOM 9289 N N . GLY B 1 571 ? 20.625 -37.531 -23.938 1 59.56 571 GLY B N 1
ATOM 9290 C CA . GLY B 1 571 ? 21.906 -37 -24.422 1 59.56 571 GLY B CA 1
ATOM 9291 C C . GLY B 1 571 ? 22.578 -36.062 -23.438 1 59.56 571 GLY B C 1
ATOM 9292 O O . GLY B 1 571 ? 23.812 -36.031 -23.359 1 59.56 571 GLY B O 1
ATOM 9293 N N . ASP B 1 572 ? 21.938 -35.219 -22.719 1 62.44 572 ASP B N 1
ATOM 9294 C CA . ASP B 1 572 ? 22.656 -34.125 -22.094 1 62.44 572 ASP B CA 1
ATOM 9295 C C . ASP B 1 572 ? 23.031 -34.438 -20.656 1 62.44 572 ASP B C 1
ATOM 9297 O O . ASP B 1 572 ? 22.312 -35.188 -19.969 1 62.44 572 ASP B O 1
ATOM 9301 N N . ALA B 1 573 ? 24.344 -34.312 -20.312 1 76.75 573 ALA B N 1
ATOM 9302 C CA . ALA B 1 573 ? 24.922 -34.5 -19 1 76.75 573 ALA B CA 1
ATOM 9303 C C . ALA B 1 573 ? 24.312 -33.531 -17.984 1 76.75 573 ALA B C 1
ATOM 9305 O O . ALA B 1 573 ? 23.844 -32.469 -18.359 1 76.75 573 ALA B O 1
ATOM 9306 N N . PHE B 1 574 ? 24.047 -33.969 -16.797 1 90.81 574 PHE B N 1
ATOM 9307 C CA . PHE B 1 574 ? 23.625 -33.188 -15.648 1 90.81 574 PHE B CA 1
ATOM 9308 C C . PHE B 1 574 ? 24.406 -31.875 -15.562 1 90.81 574 PHE B C 1
ATOM 9310 O O . PHE B 1 574 ? 23.844 -30.844 -15.203 1 90.81 574 PHE B O 1
ATOM 9317 N N . SER B 1 575 ? 25.625 -31.859 -16.062 1 91.94 575 SER B N 1
ATOM 9318 C CA . SER B 1 575 ? 26.484 -30.688 -16 1 91.94 575 SER B CA 1
ATOM 9319 C C . SER B 1 575 ? 26 -29.609 -16.969 1 91.94 575 SER B C 1
ATOM 9321 O O . SER B 1 575 ? 26.156 -28.406 -16.688 1 91.94 575 SER B O 1
ATOM 9323 N N . VAL B 1 576 ? 25.422 -30.078 -18.047 1 92.19 576 VAL B N 1
ATOM 9324 C CA . VAL B 1 576 ? 24.906 -29.109 -19.031 1 92.19 576 VAL B CA 1
ATOM 9325 C C . VAL B 1 576 ? 23.688 -28.406 -18.453 1 92.19 576 VAL B C 1
ATOM 9327 O O . VAL B 1 576 ? 23.516 -27.203 -18.656 1 92.19 576 VAL B O 1
ATOM 9330 N N . ASP B 1 577 ? 22.891 -29.172 -17.734 1 94.25 577 ASP B N 1
ATOM 9331 C CA . ASP B 1 577 ? 21.703 -28.578 -17.109 1 94.25 577 ASP B CA 1
ATOM 9332 C C . ASP B 1 577 ? 22.109 -27.562 -16.031 1 94.25 577 ASP B C 1
ATOM 9334 O O . ASP B 1 577 ? 21.562 -26.469 -15.961 1 94.25 577 ASP B O 1
ATOM 9338 N N . ILE B 1 578 ? 23.078 -27.891 -15.258 1 95.75 578 ILE B N 1
ATOM 9339 C CA . ILE B 1 578 ? 23.547 -27.016 -14.203 1 95.75 578 ILE B CA 1
ATOM 9340 C C . ILE B 1 578 ? 24.172 -25.75 -14.82 1 95.75 578 ILE B C 1
ATOM 9342 O O . ILE B 1 578 ? 23.969 -24.641 -14.32 1 95.75 578 ILE B O 1
ATOM 9346 N N . ALA B 1 579 ? 24.875 -26 -15.906 1 95.75 579 ALA B N 1
ATOM 9347 C CA . ALA B 1 579 ? 25.5 -24.859 -16.578 1 95.75 579 ALA B CA 1
ATOM 9348 C C . ALA B 1 579 ? 24.453 -23.922 -17.156 1 95.75 579 ALA B C 1
ATOM 9350 O O . ALA B 1 579 ? 24.594 -22.703 -17.062 1 95.75 579 ALA B O 1
ATOM 9351 N N . ALA B 1 580 ? 23.438 -24.5 -17.75 1 95.62 580 ALA B N 1
ATOM 9352 C CA . ALA B 1 580 ? 22.359 -23.672 -18.312 1 95.62 580 ALA B CA 1
ATOM 9353 C C . ALA B 1 580 ? 21.609 -22.922 -17.234 1 95.62 580 ALA B C 1
ATOM 9355 O O . ALA B 1 580 ? 21.312 -21.734 -17.391 1 95.62 580 ALA B O 1
ATOM 9356 N N . LEU B 1 581 ? 21.344 -23.594 -16.156 1 97.5 581 LEU B N 1
ATOM 9357 C CA . LEU B 1 581 ? 20.656 -22.953 -15.039 1 97.5 581 LEU B CA 1
ATOM 9358 C C . LEU B 1 581 ? 21.531 -21.906 -14.383 1 97.5 581 LEU B C 1
ATOM 9360 O O . LEU B 1 581 ? 21.031 -20.859 -13.961 1 97.5 581 LEU B O 1
ATOM 9364 N N . GLY B 1 582 ? 22.812 -22.219 -14.305 1 97 582 GLY B N 1
ATOM 9365 C CA . GLY B 1 582 ? 23.75 -21.219 -13.812 1 97 582 GLY B CA 1
ATOM 9366 C C . GLY B 1 582 ? 23.797 -19.969 -14.672 1 97 582 GLY B C 1
ATOM 9367 O O . GLY B 1 582 ? 23.859 -18.859 -14.156 1 97 582 GLY B O 1
ATOM 9368 N N . LEU B 1 583 ? 23.766 -20.188 -15.945 1 97.12 583 LEU B N 1
ATOM 9369 C CA . LEU B 1 583 ? 23.75 -19.062 -16.875 1 97.12 583 LEU B CA 1
ATOM 9370 C C . LEU B 1 583 ? 22.469 -18.266 -16.719 1 97.12 583 LEU B C 1
ATOM 9372 O O . LEU B 1 583 ? 22.5 -17.031 -16.766 1 97.12 583 LEU B O 1
ATOM 9376 N N . CYS B 1 584 ? 21.359 -18.953 -16.578 1 97 584 CYS B N 1
ATOM 9377 C CA . CYS B 1 584 ? 20.094 -18.266 -16.359 1 97 584 CYS B CA 1
ATOM 9378 C C . CYS B 1 584 ? 20.141 -17.422 -15.094 1 97 584 CYS B C 1
ATOM 9380 O O . CYS B 1 584 ? 19.703 -16.281 -15.086 1 97 584 CYS B O 1
ATOM 9382 N N . LEU B 1 585 ? 20.672 -18 -14.078 1 97.31 585 LEU B N 1
ATOM 9383 C CA . LEU B 1 585 ? 20.797 -17.297 -12.805 1 97.31 585 LEU B CA 1
ATOM 9384 C C . LEU B 1 585 ? 21.688 -16.062 -12.953 1 97.31 585 LEU B C 1
ATOM 9386 O O . LEU B 1 585 ? 21.375 -15 -12.43 1 97.31 585 LEU B O 1
ATOM 9390 N N . LEU B 1 586 ? 22.766 -16.219 -13.688 1 97.25 586 LEU B N 1
ATOM 9391 C CA . LEU B 1 586 ? 23.672 -15.102 -13.922 1 97.25 586 LEU B CA 1
ATOM 9392 C C . LEU B 1 586 ? 22.969 -13.984 -14.695 1 97.25 586 LEU B C 1
ATOM 9394 O O . LEU B 1 586 ? 23.125 -12.805 -14.367 1 97.25 586 LEU B O 1
ATOM 9398 N N . LEU B 1 587 ? 22.172 -14.383 -15.641 1 97.5 587 LEU B N 1
ATOM 9399 C CA . LEU B 1 587 ? 21.438 -13.398 -16.422 1 97.5 587 LEU B CA 1
ATOM 9400 C C . LEU B 1 587 ? 20.406 -12.68 -15.547 1 97.5 587 LEU B C 1
ATOM 9402 O O . LEU B 1 587 ? 20.188 -11.477 -15.695 1 97.5 587 LEU B O 1
ATOM 9406 N N . LEU B 1 588 ? 19.828 -13.43 -14.719 1 97.25 588 LEU B N 1
ATOM 9407 C CA . LEU B 1 588 ? 18.844 -12.836 -13.812 1 97.25 588 LEU B CA 1
ATOM 9408 C C . LEU B 1 588 ? 19.516 -11.898 -12.82 1 97.25 588 LEU B C 1
ATOM 9410 O O . LEU B 1 588 ? 18.969 -10.844 -12.492 1 97.25 588 LEU B O 1
ATOM 9414 N N . LEU B 1 589 ? 20.672 -12.273 -12.328 1 97.12 589 LEU B N 1
ATOM 9415 C CA . LEU B 1 589 ? 21.422 -11.414 -11.422 1 97.12 589 LEU B CA 1
ATOM 9416 C C . LEU B 1 589 ? 21.812 -10.109 -12.117 1 97.12 589 LEU B C 1
ATOM 9418 O O . LEU B 1 589 ? 21.719 -9.031 -11.523 1 97.12 589 LEU B O 1
ATOM 9422 N N . ILE B 1 590 ? 22.156 -10.234 -13.352 1 97.5 590 ILE B N 1
ATOM 9423 C CA . ILE B 1 590 ? 22.484 -9.047 -14.133 1 97.5 590 ILE B CA 1
ATOM 9424 C C . ILE B 1 590 ? 21.234 -8.203 -14.352 1 97.5 590 ILE B C 1
ATOM 9426 O O . ILE B 1 590 ? 21.266 -6.98 -14.211 1 97.5 590 ILE B O 1
ATOM 9430 N N . SER B 1 591 ? 20.172 -8.883 -14.648 1 97.06 591 SER B N 1
ATOM 9431 C CA . SER B 1 591 ? 18.906 -8.188 -14.859 1 97.06 591 SER B CA 1
ATOM 9432 C C . SER B 1 591 ? 18.453 -7.465 -13.594 1 97.06 591 SER B C 1
ATOM 9434 O O . SER B 1 591 ? 17.891 -6.375 -13.664 1 97.06 591 SER B O 1
ATOM 9436 N N . PHE B 1 592 ? 18.703 -8.086 -12.5 1 96.25 592 PHE B N 1
ATOM 9437 C CA . PHE B 1 592 ? 18.344 -7.457 -11.234 1 96.25 592 PHE B CA 1
ATOM 9438 C C . PHE B 1 592 ? 19.172 -6.195 -11.008 1 96.25 592 PHE B C 1
ATOM 9440 O O . PHE B 1 592 ? 18.641 -5.176 -10.57 1 96.25 592 PHE B O 1
ATOM 9447 N N . TYR B 1 593 ? 20.359 -6.266 -11.297 1 96.44 593 TYR B N 1
ATOM 9448 C CA . TYR B 1 593 ? 21.234 -5.094 -11.195 1 96.44 593 TYR B CA 1
ATOM 9449 C C . TYR B 1 593 ? 20.734 -3.975 -12.109 1 96.44 593 TYR B C 1
ATOM 9451 O O . TYR B 1 593 ? 20.672 -2.814 -11.695 1 96.44 593 TYR B O 1
ATOM 9459 N N . VAL B 1 594 ? 20.375 -4.301 -13.266 1 96.06 594 VAL B N 1
ATOM 9460 C CA . VAL B 1 594 ? 19.875 -3.326 -14.227 1 96.06 594 VAL B CA 1
ATOM 9461 C C . VAL B 1 594 ? 18.531 -2.762 -13.742 1 96.06 594 VAL B C 1
ATOM 9463 O O . VAL B 1 594 ? 18.281 -1.565 -13.883 1 96.06 594 VAL B O 1
ATOM 9466 N N . ALA B 1 595 ? 17.75 -3.656 -13.203 1 95.06 595 ALA B N 1
ATOM 9467 C CA . ALA B 1 595 ? 16.453 -3.221 -12.672 1 95.06 595 ALA B CA 1
ATOM 9468 C C . ALA B 1 595 ? 16.641 -2.168 -11.586 1 95.06 595 ALA B C 1
ATOM 9470 O O . ALA B 1 595 ? 15.891 -1.191 -11.516 1 95.06 595 ALA B O 1
ATOM 9471 N N . LEU B 1 596 ? 17.609 -2.318 -10.75 1 93.62 596 LEU B N 1
ATOM 9472 C CA . LEU B 1 596 ? 17.891 -1.354 -9.695 1 93.62 596 LEU B CA 1
ATOM 9473 C C . LEU B 1 596 ? 18.359 -0.023 -10.281 1 93.62 596 LEU B C 1
ATOM 9475 O O . LEU B 1 596 ? 17.953 1.042 -9.805 1 93.62 596 LEU B O 1
ATOM 9479 N N . HIS B 1 597 ? 19.094 -0.105 -11.359 1 92.5 597 HIS B N 1
ATOM 9480 C CA . HIS B 1 597 ? 19.547 1.104 -12.039 1 92.5 597 HIS B CA 1
ATOM 9481 C C . HIS B 1 597 ? 18.375 1.857 -12.656 1 92.5 597 HIS B C 1
ATOM 9483 O O . HIS B 1 597 ? 18.328 3.09 -12.609 1 92.5 597 HIS B O 1
ATOM 9489 N N . VAL B 1 598 ? 17.516 1.131 -13.188 1 91.5 598 VAL B N 1
ATOM 9490 C CA . VAL B 1 598 ? 16.344 1.736 -13.805 1 91.5 598 VAL B CA 1
ATOM 9491 C C . VAL B 1 598 ? 15.461 2.381 -12.734 1 91.5 598 VAL B C 1
ATOM 9493 O O . VAL B 1 598 ? 14.914 3.465 -12.945 1 91.5 598 VAL B O 1
ATOM 9496 N N . CYS B 1 599 ? 15.328 1.729 -11.656 1 88.88 599 CYS B N 1
ATOM 9497 C CA . CYS B 1 599 ? 14.531 2.24 -10.547 1 88.88 599 CYS B CA 1
ATOM 9498 C C . CYS B 1 599 ? 15.086 3.57 -10.039 1 88.88 599 CYS B C 1
ATOM 9500 O O . CYS B 1 599 ? 14.32 4.488 -9.742 1 88.88 599 CYS B O 1
ATOM 9502 N N . ILE B 1 600 ? 16.375 3.725 -9.969 1 86.38 600 ILE B N 1
ATOM 9503 C CA . ILE B 1 600 ? 17.047 4.938 -9.508 1 86.38 600 ILE B CA 1
ATOM 9504 C C . ILE B 1 600 ? 16.828 6.055 -10.531 1 86.38 600 ILE B C 1
ATOM 9506 O O . ILE B 1 600 ? 16.578 7.203 -10.156 1 86.38 600 ILE B O 1
ATOM 9510 N N . ARG B 1 601 ? 16.812 5.691 -11.75 1 82.19 601 ARG B N 1
ATOM 9511 C CA . ARG B 1 601 ? 16.703 6.684 -12.812 1 82.19 601 ARG B CA 1
ATOM 9512 C C . ARG B 1 601 ? 15.273 7.18 -12.969 1 82.19 601 ARG B C 1
ATOM 9514 O O . ARG B 1 601 ? 15.047 8.32 -13.367 1 82.19 601 ARG B O 1
ATOM 9521 N N . ARG B 1 602 ? 14.344 6.355 -12.68 1 78.25 602 ARG B N 1
ATOM 9522 C CA . ARG B 1 602 ? 12.93 6.707 -12.812 1 78.25 602 ARG B CA 1
ATOM 9523 C C . ARG B 1 602 ? 12.539 7.785 -11.812 1 78.25 602 ARG B C 1
ATOM 9525 O O . ARG B 1 602 ? 11.625 8.578 -12.062 1 78.25 602 ARG B O 1
ATOM 9532 N N . VAL B 1 603 ? 13.023 7.863 -10.688 1 67.12 603 VAL B N 1
ATOM 9533 C CA . VAL B 1 603 ? 12.664 8.812 -9.633 1 67.12 603 VAL B CA 1
ATOM 9534 C C . VAL B 1 603 ? 13.273 10.172 -9.938 1 67.12 603 VAL B C 1
ATOM 9536 O O . VAL B 1 603 ? 12.805 11.195 -9.43 1 67.12 603 VAL B O 1
ATOM 9539 N N . LEU B 1 604 ? 14.164 10.367 -10.828 1 56.09 604 LEU B N 1
ATOM 9540 C CA . LEU B 1 604 ? 14.703 11.664 -11.219 1 56.09 604 LEU B CA 1
ATOM 9541 C C . LEU B 1 604 ? 13.82 12.328 -12.266 1 56.09 604 LEU B C 1
ATOM 9543 O O . LEU B 1 604 ? 13.328 11.664 -13.18 1 56.09 604 LEU B O 1
#

InterPro domains:
  IPR003439 ABC transporter-like, ATP-binding domain [PF00005] (48-187)
  IPR003439 ABC transporter-like, ATP-binding domain [PS50893] (20-259)
  IPR003593 AAA+ ATPase domain [SM00382] (50-236)
  IPR013525 ABC-2 type transporter, transmembrane domain [PF01061] (331-540)
  IPR027417 P-loop containing nucleoside triphosphate hydrolase [G3DSA:3.40.50.300] (12-259)
  IPR027417 P-loop containing nucleoside triphosphate hydrolase [SSF52540] (20-259)
  IPR043926 ABC transporter family G domain [PF19055] (216-270)
  IPR050352 ATP-binding cassette subfamily G transporters [PTHR48041] (16-590)

Sequence (1208 aa):
MADSVALNGLVTRRPKAVELHFKQVCYRLKGKDKDSKTQILNETCGAFRSGCLTAILGPSGAGKTTLLNILAGFKVSGVSGEFLLNGEQRDLLAFRKMSSYIAQKFVMLTLLTVEETIRVSADLKLPTTTTTQQKQQILDNIIEVLNLHSCRHTLVRDISGGEHKRLSMGIELITNPPIMFFDEPTSGLDSASSYQVMCHLQRLAHDGRIVVCVVHQPSSRLMQLFDDVLVLANGEVLYAGAQRDMLASFREAGFSCPQYYNPSDFVLEVCSESSNERCEFLINQNKSKYNGLQSFKKVSGDEQTALIEMPDSSAENDSVLRPKELVGFWYQLRVLMIRSLRSMLRDRIAVQMRVLMHVIVALLLGVVYWQIGNDAAKVISNVSCQFFVILFLFCGNAMPSILLCMNDAPVFIREYYNGWYSLRAYYISKVLADLPLQMICPMAFISISYFMTGQPPEFNRFAMCCMISLLTAFIGHFIGVIGGTLLSLQTAIFLVPALSIPFMLFSGFFIRMGELSWFLRPLCDVSFFRYIFEGFVRAIYGYNREDLPCHQAFCYHKKPEQFLQDFEMTGDAFSVDIAALGLCLLLLLISFYVALHVCIRRVLMADSVALNGLVTRRPKAVELHFKQVCYRLKGKDKDSKTQILNETCGAFRSGCLTAILGPSGAGKTTLLNILAGFKVSGVSGEFLLNGEQRDLLAFRKMSSYIAQKFVMLTLLTVEETIRVSADLKLPTTTTTQQKQQILDNIIEVLNLHSCRHTLVRDISGGEHKRLSMGIELITNPPIMFFDEPTSGLDSASSYQVMCHLQRLAHDGRIVVCVVHQPSSRLMQLFDDVLVLANGEVLYAGAQRDMLASFREAGFSCPQYYNPSDFVLEVCSESSNERCEFLINQNKSKYNGLQSFKKVSGDEQTALIEMPDSSAENDSVLRPKELVGFWYQLRVLMIRSLRSMLRDRIAVQMRVLMHVIVALLLGVVYWQIGNDAAKVISNVSCQFFVILFLFCGNAMPSILLCMNDAPVFIREYYNGWYSLRAYYISKVLADLPLQMICPMAFISISYFMTGQPPEFNRFAMCCMISLLTAFIGHFIGVIGGTLLSLQTAIFLVPALSIPFMLFSGFFIRMGELSWFLRPLCDVSFFRYIFEGFVRAIYGYNREDLPCHQAFCYHKKPEQFLQDFEMTGDAFSVDIAALGLCLLLLLISFYVALHVCIRRVL

pLDDT: mean 84.3, std 16.09, range [21.97, 97.56]

Secondary structure (DSSP, 8-state):
-------TTTTTS-----EEEEEEEEEEEE-SSTT-EEEEEEEEEEEEETT-EEEEE--TTSSHHHHHHHHHTS--TTEEEEEEETTEE--HHHHHHHEEEE-SS----TTSBHHHHHHHHHHHHS-TTS-HHHHHHHHHHHHHHTT-GGGTTSBGGGS-HHHHHHHHHHHHHTT--SEEEEESTTTT--HHHHHHHHHHHHHHHHTT-EEEEE-SS--HHHHTT-SEEEEEETTEEEEEEEHHHHHHHHHHTT--PPTT--HHHHHHHHHHT-SSHHHHHHHHHHHHHHHSS---------S-----------S------PPPPSS-HHHHHHHHHHHHHHHHHH-HHHHHHHHHHHHHHHHHHHHHTTTGGG-GGGHHHHHHHHHHHHHHHHHHHHHHHHHHHHHHHHHHHHHHHTTSS-HHHHHHHHHHHHHHHHHHHHHHHHHHHHHHTT----HHHHHHHHHHHHHHHHHHHHHHHHHHHHS-HHHHHHHHHHHHHHHHHTTSSSS-GGGS-GGGHHHHHH-HHHHHHHHHHHHHHTTTPPPPP--SS--TTSSHHHHHHHTT-SSS-HHHHHHHHHHHHHHHHHHHHHHHHHHHHHT-/-------TTTTTS-----EEEEEEEEEEEE-SSTT-EEEEEEEEEEEEETT-EEEEE--TTSSHHHHHHHHHTS--TTEEEEEEETTEEPPHHHHHHHEEEE-SS----TTSBHHHHHHHHHHHHS-TTS-HHHHHHHHHHHHHHTT-GGGTTSBGGGS-HHHHHHHHHHHHHTT--SEEEEESTTTT--HHHHHHHHHHHHHHHHTT-EEEEE-SS--HHHHTT-SEEEEEETTEEEEEEEHHHHHHHHHHTT--PPTT--HHHHHHHHHHT-SSHHHHHHHHHHHHHHHSS---------S-----------S------PPPPSS-HHHHHHHHHHHHHHHHHH-HHHHHHHHHHHHHHHHHHHHHTTT-TT-GGGHHHHHHHHHHHHHHHHHHHHHHHHHHHHHHHHHHHHHHHTTSS-HHHHHHHHHHHHHHHHHHHHHHHHHHHHHHTT----HHHHHHHHHHHHHHHHHHHHHHHHHHHHS-HHHHHHHHHHHHHHHHHTTSSSS-GGGS-GGGHHHHHH-HHHHHHHHHHHHHHTTTPPPPP--SS--TTSSHHHHHHHTT-SSS-HHHHHHHHHHHHHHHHHHHHHHHHHHHHHT-

Organism: Drosophila grimshawi (NCBI:txid7222)

Radius of gyration: 35.83 Å; Cα contacts (8 Å, |Δi|>4): 1983; chains: 2; bounding box: 92×109×77 Å